Protein AF-A0A812RD42-F1 (afdb_monomer)

pLDDT: mean 74.05, std 23.39, range [23.89, 98.31]

Nearest PDB structures (foldseek):
  8pvq-assembly1_A  TM=7.754E-01  e=7.592E-07  Homo sapiens
  7zl1-assembly1_B  TM=7.538E-01  e=1.670E-06  Homo sapiens
  8b55-assembly1_A-2  TM=7.415E-01  e=2.010E-06  Homo sapiens
  1lj7-assembly2_H  TM=7.207E-01  e=1.171E-05  Homo sapiens
  4dqa-assembly1_A  TM=4.401E-01  e=1.003E-06  Bacteroides ovatus ATCC 8483

Mean predicted aligned error: 19.76 Å

Solvent-accessible surface area (backbone atoms only — not comparable to full-atom values): 71296 Å² total; per-residue (Å²): 112,74,71,60,54,51,50,53,51,52,53,50,54,52,49,56,55,54,52,60,74,79,44,91,70,76,80,72,54,59,92,68,33,33,60,72,31,61,62,77,63,67,72,68,68,34,86,54,80,42,76,34,54,43,55,42,53,44,68,37,74,44,78,57,42,69,47,55,52,33,37,24,41,40,34,41,32,41,30,58,76,55,85,88,63,52,64,35,63,34,32,26,49,83,92,44,52,44,33,20,64,88,51,47,63,21,22,53,88,37,39,59,35,70,57,98,80,28,38,38,38,40,65,27,64,86,38,89,55,33,34,43,35,35,45,47,57,33,88,55,54,34,41,36,27,38,36,23,70,34,94,53,66,43,50,30,44,34,42,31,35,32,56,43,55,74,50,53,82,59,44,60,45,76,27,28,43,75,56,59,64,66,62,29,51,50,55,44,29,55,49,13,28,40,49,32,63,78,40,73,64,37,62,68,58,45,44,51,70,52,41,48,90,40,51,41,71,41,99,85,63,51,62,17,31,37,65,50,45,39,52,58,49,46,59,70,41,86,63,43,83,76,46,94,54,49,56,44,48,42,44,38,59,46,22,71,70,44,77,40,34,35,64,68,36,48,50,56,39,49,46,36,34,63,50,47,55,41,50,51,58,28,48,53,52,46,43,71,74,47,70,41,67,68,55,43,49,61,38,49,74,34,72,66,33,42,51,50,50,29,51,75,44,45,78,48,79,82,46,25,60,57,52,44,34,75,58,67,60,52,103,60,79,65,39,73,66,57,52,48,45,64,51,41,64,58,65,68,46,58,90,66,32,23,53,70,32,62,41,65,52,61,50,52,61,46,46,33,64,30,58,38,70,36,50,42,71,31,76,47,77,37,30,57,44,60,30,27,34,23,44,40,36,40,36,41,31,36,93,43,54,58,47,68,31,30,34,31,77,87,78,72,42,45,46,32,24,77,73,90,20,79,24,22,70,90,33,40,61,52,74,56,77,84,17,42,38,38,41,69,40,99,44,99,48,54,27,39,45,38,36,47,45,51,34,82,54,53,35,38,36,32,39,32,26,72,23,92,51,67,33,63,33,47,33,40,35,35,33,57,29,25,38,77,94,52,44,62,96,63,43,43,26,45,38,81,52,59,65,67,61,30,50,56,40,46,29,56,50,9,46,49,45,58,72,74,22,98,41,68,67,55,39,52,66,70,48,50,73,85,83,71,67,60,52,85,35,46,38,63,47,54,41,50,60,45,46,60,69,42,93,62,47,71,78,55,78,49,54,60,44,53,45,44,51,67,46,24,74,88,62,80,58,35,33,38,59,72,37,48,50,52,44,46,43,46,33,57,58,37,51,36,51,49,50,22,51,51,49,36,59,73,74,32,77,88,52,89,45,74,67,52,53,54,48,25,39,51,74,42,68,55,87,76,86,85,82,53,71,68,64,48,52,52,48,49,52,42,25,76,67,64,37,32,43,89,88,68,53,52,84,39,63,60,79,65,83,66,73,83,55,61,45,77,44,80,56,69,44,89,58,58,41,82,76,44,37,28,61,79,38,38,42,48,69,40,19,16,26,41,36,35,35,38,33,36,48,85,75,62,70,82,42,65,25,39,51,34,31,36,64,58,66,97,84,55,58,43,50,40,34,31,33,49,47,46,12,49,32,39,38,48,46,93,56,80,77,47,45,58,39,90,58,62,63,62,59,78,37,82,41,46,37,36,44,31,32,34,48,92,68,22,29,39,34,37,32,47,74,86,39,81,68,38,77,37,73,80,47,73,60,43,74,53,74,88,27,38,31,26,33,44,44,62,92,86,58,96,44,68,62,66,36,36,31,51,37,37,33,27,50,38,55,73,53,71,70,54,52,48,57,49,57,63,75,43,59,73,44,62,53,85,56,52,68,48,87,57,73,61,42,79,77,47,36,29,51,83,45,33,52,40,76,45,21,17,23,40,36,31,34,38,30,33,38,88,83,40,39,53,21,21,46,34,25,30,57,64,98,80,60,96,64,78,46,51,37,34,34,30,32,52,92,29,10,46,32,36,29,53,74,82,42,81,40,62,32,81,59,60,60,64,56,82,40,79,39,36,36,34,44,29,33,33,58,91,77,26,37,40,36,37,29,50,59,35,39,83,47,34,75,40,79,44,93,67,78,70,91,67,56,62,43,84,32,39,32,26,37,29,39,38,60,102,89,43,57,37,33,62,30,34,39,32,66,36,32,31,27,54,36,39,67,26,56,65,54,43,29,45,66,40,64,69,56,69,71,87,66,74,81,74,79,66,67,68,67,62,58,62,71,69,75,74,75,84,70,65,101,76,82,74,87,58,75,73,68,65,64,73,74,72,81,84,83,90,84,89,81,90,84,82,87,83,86,89,88,83,88,85,85,86,89,86,83,90,86,85,89,86,86,86,85,87,83,88,87,89,87,86,86,89,90,87,86,84,88,87,92,82,88,84,85,86,86,87,87,86,86,88,91,80,92,83,91,84,94,85,92,80,90,85,89,76,90,85,85,90,89,85,87,86,86,86,89,85,80,91,82,82,86,88,90,85,84,89,90,86,87,86,85,88,85,86,87,84,82,86,87,90,84,84,84,83,87,84,81,86,85,88,81,87,79,90,82,89,82,83,87,85,89,85,83,85,87,86,83,86,85,90,86,89,86,91,86,92,88,88,84,89,83,85,86,89,85,83,90,83,86,90,78,89,88,82,90,88,87,90,89,87,90,82,86,80,92,84,86,87,80,88,86,89,86,81,91,82,86,136

Foldseek 3Di:
DVVVVVVVVVVVVVVVVVVPVVDPPPDAAPPLKFFPAQDADAQPFFPDKDKGKAWAAEQDKFWRAKDAFQFAKKKKKKAWPDFPFQKWKWKDFVPATCETDPDHQAHQVRQWGDDPNWTWGWPHRPDNMTMIITHGTGHHMMTIIMGGHHRGIIMMMMIMHTGHGPDNVPRRPRRIGRDDLVLLLVLLLLVLLVLCLVVVNDLVCLCCVQCVVQWDQDPVRATWHFLNRQQSSLVVQVCSVVRPDHSRSNCCNLCLNDRTRGSVSVVLSNCSNVLLVLLLLLLLVLCVVQVDLVRLVVLCVDPVSLQVSLCSRVVDDPCSVSNCCVCANGPDGNDSVNSQQSNQQQPAWPPQKFQQAQDWDAQAWYKYKGKAKAFAQDKDWHFKAFAQFAWKKKKKWKQAFKDKWKAAPVVRFTCEDCPRHVDHQVRQWDDDQNWTWGWPYRDNTMTMIIIHGGGHGMMIMMMGGNGPGIIIMIMMMTTHGGPPVRGDPTITRMDGADPLLLLVLLLVVLVQLVVVDVDLVRSLVVQADPPPSSDLWRALNSQQSSLVVRVCSPVSVDRSRSNQPNLPPSSSRTRHSVSSVCSNCLNVVVVLQVQLVVQCCVQCVPPPDPVSSVVSNVVSPDPDDDDDPVNVVVQVVCCVFFCAHVSGDHPFDALPPQPDFLFKFAAKDQAKDWGFFCVSRLQFLAKKKKKWKFAAADDDQADDWFQKWWDDPPPAFIWGFGAGSQWTWTDGGPPPPTFTAPDRDDHGAIKIWMWIAHSVQQKIWIDIDLGTRTIDHDNHGHHRGPITMMGWDDPPGPDTRRIMGTITMGSHGDDSVSSVSSVLSGFLDFDFKDAFPPDKDWGFFCVSLLVWQFKKKKKWKWAAAPPPQKAWFKFQDDPDDPDHTCWTWMHHSQWTWIAHNNDIKTFPDGDDHPDIWMWMWTAGLVQQKIFIDTLLGTRTIDHRPDNDSDTSPRTIMIGQDDDPPGGGGRTMMGGITMRSHGHTSVVSNCVSVPPPPPPPPPPPCVVVVVVPPPDDDDPPPDDDPVVVVVPDPDDDDDDDDDDDDDDDDDDDDDDDDDDDDDDDDDDDDDDDDDDDDDDDDDDDDDDDDDDDDDYDDDDDDDDDDDDDDDDDDDDDDDDDDDDDDDDDDDDDDDDDDDDDDDDDDDDDDDDDDDDDDDDDDDDDDDDDDDDDDDDDDDDDDDDDDDDDDDDDDDDDDDDDDDDDDDDDDDDDDDDDDD

Secondary structure (DSSP, 8-state):
-HHHHHHHHHHHHHHHHHHHHHS--PPPPPTTEEE-SS----SS---S-EEEEEEEPTT-EEEEEEEPTTEEEEEEEEEESSTT--EEEEEEETTEEEE-SSSSSB-SS--EEEETTEEEEE--TTSSSEEEEEEEE-SS-EEEEEEE-SSS-EEEEEEEE-SEES-HHHHTTTTEEE--HHHHHHHHHHHHHHHHHHTTT-HHHHIIIIIGGG-EE-TTS-EEEEHHHHHHHHHTSGGGGGSSS-HHHHHHHHTTT-SEEEHHHHHHHHTHHHHHHHHHHHHHHHHHHHSSHHHHHHHHTSHHHHHHHHHHHHSSHHHHHHHHHHHH-SSS---HHHHHHHHHHT-PPPTTEEE-SS----SSSEEEEEEEEE-TT-EEEEEEEPTTEES-EEEEE-SS-EEEEEEETTTTEEEE-TTTSSBBTTB-EEEETTEEEEE--S-SSEEEEEEESB--S-EEEEEEE-SSS-EEEEEEEEESEE-GGG--SS-TTEEE--HHHHHHHHHHHHHHHHHH-SSHHHHHHHHS--S----SEEEHHHHHHHHHTSTTTTTT---HHHHHHHH-SS-SSEEEHHHHHHHHTHHHHHHHHHHHHHHHHHH-SS---HHHHHHHHHHTT-------HHHHHHHHHHHHHH-B-TTS-BSSBPPP-----SEEE-S-B-S-EEEEETTTTT-SSS-EEEEEEEEE-PPPTT-EEEEEEE---TTS---EEEEETTEEEEE-SS----EEEEEEPPTTEEEEEEEEEETTTTEEEEEETTEEEEEEE--PPP--TTPEEEES--TT-S---SEEEEEEEESS---HHHHHHHHHTS-S-EE--B-SS---EEEEETTTTT-SSS-EEEEEEEEB-TT-SSEEEEEE--TT--PPPSEEEEEETTEEEEEETTEEEEEEEEPPBSSEEEEEEEEETTTTEEEEEETTEEEEEEE-S--------SPEEEES---TTSPBP-SEEEEEEEESSPBPHHHHHHHHTT----------TTHHHHTTSS----TT----HHHHHSS--------PPPP-----PPPPP-------------------------------------------------------------------------------------------------------------PPPPP--------------PPPPPP-------------------------------

Radius of gyration: 43.61 Å; Cα contacts (8 Å, |Δi|>4): 2108; chains: 1; bounding box: 105×111×129 Å

Structure (mmCIF, N/CA/C/O backbone):
data_AF-A0A812RD42-F1
#
_entry.id   AF-A0A812RD42-F1
#
loop_
_atom_site.group_PDB
_atom_site.id
_atom_site.type_symbol
_atom_site.label_atom_id
_atom_site.label_alt_id
_atom_site.label_comp_id
_atom_site.label_asym_id
_atom_site.label_entity_id
_atom_site.label_seq_id
_atom_site.pdbx_PDB_ins_code
_atom_site.Cartn_x
_atom_site.Cartn_y
_atom_site.Cartn_z
_atom_site.occupancy
_atom_site.B_iso_or_equiv
_atom_site.auth_seq_id
_atom_site.auth_comp_id
_atom_site.auth_asym_id
_atom_site.auth_atom_id
_atom_site.pdbx_PDB_model_num
ATOM 1 N N . MET A 1 1 ? -10.148 19.963 -67.597 1.00 44.22 1 MET A N 1
ATOM 2 C CA . MET A 1 1 ? -9.620 19.834 -66.218 1.00 44.22 1 MET A CA 1
ATOM 3 C C . MET A 1 1 ? -9.234 18.403 -65.844 1.00 44.22 1 MET A C 1
ATOM 5 O O . MET A 1 1 ? -8.078 18.187 -65.516 1.00 44.22 1 MET A O 1
ATOM 9 N N . MET A 1 2 ? -10.113 17.403 -65.978 1.00 32.75 2 MET A N 1
ATOM 10 C CA . MET A 1 2 ? -9.823 16.016 -65.553 1.00 32.75 2 MET A CA 1
ATOM 11 C C . MET A 1 2 ? -8.649 15.334 -66.300 1.00 32.75 2 MET A C 1
ATOM 13 O O . MET A 1 2 ? -7.880 14.592 -65.700 1.00 32.75 2 MET A O 1
ATOM 17 N N . ARG A 1 3 ? -8.423 15.654 -67.587 1.00 35.47 3 ARG A N 1
ATOM 18 C CA . ARG A 1 3 ? -7.262 15.152 -68.361 1.00 35.47 3 ARG A CA 1
ATOM 19 C C . ARG A 1 3 ? -5.919 15.791 -67.972 1.00 35.47 3 ARG A C 1
ATOM 21 O O . ARG A 1 3 ? -4.880 15.164 -68.156 1.00 35.47 3 ARG A O 1
ATOM 28 N N . SER A 1 4 ? -5.932 17.004 -67.415 1.00 40.53 4 SER A N 1
ATOM 29 C CA . SER A 1 4 ? -4.716 17.689 -66.949 1.00 40.53 4 SER A CA 1
ATOM 30 C C . SER A 1 4 ? -4.274 17.161 -65.583 1.00 40.53 4 SER A C 1
ATOM 32 O O . SER A 1 4 ? -3.085 16.954 -65.372 1.00 40.53 4 SER A O 1
ATOM 34 N N . VAL A 1 5 ? -5.227 16.830 -64.704 1.00 58.19 5 VAL A N 1
ATOM 35 C CA . VAL A 1 5 ? -4.954 16.187 -63.406 1.00 58.19 5 VAL A CA 1
ATOM 36 C C . VAL A 1 5 ? -4.388 14.775 -63.598 1.00 58.19 5 VAL A C 1
ATOM 38 O O . VAL A 1 5 ? -3.424 14.406 -62.933 1.00 58.19 5 VAL A O 1
ATOM 41 N N . LEU A 1 6 ? -4.896 14.015 -64.578 1.00 50.78 6 LEU A N 1
ATOM 42 C CA . LEU A 1 6 ? -4.395 12.666 -64.867 1.00 50.78 6 LEU A CA 1
ATOM 43 C C . LEU A 1 6 ? -2.959 12.665 -65.431 1.00 50.78 6 LEU A C 1
ATOM 45 O O . LEU A 1 6 ? -2.182 11.772 -65.110 1.00 50.78 6 LEU A O 1
ATOM 49 N N . ARG A 1 7 ? -2.572 13.677 -66.227 1.00 48.69 7 ARG A N 1
ATOM 50 C CA . ARG A 1 7 ? -1.189 13.823 -66.728 1.00 48.69 7 ARG A CA 1
ATOM 51 C C . ARG A 1 7 ? -0.204 14.209 -65.626 1.00 48.69 7 ARG A C 1
ATOM 53 O O . ARG A 1 7 ? 0.902 13.681 -65.619 1.00 48.69 7 ARG A O 1
ATOM 60 N N . VAL A 1 8 ? -0.606 15.065 -64.685 1.00 61.41 8 VAL A N 1
ATOM 61 C CA . VAL A 1 8 ? 0.233 15.422 -63.527 1.00 61.41 8 VAL A CA 1
ATOM 62 C C . VAL A 1 8 ? 0.434 14.207 -62.619 1.00 61.41 8 VAL A C 1
ATOM 64 O O . VAL A 1 8 ? 1.568 13.918 -62.247 1.00 61.41 8 VAL A O 1
ATOM 67 N N . TYR A 1 9 ? -0.619 13.422 -62.364 1.00 59.28 9 TYR A N 1
ATOM 68 C CA . TYR A 1 9 ? -0.502 12.179 -61.595 1.00 59.28 9 TYR A CA 1
ATOM 69 C C . TYR A 1 9 ? 0.369 11.128 -62.289 1.00 59.28 9 TYR A C 1
ATOM 71 O O . TYR A 1 9 ? 1.188 10.507 -61.622 1.00 59.28 9 TYR A O 1
ATOM 79 N N . LEU A 1 10 ? 0.257 10.947 -63.612 1.00 53.53 10 LEU A N 1
ATOM 80 C CA . LEU A 1 10 ? 1.060 9.957 -64.339 1.00 53.53 10 LEU A CA 1
ATOM 81 C C . LEU A 1 10 ? 2.552 10.337 -64.393 1.00 53.53 10 LEU A C 1
ATOM 83 O O . LEU A 1 10 ? 3.408 9.465 -64.270 1.00 53.53 10 LEU A O 1
ATOM 87 N N . VAL A 1 11 ? 2.867 11.631 -64.528 1.00 57.06 11 VAL A N 1
ATOM 88 C CA . VAL A 1 11 ? 4.251 12.141 -64.512 1.00 57.06 11 VAL A CA 1
ATOM 89 C C . VAL A 1 11 ? 4.853 12.062 -63.104 1.00 57.06 11 VAL A C 1
ATOM 91 O O . VAL A 1 11 ? 6.006 11.660 -62.967 1.00 57.06 11 VAL A O 1
ATOM 94 N N . LEU A 1 12 ? 4.078 12.331 -62.047 1.00 56.56 12 LEU A N 1
ATOM 95 C CA . LEU A 1 12 ? 4.505 12.087 -60.661 1.00 56.56 12 LEU A CA 1
ATOM 96 C C . LEU A 1 12 ? 4.722 10.592 -60.381 1.00 56.56 12 LEU A C 1
ATOM 98 O O . LEU A 1 12 ? 5.730 10.229 -59.780 1.00 56.56 12 LEU A O 1
ATOM 102 N N . PHE A 1 13 ? 3.843 9.709 -60.869 1.00 53.53 13 PHE A N 1
ATOM 103 C CA . PHE A 1 13 ? 3.962 8.259 -60.658 1.00 53.53 13 PHE A CA 1
ATOM 104 C C . PHE A 1 13 ? 5.146 7.633 -61.411 1.00 53.53 13 PHE A C 1
ATOM 106 O O . PHE A 1 13 ? 5.784 6.708 -60.905 1.00 53.53 13 PHE A O 1
ATOM 113 N N . LEU A 1 14 ? 5.459 8.131 -62.613 1.00 48.00 14 LEU A N 1
ATOM 114 C CA . LEU A 1 14 ? 6.608 7.671 -63.399 1.00 48.00 14 LEU A CA 1
ATOM 115 C C . LEU A 1 14 ? 7.935 8.225 -62.851 1.00 48.00 14 LEU A C 1
ATOM 117 O O . LEU A 1 14 ? 8.904 7.471 -62.775 1.00 48.00 14 LEU A O 1
ATOM 121 N N . ASN A 1 15 ? 7.963 9.466 -62.349 1.00 45.94 15 ASN A N 1
ATOM 122 C CA . ASN A 1 15 ? 9.140 10.014 -61.660 1.00 45.94 15 ASN A CA 1
ATOM 123 C C . ASN A 1 15 ? 9.391 9.350 -60.290 1.00 45.94 15 ASN A C 1
ATOM 125 O O . ASN A 1 15 ? 10.543 9.111 -59.935 1.00 45.94 15 ASN A O 1
ATOM 129 N N . LEU A 1 16 ? 8.346 8.933 -59.560 1.00 45.78 16 LEU A N 1
ATOM 130 C CA . LEU A 1 16 ? 8.475 8.151 -58.317 1.00 45.78 16 LEU A CA 1
ATOM 131 C C . LEU A 1 16 ? 9.030 6.732 -58.542 1.00 45.78 16 LEU A C 1
ATOM 133 O O . LEU A 1 16 ? 9.709 6.193 -57.667 1.00 45.78 16 LEU A O 1
ATOM 137 N N . LYS A 1 17 ? 8.792 6.119 -59.712 1.00 42.38 17 LYS A N 1
ATOM 138 C CA . LYS A 1 17 ? 9.428 4.841 -60.087 1.00 42.38 17 LYS A CA 1
ATOM 139 C C . LYS A 1 17 ? 10.880 5.015 -60.547 1.00 42.38 17 LYS A C 1
ATOM 141 O O . LYS A 1 17 ? 11.692 4.146 -60.247 1.00 42.38 17 LYS A O 1
ATOM 146 N N . GLY A 1 18 ? 11.214 6.130 -61.203 1.00 39.03 18 GLY A N 1
ATOM 147 C CA . GLY A 1 18 ? 12.593 6.479 -61.571 1.00 39.03 18 GLY A CA 1
ATOM 148 C C . GLY A 1 18 ? 13.482 6.813 -60.365 1.00 39.03 18 GLY A C 1
ATOM 149 O O . GLY A 1 18 ? 14.610 6.336 -60.287 1.00 39.03 18 GLY A O 1
ATOM 150 N N . LEU A 1 19 ? 12.954 7.532 -59.367 1.00 40.81 19 LEU A N 1
ATOM 151 C CA . LEU A 1 19 ? 13.669 7.855 -58.121 1.00 40.81 19 LEU A CA 1
ATOM 152 C C . LEU A 1 19 ? 13.890 6.633 -57.210 1.00 40.81 19 LEU A C 1
ATOM 154 O O . LEU A 1 19 ? 14.901 6.563 -56.518 1.00 40.81 19 LEU A O 1
ATOM 158 N N . ARG A 1 20 ? 13.013 5.620 -57.262 1.00 39.88 20 ARG A N 1
ATOM 159 C CA . ARG A 1 20 ? 13.228 4.333 -56.568 1.00 39.88 20 ARG A CA 1
ATOM 160 C C . ARG A 1 20 ? 14.336 3.468 -57.181 1.00 39.88 20 ARG A C 1
ATOM 162 O O . ARG A 1 20 ? 14.809 2.562 -56.507 1.00 39.88 20 ARG A O 1
ATOM 169 N N . ALA A 1 21 ? 14.738 3.718 -58.429 1.00 39.72 21 ALA A N 1
ATOM 170 C CA . ALA A 1 21 ? 15.793 2.957 -59.102 1.00 39.72 21 ALA A CA 1
ATOM 171 C C . ALA A 1 21 ? 17.198 3.570 -58.930 1.00 39.72 21 ALA A C 1
ATOM 173 O O . ALA A 1 21 ? 18.182 2.881 -59.178 1.00 39.72 21 ALA A O 1
ATOM 174 N N . ALA A 1 22 ? 17.298 4.832 -58.488 1.00 40.19 22 ALA A N 1
ATOM 175 C CA . ALA A 1 22 ? 18.571 5.542 -58.307 1.00 40.19 22 ALA A CA 1
ATOM 176 C C . ALA A 1 22 ? 18.933 5.835 -56.835 1.00 40.19 22 ALA A C 1
ATOM 178 O O . ALA A 1 22 ? 20.061 6.229 -56.555 1.00 40.19 22 ALA A O 1
ATOM 179 N N . GLY A 1 23 ? 18.017 5.610 -55.887 1.00 40.06 23 GLY A N 1
ATOM 180 C CA . GLY A 1 23 ? 18.289 5.693 -54.453 1.00 40.06 23 GLY A CA 1
ATOM 181 C C . GLY A 1 23 ? 18.002 4.360 -53.774 1.00 40.06 23 GLY A C 1
ATOM 182 O O . GLY A 1 23 ? 16.842 3.967 -53.661 1.00 40.06 23 GLY A O 1
ATOM 183 N N . LEU A 1 24 ? 19.054 3.682 -53.310 1.00 45.09 24 LEU A N 1
ATOM 184 C CA . LEU A 1 24 ? 19.003 2.558 -52.369 1.00 45.09 24 LEU A CA 1
ATOM 185 C C . LEU A 1 24 ? 18.376 3.031 -51.043 1.00 45.09 24 LEU A C 1
ATOM 187 O O . LEU A 1 24 ? 19.064 3.255 -50.050 1.00 45.09 24 LEU A O 1
ATOM 191 N N . LEU A 1 25 ? 17.059 3.239 -51.023 1.00 49.28 25 LEU A N 1
ATOM 192 C CA . LEU A 1 25 ? 16.316 3.467 -49.791 1.00 49.28 25 LEU A CA 1
ATOM 193 C C . LEU A 1 25 ? 16.415 2.182 -48.972 1.00 49.28 25 LEU A C 1
ATOM 195 O O . LEU A 1 25 ? 15.872 1.149 -49.370 1.00 49.28 25 LEU A O 1
ATOM 199 N N . ARG A 1 26 ? 17.140 2.247 -47.848 1.00 63.59 26 ARG A N 1
ATOM 200 C CA . ARG A 1 26 ? 17.205 1.161 -46.863 1.00 63.59 26 ARG A CA 1
ATOM 201 C C . ARG A 1 26 ? 15.783 0.668 -46.593 1.00 63.59 26 ARG A C 1
ATOM 203 O O . ARG A 1 26 ? 14.919 1.480 -46.260 1.00 63.59 26 ARG A O 1
ATOM 210 N N . GLN A 1 27 ? 15.529 -0.635 -46.746 1.00 70.31 27 GLN A N 1
ATOM 211 C CA . GLN A 1 27 ? 14.254 -1.195 -46.303 1.00 70.31 27 GLN A CA 1
ATOM 212 C C . GLN A 1 27 ? 14.160 -0.990 -44.784 1.00 70.31 27 GLN A C 1
ATOM 214 O O . GLN A 1 27 ? 15.035 -1.480 -44.070 1.00 70.31 27 GLN A O 1
ATOM 219 N N . PRO A 1 28 ? 13.152 -0.256 -44.277 1.00 77.94 28 PRO A N 1
ATOM 220 C CA . PRO A 1 28 ? 12.921 -0.185 -42.842 1.00 77.94 28 PRO A CA 1
ATOM 221 C C . PRO A 1 28 ? 12.594 -1.584 -42.304 1.00 77.94 28 PRO A C 1
ATOM 223 O O . PRO A 1 28 ? 12.133 -2.453 -43.054 1.00 77.94 28 PRO A O 1
ATOM 226 N N . CYS A 1 29 ? 12.810 -1.798 -41.002 1.00 82.62 29 CYS A N 1
ATOM 227 C CA . CYS A 1 29 ? 12.335 -3.013 -40.343 1.00 82.62 29 CYS A CA 1
ATOM 228 C C . CYS A 1 29 ? 10.829 -3.213 -40.620 1.00 82.62 29 CYS A C 1
ATOM 230 O O . CYS A 1 29 ? 10.097 -2.227 -40.770 1.00 82.62 29 CYS A O 1
ATOM 232 N N . PRO A 1 30 ? 10.343 -4.468 -40.702 1.00 82.00 30 PRO A N 1
ATOM 233 C CA . PRO A 1 30 ? 8.915 -4.738 -40.841 1.00 82.00 30 PRO A CA 1
ATOM 234 C C . PRO A 1 30 ? 8.097 -4.029 -39.753 1.00 82.00 30 PRO A C 1
ATOM 236 O O . PRO A 1 30 ? 8.593 -3.809 -38.648 1.00 82.00 30 PRO A O 1
ATOM 239 N N . ALA A 1 31 ? 6.834 -3.701 -40.037 1.00 76.19 31 ALA A N 1
ATOM 240 C CA . ALA A 1 31 ? 5.945 -3.105 -39.039 1.00 76.19 31 ALA A CA 1
ATOM 241 C C . ALA A 1 31 ? 5.915 -3.954 -37.750 1.00 76.19 31 ALA A C 1
ATOM 243 O O . ALA A 1 31 ? 5.819 -5.179 -37.815 1.00 76.19 31 ALA A O 1
ATOM 244 N N . GLY A 1 32 ? 6.033 -3.302 -36.588 1.00 75.88 32 GLY A N 1
ATOM 245 C CA . GLY A 1 32 ? 6.164 -3.962 -35.280 1.00 75.88 32 GLY A CA 1
ATOM 246 C C . GLY A 1 32 ? 7.599 -4.328 -34.869 1.00 75.88 32 GLY A C 1
ATOM 247 O O . GLY A 1 32 ? 7.805 -4.823 -33.762 1.00 75.88 32 GLY A O 1
ATOM 248 N N . TYR A 1 33 ? 8.595 -4.066 -35.721 1.00 86.88 33 TYR A N 1
ATOM 249 C CA . TYR A 1 33 ? 10.013 -4.265 -35.423 1.00 86.88 33 TYR A CA 1
ATOM 250 C C . TYR A 1 33 ? 10.775 -2.938 -35.455 1.00 86.88 33 TYR A C 1
ATOM 252 O O . TYR A 1 33 ? 10.485 -2.058 -36.262 1.00 86.88 33 TYR A O 1
ATOM 260 N N . VAL A 1 34 ? 11.793 -2.813 -34.606 1.00 88.56 34 VAL A N 1
ATOM 261 C CA . VAL A 1 34 ? 12.696 -1.659 -34.564 1.00 88.56 34 VAL A CA 1
ATOM 262 C C . VAL A 1 34 ? 14.125 -2.061 -34.896 1.00 88.56 34 VAL A C 1
ATOM 264 O O . VAL A 1 34 ? 14.593 -3.131 -34.504 1.00 88.56 34 VAL A O 1
ATOM 267 N N . GLN A 1 35 ? 14.837 -1.175 -35.588 1.00 88.75 35 GLN A N 1
ATOM 268 C CA . GLN A 1 35 ? 16.256 -1.338 -35.855 1.00 88.75 35 GLN A CA 1
ATOM 269 C C . GLN A 1 35 ? 17.070 -1.115 -34.568 1.00 88.75 35 GLN A C 1
ATOM 271 O O . GLN A 1 35 ? 17.175 0.010 -34.073 1.00 88.75 35 GLN A O 1
ATOM 276 N N . VAL A 1 36 ? 17.660 -2.186 -34.033 1.00 89.00 36 VAL A N 1
ATOM 277 C CA . VAL A 1 36 ? 18.473 -2.156 -32.801 1.00 89.00 36 VAL A CA 1
ATOM 278 C C . VAL A 1 36 ? 19.972 -2.005 -33.062 1.00 89.00 36 VAL A C 1
ATOM 280 O O . VAL A 1 36 ? 20.697 -1.624 -32.151 1.00 89.00 36 VAL A O 1
ATOM 283 N N . ALA A 1 37 ? 20.427 -2.240 -34.297 1.00 90.12 37 ALA A N 1
ATOM 284 C CA . ALA A 1 37 ? 21.827 -2.114 -34.710 1.00 90.12 37 ALA A CA 1
ATOM 285 C C . ALA A 1 37 ? 21.970 -1.172 -35.924 1.00 90.12 37 ALA A C 1
ATOM 287 O O . ALA A 1 37 ? 21.091 -1.160 -36.786 1.00 90.12 37 ALA A O 1
ATOM 288 N N . PRO A 1 38 ? 23.067 -0.402 -36.052 1.00 88.25 38 PRO A N 1
ATOM 289 C CA . PRO A 1 38 ? 23.260 0.562 -37.138 1.00 88.25 38 PRO A CA 1
ATOM 290 C C . PRO A 1 38 ? 23.451 -0.104 -38.512 1.00 88.25 38 PRO A C 1
ATOM 292 O O . PRO A 1 38 ? 23.139 0.504 -39.536 1.00 88.25 38 PRO A O 1
ATOM 295 N N . VAL A 1 39 ? 23.924 -1.354 -38.538 1.00 89.38 39 VAL A N 1
ATOM 296 C CA . VAL A 1 39 ? 24.153 -2.159 -39.748 1.00 89.38 39 VAL A CA 1
ATOM 297 C C . VAL A 1 39 ? 22.952 -3.073 -40.000 1.00 89.38 39 VAL A C 1
ATOM 299 O O . VAL A 1 39 ? 22.466 -3.728 -39.078 1.00 89.38 39 VAL A O 1
ATOM 302 N N . HIS A 1 40 ? 22.482 -3.130 -41.248 1.00 86.31 40 HIS A N 1
ATOM 303 C CA . HIS A 1 40 ? 21.360 -3.969 -41.671 1.00 86.31 40 HIS A CA 1
ATOM 304 C C . HIS A 1 40 ? 21.782 -4.853 -42.851 1.00 86.31 40 HIS A C 1
ATOM 306 O O . HIS A 1 40 ? 22.347 -4.360 -43.825 1.00 86.31 40 HIS A O 1
ATOM 312 N N . PHE A 1 41 ? 21.477 -6.150 -42.781 1.00 85.81 41 PHE A N 1
ATOM 313 C CA . PHE A 1 41 ? 21.810 -7.120 -43.826 1.00 85.81 41 PHE A CA 1
ATOM 314 C C . PHE A 1 41 ? 20.562 -7.439 -44.656 1.00 85.81 41 PHE A C 1
ATOM 316 O O . PHE A 1 41 ? 19.629 -8.082 -44.180 1.00 85.81 41 PHE A O 1
ATOM 323 N N . ASP A 1 42 ? 20.541 -6.978 -45.905 1.00 82.25 42 ASP A N 1
ATOM 324 C CA . ASP A 1 42 ? 19.533 -7.349 -46.898 1.00 82.25 42 ASP A CA 1
ATOM 325 C C . ASP A 1 42 ? 19.980 -8.569 -47.729 1.00 82.25 42 ASP A C 1
ATOM 327 O O . ASP A 1 42 ? 21.154 -8.776 -48.040 1.00 82.25 42 ASP A O 1
ATOM 331 N N . CYS A 1 43 ? 19.003 -9.373 -48.115 1.00 77.19 43 CYS A N 1
ATOM 332 C CA . CYS A 1 43 ? 19.120 -10.551 -48.959 1.00 77.19 43 CYS A CA 1
ATOM 333 C C . CYS A 1 43 ? 19.399 -10.246 -50.426 1.00 77.19 43 CYS A C 1
ATOM 335 O O . CYS A 1 43 ? 19.922 -11.095 -51.154 1.00 77.19 43 CYS A O 1
ATOM 337 N N . ALA A 1 44 ? 19.030 -9.051 -50.885 1.00 73.12 44 ALA A N 1
ATOM 338 C CA . ALA A 1 44 ? 19.427 -8.585 -52.200 1.00 73.12 44 ALA A CA 1
ATOM 339 C C . ALA A 1 44 ? 20.950 -8.354 -52.201 1.00 73.12 44 ALA A C 1
ATOM 341 O O . ALA A 1 44 ? 21.446 -7.537 -51.432 1.00 73.12 44 ALA A O 1
ATOM 342 N N . ARG A 1 45 ? 21.689 -9.109 -53.033 1.00 61.00 45 ARG A N 1
ATOM 343 C CA . ARG A 1 45 ? 23.165 -9.067 -53.150 1.00 61.00 45 ARG A CA 1
ATOM 344 C C . ARG A 1 45 ? 23.696 -7.625 -53.066 1.00 61.00 45 ARG A C 1
ATOM 346 O O . ARG A 1 45 ? 23.472 -6.858 -54.001 1.00 61.00 45 ARG A O 1
ATOM 353 N N . SER A 1 46 ? 24.448 -7.265 -52.023 1.00 59.94 46 SER A N 1
ATOM 354 C CA . SER A 1 46 ? 25.050 -5.928 -51.911 1.00 59.94 46 SER A CA 1
ATOM 355 C C . SER A 1 46 ? 26.527 -5.942 -52.327 1.00 59.94 46 SER A C 1
ATOM 357 O O . SER A 1 46 ? 27.436 -5.844 -51.509 1.00 59.94 46 SER A O 1
ATOM 359 N N . GLY A 1 47 ? 26.791 -6.007 -53.634 1.00 73.38 47 GLY A N 1
ATOM 360 C CA . GLY A 1 47 ? 28.118 -5.631 -54.147 1.00 73.38 47 GLY A CA 1
ATOM 361 C C . GLY A 1 47 ? 28.437 -4.139 -53.931 1.00 73.38 47 GLY A C 1
ATOM 362 O O . GLY A 1 47 ? 29.595 -3.735 -54.012 1.00 73.38 47 GLY A O 1
ATOM 363 N N . ALA A 1 48 ? 27.411 -3.324 -53.657 1.00 85.44 48 ALA A N 1
ATOM 364 C CA . ALA A 1 48 ? 27.529 -1.905 -53.354 1.00 85.44 48 ALA A CA 1
ATOM 365 C C . ALA A 1 48 ? 27.927 -1.668 -51.890 1.00 85.44 48 ALA A C 1
ATOM 367 O O . ALA A 1 48 ? 27.496 -2.393 -50.994 1.00 85.44 48 ALA A O 1
ATOM 368 N N . ALA A 1 49 ? 28.722 -0.622 -51.666 1.00 89.00 49 ALA A N 1
ATOM 369 C CA . ALA A 1 49 ? 29.000 -0.117 -50.332 1.00 89.00 49 ALA A CA 1
ATOM 370 C C . ALA A 1 49 ? 27.722 0.477 -49.719 1.00 89.00 49 ALA A C 1
ATOM 372 O O . ALA A 1 49 ? 27.012 1.251 -50.362 1.00 89.00 49 ALA A O 1
ATOM 373 N N . LEU A 1 50 ? 27.437 0.090 -48.483 1.00 90.94 50 LEU A N 1
ATOM 374 C CA . LEU A 1 50 ? 26.361 0.601 -47.653 1.00 90.94 50 LEU A CA 1
ATOM 375 C C . LEU A 1 50 ? 26.973 1.437 -46.537 1.00 90.94 50 LEU A C 1
ATOM 377 O O . LEU A 1 50 ? 28.016 1.090 -45.993 1.00 90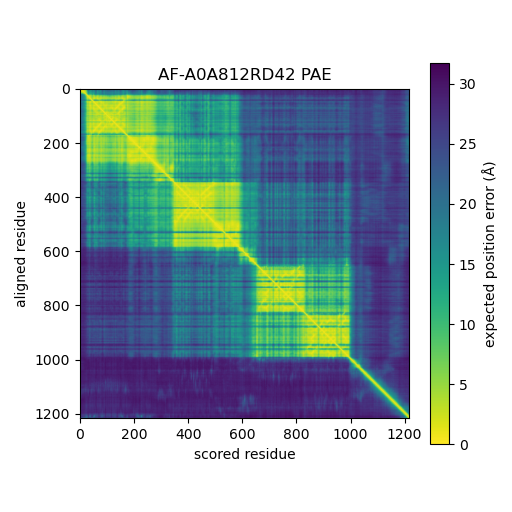.94 50 LEU A O 1
ATOM 381 N N . GLU A 1 51 ? 26.310 2.521 -46.169 1.00 92.25 51 GLU A N 1
ATOM 382 C CA . GLU A 1 51 ? 26.769 3.390 -45.086 1.00 92.25 51 GLU A CA 1
ATOM 383 C C . GLU A 1 51 ? 25.943 3.140 -43.825 1.00 92.25 51 GLU A C 1
ATOM 385 O O . GLU A 1 51 ? 24.824 2.629 -43.911 1.00 92.25 51 GLU A O 1
ATOM 390 N N . ALA A 1 52 ? 26.462 3.502 -42.657 1.00 92.12 52 ALA A N 1
ATOM 391 C CA . ALA A 1 52 ? 25.760 3.597 -41.381 1.00 92.12 52 ALA A CA 1
ATOM 392 C C . ALA A 1 52 ? 26.479 4.603 -40.467 1.00 92.12 52 ALA A C 1
ATOM 394 O O . ALA A 1 52 ? 27.654 4.893 -40.658 1.00 92.12 52 ALA A O 1
ATOM 395 N N . ARG A 1 53 ? 25.774 5.151 -39.472 1.00 93.50 53 ARG A N 1
ATOM 396 C CA . ARG A 1 53 ? 26.355 6.069 -38.478 1.00 93.50 53 ARG A CA 1
ATOM 397 C C . ARG A 1 53 ? 26.154 5.505 -37.078 1.00 93.50 53 ARG A C 1
ATOM 399 O O . ARG A 1 53 ? 25.079 4.978 -36.788 1.00 93.50 53 ARG A O 1
ATOM 406 N N . TYR A 1 54 ? 27.162 5.631 -36.224 1.00 93.12 54 TYR A N 1
ATOM 407 C CA . TYR A 1 54 ? 27.137 5.142 -34.844 1.00 93.12 54 TYR A CA 1
ATOM 408 C C . TYR A 1 54 ? 27.841 6.128 -33.914 1.00 93.12 54 TYR A C 1
ATOM 410 O O . TYR A 1 54 ? 28.939 6.567 -34.230 1.00 93.12 54 TYR A O 1
ATOM 418 N N . LEU A 1 55 ? 27.228 6.489 -32.785 1.00 93.19 55 LEU A N 1
ATOM 419 C CA . LEU A 1 55 ? 27.864 7.339 -31.777 1.00 93.19 55 LEU A CA 1
ATOM 420 C C . LEU A 1 55 ? 28.536 6.449 -30.727 1.00 93.19 55 LEU A C 1
ATOM 422 O O . LEU A 1 55 ? 27.859 5.867 -29.883 1.00 93.19 55 LEU A O 1
ATOM 426 N N . ALA A 1 56 ? 29.861 6.336 -30.776 1.00 91.31 56 ALA A N 1
ATOM 427 C CA . ALA A 1 56 ? 30.610 5.549 -29.810 1.00 91.31 56 ALA A CA 1
ATOM 428 C C . ALA A 1 56 ? 30.759 6.309 -28.477 1.00 91.31 56 ALA A C 1
ATOM 430 O O . ALA A 1 56 ? 31.321 7.411 -28.473 1.00 91.31 56 ALA A O 1
ATOM 431 N N . PRO A 1 57 ? 30.289 5.751 -27.343 1.00 88.75 57 PRO A N 1
ATOM 432 C CA . PRO A 1 57 ? 30.388 6.390 -26.030 1.00 88.75 57 PRO A CA 1
ATOM 433 C C . PRO A 1 57 ? 31.850 6.584 -25.609 1.00 88.75 57 PRO A C 1
ATOM 435 O O . PRO A 1 57 ? 32.692 5.740 -25.892 1.00 88.75 57 PRO A O 1
ATOM 438 N N . ALA A 1 58 ? 32.153 7.702 -24.948 1.00 90.06 58 ALA A N 1
ATOM 439 C CA . ALA A 1 58 ? 33.506 8.042 -24.497 1.00 90.06 58 ALA A CA 1
ATOM 440 C C . ALA A 1 58 ? 34.053 7.028 -23.483 1.00 90.06 58 ALA A C 1
ATOM 442 O O . ALA A 1 58 ? 33.337 6.637 -22.564 1.00 90.06 58 ALA A O 1
ATOM 443 N N . GLY A 1 59 ? 35.327 6.653 -23.608 1.00 89.69 59 GLY A N 1
ATOM 444 C CA . GLY A 1 59 ? 36.035 5.813 -22.635 1.00 89.69 59 GLY A CA 1
ATOM 445 C C . GLY A 1 59 ? 35.530 4.371 -22.497 1.00 89.69 59 GLY A C 1
ATOM 446 O O . GLY A 1 59 ? 36.035 3.635 -21.649 1.00 89.69 59 GLY A O 1
ATOM 447 N N . GLU A 1 60 ? 34.559 3.947 -23.305 1.00 90.56 60 GLU A N 1
ATOM 448 C CA . GLU A 1 60 ? 33.906 2.644 -23.193 1.00 90.56 60 GLU A CA 1
ATOM 449 C C . GLU A 1 60 ? 34.138 1.781 -24.444 1.00 90.56 60 GLU A C 1
ATOM 451 O O . GLU A 1 60 ? 34.358 2.268 -25.557 1.00 90.56 60 GLU A O 1
ATOM 456 N N . THR A 1 61 ? 34.094 0.458 -24.255 1.00 92.25 61 THR A N 1
ATOM 457 C CA . THR A 1 61 ? 33.972 -0.502 -25.360 1.00 92.25 61 THR A CA 1
ATOM 458 C C . THR A 1 61 ? 32.506 -0.865 -25.503 1.00 92.25 61 THR A C 1
ATOM 460 O O . THR A 1 61 ? 31.882 -1.328 -24.551 1.00 92.25 61 THR A O 1
ATOM 463 N N . SER A 1 62 ? 31.948 -0.644 -26.687 1.00 91.38 62 SER A N 1
ATOM 464 C CA . SER A 1 62 ? 30.520 -0.814 -26.947 1.00 91.38 62 SER A CA 1
ATOM 465 C C . SER A 1 62 ? 30.303 -1.730 -28.141 1.00 91.38 62 SER A C 1
ATOM 467 O O . SER A 1 62 ? 31.046 -1.674 -29.118 1.00 91.38 62 SER A O 1
ATOM 469 N N . THR A 1 63 ? 29.294 -2.598 -28.067 1.00 93.19 63 THR A N 1
ATOM 470 C CA . THR A 1 63 ? 28.919 -3.438 -29.211 1.00 93.19 63 THR A CA 1
ATOM 471 C C . THR A 1 63 ? 28.186 -2.584 -30.234 1.00 93.19 63 THR A C 1
ATOM 473 O O . THR A 1 63 ? 27.149 -2.008 -29.922 1.00 93.19 63 THR A O 1
ATOM 476 N N . VAL A 1 64 ? 28.715 -2.528 -31.453 1.00 92.12 64 VAL A N 1
ATOM 477 C CA . VAL A 1 64 ? 28.121 -1.788 -32.567 1.00 92.12 64 VAL A CA 1
ATOM 478 C C . VAL A 1 64 ? 27.080 -2.654 -33.264 1.00 92.12 64 VAL A C 1
ATOM 480 O O . VAL A 1 64 ? 25.934 -2.246 -33.406 1.00 92.12 64 VAL A O 1
ATOM 483 N N . PHE A 1 65 ? 27.455 -3.861 -33.692 1.00 93.94 65 PHE A N 1
ATOM 484 C CA . PHE A 1 65 ? 26.544 -4.817 -34.324 1.00 93.94 65 PHE A CA 1
ATOM 485 C C . PHE A 1 65 ? 27.067 -6.252 -34.195 1.00 93.94 65 PHE A C 1
ATOM 487 O O . PHE A 1 65 ? 28.236 -6.483 -33.889 1.00 93.94 65 PHE A O 1
ATOM 494 N N . VAL A 1 66 ? 26.193 -7.223 -34.454 1.00 92.12 66 VAL A N 1
ATOM 495 C CA . VAL A 1 66 ? 26.558 -8.639 -34.568 1.00 92.12 66 VAL A CA 1
ATOM 496 C C . VAL A 1 66 ? 26.381 -9.058 -36.022 1.00 92.12 66 VAL A C 1
ATOM 498 O O . VAL A 1 66 ? 25.305 -8.892 -36.597 1.00 92.12 66 VAL A O 1
ATOM 501 N N . LEU A 1 67 ? 27.444 -9.580 -36.623 1.00 92.12 67 LEU A N 1
ATOM 502 C CA . LEU A 1 67 ? 27.428 -10.166 -37.955 1.00 92.12 67 LEU A CA 1
ATOM 503 C C . LEU A 1 67 ? 26.852 -11.587 -37.851 1.00 92.12 67 LEU A C 1
ATOM 505 O O . LEU A 1 67 ? 27.445 -12.418 -37.158 1.00 92.12 67 LEU A O 1
ATOM 509 N N . PRO A 1 68 ? 25.706 -11.885 -38.486 1.00 89.69 68 PRO A N 1
ATOM 510 C CA . PRO A 1 68 ? 25.094 -13.204 -38.395 1.00 89.69 68 PRO A CA 1
ATOM 511 C C . PRO A 1 68 ? 25.931 -14.282 -39.099 1.00 89.69 68 PRO A C 1
ATOM 513 O O . PRO A 1 68 ? 26.839 -13.998 -39.883 1.00 89.69 68 PRO A O 1
ATOM 516 N N . LEU A 1 69 ? 25.592 -15.542 -38.827 1.00 90.38 69 LEU A N 1
ATOM 517 C CA . LEU A 1 69 ? 26.102 -16.691 -39.577 1.00 90.38 69 LEU A CA 1
ATOM 518 C C . LEU A 1 69 ? 25.623 -16.660 -41.040 1.00 90.38 69 LEU A C 1
ATOM 520 O O . LEU A 1 69 ? 24.530 -16.175 -41.336 1.00 90.38 69 LEU A O 1
ATOM 524 N N . GLY A 1 70 ? 26.430 -17.207 -41.946 1.00 90.25 70 GLY A N 1
ATOM 525 C CA . GLY A 1 70 ? 26.113 -17.302 -43.370 1.00 90.25 70 GLY A CA 1
ATOM 526 C C . GLY A 1 70 ? 26.370 -16.024 -44.175 1.00 90.25 70 GLY A C 1
ATOM 527 O O . GLY A 1 70 ? 25.868 -15.924 -45.293 1.00 90.25 70 GLY A O 1
ATOM 528 N N . ILE A 1 71 ? 27.113 -15.045 -43.644 1.00 91.88 71 ILE A N 1
ATOM 529 C CA . ILE A 1 71 ? 27.554 -13.872 -44.413 1.00 91.88 71 ILE A CA 1
ATOM 530 C C . ILE A 1 71 ? 28.863 -14.206 -45.124 1.00 91.88 71 ILE A C 1
ATOM 532 O O . ILE A 1 71 ? 29.834 -14.600 -44.480 1.00 91.88 71 ILE A O 1
ATOM 536 N N . THR A 1 72 ? 28.893 -14.022 -46.444 1.00 93.06 72 THR A N 1
ATOM 537 C CA . THR A 1 72 ? 30.072 -14.265 -47.283 1.00 93.06 72 THR A CA 1
ATOM 538 C C . THR A 1 72 ? 30.765 -12.957 -47.653 1.00 93.06 72 THR A C 1
ATOM 540 O O . THR A 1 72 ? 30.107 -12.017 -48.107 1.00 93.06 72 THR A O 1
ATOM 543 N N . ASP A 1 73 ? 32.091 -12.928 -47.518 1.00 94.31 73 ASP A N 1
ATOM 544 C CA . ASP A 1 73 ? 32.978 -11.834 -47.934 1.00 94.31 73 ASP A CA 1
ATOM 545 C C . ASP A 1 73 ? 32.576 -10.460 -47.364 1.00 94.31 73 ASP A C 1
ATOM 547 O O . ASP A 1 73 ? 32.278 -9.521 -48.105 1.00 94.31 73 ASP A O 1
ATOM 551 N N . PHE A 1 74 ? 32.526 -10.355 -46.033 1.00 95.12 74 PHE A N 1
ATOM 552 C CA . PHE A 1 74 ? 32.165 -9.125 -45.328 1.00 95.12 74 PHE A CA 1
ATOM 553 C C . PHE A 1 74 ? 33.350 -8.164 -45.218 1.00 95.12 74 PHE A C 1
ATOM 555 O O . PHE A 1 74 ? 34.460 -8.545 -44.857 1.00 95.12 74 PHE A O 1
ATOM 562 N N . GLU A 1 75 ? 33.106 -6.886 -45.453 1.00 96.31 75 GLU A N 1
ATOM 563 C CA . GLU A 1 75 ? 34.069 -5.816 -45.246 1.00 96.31 75 GLU A CA 1
ATOM 564 C C . GLU A 1 75 ? 33.369 -4.644 -44.571 1.00 96.31 75 GLU A C 1
ATOM 566 O O . GLU A 1 75 ? 32.279 -4.259 -44.986 1.00 96.31 75 GLU A O 1
ATOM 571 N N . VAL A 1 76 ? 34.010 -4.063 -43.561 1.00 96.06 76 VAL A N 1
ATOM 572 C CA . VAL A 1 76 ? 33.561 -2.836 -42.904 1.00 96.06 76 VAL A CA 1
ATOM 573 C C . VAL A 1 76 ? 34.746 -1.910 -42.678 1.00 96.06 76 VAL A C 1
ATOM 575 O O . VAL A 1 76 ? 35.825 -2.342 -42.274 1.00 96.06 76 VAL A O 1
ATOM 578 N N . SER A 1 77 ? 34.542 -0.629 -42.941 1.00 95.75 77 SER A N 1
ATOM 579 C CA . SER A 1 77 ? 35.448 0.441 -42.571 1.00 95.75 77 SER A CA 1
ATOM 580 C C . SER A 1 77 ? 34.781 1.415 -41.614 1.00 95.75 77 SER A C 1
ATOM 582 O O . SER A 1 77 ? 33.577 1.647 -41.694 1.00 95.75 77 SER A O 1
ATOM 584 N N . LEU A 1 78 ? 35.583 1.980 -40.725 1.00 95.19 78 LEU A N 1
ATOM 585 C CA . LEU A 1 78 ? 35.209 2.919 -39.684 1.00 95.19 78 LEU A CA 1
ATOM 586 C C . LEU A 1 78 ? 36.038 4.179 -39.854 1.00 95.19 78 LEU A C 1
ATOM 588 O O . LEU A 1 78 ? 37.265 4.123 -39.932 1.00 95.19 78 LEU A O 1
ATOM 592 N N . GLN A 1 79 ? 35.344 5.304 -39.925 1.00 95.00 79 GLN A N 1
ATOM 593 C CA . GLN A 1 79 ? 35.943 6.621 -40.032 1.00 95.00 79 GLN A CA 1
ATOM 594 C C . GLN A 1 79 ? 35.327 7.524 -38.957 1.00 95.00 79 GLN A C 1
ATOM 596 O O . GLN A 1 79 ? 34.113 7.753 -38.994 1.00 95.00 79 GLN A O 1
ATOM 601 N N . PRO A 1 80 ? 36.106 8.016 -37.979 1.00 92.44 80 PRO A N 1
ATOM 602 C CA . PRO A 1 80 ? 35.605 9.000 -37.029 1.00 92.44 80 PRO A CA 1
ATOM 603 C C . PRO A 1 80 ? 35.367 10.343 -37.733 1.00 92.44 80 PRO A C 1
ATOM 605 O O . PRO A 1 80 ? 36.123 10.731 -38.622 1.00 92.44 80 PRO A O 1
ATOM 608 N N . GLU A 1 81 ? 34.314 11.060 -37.337 1.00 91.12 81 GLU A N 1
ATOM 609 C CA . GLU A 1 81 ? 34.002 12.393 -37.875 1.00 91.12 81 GLU A CA 1
ATOM 610 C C . GLU A 1 81 ? 35.074 13.427 -37.497 1.00 91.12 81 GLU A C 1
ATOM 612 O O . GLU A 1 81 ? 35.367 14.329 -38.279 1.00 91.12 81 GLU A O 1
ATOM 617 N N . VAL A 1 82 ? 35.697 13.265 -36.325 1.00 89.88 82 VAL A N 1
ATOM 618 C CA . VAL A 1 82 ? 36.849 14.058 -35.892 1.00 89.88 82 VAL A CA 1
ATOM 619 C C . VAL A 1 82 ? 38.139 13.310 -36.259 1.00 89.88 82 VAL A C 1
ATOM 621 O O . VAL A 1 82 ? 38.409 12.239 -35.705 1.00 89.88 82 VAL A O 1
ATOM 624 N N . PRO A 1 83 ? 38.968 13.843 -37.176 1.00 89.00 83 PRO A N 1
ATOM 625 C CA . PRO A 1 83 ? 40.244 13.224 -37.515 1.00 89.00 83 PRO A CA 1
ATOM 626 C C . PRO A 1 83 ? 41.166 13.121 -36.292 1.00 89.00 83 PRO A C 1
ATOM 628 O O . PRO A 1 83 ? 41.305 14.073 -35.525 1.00 89.00 83 PRO A O 1
ATOM 631 N N . GLY A 1 84 ? 41.831 11.974 -36.130 1.00 86.44 84 GLY A N 1
ATOM 632 C CA . GLY A 1 84 ? 42.777 11.728 -35.031 1.00 86.44 84 GLY A CA 1
ATOM 633 C C . GLY A 1 84 ? 42.158 11.196 -33.733 1.00 86.44 84 GLY A C 1
ATOM 634 O O . GLY A 1 84 ? 42.888 10.989 -32.763 1.00 86.44 84 GLY A O 1
ATOM 635 N N . SER A 1 85 ? 40.846 10.952 -33.711 1.00 88.00 85 SER A N 1
ATOM 636 C CA . SER A 1 85 ? 40.168 10.266 -32.609 1.00 88.00 85 SER A CA 1
ATOM 637 C C . SER A 1 85 ? 40.692 8.851 -32.378 1.00 88.00 85 SER A C 1
ATOM 639 O O . SER A 1 85 ? 40.954 8.112 -33.326 1.00 88.00 85 SER A O 1
ATOM 641 N N . LYS A 1 86 ? 40.820 8.458 -31.107 1.00 89.69 86 LYS A N 1
ATOM 642 C CA . LYS A 1 86 ? 41.309 7.128 -30.708 1.00 89.69 86 LYS A CA 1
ATOM 643 C C . LYS A 1 86 ? 40.163 6.122 -30.692 1.00 89.69 86 LYS A C 1
ATOM 645 O O . LYS A 1 86 ? 39.662 5.780 -29.622 1.00 89.69 86 LYS A O 1
ATOM 650 N N . VAL A 1 87 ? 39.705 5.698 -31.863 1.00 90.06 87 VAL A N 1
ATOM 651 C CA . VAL A 1 87 ? 38.570 4.779 -31.986 1.00 90.06 87 VAL A CA 1
ATOM 652 C C . VAL A 1 87 ? 39.001 3.516 -32.709 1.00 90.06 87 VAL A C 1
ATOM 654 O O . VAL A 1 87 ? 39.185 3.563 -33.917 1.00 90.06 87 VAL A O 1
ATOM 657 N N . ASP A 1 88 ? 39.067 2.404 -31.975 1.00 91.31 88 ASP A N 1
ATOM 658 C CA . ASP A 1 88 ? 39.578 1.131 -32.487 1.00 91.31 88 ASP A CA 1
ATOM 659 C C . ASP A 1 88 ? 38.467 0.080 -32.652 1.00 91.31 88 ASP A C 1
ATOM 661 O O . ASP A 1 88 ? 37.591 -0.070 -31.784 1.00 91.31 88 ASP A O 1
ATOM 665 N N . TRP A 1 89 ? 38.540 -0.728 -33.714 1.00 91.44 89 TRP A N 1
ATOM 666 C CA . TRP A 1 89 ? 37.753 -1.961 -33.825 1.00 91.44 89 TRP A CA 1
ATOM 667 C C . TRP A 1 89 ? 38.206 -3.038 -32.832 1.00 91.44 89 TRP A C 1
ATOM 669 O O . TRP A 1 89 ? 39.393 -3.321 -32.667 1.00 91.44 89 TRP A O 1
ATOM 679 N N . LEU A 1 90 ? 37.231 -3.744 -32.259 1.00 92.75 90 LEU A N 1
ATOM 680 C CA . LEU A 1 90 ? 37.432 -4.988 -31.528 1.00 92.75 90 LEU A CA 1
ATOM 681 C C . LEU A 1 90 ? 36.408 -6.020 -32.009 1.00 92.75 90 LEU A C 1
ATOM 683 O O . LEU A 1 90 ? 35.208 -5.846 -31.821 1.00 92.75 90 LEU A O 1
ATOM 687 N N . VAL A 1 91 ? 36.864 -7.090 -32.663 1.00 92.88 91 VAL A N 1
ATOM 688 C CA . VAL A 1 91 ? 35.968 -8.129 -33.202 1.00 92.88 91 VAL A CA 1
ATOM 689 C C . VAL A 1 91 ? 36.157 -9.415 -32.423 1.00 92.88 91 VAL A C 1
ATOM 691 O O . VAL A 1 91 ? 37.284 -9.897 -32.305 1.00 92.88 91 VAL A O 1
ATOM 694 N N . THR A 1 92 ? 35.067 -9.990 -31.916 1.00 93.25 92 THR A N 1
ATOM 695 C CA . THR A 1 92 ? 35.098 -11.227 -31.129 1.00 93.25 92 THR A CA 1
ATOM 696 C C . THR A 1 92 ? 34.208 -12.321 -31.714 1.00 93.25 92 THR A C 1
ATOM 698 O O . THR A 1 92 ? 33.167 -12.060 -32.317 1.00 93.25 92 THR A O 1
ATOM 701 N N . LEU A 1 93 ? 34.632 -13.567 -31.513 1.00 91.62 93 LEU A N 1
ATOM 702 C CA . LEU A 1 93 ? 33.877 -14.789 -31.758 1.00 91.62 93 LEU A CA 1
ATOM 703 C C . LEU A 1 93 ? 33.710 -15.509 -30.413 1.00 91.62 93 LEU A C 1
ATOM 705 O O . LEU A 1 93 ? 34.658 -16.090 -29.879 1.00 91.62 93 LEU A O 1
ATOM 709 N N . GLY A 1 94 ? 32.522 -15.407 -29.812 1.00 89.56 94 GLY A N 1
ATOM 710 C CA . GLY A 1 94 ? 32.320 -15.798 -28.413 1.00 89.56 94 GLY A CA 1
ATOM 711 C C . GLY A 1 94 ? 33.264 -15.021 -27.485 1.00 89.56 94 GLY A C 1
ATOM 712 O O . GLY A 1 94 ? 33.273 -13.792 -27.497 1.00 89.56 94 GLY A O 1
ATOM 713 N N . ASN A 1 95 ? 34.098 -15.735 -26.726 1.00 89.62 95 ASN A N 1
ATOM 714 C CA . ASN A 1 95 ? 35.102 -15.132 -25.836 1.00 89.62 95 ASN A CA 1
ATOM 715 C C . ASN A 1 95 ? 36.465 -14.905 -26.515 1.00 89.62 95 ASN A C 1
ATOM 717 O O . ASN A 1 95 ? 37.398 -14.418 -25.878 1.00 89.62 95 ASN A O 1
ATOM 721 N N . LYS A 1 96 ? 36.617 -15.287 -27.789 1.00 94.88 96 LYS A N 1
ATOM 722 C CA . LYS A 1 96 ? 37.879 -15.181 -28.525 1.00 94.88 96 LYS A CA 1
ATOM 723 C C . LYS A 1 96 ? 37.932 -13.870 -29.297 1.00 94.88 96 LYS A C 1
ATOM 725 O O . LYS A 1 96 ? 37.062 -13.593 -30.115 1.00 94.88 96 LYS A O 1
ATOM 730 N N . GLN A 1 97 ? 38.981 -13.085 -29.086 1.00 95.94 97 GLN A N 1
ATOM 731 C CA . GLN A 1 97 ? 39.223 -11.874 -29.863 1.00 95.94 97 GLN A CA 1
ATOM 732 C C . GLN A 1 97 ? 39.884 -12.218 -31.203 1.00 95.94 97 GLN A C 1
ATOM 734 O O . GLN A 1 97 ? 40.959 -12.816 -31.248 1.00 95.94 97 GLN A O 1
ATOM 739 N N . LEU A 1 98 ? 39.231 -11.844 -32.299 1.00 94.44 98 LEU A N 1
ATOM 740 C CA . LEU A 1 98 ? 39.733 -12.020 -33.658 1.00 94.44 98 LEU A CA 1
ATOM 741 C C . LEU A 1 98 ? 40.541 -10.809 -34.117 1.00 94.44 98 LEU A C 1
ATOM 743 O O . LEU A 1 98 ? 41.623 -10.988 -34.670 1.00 94.44 98 LEU A O 1
ATOM 747 N N . VAL A 1 99 ? 40.034 -9.601 -33.856 1.00 94.31 99 VAL A N 1
ATOM 748 C CA . VAL A 1 99 ? 40.658 -8.333 -34.257 1.00 94.31 99 VAL A CA 1
ATOM 749 C C . VAL A 1 99 ? 40.759 -7.404 -33.053 1.00 94.31 99 VAL A C 1
ATOM 751 O O . VAL A 1 99 ? 39.807 -7.289 -32.277 1.00 94.31 99 VAL A O 1
ATOM 754 N N . GLY A 1 100 ? 41.890 -6.723 -32.906 1.00 91.50 100 GLY A N 1
ATOM 755 C CA . GLY A 1 100 ? 42.012 -5.546 -32.050 1.00 91.50 100 GLY A CA 1
ATOM 756 C C . GLY A 1 100 ? 43.408 -4.935 -32.061 1.00 91.50 100 GLY A C 1
ATOM 757 O O . GLY A 1 100 ? 44.328 -5.522 -32.620 1.00 91.50 100 GLY A O 1
ATOM 758 N N . PRO A 1 101 ? 43.596 -3.767 -31.428 1.00 87.81 101 PRO A N 1
ATOM 759 C CA . PRO A 1 101 ? 44.832 -2.993 -31.564 1.00 87.81 101 PRO A CA 1
ATOM 760 C C . PRO A 1 101 ? 46.053 -3.719 -30.980 1.00 87.81 101 PRO A C 1
ATOM 762 O O . PRO A 1 101 ? 47.129 -3.720 -31.573 1.00 87.81 101 PRO A O 1
ATOM 765 N N . SER A 1 102 ? 45.889 -4.385 -29.831 1.00 90.12 102 SER A N 1
ATOM 766 C CA . SER A 1 102 ? 46.996 -5.008 -29.088 1.00 90.12 102 SER A CA 1
ATOM 767 C C . SER A 1 102 ? 46.896 -6.527 -28.921 1.00 90.12 102 SER A C 1
ATOM 769 O O . SER A 1 102 ? 47.834 -7.136 -28.413 1.00 90.12 102 SER A O 1
ATOM 771 N N . ALA A 1 103 ? 45.765 -7.141 -29.272 1.00 88.38 103 ALA A N 1
ATOM 772 C CA . ALA A 1 103 ? 45.528 -8.571 -29.103 1.00 88.38 103 ALA A CA 1
ATOM 773 C C . ALA A 1 103 ? 44.511 -9.079 -30.133 1.00 88.38 103 ALA A C 1
ATOM 775 O O . ALA A 1 103 ? 43.608 -8.350 -30.538 1.00 88.38 103 ALA A O 1
ATOM 776 N N . GLY A 1 104 ? 44.645 -10.346 -30.526 1.00 91.88 104 GLY A N 1
ATOM 777 C CA . GLY A 1 104 ? 43.743 -11.006 -31.466 1.00 91.88 104 GLY A CA 1
ATOM 778 C C . GLY A 1 104 ? 44.453 -12.023 -32.355 1.00 91.88 104 GLY A C 1
ATOM 779 O O . GLY A 1 104 ? 45.661 -12.255 -32.230 1.00 91.88 104 GLY A O 1
ATOM 780 N N . VAL A 1 105 ? 43.694 -12.632 -33.266 1.00 90.75 105 VAL A N 1
ATOM 781 C CA . VAL A 1 105 ? 44.250 -13.377 -34.412 1.00 90.75 105 VAL A CA 1
ATOM 782 C C . VAL A 1 105 ? 44.963 -12.406 -35.355 1.00 90.75 105 VAL A C 1
ATOM 784 O O . VAL A 1 105 ? 46.015 -12.731 -35.903 1.00 90.75 105 VAL A O 1
ATOM 787 N N . VAL A 1 106 ? 44.401 -11.205 -35.487 1.00 91.88 106 VAL A N 1
ATOM 788 C CA . VAL A 1 106 ? 44.913 -10.085 -36.269 1.00 91.88 106 VAL A CA 1
ATOM 789 C C . VAL A 1 106 ? 44.976 -8.850 -35.366 1.00 91.88 106 VAL A C 1
ATOM 791 O O . VAL A 1 106 ? 44.034 -8.578 -34.621 1.00 91.88 106 VAL A O 1
ATOM 794 N N . ASP A 1 107 ? 46.090 -8.125 -35.412 1.00 94.12 107 ASP A N 1
ATOM 795 C CA . ASP A 1 107 ? 46.347 -6.916 -34.621 1.00 94.12 107 ASP A CA 1
ATOM 796 C C . ASP A 1 107 ? 47.197 -5.898 -35.405 1.00 94.12 107 ASP A C 1
ATOM 798 O O . ASP A 1 107 ? 47.478 -6.094 -36.592 1.00 94.12 107 ASP A O 1
ATOM 802 N N . ASP A 1 108 ? 47.611 -4.798 -34.769 1.00 91.31 108 ASP A N 1
ATOM 803 C CA . ASP A 1 108 ? 48.410 -3.752 -35.426 1.00 91.31 108 ASP A CA 1
ATOM 804 C C . ASP A 1 108 ? 49.745 -4.255 -35.994 1.00 91.31 108 ASP A C 1
ATOM 806 O O . ASP A 1 108 ? 50.255 -3.701 -36.976 1.00 91.31 108 ASP A O 1
ATOM 810 N N . GLN A 1 109 ? 50.317 -5.299 -35.387 1.00 92.62 109 GLN A N 1
ATOM 811 C CA . GLN A 1 109 ? 51.557 -5.931 -35.835 1.00 92.62 109 GLN A CA 1
ATOM 812 C C . GLN A 1 109 ? 51.275 -7.028 -36.868 1.00 92.62 109 GLN A C 1
ATOM 814 O O . GLN A 1 109 ? 52.046 -7.219 -37.810 1.00 92.62 109 GLN A O 1
ATOM 819 N N . ARG A 1 110 ? 50.157 -7.738 -36.713 1.00 92.69 110 ARG A N 1
ATOM 820 C CA . ARG A 1 110 ? 49.737 -8.881 -37.523 1.00 92.69 110 ARG A CA 1
ATOM 821 C C . ARG A 1 110 ? 48.479 -8.522 -38.297 1.00 92.69 110 ARG A C 1
ATOM 823 O O . ARG A 1 110 ? 47.391 -8.911 -37.907 1.00 92.69 110 ARG A O 1
ATOM 830 N N . ARG A 1 111 ? 48.634 -7.811 -39.418 1.00 92.50 111 ARG A N 1
ATOM 831 C CA . ARG A 1 111 ? 47.524 -7.288 -40.249 1.00 92.50 111 ARG A CA 1
ATOM 832 C C . ARG A 1 111 ? 46.722 -8.337 -41.027 1.00 92.50 111 ARG A C 1
ATOM 834 O O . ARG A 1 111 ? 45.669 -8.018 -41.571 1.00 92.50 111 ARG A O 1
ATOM 841 N N . PHE A 1 112 ? 47.195 -9.581 -41.077 1.00 94.69 112 PHE A N 1
ATOM 842 C CA . PHE A 1 112 ? 46.536 -10.686 -41.771 1.00 94.69 112 PHE A CA 1
ATOM 843 C C . PHE A 1 112 ? 46.543 -11.942 -40.903 1.00 94.69 112 PHE A C 1
ATOM 845 O O . PHE A 1 112 ? 47.545 -12.247 -40.257 1.00 94.69 112 PHE A O 1
ATOM 852 N N . GLY A 1 113 ? 45.450 -12.698 -40.942 1.00 94.88 113 GLY A N 1
ATOM 853 C CA . GLY A 1 113 ? 45.318 -13.968 -40.240 1.00 94.88 113 GLY A CA 1
ATOM 854 C C . GLY A 1 113 ? 44.167 -14.798 -40.791 1.00 94.88 113 GLY A C 1
ATOM 855 O O . GLY A 1 113 ? 43.494 -14.409 -41.744 1.00 94.88 113 GLY A O 1
ATOM 856 N N . SER A 1 114 ? 43.935 -15.963 -40.201 1.00 94.50 114 SER A N 1
ATOM 857 C CA . SER A 1 114 ? 42.787 -16.799 -40.538 1.00 94.50 114 SER A CA 1
ATOM 858 C C . SER A 1 114 ? 42.279 -17.515 -39.304 1.00 94.50 114 SER A C 1
ATOM 860 O O . SER A 1 114 ? 43.090 -17.991 -38.510 1.00 94.50 114 SER A O 1
ATOM 862 N N . ASP A 1 115 ? 40.964 -17.646 -39.184 1.00 95.25 115 ASP A N 1
ATOM 863 C CA . ASP A 1 115 ? 40.334 -18.418 -38.121 1.00 95.25 115 ASP A CA 1
ATOM 864 C C . ASP A 1 115 ? 39.121 -19.172 -38.658 1.00 95.25 115 ASP A C 1
ATOM 866 O O . ASP A 1 115 ? 38.313 -18.591 -39.372 1.00 95.25 115 ASP A O 1
ATOM 870 N N . GLU A 1 116 ? 39.021 -20.470 -38.367 1.00 91.31 116 GLU A N 1
ATOM 871 C CA . GLU A 1 116 ? 37.892 -21.326 -38.788 1.00 91.31 116 GLU A CA 1
ATOM 872 C C . GLU A 1 116 ? 37.533 -21.232 -40.291 1.00 91.31 116 GLU A C 1
ATOM 874 O O . GLU A 1 116 ? 36.374 -21.313 -40.687 1.00 91.31 116 GLU A O 1
ATOM 879 N N . GLY A 1 117 ? 38.540 -21.058 -41.156 1.00 90.12 117 GLY A N 1
ATOM 880 C CA . GLY A 1 117 ? 38.348 -20.916 -42.607 1.00 90.12 117 GLY A CA 1
ATOM 881 C C . GLY A 1 117 ? 37.983 -19.500 -43.078 1.00 90.12 117 GLY A C 1
ATOM 882 O O . GLY A 1 117 ? 37.885 -19.273 -44.283 1.00 90.12 117 GLY A O 1
ATOM 883 N N . LEU A 1 118 ? 37.848 -18.541 -42.160 1.00 95.00 118 LEU A N 1
ATOM 884 C CA . LEU A 1 118 ? 37.645 -17.123 -42.436 1.00 95.00 118 LEU A CA 1
ATOM 885 C C . LEU A 1 118 ? 39.008 -16.422 -42.538 1.00 95.00 118 LEU A C 1
ATOM 887 O O . LEU A 1 118 ? 39.769 -16.399 -41.571 1.00 95.00 118 LEU A O 1
ATOM 891 N N . GLN A 1 119 ? 39.345 -15.853 -43.695 1.00 96.94 119 GLN A N 1
ATOM 892 C CA . GLN A 1 119 ? 40.561 -15.041 -43.837 1.00 96.94 119 GLN A CA 1
ATOM 893 C C . GLN A 1 119 ? 40.279 -13.624 -43.355 1.00 96.94 119 GLN A C 1
ATOM 895 O O . GLN A 1 119 ? 39.354 -12.986 -43.848 1.00 96.94 119 GLN A O 1
ATOM 900 N N . ILE A 1 120 ? 41.088 -13.127 -42.430 1.00 97.25 120 ILE A N 1
ATOM 901 C CA . ILE A 1 120 ? 40.879 -11.858 -41.737 1.00 97.25 120 ILE A CA 1
ATOM 902 C C . ILE A 1 120 ? 41.984 -10.884 -42.152 1.00 97.25 120 ILE A C 1
ATOM 904 O O . ILE A 1 120 ? 43.168 -11.224 -42.111 1.00 97.25 120 ILE A O 1
ATOM 908 N N . ASN A 1 121 ? 41.603 -9.670 -42.538 1.00 96.12 121 ASN A N 1
ATOM 909 C CA . ASN A 1 121 ? 42.513 -8.576 -42.860 1.00 96.12 121 ASN A CA 1
ATOM 910 C C . ASN A 1 121 ? 42.113 -7.321 -42.077 1.00 96.12 121 ASN A C 1
ATOM 912 O O . ASN A 1 121 ? 40.938 -6.953 -42.060 1.00 96.12 121 ASN A O 1
ATOM 916 N N . PHE A 1 122 ? 43.090 -6.668 -41.455 1.00 96.69 122 PHE A N 1
ATOM 917 C CA . PHE A 1 122 ? 42.918 -5.453 -40.667 1.00 96.69 122 PHE A CA 1
ATOM 918 C C . PHE A 1 122 ? 43.913 -4.383 -41.121 1.00 96.69 122 PHE A C 1
ATOM 920 O O . PHE A 1 122 ? 45.116 -4.632 -41.215 1.00 96.69 122 PHE A O 1
ATOM 927 N N . SER A 1 123 ? 43.435 -3.167 -41.386 1.00 92.69 123 SER A N 1
ATOM 928 C CA . SER A 1 123 ? 44.301 -2.054 -41.805 1.00 92.69 123 SER A CA 1
ATOM 929 C C . SER A 1 123 ? 45.258 -1.564 -40.710 1.00 92.69 123 SER A C 1
ATOM 931 O O . SER A 1 123 ? 46.263 -0.930 -41.042 1.00 92.69 123 SER A O 1
ATOM 933 N N . GLY A 1 124 ? 44.960 -1.860 -39.440 1.00 89.81 124 GLY A N 1
ATOM 934 C CA . GLY A 1 124 ? 45.627 -1.309 -38.257 1.00 89.81 124 GLY A CA 1
ATOM 935 C C . GLY A 1 124 ? 44.893 -0.092 -37.685 1.00 89.81 124 GLY A C 1
ATOM 936 O O . GLY A 1 124 ? 44.238 0.634 -38.437 1.00 89.81 124 GLY A O 1
ATOM 937 N N . SER A 1 125 ? 45.061 0.135 -36.380 1.00 87.06 125 SER A N 1
ATOM 938 C CA . SER A 1 125 ? 44.406 1.191 -35.590 1.00 87.06 125 SER A CA 1
ATOM 939 C C . SER A 1 125 ? 44.807 2.618 -35.975 1.00 87.06 125 SER A C 1
ATOM 941 O O . SER A 1 125 ? 44.071 3.587 -35.857 1.00 87.06 125 SER A O 1
ATOM 943 N N . LYS A 1 126 ? 46.031 2.772 -36.487 1.00 86.75 126 LYS A N 1
ATOM 944 C CA . LYS A 1 126 ? 46.588 4.075 -36.887 1.00 86.75 126 LYS A CA 1
ATOM 945 C C . LYS A 1 126 ? 46.182 4.506 -38.297 1.00 86.75 126 LYS A C 1
ATOM 947 O O . LYS A 1 126 ? 46.729 5.481 -38.810 1.00 86.75 126 LYS A O 1
ATOM 952 N N . ALA A 1 127 ? 45.325 3.743 -38.969 1.00 83.44 127 ALA A N 1
ATOM 953 C CA . ALA A 1 127 ? 44.835 4.116 -40.287 1.00 83.44 127 ALA A CA 1
ATOM 954 C C . ALA A 1 127 ? 43.834 5.275 -40.163 1.00 83.44 127 ALA A C 1
ATOM 956 O O . ALA A 1 127 ? 43.010 5.280 -39.258 1.00 83.44 127 ALA A O 1
ATOM 957 N N . GLU A 1 128 ? 43.843 6.221 -41.111 1.00 84.12 128 GLU A N 1
ATOM 958 C CA . GLU A 1 128 ? 42.809 7.276 -41.179 1.00 84.12 128 GLU A CA 1
ATOM 959 C C . GLU A 1 128 ? 41.391 6.695 -41.310 1.00 84.12 128 GLU A C 1
ATOM 961 O O . GLU A 1 128 ? 40.400 7.322 -40.947 1.00 84.12 128 GLU A O 1
ATOM 966 N N . THR A 1 129 ? 41.293 5.486 -41.857 1.00 90.69 129 THR A N 1
ATOM 967 C CA . THR A 1 129 ? 40.068 4.699 -41.933 1.00 90.69 129 THR A CA 1
ATOM 968 C C . THR A 1 129 ? 40.405 3.271 -41.542 1.00 90.69 129 THR A C 1
ATOM 970 O O . THR A 1 129 ? 41.081 2.555 -42.289 1.00 90.69 129 THR A O 1
ATOM 973 N N . GLU A 1 130 ? 39.941 2.854 -40.368 1.00 93.12 130 GLU A N 1
ATOM 974 C CA . GLU A 1 130 ? 40.144 1.492 -39.901 1.00 93.12 130 GLU A CA 1
ATOM 975 C C . GLU A 1 130 ? 39.237 0.535 -40.656 1.00 93.12 130 GLU A C 1
ATOM 977 O O . GLU A 1 130 ? 38.019 0.692 -40.686 1.00 93.12 130 GLU A O 1
ATOM 982 N N . LYS A 1 131 ? 39.822 -0.493 -41.252 1.00 96.1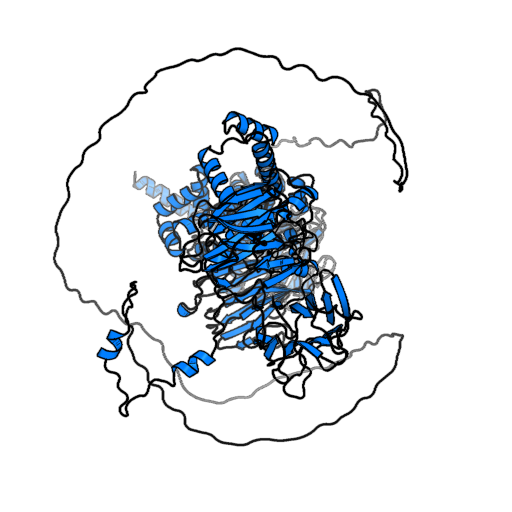2 131 LYS A N 1
ATOM 983 C CA . LYS A 1 131 ? 39.132 -1.427 -42.124 1.00 96.12 131 LYS A CA 1
ATOM 984 C C . LYS A 1 131 ? 39.375 -2.850 -41.670 1.00 96.12 131 LYS A C 1
ATOM 986 O O . LYS A 1 131 ? 40.523 -3.271 -41.540 1.00 96.12 131 LYS A O 1
ATOM 991 N N . VAL A 1 132 ? 38.287 -3.596 -41.525 1.00 96.50 132 VAL A N 1
ATOM 992 C CA . VAL A 1 132 ? 38.296 -5.035 -41.282 1.00 96.50 132 VAL A CA 1
ATOM 993 C C . VAL A 1 132 ? 37.614 -5.727 -42.457 1.00 96.50 132 VAL A C 1
ATOM 995 O O . VAL A 1 132 ? 36.502 -5.360 -42.841 1.00 96.50 132 VAL A O 1
ATOM 998 N N . SER A 1 133 ? 38.262 -6.732 -43.041 1.00 96.44 133 SER A N 1
ATOM 999 C CA . SER A 1 133 ? 37.629 -7.600 -44.032 1.00 96.44 133 SER A CA 1
ATOM 1000 C C . SER A 1 133 ? 37.810 -9.075 -43.719 1.00 96.44 133 SER A C 1
ATOM 1002 O O . SER A 1 133 ? 38.850 -9.519 -43.238 1.00 96.44 133 SER A O 1
ATOM 1004 N N . PHE A 1 134 ? 36.758 -9.824 -44.014 1.00 96.31 134 PHE A N 1
ATOM 1005 C CA . PHE A 1 134 ? 36.634 -11.255 -43.834 1.00 96.31 134 PHE A CA 1
ATOM 1006 C C . PHE A 1 134 ? 36.353 -11.867 -45.200 1.00 96.31 134 PHE A C 1
ATOM 1008 O O . PHE A 1 134 ? 35.336 -11.536 -45.801 1.00 96.31 134 PHE A O 1
ATOM 1015 N N . LYS A 1 135 ? 37.231 -12.738 -45.703 1.00 96.25 135 LYS A N 1
ATOM 1016 C CA . LYS A 1 135 ? 36.946 -13.557 -46.892 1.00 96.25 135 LYS A CA 1
ATOM 1017 C C . LYS A 1 135 ? 36.544 -14.965 -46.477 1.00 96.25 135 LYS A C 1
ATOM 1019 O O . LYS A 1 135 ? 37.201 -15.561 -45.622 1.00 96.25 135 LYS A O 1
ATOM 1024 N N . GLY A 1 136 ? 35.503 -15.495 -47.110 1.00 94.25 136 GLY A N 1
ATOM 1025 C CA . GLY A 1 136 ? 34.830 -16.734 -46.708 1.00 94.25 136 GLY A CA 1
ATOM 1026 C C . GLY A 1 136 ? 33.460 -16.479 -46.076 1.00 94.25 136 GLY A C 1
ATOM 1027 O O . GLY A 1 136 ? 32.981 -15.345 -46.054 1.00 94.25 136 GLY A O 1
ATOM 1028 N N . THR A 1 137 ? 32.819 -17.542 -45.588 1.00 93.62 137 THR A N 1
ATOM 1029 C CA . THR A 1 137 ? 31.474 -17.495 -44.990 1.00 93.62 137 THR A CA 1
ATOM 1030 C C . THR A 1 137 ? 31.559 -17.605 -43.469 1.00 93.62 137 THR A C 1
ATOM 1032 O O . THR A 1 137 ? 32.241 -18.488 -42.953 1.00 93.62 137 THR A O 1
ATOM 1035 N N . THR A 1 138 ? 30.852 -16.738 -42.740 1.00 92.69 138 THR A N 1
ATOM 1036 C CA . THR A 1 138 ? 30.789 -16.797 -41.272 1.00 92.69 138 THR A CA 1
ATOM 1037 C C . THR A 1 138 ? 30.076 -18.068 -40.799 1.00 92.69 138 THR A C 1
ATOM 1039 O O . THR A 1 138 ? 28.895 -18.273 -41.075 1.00 92.69 138 THR A O 1
ATOM 1042 N N . LEU A 1 139 ? 30.779 -18.929 -40.058 1.00 92.25 139 LEU A N 1
ATOM 1043 C CA . LEU A 1 139 ? 30.203 -20.160 -39.489 1.00 92.25 139 LEU A CA 1
ATOM 1044 C C . LEU A 1 139 ? 29.552 -19.937 -38.116 1.00 92.25 139 LEU A C 1
ATOM 1046 O O . LEU A 1 139 ? 28.734 -20.741 -37.674 1.00 92.25 139 LEU A O 1
ATOM 1050 N N . ALA A 1 140 ? 29.873 -18.818 -37.469 1.00 90.88 140 ALA A N 1
ATOM 1051 C CA . ALA A 1 140 ? 29.329 -18.404 -36.186 1.00 90.88 140 ALA A CA 1
ATOM 1052 C C . ALA A 1 140 ? 29.167 -16.870 -36.137 1.00 90.88 140 ALA A C 1
ATOM 1054 O O . ALA A 1 140 ? 29.811 -16.165 -36.920 1.00 90.88 140 ALA A O 1
ATOM 1055 N N . PRO A 1 141 ? 28.298 -16.336 -35.254 1.00 91.31 141 PRO A N 1
ATOM 1056 C CA . PRO A 1 141 ? 28.107 -14.895 -35.126 1.00 91.31 141 PRO A CA 1
ATOM 1057 C C . PRO A 1 141 ? 29.384 -14.179 -34.668 1.00 91.31 141 PRO A C 1
ATOM 1059 O O . PRO A 1 141 ? 30.005 -14.595 -33.688 1.00 91.31 141 PRO A O 1
ATOM 1062 N N . LEU A 1 142 ? 29.744 -13.082 -35.340 1.00 94.50 142 LEU A N 1
ATOM 1063 C CA . LEU A 1 142 ? 30.867 -12.223 -34.944 1.00 94.50 142 LEU A CA 1
ATOM 1064 C C . LEU A 1 142 ? 30.344 -10.940 -34.309 1.00 94.50 142 LEU A C 1
ATOM 1066 O O . LEU A 1 142 ? 29.522 -10.242 -34.902 1.00 94.50 142 LEU A O 1
ATOM 1070 N N . THR A 1 143 ? 30.837 -10.597 -33.127 1.00 95.12 143 THR A N 1
ATOM 1071 C CA . THR A 1 143 ? 30.461 -9.359 -32.441 1.00 95.12 143 THR A CA 1
ATOM 1072 C C . THR A 1 143 ? 31.461 -8.270 -32.793 1.00 95.12 143 THR A C 1
ATOM 1074 O O . THR A 1 143 ? 32.652 -8.403 -32.514 1.00 95.12 143 THR A O 1
ATOM 1077 N N . PHE A 1 144 ? 30.976 -7.184 -33.391 1.00 96.25 144 PHE A N 1
ATOM 1078 C CA . PHE A 1 144 ? 31.768 -5.997 -33.682 1.00 96.25 144 PHE A CA 1
ATOM 1079 C C . PHE A 1 144 ? 31.585 -5.000 -32.554 1.00 96.25 144 PHE A C 1
ATOM 1081 O O . PHE A 1 144 ? 30.491 -4.478 -32.336 1.00 96.25 144 PHE A O 1
ATOM 1088 N N . GLN A 1 145 ? 32.667 -4.738 -31.841 1.00 96.00 145 GLN A N 1
ATOM 1089 C CA . GLN A 1 145 ? 32.742 -3.745 -30.790 1.00 96.00 145 GLN A CA 1
ATOM 1090 C C . GLN A 1 145 ? 33.653 -2.608 -31.232 1.00 96.00 145 GLN A C 1
ATOM 1092 O O . GLN A 1 145 ? 34.575 -2.797 -32.023 1.00 96.00 145 GLN A O 1
ATOM 1097 N N . VAL A 1 146 ? 33.389 -1.422 -30.709 1.00 95.31 146 VAL A N 1
ATOM 1098 C CA . VAL A 1 146 ? 34.255 -0.265 -30.876 1.00 95.31 146 VAL A CA 1
ATOM 1099 C C . VAL A 1 146 ? 34.696 0.207 -29.508 1.00 95.31 146 VAL A C 1
ATOM 1101 O O . VAL A 1 146 ? 33.866 0.390 -28.611 1.00 95.31 146 VAL A O 1
ATOM 1104 N N . ARG A 1 147 ? 36.003 0.411 -29.371 1.00 94.69 147 ARG A N 1
ATOM 1105 C CA . ARG A 1 147 ? 36.617 1.041 -28.211 1.00 94.69 147 ARG A CA 1
ATOM 1106 C C . ARG A 1 147 ? 36.897 2.497 -28.546 1.00 94.69 147 ARG A C 1
ATOM 1108 O O . ARG A 1 147 ? 37.755 2.778 -29.372 1.00 94.69 147 ARG A O 1
ATOM 1115 N N . ASN A 1 148 ? 36.199 3.415 -27.888 1.00 94.25 148 ASN A N 1
ATOM 1116 C CA . ASN A 1 148 ? 36.492 4.840 -27.995 1.00 94.25 148 ASN A CA 1
ATOM 1117 C C . ASN A 1 148 ? 37.372 5.263 -26.809 1.00 94.25 148 ASN A C 1
ATOM 1119 O O . ASN A 1 148 ? 36.919 5.310 -25.668 1.00 94.25 148 ASN A O 1
ATOM 1123 N N . GLY A 1 149 ? 38.649 5.527 -27.074 1.00 90.81 149 GLY A N 1
ATOM 1124 C CA . GLY A 1 149 ? 39.635 5.993 -26.101 1.00 90.81 149 GLY A CA 1
ATOM 1125 C C . GLY A 1 149 ? 39.635 7.506 -25.864 1.00 90.81 149 GLY A C 1
ATOM 1126 O O . GLY A 1 149 ? 40.452 7.979 -25.070 1.00 90.81 149 GLY A O 1
ATOM 1127 N N . ASP A 1 150 ? 38.766 8.266 -26.536 1.00 91.81 150 ASP A N 1
ATOM 1128 C CA . ASP A 1 150 ? 38.636 9.707 -26.324 1.00 91.81 150 ASP A CA 1
ATOM 1129 C C . ASP A 1 150 ? 37.800 10.033 -25.073 1.00 91.81 150 ASP A C 1
ATOM 1131 O O . ASP A 1 150 ? 37.021 9.220 -24.568 1.00 91.81 150 ASP A O 1
ATOM 1135 N N . LEU A 1 151 ? 37.939 11.273 -24.587 1.00 86.12 151 LEU A N 1
ATOM 1136 C CA . LEU A 1 151 ? 37.157 11.821 -23.467 1.00 86.12 151 LEU A CA 1
ATOM 1137 C C . LEU A 1 151 ? 35.718 12.193 -23.854 1.00 86.12 151 LEU A C 1
ATOM 1139 O O . LEU A 1 151 ? 34.896 12.454 -22.976 1.00 86.12 151 LEU A O 1
ATOM 1143 N N . TYR A 1 152 ? 35.415 12.228 -25.153 1.00 86.06 152 TYR A N 1
ATOM 1144 C CA . TYR A 1 152 ? 34.121 12.640 -25.686 1.00 86.06 152 TYR A CA 1
ATOM 1145 C C . TYR A 1 152 ? 33.536 11.560 -26.607 1.00 86.06 152 TYR A C 1
ATOM 1147 O O . TYR A 1 152 ? 34.292 10.809 -27.231 1.00 86.06 152 TYR A O 1
ATOM 1155 N N . PRO A 1 153 ? 32.196 11.444 -26.690 1.00 89.50 153 PRO A N 1
ATOM 1156 C CA . PRO A 1 153 ? 31.561 10.547 -27.644 1.00 89.50 153 PRO A CA 1
ATOM 1157 C C . PRO A 1 153 ? 31.973 10.900 -29.075 1.00 89.50 153 PRO A C 1
ATOM 1159 O O . PRO A 1 153 ? 31.995 12.077 -29.428 1.00 89.50 153 PRO A O 1
ATOM 1162 N N . GLN A 1 154 ? 32.268 9.889 -29.892 1.00 92.69 154 GLN A N 1
ATOM 1163 C CA . GLN A 1 154 ? 32.699 10.077 -31.278 1.00 92.69 154 GLN A CA 1
ATOM 1164 C C . GLN A 1 154 ? 31.659 9.540 -32.243 1.00 92.69 154 GLN A C 1
ATOM 1166 O O . GLN A 1 154 ? 31.201 8.404 -32.107 1.00 92.69 154 GLN A O 1
ATOM 1171 N N . LEU A 1 155 ? 31.282 10.351 -33.229 1.00 92.81 155 LEU A N 1
ATOM 1172 C CA . LEU A 1 155 ? 30.399 9.896 -34.288 1.00 92.81 155 LEU A CA 1
ATOM 1173 C C . LEU A 1 155 ? 31.216 9.201 -35.370 1.00 92.81 155 LEU A C 1
ATOM 1175 O O . LEU A 1 155 ? 32.183 9.746 -35.895 1.00 92.81 155 LEU A O 1
ATOM 1179 N N . LEU A 1 156 ? 30.817 7.979 -35.686 1.00 93.94 156 LEU A N 1
ATOM 1180 C CA . LEU A 1 156 ? 31.529 7.096 -36.591 1.00 93.94 156 LEU A CA 1
ATOM 1181 C C . LEU A 1 156 ? 30.718 6.901 -37.856 1.00 93.94 156 LEU A C 1
ATOM 1183 O O . LEU A 1 156 ? 29.530 6.567 -37.800 1.00 93.94 156 LEU A O 1
ATOM 1187 N N . HIS A 1 157 ? 31.388 7.071 -38.986 1.00 94.81 157 HIS A N 1
ATOM 1188 C CA . HIS A 1 157 ? 30.890 6.708 -40.293 1.00 94.81 157 HIS A CA 1
ATOM 1189 C C . HIS A 1 157 ? 31.356 5.290 -40.625 1.00 94.81 157 HIS A C 1
ATOM 1191 O O . HIS A 1 157 ? 32.552 5.008 -40.712 1.00 94.81 157 HIS A O 1
ATOM 1197 N N . LEU A 1 158 ? 30.398 4.379 -40.758 1.00 95.38 158 LEU A N 1
ATOM 1198 C CA . LEU A 1 158 ? 30.630 2.980 -41.079 1.00 95.38 158 LEU A CA 1
ATOM 1199 C C . LEU A 1 158 ? 30.305 2.767 -42.551 1.00 95.38 158 LEU A C 1
ATOM 1201 O O . LEU A 1 158 ? 29.180 3.029 -42.966 1.00 95.38 158 LEU A O 1
ATOM 1205 N N . VAL A 1 159 ? 31.250 2.246 -43.326 1.00 94.56 159 VAL A N 1
ATOM 1206 C CA . VAL A 1 159 ? 31.010 1.840 -44.716 1.00 94.56 159 VAL A CA 1
ATOM 1207 C C . VAL A 1 159 ? 31.235 0.342 -44.808 1.00 94.56 159 VAL A C 1
ATOM 1209 O O . VAL A 1 159 ? 32.318 -0.136 -44.495 1.00 94.56 159 VAL A O 1
ATOM 1212 N N . TYR A 1 160 ? 30.218 -0.422 -45.189 1.00 94.69 160 TYR A N 1
ATOM 1213 C CA . TYR A 1 160 ? 30.273 -1.880 -45.202 1.00 94.69 160 TYR A CA 1
ATOM 1214 C C . TYR A 1 160 ? 29.749 -2.475 -46.505 1.00 94.69 160 TYR A C 1
ATOM 1216 O O . TYR A 1 160 ? 28.943 -1.875 -47.210 1.00 94.69 160 TYR A O 1
ATOM 1224 N N . ARG A 1 161 ? 30.214 -3.678 -46.839 1.00 94.00 161 ARG A N 1
ATOM 1225 C CA . ARG A 1 161 ? 29.751 -4.470 -47.986 1.00 94.00 161 ARG A CA 1
ATOM 1226 C C . ARG A 1 161 ? 29.873 -5.960 -47.691 1.00 94.00 161 ARG A C 1
ATOM 1228 O O . ARG A 1 161 ? 30.703 -6.367 -46.884 1.00 94.00 161 ARG A O 1
ATOM 1235 N N . TYR A 1 162 ? 29.054 -6.769 -48.351 1.00 93.25 162 TYR A N 1
ATOM 1236 C CA . TYR A 1 162 ? 29.097 -8.230 -48.267 1.00 93.25 162 TYR A CA 1
ATOM 1237 C C . TYR A 1 162 ? 28.615 -8.860 -49.571 1.00 93.25 162 TYR A C 1
ATOM 1239 O O . TYR A 1 162 ? 27.746 -8.316 -50.251 1.00 93.25 162 TYR A O 1
ATOM 1247 N N . ALA A 1 163 ? 29.151 -10.024 -49.933 1.00 90.88 163 ALA A N 1
ATOM 1248 C CA . ALA A 1 163 ? 28.809 -10.667 -51.199 1.00 90.88 163 ALA A CA 1
ATOM 1249 C C . ALA A 1 163 ? 27.420 -11.326 -51.177 1.00 90.88 163 ALA A C 1
ATOM 1251 O O . ALA A 1 163 ? 26.639 -11.179 -52.125 1.00 90.88 163 ALA A O 1
ATOM 1252 N N . LYS A 1 164 ? 27.112 -12.086 -50.119 1.00 87.88 164 LYS A N 1
ATOM 1253 C CA . LYS A 1 164 ? 25.885 -12.892 -50.021 1.00 87.88 164 LYS A CA 1
ATOM 1254 C C . LYS A 1 164 ? 25.518 -13.183 -48.565 1.00 87.88 164 LYS A C 1
ATOM 1256 O O . LYS A 1 164 ? 26.391 -13.236 -47.706 1.00 87.88 164 LYS A O 1
ATOM 1261 N N . VAL A 1 165 ? 24.225 -13.422 -48.333 1.00 88.81 165 VAL A N 1
ATOM 1262 C CA . VAL A 1 165 ? 23.684 -14.022 -47.108 1.00 88.81 165 VAL A CA 1
ATOM 1263 C C . VAL A 1 165 ? 23.070 -15.387 -47.441 1.00 88.81 165 VAL A C 1
ATOM 1265 O O . VAL A 1 165 ? 22.213 -15.469 -48.322 1.00 88.81 165 VAL A O 1
ATOM 1268 N N . GLU A 1 166 ? 23.530 -16.470 -46.813 1.00 85.50 166 GLU A N 1
ATOM 1269 C CA . GLU A 1 166 ? 23.082 -17.838 -47.130 1.00 85.50 166 GLU A CA 1
ATOM 1270 C C . GLU A 1 166 ? 21.721 -18.206 -46.517 1.00 85.50 166 GLU A C 1
ATOM 1272 O O . GLU A 1 166 ? 20.941 -18.892 -47.176 1.00 85.50 166 GLU A O 1
ATOM 1277 N N . ASP A 1 167 ? 21.392 -17.698 -45.322 1.00 79.06 167 ASP A N 1
ATOM 1278 C CA . ASP A 1 167 ? 20.088 -17.889 -44.662 1.00 79.06 167 ASP A CA 1
ATOM 1279 C C . ASP A 1 167 ? 19.348 -16.559 -44.476 1.00 79.06 167 ASP A C 1
ATOM 1281 O O . ASP A 1 167 ? 19.382 -15.885 -43.441 1.00 79.06 167 ASP A O 1
ATOM 1285 N N . CYS A 1 168 ? 18.631 -16.197 -45.530 1.00 73.06 168 CYS A N 1
ATOM 1286 C CA . CYS A 1 168 ? 17.865 -14.966 -45.620 1.00 73.06 168 CYS A CA 1
ATOM 1287 C C . CYS A 1 168 ? 16.719 -14.827 -44.615 1.00 73.06 168 CYS A C 1
ATOM 1289 O O . CYS A 1 168 ? 16.307 -13.709 -44.302 1.00 73.06 168 CYS A O 1
ATOM 1291 N N . SER A 1 169 ? 16.196 -15.946 -44.112 1.00 67.12 169 SER A N 1
ATOM 1292 C CA . SER A 1 169 ? 15.078 -15.932 -43.168 1.00 67.12 169 SER A CA 1
ATOM 1293 C C . SER A 1 169 ? 15.516 -15.464 -41.778 1.00 67.12 169 SER A C 1
ATOM 1295 O O . SER A 1 169 ? 14.784 -14.733 -41.113 1.00 67.12 169 SER A O 1
ATOM 1297 N N . ARG A 1 170 ? 16.744 -15.815 -41.373 1.00 60.69 170 ARG A N 1
ATOM 1298 C CA . ARG A 1 170 ? 17.331 -15.432 -40.082 1.00 60.69 170 ARG A CA 1
ATOM 1299 C C . ARG A 1 170 ? 18.044 -14.082 -40.128 1.00 60.69 170 ARG A C 1
ATOM 1301 O O . ARG A 1 170 ? 17.939 -13.312 -39.177 1.00 60.69 170 ARG A O 1
ATOM 1308 N N . ALA A 1 171 ? 18.716 -13.758 -41.233 1.00 57.94 171 ALA A N 1
ATOM 1309 C CA . ALA A 1 171 ? 19.509 -12.531 -41.344 1.00 57.94 171 ALA A CA 1
ATOM 1310 C C . ALA A 1 171 ? 18.683 -11.233 -41.366 1.00 57.94 171 ALA A C 1
ATOM 1312 O O . ALA A 1 171 ? 19.139 -10.207 -40.864 1.00 57.94 171 ALA A O 1
ATOM 1313 N N . LYS A 1 172 ? 17.439 -11.278 -41.871 1.00 57.09 172 LYS A N 1
ATOM 1314 C CA . LYS A 1 172 ? 16.518 -10.126 -41.833 1.00 57.09 172 LYS A CA 1
ATOM 1315 C C . LYS A 1 172 ? 16.111 -9.711 -40.413 1.00 57.09 172 LYS A C 1
ATOM 1317 O O . LYS A 1 172 ? 15.640 -8.595 -40.220 1.00 57.09 172 LYS A O 1
ATOM 1322 N N . LEU A 1 173 ? 16.275 -10.592 -39.425 1.00 59.22 173 LEU A N 1
ATOM 1323 C CA . LEU A 1 173 ? 15.815 -10.369 -38.053 1.00 59.22 173 LEU A CA 1
ATOM 1324 C C . LEU A 1 173 ? 16.942 -9.994 -37.085 1.00 59.22 173 LEU A C 1
ATOM 1326 O O . LEU A 1 173 ? 16.662 -9.477 -36.013 1.00 59.22 173 LEU A O 1
ATOM 1330 N N . THR A 1 174 ? 18.219 -10.178 -37.430 1.00 71.19 174 THR A N 1
ATOM 1331 C CA . THR A 1 174 ? 19.310 -9.905 -36.473 1.00 71.19 174 THR A CA 1
ATOM 1332 C C . THR A 1 174 ? 19.519 -8.422 -36.165 1.00 71.19 174 THR A C 1
ATOM 1334 O O . THR A 1 174 ? 20.005 -8.097 -35.086 1.00 71.19 174 THR A O 1
ATOM 1337 N N . ALA A 1 175 ? 19.119 -7.515 -37.063 1.00 80.12 175 ALA A N 1
ATOM 1338 C CA . ALA A 1 175 ? 19.153 -6.066 -36.822 1.00 80.12 175 ALA A CA 1
ATOM 1339 C C . ALA A 1 175 ? 17.795 -5.485 -36.386 1.00 80.12 175 ALA A C 1
ATOM 1341 O O . ALA A 1 175 ? 17.733 -4.317 -35.999 1.00 80.12 175 ALA A O 1
ATOM 1342 N N . CYS A 1 176 ? 16.721 -6.280 -36.444 1.00 85.56 176 CYS A N 1
ATOM 1343 C CA . CYS A 1 176 ? 15.350 -5.852 -36.191 1.00 85.56 176 CYS A CA 1
ATOM 1344 C C . CYS A 1 176 ? 14.765 -6.624 -35.003 1.00 85.56 176 CYS A C 1
ATOM 1346 O O . CYS A 1 176 ? 14.545 -7.828 -35.083 1.00 85.56 176 CYS A O 1
ATOM 1348 N N . LYS A 1 177 ? 14.452 -5.933 -33.908 1.00 85.69 177 LYS A N 1
ATOM 1349 C CA . LYS A 1 177 ? 13.827 -6.534 -32.723 1.00 85.69 177 LYS A CA 1
ATOM 1350 C C . LYS A 1 177 ? 12.334 -6.225 -32.726 1.00 85.69 177 LYS A C 1
ATOM 1352 O O . LYS A 1 177 ? 11.959 -5.067 -32.891 1.00 85.69 177 LYS A O 1
ATOM 1357 N N . GLN A 1 178 ? 11.488 -7.237 -32.538 1.00 82.88 178 GLN A N 1
ATOM 1358 C CA . GLN A 1 178 ? 10.076 -6.992 -32.249 1.00 82.88 178 GLN A CA 1
ATOM 1359 C C . GLN A 1 178 ? 9.999 -6.295 -30.896 1.00 82.88 178 GLN A C 1
ATOM 1361 O O . GLN A 1 178 ? 10.545 -6.814 -29.921 1.00 82.88 178 GLN A O 1
ATOM 1366 N N . TYR A 1 179 ? 9.361 -5.132 -30.834 1.00 80.44 179 TYR A N 1
ATOM 1367 C CA . TYR A 1 179 ? 9.282 -4.389 -29.585 1.00 80.44 179 TYR A CA 1
ATOM 1368 C C . TYR A 1 179 ? 7.870 -4.392 -29.031 1.00 80.44 179 TYR A C 1
ATOM 1370 O O . TYR A 1 179 ? 6.891 -4.199 -29.751 1.00 80.44 179 TYR A O 1
ATOM 1378 N N . ASP A 1 180 ? 7.779 -4.632 -27.728 1.00 79.12 180 ASP A N 1
ATOM 1379 C CA . ASP A 1 180 ? 6.530 -4.547 -26.989 1.00 79.12 180 ASP A CA 1
ATOM 1380 C C . ASP A 1 180 ? 6.136 -3.071 -26.873 1.00 79.12 180 ASP A C 1
ATOM 1382 O O . ASP A 1 180 ? 6.667 -2.322 -26.051 1.00 79.12 180 ASP A O 1
ATOM 1386 N N . THR A 1 181 ? 5.199 -2.644 -27.718 1.00 78.19 181 THR A N 1
ATOM 1387 C CA . THR A 1 181 ? 4.703 -1.264 -27.762 1.00 78.19 181 THR A CA 1
ATOM 1388 C C . THR A 1 181 ? 4.218 -0.768 -26.401 1.00 78.19 181 THR A C 1
ATOM 1390 O O . THR A 1 181 ? 4.383 0.411 -26.102 1.00 78.19 181 THR A O 1
ATOM 1393 N N . PHE A 1 182 ? 3.660 -1.646 -25.560 1.00 71.94 182 PHE A N 1
ATOM 1394 C CA . PHE A 1 182 ? 3.170 -1.272 -24.235 1.00 71.94 182 PHE A CA 1
ATOM 1395 C C . PHE A 1 182 ? 4.324 -1.060 -23.251 1.00 71.94 182 PHE A C 1
ATOM 1397 O O . PHE A 1 182 ? 4.355 -0.053 -22.536 1.00 71.94 182 PHE A O 1
ATOM 1404 N N . ALA A 1 183 ? 5.310 -1.963 -23.246 1.00 73.06 183 ALA A N 1
ATOM 1405 C CA . ALA A 1 183 ? 6.517 -1.789 -22.441 1.00 73.06 183 ALA A CA 1
ATOM 1406 C C . ALA A 1 183 ? 7.253 -0.491 -22.813 1.00 73.06 183 ALA A C 1
ATOM 1408 O O . ALA A 1 183 ? 7.648 0.266 -21.923 1.00 73.06 183 ALA A O 1
ATOM 1409 N N . VAL A 1 184 ? 7.377 -0.203 -24.114 1.00 84.94 184 VAL A N 1
ATOM 1410 C CA . VAL A 1 184 ? 8.018 1.019 -24.620 1.00 84.94 184 VAL A CA 1
ATOM 1411 C C . VAL A 1 184 ? 7.247 2.268 -24.232 1.00 84.94 184 VAL A C 1
ATOM 1413 O O . VAL A 1 184 ? 7.844 3.182 -23.670 1.00 84.94 184 VAL A O 1
ATOM 1416 N N . GLN A 1 185 ? 5.934 2.300 -24.465 1.00 83.56 185 GLN A N 1
ATOM 1417 C CA . GLN A 1 185 ? 5.086 3.422 -24.066 1.00 83.56 185 GLN A CA 1
ATOM 1418 C C . GLN A 1 185 ? 5.273 3.750 -22.583 1.00 83.56 185 GLN A C 1
ATOM 1420 O O . GLN A 1 185 ? 5.486 4.907 -22.232 1.00 83.56 185 GLN A O 1
ATOM 1425 N N . ARG A 1 186 ? 5.266 2.736 -21.711 1.00 74.56 186 ARG A N 1
ATOM 1426 C CA . ARG A 1 186 ? 5.484 2.920 -20.272 1.00 74.56 186 ARG A CA 1
ATOM 1427 C C . ARG A 1 186 ? 6.867 3.490 -19.960 1.00 74.56 186 ARG A C 1
ATOM 1429 O O . ARG A 1 186 ? 6.956 4.446 -19.200 1.00 74.56 186 ARG A O 1
ATOM 1436 N N . ALA A 1 187 ? 7.926 2.943 -20.555 1.00 83.56 187 ALA A N 1
ATOM 1437 C CA . ALA A 1 187 ? 9.282 3.446 -20.342 1.00 83.56 187 ALA A CA 1
ATOM 1438 C C . ALA A 1 187 ? 9.434 4.902 -20.813 1.00 83.56 187 ALA A C 1
ATOM 1440 O O . ALA A 1 187 ? 10.100 5.694 -20.153 1.00 83.56 187 ALA A O 1
ATOM 1441 N N . VAL A 1 188 ? 8.791 5.273 -21.924 1.00 90.62 188 VAL A N 1
ATOM 1442 C CA . VAL A 1 188 ? 8.787 6.653 -22.426 1.00 90.62 188 VAL A CA 1
ATOM 1443 C C . VAL A 1 188 ? 7.960 7.573 -21.518 1.00 90.62 188 VAL A C 1
ATOM 1445 O O . VAL A 1 188 ? 8.341 8.725 -21.334 1.00 90.62 188 VAL A O 1
ATOM 1448 N N . VAL A 1 189 ? 6.882 7.090 -20.893 1.00 84.12 189 VAL A N 1
ATOM 1449 C CA . VAL A 1 189 ? 6.141 7.863 -19.881 1.00 84.12 189 VAL A CA 1
ATOM 1450 C C . VAL A 1 189 ? 6.974 8.070 -18.609 1.00 84.12 189 VAL A C 1
ATOM 1452 O O . VAL A 1 189 ? 7.044 9.191 -18.111 1.00 84.12 189 VAL A O 1
ATOM 1455 N N . ASP A 1 190 ? 7.667 7.039 -18.119 1.00 80.12 190 ASP A N 1
ATOM 1456 C CA . ASP A 1 190 ? 8.586 7.162 -16.977 1.00 80.12 190 ASP A CA 1
ATOM 1457 C C . ASP A 1 190 ? 9.715 8.173 -17.290 1.00 80.12 190 ASP A C 1
ATOM 1459 O O . ASP A 1 190 ? 10.046 9.034 -16.469 1.00 80.12 190 ASP A O 1
ATOM 1463 N N . TRP A 1 191 ? 10.266 8.119 -18.510 1.00 92.75 191 TRP A N 1
ATOM 1464 C CA . TRP A 1 191 ? 11.241 9.088 -19.021 1.00 92.75 191 TRP A CA 1
ATOM 1465 C C . TRP A 1 191 ? 10.659 10.506 -19.131 1.00 92.75 191 TRP A C 1
ATOM 1467 O O . TRP A 1 191 ? 11.294 11.471 -18.714 1.00 92.75 191 TRP A O 1
ATOM 1477 N N . SER A 1 192 ? 9.432 10.652 -19.630 1.00 92.00 192 SER A N 1
ATOM 1478 C CA . SER A 1 192 ? 8.701 11.925 -19.674 1.00 92.00 192 SER A CA 1
ATOM 1479 C C . SER A 1 192 ? 8.510 12.508 -18.272 1.00 92.00 192 SER A C 1
ATOM 1481 O O . SER A 1 192 ? 8.759 13.697 -18.068 1.00 92.00 192 SER A O 1
ATOM 1483 N N . SER A 1 193 ? 8.159 11.677 -17.286 1.00 81.62 193 SER A N 1
ATOM 1484 C CA . SER A 1 193 ? 8.021 12.106 -15.892 1.00 81.62 193 SER A CA 1
ATOM 1485 C C . SER A 1 193 ? 9.327 12.649 -15.334 1.00 81.62 193 SER A C 1
ATOM 1487 O O . SER A 1 193 ? 9.349 13.747 -14.774 1.00 81.62 193 SER A O 1
ATOM 1489 N N . TRP A 1 194 ? 10.427 11.930 -15.575 1.00 90.12 194 TRP A N 1
ATOM 1490 C CA . TRP A 1 194 ? 11.770 12.377 -15.222 1.00 90.12 194 TRP A CA 1
ATOM 1491 C C . TRP A 1 194 ? 12.112 13.740 -15.826 1.00 90.12 194 TRP A C 1
ATOM 1493 O O . TRP A 1 194 ? 12.614 14.614 -15.120 1.00 90.12 194 TRP A O 1
ATOM 1503 N N . LEU A 1 195 ? 11.858 13.919 -17.127 1.00 90.94 195 LEU A N 1
ATOM 1504 C CA . LEU A 1 195 ? 12.137 15.172 -17.823 1.00 90.94 195 LEU A CA 1
ATOM 1505 C C . LEU A 1 195 ? 11.371 16.330 -17.196 1.00 90.94 195 LEU A C 1
ATOM 1507 O O . LEU A 1 195 ? 11.953 17.378 -16.918 1.00 90.94 195 LEU A O 1
ATOM 1511 N N . GLN A 1 196 ? 10.073 16.142 -16.966 1.00 89.31 196 GLN A N 1
ATOM 1512 C CA . GLN A 1 196 ? 9.242 17.173 -16.365 1.00 89.31 196 GLN A CA 1
ATOM 1513 C C . GLN A 1 196 ? 9.718 17.526 -14.955 1.00 89.31 196 GLN A C 1
ATOM 1515 O O . GLN A 1 196 ? 9.818 18.706 -14.641 1.00 89.31 196 GLN A O 1
ATOM 1520 N N . ASP A 1 197 ? 10.096 16.553 -14.129 1.00 79.81 197 ASP A N 1
ATOM 1521 C CA . ASP A 1 197 ? 10.606 16.840 -12.785 1.00 79.81 197 ASP A CA 1
ATOM 1522 C C . ASP A 1 197 ? 11.965 17.548 -12.827 1.00 79.81 197 ASP A C 1
ATOM 1524 O O . ASP A 1 197 ? 12.135 18.618 -12.234 1.00 79.81 197 ASP A O 1
ATOM 1528 N N . LYS A 1 198 ? 12.929 16.994 -13.575 1.00 88.38 198 LYS A N 1
ATOM 1529 C CA . LYS A 1 198 ? 14.294 17.533 -13.679 1.00 88.38 198 LYS A CA 1
ATOM 1530 C C . LYS A 1 198 ? 14.299 18.963 -14.212 1.00 88.38 198 LYS A C 1
ATOM 1532 O O . LYS A 1 198 ? 15.044 19.803 -13.712 1.00 88.38 198 LYS A O 1
ATOM 1537 N N . TYR A 1 199 ? 13.460 19.239 -15.206 1.00 91.00 199 TYR A N 1
ATOM 1538 C CA . TYR A 1 199 ? 13.389 20.533 -15.879 1.00 91.00 199 TYR A CA 1
ATOM 1539 C C . TYR A 1 199 ? 12.204 21.391 -15.418 1.00 91.00 199 TYR A C 1
ATOM 1541 O O . TYR A 1 199 ? 11.882 22.379 -16.076 1.00 91.00 199 TYR A O 1
ATOM 1549 N N . ARG A 1 200 ? 11.560 21.048 -14.290 1.00 88.94 200 ARG A N 1
ATOM 1550 C CA . ARG A 1 200 ? 10.419 21.778 -13.695 1.00 88.94 200 ARG A CA 1
ATOM 1551 C C . ARG A 1 200 ? 9.299 22.090 -14.701 1.00 88.94 200 ARG A C 1
ATOM 1553 O O . ARG A 1 200 ? 8.772 23.199 -14.738 1.00 88.94 200 ARG A O 1
ATOM 1560 N N . GLY A 1 201 ? 8.993 21.137 -15.575 1.00 87.38 201 GLY A N 1
ATOM 1561 C CA . GLY A 1 201 ? 7.994 21.254 -16.638 1.00 87.38 201 GLY A CA 1
ATOM 1562 C C . GLY A 1 201 ? 8.419 22.130 -17.824 1.00 87.38 201 GLY A C 1
ATOM 1563 O O . GLY A 1 201 ? 7.629 22.331 -18.742 1.00 87.38 201 GLY A O 1
ATOM 1564 N N . ASN A 1 202 ? 9.652 22.650 -17.859 1.00 93.94 202 ASN A N 1
ATOM 1565 C CA . ASN A 1 202 ? 10.119 23.519 -18.937 1.00 93.94 202 ASN A CA 1
ATOM 1566 C C . ASN A 1 202 ? 10.660 22.713 -20.129 1.00 93.94 202 ASN A C 1
ATOM 1568 O O . ASN A 1 202 ? 11.840 22.356 -20.190 1.00 93.94 202 ASN A O 1
ATOM 1572 N N . LEU A 1 203 ? 9.789 22.492 -21.116 1.00 94.81 203 LEU A N 1
ATOM 1573 C CA . LEU A 1 203 ? 10.109 21.819 -22.377 1.00 94.81 203 LEU A CA 1
ATOM 1574 C C . LEU A 1 203 ? 11.315 22.431 -23.108 1.00 94.81 203 LEU A C 1
ATOM 1576 O O . LEU A 1 203 ? 12.137 21.700 -23.656 1.00 94.81 203 LEU A O 1
ATOM 1580 N N . ASN A 1 204 ? 11.426 23.762 -23.148 1.00 95.81 204 ASN A N 1
ATOM 1581 C CA . ASN A 1 204 ? 12.481 24.434 -23.911 1.00 95.81 204 ASN A CA 1
ATOM 1582 C C . ASN A 1 204 ? 13.854 24.179 -23.296 1.00 95.81 204 ASN A C 1
ATOM 1584 O O . ASN A 1 204 ? 14.813 23.936 -24.027 1.00 95.81 204 ASN A O 1
ATOM 1588 N N . THR A 1 205 ? 13.935 24.200 -21.965 1.00 95.50 205 THR A N 1
ATOM 1589 C CA . THR A 1 205 ? 15.152 23.835 -21.236 1.00 95.50 205 THR A CA 1
ATOM 1590 C C . THR A 1 205 ? 15.487 22.363 -21.454 1.00 95.50 205 THR A C 1
ATOM 1592 O O . THR A 1 205 ? 16.617 22.063 -21.825 1.00 95.50 205 THR A O 1
ATOM 1595 N N . ALA A 1 206 ? 14.509 21.457 -21.329 1.00 94.69 206 ALA A N 1
ATOM 1596 C CA . ALA A 1 206 ? 14.718 20.024 -21.551 1.00 94.69 206 ALA A CA 1
ATOM 1597 C C . ALA A 1 206 ? 15.240 19.722 -22.969 1.00 94.69 206 ALA A C 1
ATOM 1599 O O . ALA A 1 206 ? 16.237 19.019 -23.127 1.00 94.69 206 ALA A O 1
ATOM 1600 N N . TRP A 1 207 ? 14.612 20.299 -24.001 1.00 95.88 207 TRP A N 1
ATOM 1601 C CA . TRP A 1 207 ? 15.050 20.165 -25.393 1.00 95.88 207 TRP A CA 1
ATOM 1602 C C . TRP A 1 207 ? 16.449 20.752 -25.601 1.00 95.88 207 TRP A C 1
ATOM 1604 O O . TRP A 1 207 ? 17.323 20.089 -26.153 1.00 95.88 207 TRP A O 1
ATOM 1614 N N . LYS A 1 208 ? 16.700 21.977 -25.127 1.00 93.81 208 LYS A N 1
ATOM 1615 C CA . LYS A 1 208 ? 17.998 22.642 -25.296 1.00 93.81 208 LYS A CA 1
ATOM 1616 C C . LYS A 1 208 ? 19.135 21.886 -24.605 1.00 93.81 208 LYS A C 1
ATOM 1618 O O . LYS A 1 208 ? 20.201 21.761 -25.194 1.00 93.81 208 LYS A O 1
ATOM 1623 N N . GLU A 1 209 ? 18.933 21.410 -23.381 1.00 93.06 209 GLU A N 1
ATOM 1624 C CA . GLU A 1 209 ? 19.997 20.766 -22.605 1.00 93.06 209 GLU A CA 1
ATOM 1625 C C . GLU A 1 209 ? 20.249 19.313 -23.015 1.00 93.06 209 GLU A C 1
ATOM 1627 O O . GLU A 1 209 ? 21.401 18.889 -23.029 1.00 93.06 209 GLU A O 1
ATOM 1632 N N . LEU A 1 210 ? 19.208 18.549 -23.370 1.00 92.94 210 LEU A N 1
ATOM 1633 C CA . LEU A 1 210 ? 19.369 17.139 -23.743 1.00 92.94 210 LEU A CA 1
ATOM 1634 C C . LEU A 1 210 ? 19.558 16.927 -25.238 1.00 92.94 210 LEU A C 1
ATOM 1636 O O . LEU A 1 210 ? 20.459 16.202 -25.652 1.00 92.94 210 LEU A O 1
ATOM 1640 N N . ALA A 1 211 ? 18.683 17.527 -26.045 1.00 91.69 211 ALA A N 1
ATOM 1641 C CA . ALA A 1 211 ? 18.701 17.348 -27.488 1.00 91.69 211 ALA A CA 1
ATOM 1642 C C . ALA A 1 211 ? 19.678 18.316 -28.156 1.00 91.69 211 ALA A C 1
ATOM 1644 O O . ALA A 1 211 ? 20.300 17.933 -29.136 1.00 91.69 211 ALA A O 1
ATOM 1645 N N . GLY A 1 212 ? 19.850 19.532 -27.619 1.00 91.44 212 GLY A N 1
ATOM 1646 C CA . GLY A 1 212 ? 20.670 20.603 -28.203 1.00 91.44 212 GLY A CA 1
ATOM 1647 C C . GLY A 1 212 ? 22.070 20.173 -28.653 1.00 91.44 212 GLY A C 1
ATOM 1648 O O . GLY A 1 212 ? 22.389 20.379 -29.823 1.00 91.44 212 GLY A O 1
ATOM 1649 N N . PRO A 1 213 ? 22.880 19.518 -27.798 1.00 88.56 213 PRO A N 1
ATOM 1650 C CA . PRO A 1 213 ? 24.201 19.004 -28.183 1.00 88.56 213 PRO A CA 1
ATOM 1651 C C . PRO A 1 213 ? 24.169 17.925 -29.281 1.00 88.56 213 PRO A C 1
ATOM 1653 O O . PRO A 1 213 ? 25.200 17.599 -29.861 1.00 88.56 213 PRO A O 1
ATOM 1656 N N . MET A 1 214 ? 22.995 17.349 -29.544 1.00 92.62 214 MET A N 1
ATOM 1657 C CA . MET A 1 214 ? 22.773 16.202 -30.422 1.00 92.62 214 MET A CA 1
ATOM 1658 C C . MET A 1 214 ? 22.001 16.551 -31.705 1.00 92.62 214 MET A C 1
ATOM 1660 O O . MET A 1 214 ? 21.736 15.653 -32.505 1.00 92.62 214 MET A O 1
ATOM 1664 N N . LEU A 1 215 ? 21.629 17.818 -31.913 1.00 93.00 215 LEU A N 1
ATOM 1665 C CA . LEU A 1 215 ? 20.845 18.230 -33.076 1.00 93.00 215 LEU A CA 1
ATOM 1666 C C . LEU A 1 215 ? 21.672 18.211 -34.365 1.00 93.00 215 LEU A C 1
ATOM 1668 O O . LEU A 1 215 ? 22.821 18.646 -34.397 1.00 93.00 215 LEU A O 1
ATOM 1672 N N . GLU A 1 216 ? 21.043 17.765 -35.447 1.00 92.44 216 GLU A N 1
ATOM 1673 C CA . GLU A 1 216 ? 21.534 17.885 -36.818 1.00 92.44 216 GLU A CA 1
ATOM 1674 C C . GLU A 1 216 ? 20.425 18.446 -37.709 1.00 92.44 216 GLU A C 1
ATOM 1676 O O . GLU A 1 216 ? 19.240 18.235 -37.439 1.00 92.44 216 GLU A O 1
ATOM 1681 N N . ALA A 1 217 ? 20.804 19.151 -38.776 1.00 91.50 217 ALA A N 1
ATOM 1682 C CA . ALA A 1 217 ? 19.847 19.590 -39.781 1.00 91.50 217 ALA A CA 1
ATOM 1683 C C . ALA A 1 217 ? 19.297 18.361 -40.524 1.00 91.50 217 ALA A C 1
ATOM 1685 O O . ALA A 1 217 ? 20.049 17.611 -41.149 1.00 91.50 217 ALA A O 1
ATOM 1686 N N . GLY A 1 218 ? 17.987 18.139 -40.431 1.00 86.50 218 GLY A N 1
ATOM 1687 C CA . GLY A 1 218 ? 17.291 17.122 -41.210 1.00 86.50 218 GLY A CA 1
ATOM 1688 C C . GLY A 1 218 ? 17.213 17.483 -42.701 1.00 86.50 218 GLY A C 1
ATOM 1689 O O . GLY A 1 218 ? 17.609 18.582 -43.095 1.00 86.50 218 GLY A O 1
ATOM 1690 N N . PRO A 1 219 ? 16.652 16.594 -43.545 1.00 82.38 219 PRO A N 1
ATOM 1691 C CA . PRO A 1 219 ? 16.484 16.838 -44.983 1.00 82.38 219 PRO A CA 1
ATOM 1692 C C . PRO A 1 219 ? 15.736 18.138 -45.311 1.00 82.38 219 PRO A C 1
ATOM 1694 O O . PRO A 1 219 ? 16.022 18.773 -46.321 1.00 82.38 219 PRO A O 1
ATOM 1697 N N . ASP A 1 220 ? 14.823 18.548 -44.428 1.00 86.44 220 ASP A N 1
ATOM 1698 C CA . ASP A 1 220 ? 13.998 19.751 -44.574 1.00 86.44 220 ASP A CA 1
ATOM 1699 C C . ASP A 1 220 ? 14.608 20.987 -43.877 1.00 86.44 220 ASP A C 1
ATOM 1701 O O . ASP A 1 220 ? 13.958 22.023 -43.746 1.00 86.44 220 ASP A O 1
ATOM 1705 N N . GLY A 1 221 ? 15.844 20.883 -43.373 1.00 90.00 221 GLY A N 1
ATOM 1706 C CA . GLY A 1 221 ? 16.522 21.927 -42.596 1.00 90.00 221 GLY A CA 1
ATOM 1707 C C . GLY A 1 221 ? 16.056 22.049 -41.139 1.00 90.00 221 GLY A C 1
ATOM 1708 O O . GLY A 1 221 ? 16.641 22.814 -40.373 1.00 90.00 221 GLY A O 1
ATOM 1709 N N . GLU A 1 222 ? 15.034 21.294 -40.721 1.00 92.50 222 GLU A N 1
ATOM 1710 C CA . GLU A 1 222 ? 14.604 21.240 -39.321 1.00 92.50 222 GLU A CA 1
ATOM 1711 C C . GLU A 1 222 ? 15.667 20.543 -38.459 1.00 92.50 222 GLU A C 1
ATOM 1713 O O . GLU A 1 222 ? 16.112 19.438 -38.766 1.00 92.50 222 GLU A O 1
ATOM 1718 N N . MET A 1 223 ? 16.064 21.181 -37.356 1.00 94.94 223 MET A N 1
ATOM 1719 C CA . MET A 1 223 ? 17.010 20.602 -36.405 1.00 94.94 223 MET A CA 1
ATOM 1720 C C . MET A 1 223 ? 16.350 19.468 -35.610 1.00 94.94 223 MET A C 1
ATOM 1722 O O . MET A 1 223 ? 15.387 19.695 -34.873 1.00 94.94 223 MET A O 1
ATOM 1726 N N . ALA A 1 224 ? 16.891 18.257 -35.719 1.00 95.88 224 ALA A N 1
ATOM 1727 C CA . ALA A 1 224 ? 16.346 17.055 -35.093 1.00 95.88 224 ALA A CA 1
ATOM 1728 C C . ALA A 1 224 ? 17.456 16.162 -34.517 1.00 95.88 224 ALA A C 1
ATOM 1730 O O . ALA A 1 224 ? 18.619 16.274 -34.897 1.00 95.88 224 ALA A O 1
ATOM 1731 N N . VAL A 1 225 ? 17.103 15.262 -33.596 1.00 95.62 225 VAL A N 1
ATOM 1732 C CA . VAL A 1 225 ? 18.035 14.266 -33.050 1.00 95.62 225 VAL A CA 1
ATOM 1733 C C . VAL A 1 225 ? 17.999 13.016 -33.933 1.00 95.62 225 VAL A C 1
ATOM 1735 O O . VAL A 1 225 ? 16.970 12.333 -33.969 1.00 95.62 225 VAL A O 1
ATOM 1738 N N . PRO A 1 226 ? 19.086 12.668 -34.640 1.00 94.19 226 PRO A N 1
ATOM 1739 C CA . PRO A 1 226 ? 19.131 11.441 -35.420 1.00 94.19 226 PRO A CA 1
ATOM 1740 C C . PRO A 1 226 ? 19.227 10.204 -34.526 1.00 94.19 226 PRO A C 1
ATOM 1742 O O . PRO A 1 226 ? 19.744 10.259 -33.407 1.00 94.19 226 PRO A O 1
ATOM 1745 N N . ARG A 1 227 ? 18.793 9.050 -35.051 1.00 92.00 227 ARG A N 1
ATOM 1746 C CA . ARG A 1 227 ? 18.827 7.761 -34.333 1.00 92.00 227 ARG A CA 1
ATOM 1747 C C . ARG A 1 227 ? 20.173 7.472 -33.667 1.00 92.00 227 ARG A C 1
ATOM 1749 O O . ARG A 1 227 ? 20.181 7.008 -32.530 1.00 92.00 227 ARG A O 1
ATOM 1756 N N . CYS A 1 228 ? 21.289 7.741 -34.346 1.00 90.12 228 CYS A N 1
ATOM 1757 C CA . CYS A 1 228 ? 22.635 7.472 -33.829 1.00 90.12 228 CYS A CA 1
ATOM 1758 C C . CYS A 1 228 ? 23.001 8.314 -32.598 1.00 90.12 228 CYS A C 1
ATOM 1760 O O . CYS A 1 228 ? 23.819 7.868 -31.807 1.00 90.12 228 CYS A O 1
ATOM 1762 N N . LYS A 1 229 ? 22.388 9.489 -32.406 1.00 93.19 229 LYS A N 1
ATOM 1763 C CA . LYS A 1 229 ? 22.632 10.370 -31.253 1.00 93.19 229 LYS A CA 1
ATOM 1764 C C . LYS A 1 229 ? 21.590 10.215 -30.139 1.00 93.19 229 LYS A C 1
ATOM 1766 O O . LYS A 1 229 ? 21.787 10.712 -29.033 1.00 93.19 229 LYS A O 1
ATOM 1771 N N . TRP A 1 230 ? 20.497 9.494 -30.392 1.00 94.56 230 TRP A N 1
ATOM 1772 C CA . TRP A 1 230 ? 19.428 9.297 -29.409 1.00 94.56 230 TRP A CA 1
ATOM 1773 C C . TRP A 1 230 ? 19.871 8.545 -28.154 1.00 94.56 230 TRP A C 1
ATOM 1775 O O . TRP A 1 230 ? 19.366 8.823 -27.070 1.00 94.56 230 TRP A O 1
ATOM 1785 N N . ASP A 1 231 ? 20.830 7.627 -28.273 1.00 90.50 231 ASP A N 1
ATOM 1786 C CA . ASP A 1 231 ? 21.315 6.847 -27.129 1.00 90.50 231 ASP A CA 1
ATOM 1787 C C . ASP A 1 231 ? 21.892 7.758 -26.033 1.00 90.50 231 ASP A C 1
ATOM 1789 O O . ASP A 1 231 ? 21.735 7.466 -24.850 1.00 90.50 231 ASP A O 1
ATOM 1793 N N . TYR A 1 232 ? 22.450 8.914 -26.411 1.00 90.19 232 TYR A N 1
ATOM 1794 C CA . TYR A 1 232 ? 22.880 9.955 -25.477 1.00 90.19 232 TYR A CA 1
ATOM 1795 C C . TYR A 1 232 ? 21.692 10.622 -24.766 1.00 90.19 232 TYR A C 1
ATOM 1797 O O . TYR A 1 232 ? 21.682 10.754 -23.541 1.00 90.19 232 TYR A O 1
ATOM 1805 N N . VAL A 1 233 ? 20.656 11.001 -25.525 1.00 94.44 233 VAL A N 1
ATOM 1806 C CA . VAL A 1 233 ? 19.434 11.621 -24.986 1.00 94.44 233 VAL A CA 1
ATOM 1807 C C . VAL A 1 233 ? 18.729 10.669 -24.018 1.00 94.44 233 VAL A C 1
ATOM 1809 O O . VAL A 1 233 ? 18.409 11.057 -22.894 1.00 94.44 233 VAL A O 1
ATOM 1812 N N . TRP A 1 234 ? 18.539 9.409 -24.411 1.00 95.06 234 TRP A N 1
ATOM 1813 C CA . TRP A 1 234 ? 17.928 8.377 -23.571 1.00 95.06 234 TRP A CA 1
ATOM 1814 C C . TRP A 1 234 ? 18.805 8.010 -22.368 1.00 95.06 234 TRP A C 1
ATOM 1816 O O . TRP A 1 234 ? 18.310 7.930 -21.245 1.00 95.06 234 TRP A O 1
ATOM 1826 N N . GLY A 1 235 ? 20.113 7.840 -22.575 1.00 91.31 235 GLY A N 1
ATOM 1827 C CA . GLY A 1 235 ? 21.075 7.467 -21.534 1.00 91.31 235 GLY A CA 1
ATOM 1828 C C . GLY A 1 235 ? 21.272 8.531 -20.451 1.00 91.31 235 GLY A C 1
ATOM 1829 O O . GLY A 1 235 ? 21.670 8.199 -19.336 1.00 91.31 235 GLY A O 1
ATOM 1830 N N . SER A 1 236 ? 20.933 9.793 -20.737 1.00 90.69 236 SER A N 1
ATOM 1831 C CA . SER A 1 236 ? 20.942 10.879 -19.747 1.00 90.69 236 SER A CA 1
ATOM 1832 C C . SER A 1 236 ? 19.934 10.681 -18.604 1.00 90.69 236 SER A C 1
ATOM 1834 O O . SER A 1 236 ? 20.091 11.275 -17.533 1.00 90.69 236 SER A O 1
ATOM 1836 N N . TRP A 1 237 ? 18.912 9.842 -18.815 1.00 93.50 237 TRP A N 1
ATOM 1837 C CA . TRP A 1 237 ? 17.963 9.434 -17.789 1.00 93.50 237 TRP A CA 1
ATOM 1838 C C . TRP A 1 237 ? 18.564 8.315 -16.929 1.00 93.50 237 TRP A C 1
ATOM 1840 O O . TRP A 1 237 ? 18.783 7.214 -17.444 1.00 93.50 237 TRP A O 1
ATOM 1850 N N . PRO A 1 238 ? 18.769 8.521 -15.610 1.00 85.44 238 PRO A N 1
ATOM 1851 C CA . PRO A 1 238 ? 19.373 7.503 -14.744 1.00 85.44 238 PRO A CA 1
ATOM 1852 C C . PRO A 1 238 ? 18.605 6.171 -14.713 1.00 85.44 238 PRO A C 1
ATOM 1854 O O . PRO A 1 238 ? 19.201 5.116 -14.506 1.00 85.44 238 PRO A O 1
ATOM 1857 N N . GLY A 1 239 ? 17.287 6.210 -14.943 1.00 76.06 239 GLY A N 1
ATOM 1858 C CA . GLY A 1 239 ? 16.428 5.026 -14.983 1.00 76.06 239 GLY A CA 1
ATOM 1859 C C . GLY A 1 239 ? 16.567 4.184 -16.253 1.00 76.06 239 GLY A C 1
ATOM 1860 O O . GLY A 1 239 ? 16.156 3.027 -16.238 1.00 76.06 239 GLY A O 1
ATOM 1861 N N . SER A 1 240 ? 17.181 4.708 -17.321 1.00 87.50 240 SER A N 1
ATOM 1862 C CA . SER A 1 240 ? 17.280 4.038 -18.628 1.00 87.50 240 SER A CA 1
ATOM 1863 C C . SER A 1 240 ? 17.903 2.639 -18.549 1.00 87.50 240 SER A C 1
ATOM 1865 O O . SER A 1 240 ? 17.397 1.712 -19.174 1.00 87.50 240 SER A O 1
ATOM 1867 N N . LYS A 1 241 ? 18.937 2.447 -17.714 1.00 81.00 241 LYS A N 1
ATOM 1868 C CA . LYS A 1 241 ? 19.617 1.149 -17.520 1.00 81.00 241 LYS A CA 1
ATOM 1869 C C . LYS A 1 241 ? 18.768 0.102 -16.789 1.00 81.00 241 LYS A C 1
ATOM 1871 O O . LYS A 1 241 ? 19.060 -1.084 -16.881 1.00 81.00 241 LYS A O 1
ATOM 1876 N N . ALA A 1 242 ? 17.753 0.526 -16.032 1.00 69.38 242 ALA A N 1
ATOM 1877 C CA . ALA A 1 242 ? 16.854 -0.377 -15.310 1.00 69.38 242 ALA A CA 1
ATOM 1878 C C . ALA A 1 242 ? 15.652 -0.823 -16.162 1.00 69.38 242 ALA A C 1
ATOM 1880 O O . ALA A 1 242 ? 14.954 -1.772 -15.802 1.00 69.38 242 ALA A O 1
ATOM 1881 N N . GLN A 1 243 ? 15.399 -0.152 -17.288 1.00 78.56 243 GLN A N 1
ATOM 1882 C CA . GLN A 1 243 ? 14.289 -0.489 -18.170 1.00 78.56 243 GLN A CA 1
ATOM 1883 C C . GLN A 1 243 ? 14.627 -1.718 -19.024 1.00 78.56 243 GLN A C 1
ATOM 1885 O O . GLN A 1 243 ? 15.753 -1.892 -19.475 1.00 78.56 243 GLN A O 1
ATOM 1890 N N . ALA A 1 244 ? 13.633 -2.575 -19.287 1.00 77.00 244 ALA A N 1
ATOM 1891 C CA . ALA A 1 244 ? 13.764 -3.635 -20.303 1.00 77.00 244 ALA A CA 1
ATOM 1892 C C . ALA A 1 244 ? 13.762 -3.080 -21.742 1.00 77.00 244 ALA A C 1
ATOM 1894 O O . ALA A 1 244 ? 14.078 -3.798 -22.689 1.00 77.00 244 ALA A O 1
ATOM 1895 N N . VAL A 1 245 ? 13.368 -1.814 -21.892 1.00 87.00 245 VAL A N 1
ATOM 1896 C CA . VAL A 1 245 ? 13.243 -1.105 -23.161 1.00 87.00 245 VAL A CA 1
ATOM 1897 C C . VAL A 1 245 ? 14.589 -0.504 -23.536 1.00 87.00 245 VAL A C 1
ATOM 1899 O O . VAL A 1 245 ? 15.150 0.306 -22.797 1.00 87.00 245 VAL A O 1
ATOM 1902 N N . SER A 1 246 ? 15.093 -0.883 -24.703 1.00 91.50 246 SER A N 1
ATOM 1903 C CA . SER A 1 246 ? 16.292 -0.291 -25.286 1.00 91.50 246 SER A CA 1
ATOM 1904 C C . SER A 1 246 ? 16.032 1.133 -25.783 1.00 91.50 246 SER A C 1
ATOM 1906 O O . SER A 1 246 ? 14.907 1.520 -26.108 1.00 91.50 246 SER A O 1
ATOM 1908 N N . SER A 1 247 ? 17.101 1.915 -25.910 1.00 93.38 247 SER A N 1
ATOM 1909 C CA . SER A 1 247 ? 17.046 3.254 -26.504 1.00 93.38 247 SER A CA 1
ATOM 1910 C C . SER A 1 247 ? 16.499 3.244 -27.937 1.00 93.38 247 SER A C 1
ATOM 1912 O O . SER A 1 247 ? 15.805 4.177 -28.329 1.00 93.38 247 SER A O 1
ATOM 1914 N N . ALA A 1 248 ? 16.759 2.178 -28.703 1.00 91.94 248 ALA A N 1
ATOM 1915 C CA . ALA A 1 248 ? 16.236 1.979 -30.052 1.00 91.94 248 ALA A CA 1
ATOM 1916 C C . ALA A 1 248 ? 14.706 1.934 -30.069 1.00 91.94 248 ALA A C 1
ATOM 1918 O O . ALA A 1 248 ? 14.060 2.627 -30.850 1.00 91.94 248 ALA A O 1
ATOM 1919 N N . GLU A 1 249 ? 14.143 1.123 -29.178 1.00 92.81 249 GLU A N 1
ATOM 1920 C CA . GLU A 1 249 ? 12.706 0.938 -29.019 1.00 92.81 249 GLU A CA 1
ATOM 1921 C C . GLU A 1 249 ? 12.039 2.255 -28.597 1.00 92.81 249 GLU A C 1
ATOM 1923 O O . GLU A 1 249 ? 11.065 2.681 -29.218 1.00 92.81 249 GLU A O 1
ATOM 1928 N N . ALA A 1 250 ? 12.629 2.957 -27.623 1.00 94.31 250 ALA A N 1
ATOM 1929 C CA . ALA A 1 250 ? 12.179 4.285 -27.213 1.00 94.31 250 ALA A CA 1
ATOM 1930 C C . ALA A 1 250 ? 12.256 5.316 -28.353 1.00 94.31 250 ALA A C 1
ATOM 1932 O O . ALA A 1 250 ? 11.314 6.084 -28.536 1.00 94.31 250 ALA A O 1
ATOM 1933 N N . PHE A 1 251 ? 13.331 5.314 -29.152 1.00 94.50 251 PHE A N 1
ATOM 1934 C CA . PHE A 1 251 ? 13.473 6.193 -30.316 1.00 94.50 251 PHE A CA 1
ATOM 1935 C C . PHE A 1 251 ? 12.356 5.971 -31.330 1.00 94.50 251 PHE A C 1
ATOM 1937 O O . PHE A 1 251 ? 11.729 6.930 -31.767 1.00 94.50 251 PHE A O 1
ATOM 1944 N N . ALA A 1 252 ? 12.098 4.713 -31.699 1.00 91.38 252 ALA A N 1
ATOM 1945 C CA . ALA A 1 252 ? 11.066 4.386 -32.676 1.00 91.38 252 ALA A CA 1
ATOM 1946 C C . ALA A 1 252 ? 9.677 4.822 -32.200 1.00 91.38 252 ALA A C 1
ATOM 1948 O O . ALA A 1 252 ? 8.883 5.300 -33.007 1.00 91.38 252 ALA A O 1
ATOM 1949 N N . TYR A 1 253 ? 9.404 4.709 -30.898 1.00 91.12 253 TYR A N 1
ATOM 1950 C CA . TYR A 1 253 ? 8.158 5.189 -30.311 1.00 91.12 253 TYR A CA 1
ATOM 1951 C C . TYR A 1 253 ? 8.068 6.720 -30.306 1.00 91.12 253 TYR A C 1
ATOM 1953 O O . TYR A 1 253 ? 7.098 7.271 -30.817 1.00 91.12 253 TYR A O 1
ATOM 1961 N N . VAL A 1 254 ? 9.084 7.418 -29.783 1.00 93.69 254 VAL A N 1
ATOM 1962 C CA . VAL A 1 254 ? 9.093 8.891 -29.701 1.00 93.69 254 VAL A CA 1
ATOM 1963 C C . VAL A 1 254 ? 9.076 9.524 -31.090 1.00 93.69 254 VAL A C 1
ATOM 1965 O O . VAL A 1 254 ? 8.294 10.433 -31.338 1.00 93.69 254 VAL A O 1
ATOM 1968 N N . GLY A 1 255 ? 9.896 9.023 -32.013 1.00 91.31 255 GLY A N 1
ATOM 1969 C CA . GLY A 1 255 ? 9.957 9.489 -33.397 1.00 91.31 255 GLY A CA 1
ATOM 1970 C C . GLY A 1 255 ? 8.789 9.017 -34.264 1.00 91.31 255 GLY A C 1
ATOM 1971 O O . GLY A 1 255 ? 8.749 9.358 -35.442 1.00 91.31 255 GLY A O 1
ATOM 1972 N N . ASN A 1 256 ? 7.851 8.224 -33.728 1.00 87.62 256 ASN A N 1
ATOM 1973 C CA . ASN A 1 256 ? 6.728 7.650 -34.475 1.00 87.62 256 ASN A CA 1
ATOM 1974 C C . ASN A 1 256 ? 7.183 6.937 -35.773 1.00 87.62 256 ASN A C 1
ATOM 1976 O O . ASN A 1 256 ? 6.644 7.158 -36.856 1.00 87.62 256 ASN A O 1
ATOM 1980 N N . GLY A 1 257 ? 8.252 6.140 -35.673 1.00 85.00 257 GLY A N 1
ATOM 1981 C CA . GLY A 1 257 ? 8.878 5.429 -36.794 1.00 85.00 257 GLY A CA 1
ATOM 1982 C C . GLY A 1 257 ? 9.724 6.290 -37.744 1.00 85.00 257 GLY A C 1
ATOM 1983 O O . GLY A 1 257 ? 10.337 5.743 -38.663 1.00 85.00 257 GLY A O 1
ATOM 1984 N N . ALA A 1 258 ? 9.796 7.610 -37.543 1.00 87.69 258 ALA A N 1
ATOM 1985 C CA . ALA A 1 258 ? 10.650 8.492 -38.331 1.00 87.69 258 ALA A CA 1
ATOM 1986 C C . ALA A 1 258 ? 12.147 8.247 -38.041 1.00 87.69 258 ALA A C 1
ATOM 1988 O O . ALA A 1 258 ? 12.516 7.831 -36.940 1.00 87.69 258 ALA A O 1
ATOM 1989 N N . PRO A 1 259 ? 13.049 8.536 -39.001 1.00 87.75 259 PRO A N 1
ATOM 1990 C CA . PRO A 1 259 ? 14.492 8.360 -38.816 1.00 87.75 259 PRO A CA 1
ATOM 1991 C C . PRO A 1 259 ? 15.139 9.420 -37.905 1.00 87.75 259 PRO A C 1
ATOM 1993 O O . PRO A 1 259 ? 16.337 9.330 -37.622 1.00 87.75 259 PRO A O 1
ATOM 1996 N N . LEU A 1 260 ? 14.371 10.420 -37.457 1.00 93.38 260 LEU A N 1
ATOM 1997 C CA . LEU A 1 260 ? 14.801 11.552 -36.637 1.00 93.38 260 LEU A CA 1
ATOM 1998 C C . LEU A 1 260 ? 13.725 11.853 -35.578 1.00 93.38 260 LEU A C 1
ATOM 2000 O O . LEU A 1 260 ? 12.536 11.730 -35.863 1.00 93.38 260 LEU A O 1
ATOM 2004 N N . VAL A 1 261 ? 14.132 12.310 -34.392 1.00 94.81 261 VAL A N 1
ATOM 2005 C CA . VAL A 1 261 ? 13.230 12.894 -33.385 1.00 94.81 261 VAL A CA 1
ATOM 2006 C C . VAL A 1 261 ? 13.301 14.413 -33.503 1.00 94.81 261 VAL A C 1
ATOM 2008 O O . VAL A 1 261 ? 14.302 15.031 -33.137 1.00 94.81 261 VAL A O 1
ATOM 2011 N N . THR A 1 262 ? 12.247 15.020 -34.041 1.00 95.62 262 THR A N 1
ATOM 2012 C CA . THR A 1 262 ? 12.098 16.478 -34.136 1.00 95.62 262 THR A CA 1
ATOM 2013 C C . THR A 1 262 ? 11.671 17.074 -32.799 1.00 95.62 262 THR A C 1
ATOM 2015 O O . THR A 1 262 ? 11.182 16.361 -31.913 1.00 95.62 262 THR A O 1
ATOM 2018 N N . ARG A 1 263 ? 11.768 18.403 -32.664 1.00 95.31 263 ARG A N 1
ATOM 2019 C CA . ARG A 1 263 ? 11.279 19.108 -31.469 1.00 95.31 263 ARG A CA 1
ATOM 2020 C C . ARG A 1 263 ? 9.803 18.819 -31.203 1.00 95.31 263 ARG A C 1
ATOM 2022 O O . ARG A 1 263 ? 9.432 18.640 -30.050 1.00 95.31 263 ARG A O 1
ATOM 2029 N N . ALA A 1 264 ? 8.983 18.741 -32.252 1.00 93.69 264 ALA A N 1
ATOM 2030 C CA . ALA A 1 264 ? 7.557 18.450 -32.127 1.00 93.69 264 ALA A CA 1
ATOM 2031 C C . ALA A 1 264 ? 7.301 17.037 -31.572 1.00 93.69 264 ALA A C 1
ATOM 2033 O O . ALA A 1 264 ? 6.514 16.874 -30.643 1.00 93.69 264 ALA A O 1
ATOM 2034 N N . THR A 1 265 ? 8.001 16.020 -32.087 1.00 94.38 265 THR A N 1
ATOM 2035 C CA . THR A 1 265 ? 7.875 14.641 -31.573 1.00 94.38 265 THR A CA 1
ATOM 2036 C C . THR A 1 265 ? 8.430 14.488 -30.153 1.00 94.38 265 THR A C 1
ATOM 2038 O O . THR A 1 265 ? 7.849 13.787 -29.325 1.00 94.38 265 THR A O 1
ATOM 2041 N N . PHE A 1 266 ? 9.504 15.212 -29.820 1.00 95.38 266 PHE A N 1
ATOM 2042 C CA . PHE A 1 266 ? 10.024 15.276 -28.456 1.00 95.38 266 PHE A CA 1
ATOM 2043 C C . PHE A 1 266 ? 9.052 15.972 -27.508 1.00 95.38 266 PHE A C 1
ATOM 2045 O O . PHE A 1 266 ? 8.883 15.518 -26.385 1.00 95.38 266 PHE A O 1
ATOM 2052 N N . GLU A 1 267 ? 8.403 17.056 -27.934 1.00 95.00 267 GLU A N 1
ATOM 2053 C CA . GLU A 1 267 ? 7.371 17.739 -27.154 1.00 95.00 267 GLU A CA 1
ATOM 2054 C C . GLU A 1 267 ? 6.175 16.829 -26.873 1.00 95.00 267 GLU A C 1
ATOM 2056 O O . GLU A 1 267 ? 5.695 16.781 -25.739 1.00 95.00 267 GLU A O 1
ATOM 2061 N N . GLU A 1 268 ? 5.719 16.080 -27.877 1.00 90.56 268 GLU A N 1
ATOM 2062 C CA . GLU A 1 268 ? 4.658 15.090 -27.705 1.00 90.56 268 GLU A CA 1
ATOM 2063 C C . GLU A 1 268 ? 5.058 14.044 -26.658 1.00 90.56 268 GLU A C 1
ATOM 2065 O O . GLU A 1 268 ? 4.296 13.804 -25.722 1.00 90.56 268 GLU A O 1
ATOM 2070 N N . ALA A 1 269 ? 6.284 13.515 -26.738 1.00 92.25 269 ALA A N 1
ATOM 2071 C CA . ALA A 1 269 ? 6.808 12.591 -25.740 1.00 92.25 269 ALA A CA 1
ATOM 2072 C C . ALA A 1 269 ? 6.983 13.234 -24.354 1.00 92.25 269 ALA A C 1
ATOM 2074 O O . ALA A 1 269 ? 6.619 12.636 -23.347 1.00 92.25 269 ALA A O 1
ATOM 2075 N N . PHE A 1 270 ? 7.481 14.471 -24.283 1.00 92.81 270 PHE A N 1
ATOM 2076 C CA . PHE A 1 270 ? 7.667 15.222 -23.042 1.00 92.81 270 PHE A CA 1
ATOM 2077 C C . PHE A 1 270 ? 6.346 15.400 -22.300 1.00 92.81 270 PHE A C 1
ATOM 2079 O O . PHE A 1 270 ? 6.341 15.322 -21.077 1.00 92.81 270 PHE A O 1
ATOM 2086 N N . ARG A 1 271 ? 5.229 15.583 -23.013 1.00 89.56 271 ARG A N 1
ATOM 2087 C CA . ARG A 1 271 ? 3.886 15.745 -22.434 1.00 89.56 271 ARG A CA 1
ATOM 2088 C C . ARG A 1 271 ? 3.196 14.427 -22.065 1.00 89.56 271 ARG A C 1
ATOM 2090 O O . ARG A 1 271 ? 2.112 14.472 -21.489 1.00 89.56 271 ARG A O 1
ATOM 2097 N N . LEU A 1 272 ? 3.785 13.261 -22.348 1.00 83.81 272 LEU A N 1
ATOM 2098 C CA . LEU A 1 272 ? 3.131 11.966 -22.114 1.00 83.81 272 LEU A CA 1
ATOM 2099 C C . LEU A 1 272 ? 2.742 11.719 -20.655 1.00 83.81 272 LEU A C 1
ATOM 2101 O O . LEU A 1 272 ? 1.723 11.072 -20.426 1.00 83.81 272 LEU A O 1
ATOM 2105 N N . ARG A 1 273 ? 3.479 12.258 -19.677 1.00 82.00 273 ARG A N 1
ATOM 2106 C CA . ARG A 1 273 ? 3.051 12.233 -18.270 1.00 82.00 273 ARG A CA 1
ATOM 2107 C C . ARG A 1 273 ? 1.717 12.938 -18.055 1.00 82.00 273 ARG A C 1
ATOM 2109 O O . ARG A 1 273 ? 0.821 12.339 -17.479 1.00 82.00 273 ARG A O 1
ATOM 2116 N N . GLU A 1 274 ? 1.555 14.164 -18.560 1.00 80.56 274 GLU A N 1
ATOM 2117 C CA . GLU A 1 274 ? 0.291 14.904 -18.413 1.00 80.56 274 GLU A CA 1
ATOM 2118 C C . GLU A 1 274 ? -0.870 14.110 -19.011 1.00 80.56 274 GLU A C 1
ATOM 2120 O O . GLU A 1 274 ? -1.972 14.090 -18.469 1.00 80.56 274 GLU A O 1
ATOM 2125 N N . VAL A 1 275 ? -0.608 13.430 -20.128 1.00 72.19 275 VAL A N 1
ATOM 2126 C CA . VAL A 1 275 ? -1.600 12.598 -20.797 1.00 72.19 275 VAL A CA 1
ATOM 2127 C C . VAL A 1 275 ? -1.882 11.309 -20.022 1.00 72.19 275 VAL A C 1
ATOM 2129 O O . VAL A 1 275 ? -3.038 10.897 -19.962 1.00 72.19 275 VAL A O 1
ATOM 2132 N N . GLN A 1 276 ? -0.882 10.682 -19.394 1.00 72.38 276 GLN A N 1
ATOM 2133 C CA . GLN A 1 276 ? -1.098 9.521 -18.528 1.00 72.38 276 GLN A CA 1
ATOM 2134 C C . GLN A 1 276 ? -1.883 9.904 -17.271 1.00 72.38 276 GLN A C 1
ATOM 2136 O O . GLN A 1 276 ? -2.845 9.215 -16.944 1.00 72.38 276 GLN A O 1
ATOM 2141 N N . ASP A 1 277 ? -1.525 11.000 -16.604 1.00 69.50 277 ASP A N 1
ATOM 2142 C CA . ASP A 1 277 ? -2.231 11.508 -15.423 1.00 69.50 277 ASP A CA 1
ATOM 2143 C C . ASP A 1 277 ? -3.691 11.824 -15.778 1.00 69.50 277 ASP A C 1
ATOM 2145 O O . ASP A 1 277 ? -4.632 11.413 -15.089 1.00 69.50 277 ASP A O 1
ATOM 2149 N N . LEU A 1 278 ? -3.898 12.454 -16.939 1.00 70.12 278 LEU A N 1
ATOM 2150 C CA . LEU A 1 278 ? -5.224 12.691 -17.490 1.00 70.12 278 LEU A CA 1
ATOM 2151 C C . LEU A 1 278 ? -5.960 11.379 -17.780 1.00 70.12 278 LEU A C 1
ATOM 2153 O O . LEU A 1 278 ? -7.115 11.247 -17.390 1.00 70.12 278 LEU A O 1
ATOM 2157 N N . ALA A 1 279 ? -5.312 10.396 -18.411 1.00 67.81 279 ALA A N 1
ATOM 2158 C CA . ALA A 1 279 ? -5.895 9.090 -18.710 1.00 67.81 279 ALA A CA 1
ATOM 2159 C C . ALA A 1 279 ? -6.256 8.306 -17.436 1.00 67.81 279 ALA A C 1
ATOM 2161 O O . ALA A 1 279 ? -7.299 7.651 -17.405 1.00 67.81 279 ALA A O 1
ATOM 2162 N N . ARG A 1 280 ? -5.459 8.408 -16.364 1.00 67.62 280 ARG A N 1
ATOM 2163 C CA . ARG A 1 280 ? -5.771 7.803 -15.060 1.00 67.62 280 ARG A CA 1
ATOM 2164 C C . ARG A 1 280 ? -6.993 8.454 -14.431 1.00 67.62 280 ARG A C 1
ATOM 2166 O O . ARG A 1 280 ? -7.977 7.753 -14.195 1.00 67.62 280 ARG A O 1
ATOM 2173 N N . SER A 1 281 ? -6.983 9.779 -14.266 1.00 68.12 281 SER A N 1
ATOM 2174 C CA . SER A 1 281 ? -8.129 10.544 -13.746 1.00 68.12 281 SER A CA 1
ATOM 2175 C C . SER A 1 281 ? -9.406 10.260 -14.550 1.00 68.12 281 SER A C 1
ATOM 2177 O O . SER A 1 281 ? -10.497 10.042 -14.017 1.00 68.12 281 SER A O 1
ATOM 2179 N N . CYS A 1 282 ? -9.244 10.164 -15.864 1.00 71.44 282 CYS A N 1
ATOM 2180 C CA . CYS A 1 282 ? -10.291 9.842 -16.809 1.00 71.44 282 CYS A CA 1
ATOM 2181 C C . CYS A 1 282 ? -10.837 8.418 -16.656 1.00 71.44 282 CYS A C 1
ATOM 2183 O O . CYS A 1 282 ? -12.051 8.225 -16.650 1.00 71.44 282 CYS A O 1
ATOM 2185 N N . SER A 1 283 ? -9.972 7.418 -16.474 1.00 69.50 283 SER A N 1
ATOM 2186 C CA . SER A 1 283 ? -10.390 6.028 -16.268 1.00 69.50 283 SER A CA 1
ATOM 2187 C C . SER A 1 283 ? -11.244 5.860 -15.003 1.00 69.50 283 SER A C 1
ATOM 2189 O O . SER A 1 283 ? -12.165 5.043 -14.977 1.00 69.50 283 SER A O 1
ATOM 2191 N N . ILE A 1 284 ? -10.991 6.672 -13.971 1.00 68.12 284 ILE A N 1
ATOM 2192 C CA . ILE A 1 284 ? -11.765 6.686 -12.727 1.00 68.12 284 ILE A CA 1
ATOM 2193 C C . ILE A 1 284 ? -13.162 7.252 -12.987 1.00 68.12 284 ILE A C 1
ATOM 2195 O O . ILE A 1 284 ? -14.156 6.622 -12.618 1.00 68.12 284 ILE A O 1
ATOM 2199 N N . LYS A 1 285 ? -13.263 8.385 -13.693 1.00 74.25 285 LYS A N 1
ATOM 2200 C CA . LYS A 1 285 ? -14.559 8.951 -14.107 1.00 74.25 285 LYS A CA 1
ATOM 2201 C C . LYS A 1 285 ? -15.326 8.001 -15.020 1.00 74.25 285 LYS A C 1
ATOM 2203 O O . LYS A 1 285 ? -16.513 7.778 -14.823 1.00 74.25 285 LYS A O 1
ATOM 2208 N N . LEU A 1 286 ? -14.644 7.377 -15.973 1.00 71.44 286 LEU A N 1
ATOM 2209 C CA . LEU A 1 286 ? -15.232 6.378 -16.852 1.00 71.44 286 LEU A CA 1
ATOM 2210 C C . LEU A 1 286 ? -15.817 5.191 -16.078 1.00 71.44 286 LEU A C 1
ATOM 2212 O O . LEU A 1 286 ? -16.925 4.745 -16.375 1.00 71.44 286 LEU A O 1
ATOM 2216 N N . LYS A 1 287 ? -15.097 4.685 -15.073 1.00 73.12 287 LYS A N 1
ATOM 2217 C CA . LYS A 1 287 ? -15.600 3.626 -14.188 1.00 73.12 287 LYS A CA 1
ATOM 2218 C C . LYS A 1 287 ? -16.859 4.052 -13.454 1.00 73.12 287 LYS A C 1
ATOM 2220 O O . LYS A 1 287 ? -17.794 3.262 -13.371 1.00 73.12 287 LYS A O 1
ATOM 2225 N N . GLN A 1 288 ? -16.899 5.291 -12.967 1.00 71.81 288 GLN A N 1
ATOM 2226 C CA . GLN A 1 288 ? -18.084 5.850 -12.316 1.00 71.81 288 GLN A CA 1
ATOM 2227 C C . GLN A 1 288 ? -19.265 5.968 -13.291 1.00 71.81 288 GLN A C 1
ATOM 2229 O O . GLN A 1 288 ? -20.382 5.608 -12.930 1.00 71.81 288 GLN A O 1
ATOM 2234 N N . THR A 1 289 ? -19.020 6.417 -14.524 1.00 76.19 289 THR A N 1
ATOM 2235 C CA . THR A 1 289 ? -20.064 6.644 -15.534 1.00 76.19 289 THR A CA 1
ATOM 2236 C C . THR A 1 289 ? -20.622 5.341 -16.111 1.00 76.19 289 THR A C 1
ATOM 2238 O O . THR A 1 289 ? -21.835 5.173 -16.211 1.00 76.19 289 THR A O 1
ATOM 2241 N N . PHE A 1 290 ? -19.758 4.407 -16.513 1.00 77.38 290 PHE A N 1
ATOM 2242 C CA . PHE A 1 290 ? -20.159 3.241 -17.311 1.00 77.38 290 PHE A CA 1
ATOM 2243 C C . PHE A 1 290 ? -20.235 1.939 -16.506 1.00 77.38 290 PHE A C 1
ATOM 2245 O O . PHE A 1 290 ? -20.844 0.967 -16.964 1.00 77.38 290 PHE A O 1
ATOM 2252 N N . GLY A 1 291 ? -19.622 1.894 -15.319 1.00 72.00 291 GLY A N 1
ATOM 2253 C CA . GLY A 1 291 ? -19.578 0.735 -14.424 1.00 72.00 291 GLY A CA 1
ATOM 2254 C C . GLY A 1 291 ? -18.688 -0.416 -14.909 1.00 72.00 291 GLY A C 1
ATOM 2255 O O . GLY A 1 291 ? -17.982 -1.021 -14.105 1.00 72.00 291 GLY A O 1
ATOM 2256 N N . THR A 1 292 ? -18.679 -0.721 -16.212 1.00 73.81 292 THR A N 1
ATOM 2257 C CA . THR A 1 292 ? -17.883 -1.810 -16.800 1.00 73.81 292 THR A CA 1
ATOM 2258 C C . THR A 1 292 ? -17.025 -1.349 -17.975 1.00 73.81 292 THR A C 1
ATOM 2260 O O . THR A 1 292 ? -17.411 -0.461 -18.737 1.00 73.81 292 THR A O 1
ATOM 2263 N N . ALA A 1 293 ? -15.879 -2.016 -18.151 1.00 73.44 293 ALA A N 1
ATOM 2264 C CA . ALA A 1 293 ? -14.982 -1.784 -19.278 1.00 73.44 293 ALA A CA 1
ATOM 2265 C C . ALA A 1 293 ? -15.682 -2.047 -20.619 1.00 73.44 293 ALA A C 1
ATOM 2267 O O . ALA A 1 293 ? -15.492 -1.288 -21.555 1.00 73.44 293 ALA A O 1
ATOM 2268 N N . GLU A 1 294 ? -16.537 -3.073 -20.710 1.00 80.38 294 GLU A N 1
ATOM 2269 C CA . GLU A 1 294 ? -17.286 -3.394 -21.934 1.00 80.38 294 GLU A CA 1
ATOM 2270 C C . GLU A 1 294 ? -18.165 -2.230 -22.389 1.00 80.38 294 GLU A C 1
ATOM 2272 O O . GLU A 1 294 ? -18.150 -1.871 -23.561 1.00 80.38 294 GLU A O 1
ATOM 2277 N N . ARG A 1 295 ? -18.928 -1.634 -21.463 1.00 80.75 295 ARG A N 1
ATOM 2278 C CA . ARG A 1 295 ? -19.838 -0.529 -21.786 1.00 80.75 295 ARG A CA 1
ATOM 2279 C C . ARG A 1 295 ? -19.068 0.729 -22.149 1.00 80.75 295 ARG A C 1
ATOM 2281 O O . ARG A 1 295 ? -19.425 1.391 -23.114 1.00 80.75 295 ARG A O 1
ATOM 2288 N N . ALA A 1 296 ? -18.007 1.031 -21.401 1.00 82.81 296 ALA A N 1
ATOM 2289 C CA . ALA A 1 296 ? -17.144 2.162 -21.710 1.00 82.81 296 ALA A CA 1
ATOM 2290 C C . ALA A 1 296 ? -16.464 1.991 -23.076 1.00 82.81 296 ALA A C 1
ATOM 2292 O O . ALA A 1 296 ? -16.429 2.930 -23.861 1.00 82.81 296 ALA A O 1
ATOM 2293 N N . TRP A 1 297 ? -15.981 0.785 -23.386 1.00 86.44 297 TRP A N 1
ATOM 2294 C CA . TRP A 1 297 ? -15.356 0.480 -24.667 1.00 86.44 297 TRP A CA 1
ATOM 2295 C C . TRP A 1 297 ? -16.345 0.566 -25.831 1.00 86.44 297 TRP A C 1
ATOM 2297 O O . TRP A 1 297 ? -16.049 1.207 -26.834 1.00 86.44 297 TRP A O 1
ATOM 2307 N N . GLN A 1 298 ? -17.539 -0.014 -25.685 1.00 86.69 298 GLN A N 1
ATOM 2308 C CA . GLN A 1 298 ? -18.604 0.100 -26.684 1.00 86.69 298 GLN A CA 1
ATOM 2309 C C . GLN A 1 298 ? -18.979 1.562 -26.955 1.00 86.69 298 GLN A C 1
ATOM 2311 O O . GLN A 1 298 ? -19.176 1.927 -28.112 1.00 86.69 298 GLN A O 1
ATOM 2316 N N . ASP A 1 299 ? -19.034 2.409 -25.921 1.00 84.81 299 ASP A N 1
ATOM 2317 C CA . ASP A 1 299 ? -19.288 3.840 -26.104 1.00 84.81 299 ASP A CA 1
ATOM 2318 C C . ASP A 1 299 ? -18.132 4.521 -26.851 1.00 84.81 299 ASP A C 1
ATOM 2320 O O . ASP A 1 299 ? -18.358 5.220 -27.841 1.00 84.81 299 ASP A O 1
ATOM 2324 N N . LEU A 1 300 ? -16.890 4.237 -26.442 1.00 84.12 300 LEU A N 1
ATOM 2325 C CA . LEU A 1 300 ? -15.650 4.754 -27.036 1.00 84.12 300 LEU A CA 1
ATOM 2326 C C . LEU A 1 300 ? -15.434 4.365 -28.504 1.00 84.12 300 LEU A C 1
ATOM 2328 O O . LEU A 1 300 ? -14.682 5.040 -29.209 1.00 84.12 300 LEU A O 1
ATOM 2332 N N . GLN A 1 301 ? -16.087 3.308 -28.989 1.00 85.12 301 GLN A N 1
ATOM 2333 C CA . GLN A 1 301 ? -16.060 2.964 -30.412 1.00 85.12 301 GLN A CA 1
ATOM 2334 C C . GLN A 1 301 ? -16.860 3.947 -31.278 1.00 85.12 301 GLN A C 1
ATOM 2336 O O . GLN A 1 301 ? -16.634 4.025 -32.485 1.00 85.12 301 GLN A O 1
ATOM 2341 N N . SER A 1 302 ? -17.773 4.724 -30.689 1.00 86.62 302 SER A N 1
ATOM 2342 C CA . SER A 1 302 ? -18.525 5.757 -31.403 1.00 86.62 302 SER A CA 1
ATOM 2343 C C . SER A 1 302 ? -17.824 7.116 -31.335 1.00 86.62 302 SER A C 1
ATOM 2345 O O . SER A 1 302 ? -17.259 7.486 -30.309 1.00 86.62 302 SER A O 1
ATOM 2347 N N . GLN A 1 303 ? -17.918 7.911 -32.406 1.00 79.50 303 GLN A N 1
ATOM 2348 C CA . GLN A 1 303 ? -17.381 9.279 -32.440 1.00 79.50 303 GLN A CA 1
ATOM 2349 C C . GLN A 1 303 ? -17.935 10.135 -31.286 1.00 79.50 303 GLN A C 1
ATOM 2351 O O . GLN A 1 303 ? -17.182 10.827 -30.610 1.00 79.50 303 GLN A O 1
ATOM 2356 N N . SER A 1 304 ? -19.238 10.025 -31.009 1.00 84.00 304 SER A N 1
ATOM 2357 C CA . SER A 1 304 ? -19.892 10.743 -29.912 1.00 84.00 304 SER A CA 1
ATOM 2358 C C . SER A 1 304 ? -19.437 10.274 -28.529 1.00 84.00 304 SER A C 1
ATOM 2360 O O . SER A 1 304 ? -19.330 11.095 -27.620 1.00 84.00 304 SER A O 1
ATOM 2362 N N . GLY A 1 305 ? -19.140 8.986 -28.350 1.00 82.94 305 GLY A N 1
ATOM 2363 C CA . GLY A 1 305 ? -18.551 8.474 -27.114 1.00 82.94 305 GLY A CA 1
ATOM 2364 C C . GLY A 1 305 ? -17.097 8.905 -26.927 1.00 82.94 305 GLY A C 1
ATOM 2365 O O . GLY A 1 305 ? -16.726 9.260 -25.812 1.00 82.94 305 GLY A O 1
ATOM 2366 N N . GLN A 1 306 ? -16.299 8.990 -28.001 1.00 83.38 306 GLN A N 1
ATOM 2367 C CA . GLN A 1 306 ? -14.955 9.592 -27.951 1.00 83.38 306 GLN A CA 1
ATOM 2368 C C . GLN A 1 306 ? -15.012 11.062 -27.530 1.00 83.38 306 GLN A C 1
ATOM 2370 O O . GLN A 1 306 ? -14.214 11.492 -26.698 1.00 83.38 306 GLN A O 1
ATOM 2375 N N . ASP A 1 307 ? -15.968 11.820 -28.071 1.00 78.12 307 ASP A N 1
ATOM 2376 C CA . ASP A 1 307 ? -16.134 13.240 -27.761 1.00 78.12 307 ASP A CA 1
ATOM 2377 C C . ASP A 1 307 ? -16.613 13.441 -26.310 1.00 78.12 307 ASP A C 1
ATOM 2379 O O . ASP A 1 307 ? -16.011 14.224 -25.575 1.00 78.12 307 ASP A O 1
ATOM 2383 N N . ARG A 1 308 ? -17.602 12.659 -25.841 1.00 81.75 308 ARG A N 1
ATOM 2384 C CA . ARG A 1 308 ? -18.034 12.655 -24.427 1.00 81.75 308 ARG A CA 1
ATOM 2385 C C . ARG A 1 308 ? -16.913 12.263 -23.476 1.00 81.75 308 ARG A C 1
ATOM 2387 O O . ARG A 1 308 ? -16.754 12.878 -22.425 1.00 81.75 308 ARG A O 1
ATOM 2394 N N . PHE A 1 309 ? -16.158 11.226 -23.823 1.00 76.25 309 PHE A N 1
ATOM 2395 C CA . PHE A 1 309 ? -15.015 10.781 -23.041 1.00 76.25 309 PHE A CA 1
ATOM 2396 C C . PHE A 1 309 ? -13.983 11.901 -22.929 1.00 76.25 309 PHE A C 1
ATOM 2398 O O . PHE A 1 309 ? -13.559 12.251 -21.830 1.00 76.25 309 PHE A O 1
ATOM 2405 N N . ALA A 1 310 ? -13.625 12.527 -24.048 1.00 73.81 310 ALA A N 1
ATOM 2406 C CA . ALA A 1 310 ? -12.660 13.608 -24.034 1.00 73.81 310 ALA A CA 1
ATOM 2407 C C . ALA A 1 310 ? -13.174 14.823 -23.244 1.00 73.81 310 ALA A C 1
ATOM 2409 O O . ALA A 1 310 ? -12.401 15.425 -22.507 1.00 73.81 310 ALA A O 1
ATOM 2410 N N . GLU A 1 311 ? -14.465 15.146 -23.320 1.00 76.56 311 GLU A N 1
ATOM 2411 C CA . GLU A 1 311 ? -15.091 16.226 -22.550 1.00 76.56 311 GLU A CA 1
ATOM 2412 C C . GLU A 1 311 ? -15.089 15.947 -21.036 1.00 76.56 311 GLU A C 1
ATOM 2414 O O . GLU A 1 311 ? -14.642 16.786 -20.248 1.00 76.56 311 GLU A O 1
ATOM 2419 N N . GLN A 1 312 ? -15.487 14.737 -20.618 1.00 75.19 312 GLN A N 1
ATOM 2420 C CA . GLN A 1 312 ? -15.465 14.315 -19.209 1.00 75.19 312 GLN A CA 1
ATOM 2421 C C . GLN A 1 312 ? -14.050 14.309 -18.620 1.00 75.19 312 GLN A C 1
ATOM 2423 O O . GLN A 1 312 ? -13.859 14.545 -17.418 1.00 75.19 312 GLN A O 1
ATOM 2428 N N . CYS A 1 313 ? -13.052 14.046 -19.458 1.00 71.81 313 CYS A N 1
ATOM 2429 C CA . CYS A 1 313 ? -11.678 13.875 -19.024 1.00 71.81 313 CYS A CA 1
ATOM 2430 C C . CYS A 1 313 ? -10.873 15.172 -19.069 1.00 71.81 313 CYS A C 1
ATOM 2432 O O . CYS A 1 313 ? -10.198 15.488 -18.095 1.00 71.81 313 CYS A O 1
ATOM 2434 N N . ALA A 1 314 ? -10.995 15.966 -20.131 1.00 68.00 314 ALA A N 1
ATOM 2435 C CA . ALA A 1 314 ? -10.185 17.159 -20.350 1.00 68.00 314 ALA A CA 1
ATOM 2436 C C . ALA A 1 314 ? -10.683 18.415 -19.615 1.00 68.00 314 ALA A C 1
ATOM 2438 O O . ALA A 1 314 ? -9.903 19.355 -19.452 1.00 68.00 314 ALA A O 1
ATOM 2439 N N . GLY A 1 315 ? -11.962 18.480 -19.213 1.00 63.25 315 GLY A N 1
ATOM 2440 C CA . GLY A 1 315 ? -12.564 19.629 -18.510 1.00 63.25 315 GLY A CA 1
ATOM 2441 C C . GLY A 1 315 ? -12.577 20.962 -19.289 1.00 63.25 315 GLY A C 1
ATOM 2442 O O . GLY A 1 315 ? -13.200 21.918 -18.842 1.00 63.25 315 GLY A O 1
ATOM 2443 N N . SER A 1 316 ? -11.903 21.037 -20.445 1.00 58.09 316 SER A N 1
ATOM 2444 C CA . SER A 1 316 ? -11.839 22.166 -21.383 1.00 58.09 316 SER A CA 1
ATOM 2445 C C . SER A 1 316 ? -11.373 21.694 -22.778 1.00 58.09 316 SER A C 1
ATOM 2447 O O . SER A 1 316 ? -10.657 20.698 -22.910 1.00 58.09 316 SER A O 1
ATOM 2449 N N . SER A 1 317 ? -11.765 22.412 -23.836 1.00 58.00 317 SER A N 1
ATOM 2450 C CA . SER A 1 317 ? -11.655 21.990 -25.247 1.00 58.00 317 SER A CA 1
ATOM 2451 C C . SER A 1 317 ? -10.228 21.830 -25.797 1.00 58.00 317 SER A C 1
ATOM 2453 O O . SER A 1 317 ? -10.022 21.074 -26.745 1.00 58.00 317 SER A O 1
ATOM 2455 N N . GLY A 1 318 ? -9.221 22.476 -25.197 1.00 61.53 318 GLY A N 1
ATOM 2456 C CA . GLY A 1 318 ? -7.839 22.454 -25.701 1.00 61.53 318 GLY A CA 1
ATOM 2457 C C . GLY A 1 318 ? -7.110 21.113 -25.534 1.00 61.53 318 GLY A C 1
ATOM 2458 O O . GLY A 1 318 ? -6.259 20.766 -26.351 1.00 61.53 318 GLY A O 1
ATOM 2459 N N . ARG A 1 319 ? -7.457 20.325 -24.507 1.00 66.44 319 ARG A N 1
ATOM 2460 C CA . ARG A 1 319 ? -6.811 19.028 -24.205 1.00 66.44 319 ARG A CA 1
ATOM 2461 C C . ARG A 1 319 ? -7.528 17.826 -24.830 1.00 66.44 319 ARG A C 1
ATOM 2463 O O . ARG A 1 319 ? -6.958 16.736 -24.887 1.00 66.44 319 ARG A O 1
ATOM 2470 N N . ILE A 1 320 ? -8.738 18.030 -25.357 1.00 64.88 320 ILE A N 1
ATOM 2471 C CA . ILE A 1 320 ? -9.567 16.995 -25.994 1.00 64.88 320 ILE A CA 1
ATOM 2472 C C . ILE A 1 320 ? -8.838 16.351 -27.174 1.00 64.88 320 ILE A C 1
ATOM 2474 O O . ILE A 1 320 ? -8.724 15.131 -27.231 1.00 64.88 320 ILE A O 1
ATOM 2478 N N . MET A 1 321 ? -8.269 17.157 -28.074 1.00 66.56 321 MET A N 1
ATOM 2479 C CA . MET A 1 321 ? -7.594 16.646 -29.274 1.00 66.56 321 MET A CA 1
ATOM 2480 C C . MET A 1 321 ? -6.295 15.899 -28.954 1.00 66.56 321 MET A C 1
ATOM 2482 O O . MET A 1 321 ? -6.004 14.901 -29.604 1.00 66.56 321 MET A O 1
ATOM 2486 N N . GLN A 1 322 ? -5.536 16.327 -27.939 1.00 66.94 322 GLN A N 1
ATOM 2487 C CA . GLN A 1 322 ? -4.316 15.630 -27.503 1.00 66.94 322 GLN A CA 1
ATOM 2488 C C . GLN A 1 322 ? -4.642 14.292 -26.835 1.00 66.94 322 GLN A C 1
ATOM 2490 O O . GLN A 1 322 ? -4.038 13.277 -27.167 1.00 66.94 322 GLN A O 1
ATOM 2495 N N . THR A 1 323 ? -5.656 14.272 -25.969 1.00 66.12 323 THR A N 1
ATOM 2496 C CA . THR A 1 323 ? -6.157 13.043 -25.332 1.00 66.12 323 THR A CA 1
ATOM 2497 C C . THR A 1 323 ? -6.697 12.078 -26.380 1.00 66.12 323 THR A C 1
ATOM 2499 O O . THR A 1 323 ? -6.381 10.893 -26.364 1.00 66.12 323 THR A O 1
ATOM 2502 N N . ARG A 1 324 ? -7.458 12.599 -27.349 1.00 69.19 324 ARG A N 1
ATOM 2503 C CA . ARG A 1 324 ? -7.990 11.823 -28.464 1.00 69.19 324 ARG A CA 1
ATOM 2504 C C . ARG A 1 324 ? -6.877 11.280 -29.356 1.00 69.19 324 ARG A C 1
ATOM 2506 O O . ARG A 1 324 ? -6.940 10.125 -29.743 1.00 69.19 324 ARG A O 1
ATOM 2513 N N . LYS A 1 325 ? -5.850 12.073 -29.668 1.00 70.81 325 LYS A N 1
ATOM 2514 C CA . LYS A 1 325 ? -4.705 11.619 -30.469 1.00 70.81 325 LYS A CA 1
ATOM 2515 C C . LYS A 1 325 ? -3.898 10.545 -29.736 1.00 70.81 325 LYS A C 1
ATOM 2517 O O . LYS A 1 325 ? -3.545 9.544 -30.344 1.00 70.81 325 LYS A O 1
ATOM 2522 N N . PHE A 1 326 ? -3.667 10.715 -28.437 1.00 69.06 326 PHE A N 1
ATOM 2523 C CA . PHE A 1 326 ? -2.972 9.723 -27.620 1.00 69.06 326 PHE A CA 1
ATOM 2524 C C . PHE A 1 326 ? -3.742 8.405 -27.514 1.00 69.06 326 PHE A C 1
ATOM 2526 O O . PHE A 1 326 ? -3.150 7.337 -27.627 1.00 69.06 326 PHE A O 1
ATOM 2533 N N . LEU A 1 327 ? -5.059 8.476 -27.314 1.00 66.25 327 LEU A N 1
ATOM 2534 C CA . LEU A 1 327 ? -5.888 7.286 -27.139 1.00 66.25 327 LEU A CA 1
ATOM 2535 C C . LEU A 1 327 ? -6.382 6.679 -28.447 1.00 66.25 327 LEU A C 1
ATOM 2537 O O . LEU A 1 327 ? -6.767 5.526 -28.435 1.00 66.25 327 LEU A O 1
ATOM 2541 N N . PHE A 1 328 ? -6.434 7.423 -29.551 1.00 68.00 328 PHE A N 1
ATOM 2542 C CA . PHE A 1 328 ? -7.103 6.968 -30.779 1.00 68.00 328 PHE A CA 1
ATOM 2543 C C . PHE A 1 328 ? -6.387 7.371 -32.081 1.00 68.00 328 PHE A C 1
ATOM 2545 O O . PHE A 1 328 ? -6.883 7.046 -33.153 1.00 68.00 328 PHE A O 1
ATOM 2552 N N . GLY A 1 329 ? -5.273 8.112 -32.034 1.00 54.31 329 GLY A N 1
ATOM 2553 C CA . GLY A 1 329 ? -4.699 8.801 -33.204 1.00 54.31 329 GLY A CA 1
ATOM 2554 C C . GLY A 1 329 ? -3.266 8.429 -33.600 1.00 54.31 329 GLY A C 1
ATOM 2555 O O . GLY A 1 329 ? -2.678 9.147 -34.409 1.00 54.31 329 GLY A O 1
ATOM 2556 N N . GLY A 1 330 ? -2.688 7.356 -33.056 1.00 55.97 330 GLY A N 1
ATOM 2557 C CA . GLY A 1 330 ? -1.374 6.834 -33.460 1.00 55.97 330 GLY A CA 1
ATOM 2558 C C . GLY A 1 330 ? -1.477 5.651 -34.428 1.00 55.97 330 GLY A C 1
ATOM 2559 O O . GLY A 1 330 ? -2.506 4.992 -34.496 1.00 55.97 330 GLY A O 1
ATOM 2560 N N . GLN A 1 331 ? -0.395 5.338 -35.153 1.00 43.12 331 GLN A N 1
ATOM 2561 C CA . GLN A 1 331 ? -0.317 4.248 -36.147 1.00 43.12 331 GLN A CA 1
ATOM 2562 C C . GLN A 1 331 ? -0.360 2.817 -35.550 1.00 43.12 331 GLN A C 1
ATOM 2564 O O . GLN A 1 331 ? -0.005 1.848 -36.218 1.00 43.12 331 GLN A O 1
ATOM 2569 N N . GLY A 1 332 ? -0.811 2.682 -34.304 1.00 52.78 332 GLY A N 1
ATOM 2570 C CA . GLY A 1 332 ? -1.207 1.430 -33.675 1.00 52.78 332 GLY A CA 1
ATOM 2571 C C . GLY A 1 332 ? -2.560 1.658 -33.018 1.00 52.78 332 GLY A C 1
ATOM 2572 O O . GLY A 1 332 ? -2.661 2.473 -32.103 1.00 52.78 332 GLY A O 1
ATOM 2573 N N . ASP A 1 333 ? -3.594 0.988 -33.522 1.00 58.66 333 ASP A N 1
ATOM 2574 C CA . ASP A 1 333 ? -4.948 1.080 -32.985 1.00 58.66 333 ASP A CA 1
ATOM 2575 C C . ASP A 1 333 ? -4.914 0.793 -31.483 1.00 58.66 333 ASP A C 1
ATOM 2577 O O . ASP A 1 333 ? -4.491 -0.287 -31.063 1.00 58.66 333 ASP A O 1
ATOM 2581 N N . PHE A 1 334 ? -5.350 1.756 -30.669 1.00 65.06 334 PHE A N 1
ATOM 2582 C CA . PHE A 1 334 ? -5.608 1.509 -29.259 1.00 65.06 334 PHE A CA 1
ATOM 2583 C C . PHE A 1 334 ? -6.668 0.418 -29.181 1.00 65.06 334 PHE A C 1
ATOM 2585 O O . PHE A 1 334 ? -7.833 0.622 -29.510 1.00 65.06 334 PHE A O 1
ATOM 2592 N N . SER A 1 335 ? -6.223 -0.787 -28.863 1.00 74.31 335 SER A N 1
ATOM 2593 C CA . SER A 1 335 ? -7.045 -1.985 -28.904 1.00 74.31 335 SER A CA 1
ATOM 2594 C C . SER A 1 335 ? -7.910 -2.091 -27.654 1.00 74.31 335 SER A C 1
ATOM 2596 O O . SER A 1 335 ? -7.580 -1.558 -26.592 1.00 74.31 335 SER A O 1
ATOM 2598 N N . GLU A 1 336 ? -8.985 -2.875 -27.738 1.00 77.38 336 GLU A N 1
ATOM 2599 C CA . GLU A 1 336 ? -9.796 -3.216 -26.565 1.00 77.38 336 GLU A CA 1
ATOM 2600 C C . GLU A 1 336 ? -8.939 -3.802 -25.433 1.00 77.38 336 GLU A C 1
ATOM 2602 O O . GLU A 1 336 ? -9.169 -3.517 -24.260 1.00 77.38 336 GLU A O 1
ATOM 2607 N N . ALA A 1 337 ? -7.916 -4.589 -25.781 1.00 63.38 337 ALA A N 1
ATOM 2608 C CA . ALA A 1 337 ? -6.979 -5.155 -24.821 1.00 63.38 337 ALA A CA 1
ATOM 2609 C C . ALA A 1 337 ? -6.178 -4.063 -24.091 1.00 63.38 337 ALA A C 1
ATOM 2611 O O . ALA A 1 337 ? -6.077 -4.108 -22.867 1.00 63.38 337 ALA A O 1
ATOM 2612 N N . GLN A 1 338 ? -5.671 -3.051 -24.804 1.00 65.69 338 GLN A N 1
ATOM 2613 C CA . GLN A 1 338 ? -4.960 -1.912 -24.201 1.00 65.69 338 GLN A CA 1
ATOM 2614 C C . GLN A 1 338 ? -5.881 -1.043 -23.338 1.00 65.69 338 GLN A C 1
ATOM 2616 O O . GLN A 1 338 ? -5.493 -0.641 -22.239 1.00 65.69 338 GLN A O 1
ATOM 2621 N N . PHE A 1 339 ? -7.121 -0.814 -23.776 1.00 74.94 339 PHE A N 1
ATOM 2622 C CA . PHE A 1 339 ? -8.120 -0.132 -22.958 1.00 74.94 339 PHE A CA 1
ATOM 2623 C C . PHE A 1 339 ? -8.425 -0.902 -21.673 1.00 74.94 339 PHE A C 1
ATOM 2625 O O . PHE A 1 339 ? -8.415 -0.325 -20.587 1.00 74.94 339 PHE A O 1
ATOM 2632 N N . ARG A 1 340 ? -8.649 -2.217 -21.772 1.00 67.75 340 ARG A N 1
ATOM 2633 C CA . ARG A 1 340 ? -8.896 -3.087 -20.615 1.00 67.75 340 ARG A CA 1
ATOM 2634 C C . ARG A 1 340 ? -7.694 -3.165 -19.684 1.00 67.75 340 ARG A C 1
ATOM 2636 O O . ARG A 1 340 ? -7.894 -3.230 -18.478 1.00 67.75 340 ARG A O 1
ATOM 2643 N N . LEU A 1 341 ? -6.471 -3.120 -20.208 1.00 61.28 341 LEU A N 1
ATOM 2644 C CA . LEU A 1 341 ? -5.248 -3.048 -19.408 1.00 61.28 341 LEU A CA 1
ATOM 2645 C C . LEU A 1 341 ? -5.209 -1.772 -18.562 1.00 61.28 341 LEU A C 1
ATOM 2647 O O . LEU A 1 341 ? -5.069 -1.863 -17.345 1.00 61.28 341 LEU A O 1
ATOM 2651 N N . LEU A 1 342 ? -5.428 -0.605 -19.175 1.00 66.62 342 LEU A N 1
ATOM 2652 C CA . LEU A 1 342 ? -5.502 0.675 -18.457 1.00 66.62 342 LEU A CA 1
ATOM 2653 C C . LEU A 1 342 ? -6.693 0.730 -17.490 1.00 66.62 342 LEU A C 1
ATOM 2655 O O . LEU A 1 342 ? -6.586 1.252 -16.381 1.00 66.62 342 LEU A O 1
ATOM 2659 N N . TRP A 1 343 ? -7.826 0.144 -17.880 1.00 70.19 343 TRP A N 1
ATOM 2660 C CA . TRP A 1 343 ? -8.990 0.007 -17.013 1.00 70.19 343 TRP A CA 1
ATOM 2661 C C . TRP A 1 343 ? -8.683 -0.871 -15.795 1.00 70.19 343 TRP A C 1
ATOM 2663 O O . TRP A 1 343 ? -9.083 -0.539 -14.683 1.00 70.19 343 TRP A O 1
ATOM 2673 N N . ASN A 1 344 ? -7.964 -1.977 -15.968 1.00 62.50 344 ASN A N 1
ATOM 2674 C CA . ASN A 1 344 ? -7.707 -2.944 -14.904 1.00 62.50 344 ASN A CA 1
ATOM 2675 C C . ASN A 1 344 ? -6.524 -2.565 -14.003 1.00 62.50 344 ASN A C 1
ATOM 2677 O O . ASN A 1 344 ? -6.592 -2.868 -12.813 1.00 62.50 344 ASN A O 1
ATOM 2681 N N . GLU A 1 345 ? -5.505 -1.849 -14.505 1.00 63.19 345 GLU A N 1
ATOM 2682 C CA . GLU A 1 345 ? -4.383 -1.337 -13.687 1.00 63.19 345 GLU A CA 1
ATOM 2683 C C . GLU A 1 345 ? -4.870 -0.470 -12.513 1.00 63.19 345 GLU A C 1
ATOM 2685 O O . GLU A 1 345 ? -4.217 -0.400 -11.474 1.00 63.19 345 GLU A O 1
ATOM 2690 N N . LEU A 1 346 ? -6.052 0.131 -12.655 1.00 60.81 346 LEU A N 1
ATOM 2691 C CA . LEU A 1 346 ? -6.668 0.995 -11.657 1.00 60.81 346 LEU A CA 1
ATOM 2692 C C . LEU A 1 346 ? -7.912 0.392 -11.013 1.00 60.81 346 LEU A C 1
ATOM 2694 O O . LEU A 1 346 ? -8.721 1.172 -10.527 1.00 60.81 346 LEU A O 1
ATOM 2698 N N . SER A 1 347 ? -8.197 -0.915 -11.114 1.00 64.31 347 SER A N 1
ATOM 2699 C CA . SER A 1 347 ? -9.429 -1.479 -10.525 1.00 64.31 347 SER A CA 1
ATOM 2700 C C . SER A 1 347 ? -9.451 -1.192 -9.022 1.00 64.31 347 SER A C 1
ATOM 2702 O O . SER A 1 347 ? -8.760 -1.877 -8.267 1.00 64.31 347 SER A O 1
ATOM 2704 N N . PRO A 1 348 ? -10.192 -0.161 -8.572 1.00 76.25 348 PRO A N 1
ATOM 2705 C CA . PRO A 1 348 ? -10.179 0.201 -7.179 1.00 76.25 348 PRO A CA 1
ATOM 2706 C C . PRO A 1 348 ? -11.041 -0.820 -6.449 1.00 76.25 348 PRO A C 1
ATOM 2708 O O . PRO A 1 348 ? -11.949 -1.431 -7.024 1.00 76.25 348 PRO A O 1
ATOM 2711 N N . CYS A 1 349 ? -10.782 -0.991 -5.162 1.00 89.19 349 CYS A N 1
ATOM 2712 C CA . CYS A 1 349 ? -11.715 -1.736 -4.341 1.00 89.19 349 CYS A CA 1
ATOM 2713 C C . CYS A 1 349 ? -13.109 -1.085 -4.398 1.00 89.19 349 CYS A C 1
ATOM 2715 O O . CYS A 1 349 ? -13.209 0.140 -4.570 1.00 89.19 349 CYS A O 1
ATOM 2717 N N . PRO A 1 350 ? -14.190 -1.881 -4.284 1.00 89.62 350 PRO A N 1
ATOM 2718 C CA . PRO A 1 350 ? -15.547 -1.353 -4.219 1.00 89.62 350 PRO A CA 1
ATOM 2719 C C . PRO A 1 350 ? -15.688 -0.260 -3.152 1.00 89.62 350 PRO A C 1
ATOM 2721 O O . PRO A 1 350 ? -14.873 -0.148 -2.236 1.00 89.62 350 PRO A O 1
ATOM 2724 N N . ALA A 1 351 ? -16.751 0.543 -3.227 1.00 85.19 351 ALA A N 1
ATOM 2725 C CA . ALA A 1 351 ? -17.030 1.526 -2.182 1.00 85.19 351 ALA A CA 1
ATOM 2726 C C . ALA A 1 351 ? -17.030 0.867 -0.785 1.00 85.19 351 ALA A C 1
ATOM 2728 O O . ALA A 1 351 ? -17.452 -0.283 -0.631 1.00 85.19 351 ALA A O 1
ATOM 2729 N N . LYS A 1 352 ? -16.553 1.603 0.228 1.00 89.50 352 LYS A N 1
ATOM 2730 C CA . LYS A 1 352 ? -16.348 1.113 1.606 1.00 89.50 352 LYS A CA 1
ATOM 2731 C C . LYS A 1 352 ? -15.314 -0.014 1.741 1.00 89.50 352 LYS A C 1
ATOM 2733 O O . LYS A 1 352 ? -15.309 -0.708 2.751 1.00 89.50 352 LYS A O 1
ATOM 2738 N N . HIS A 1 353 ? -14.457 -0.206 0.740 1.00 94.56 353 HIS A N 1
ATOM 2739 C CA . HIS A 1 353 ? -13.338 -1.136 0.800 1.00 94.56 353 HIS A CA 1
ATOM 2740 C C . HIS A 1 353 ? -12.047 -0.449 0.356 1.00 94.56 353 HIS A C 1
ATOM 2742 O O . HIS A 1 353 ? -12.062 0.422 -0.515 1.00 94.56 353 HIS A O 1
ATOM 2748 N N . TYR A 1 354 ? -10.927 -0.888 0.920 1.00 94.62 354 TYR A N 1
ATOM 2749 C CA . TYR A 1 354 ? -9.587 -0.452 0.548 1.00 94.62 354 TYR A CA 1
ATOM 2750 C C . TYR A 1 354 ? -8.758 -1.619 0.009 1.00 94.62 354 TYR A C 1
ATOM 2752 O O . TYR A 1 354 ? -9.056 -2.791 0.256 1.00 94.62 354 TYR A O 1
ATOM 2760 N N . ARG A 1 355 ? -7.699 -1.291 -0.736 1.00 93.62 355 ARG A N 1
ATOM 2761 C CA . ARG A 1 355 ? -6.743 -2.262 -1.282 1.00 93.62 355 ARG A CA 1
ATOM 2762 C C . ARG A 1 355 ? -5.831 -2.763 -0.168 1.00 93.62 355 ARG A C 1
ATOM 2764 O O . ARG A 1 355 ? -4.923 -2.055 0.239 1.00 93.62 355 ARG A O 1
ATOM 2771 N N . LYS A 1 356 ? -6.054 -3.985 0.308 1.00 95.06 356 LYS A N 1
ATOM 2772 C CA . LYS A 1 356 ? -5.253 -4.645 1.350 1.00 95.06 356 LYS A CA 1
ATOM 2773 C C . LYS A 1 356 ? -3.949 -5.228 0.803 1.00 95.06 356 LYS A C 1
ATOM 2775 O O . LYS A 1 356 ? -2.941 -5.217 1.510 1.00 95.06 356 LYS A O 1
ATOM 2780 N N . THR A 1 357 ? -3.953 -5.738 -0.430 1.00 94.06 357 THR A N 1
ATOM 2781 C CA . THR A 1 357 ? -2.786 -6.407 -1.029 1.00 94.06 357 THR A CA 1
ATOM 2782 C C . THR A 1 357 ? -2.312 -5.744 -2.326 1.00 94.06 357 THR A C 1
ATOM 2784 O O . THR A 1 357 ? -3.102 -5.111 -3.034 1.00 94.06 357 THR A O 1
ATOM 2787 N N . PRO A 1 358 ? -1.018 -5.890 -2.672 1.00 91.44 358 PRO A N 1
ATOM 2788 C CA . PRO A 1 358 ? -0.479 -5.413 -3.939 1.00 91.44 358 PRO A CA 1
ATOM 2789 C C . PRO A 1 358 ? -1.199 -5.964 -5.173 1.00 91.44 358 PRO A C 1
ATOM 2791 O O . PRO A 1 358 ? -1.433 -5.198 -6.095 1.00 91.44 358 PRO A O 1
ATOM 2794 N N . LEU A 1 359 ? -1.600 -7.235 -5.233 1.00 92.06 359 LEU A N 1
ATOM 2795 C CA . LEU A 1 359 ? -2.381 -7.740 -6.376 1.00 92.06 359 LEU A CA 1
ATOM 2796 C C . LEU A 1 359 ? -3.875 -7.799 -6.040 1.00 92.06 359 LEU A C 1
ATOM 2798 O O . LEU A 1 359 ? -4.242 -8.122 -4.910 1.00 92.06 359 LEU A O 1
ATOM 2802 N N . LEU A 1 360 ? -4.713 -7.477 -7.028 1.00 92.38 360 LEU A N 1
ATOM 2803 C CA . LEU A 1 360 ? -6.172 -7.565 -6.968 1.00 92.38 360 LEU A CA 1
ATOM 2804 C C . LEU A 1 360 ? -6.651 -8.491 -8.084 1.00 92.38 360 LEU A C 1
ATOM 2806 O O . LEU A 1 360 ? -6.252 -8.313 -9.236 1.00 92.38 360 LEU A O 1
ATOM 2810 N N . PHE A 1 361 ? -7.530 -9.434 -7.756 1.00 93.12 361 PHE A N 1
ATOM 2811 C CA . PHE A 1 361 ? -8.113 -10.354 -8.732 1.00 93.12 361 PHE A CA 1
ATOM 2812 C C . PHE A 1 361 ? -9.577 -9.993 -8.983 1.00 93.12 361 PHE A C 1
ATOM 2814 O O . PHE A 1 361 ? -10.371 -9.878 -8.055 1.00 93.12 361 PHE A O 1
ATOM 2821 N N . SER A 1 362 ? -9.952 -9.798 -10.243 1.00 91.25 362 SER A N 1
ATOM 2822 C CA . SER A 1 362 ? -11.347 -9.579 -10.638 1.00 91.25 362 SER A CA 1
ATOM 2823 C C . SER A 1 362 ? -11.886 -10.822 -11.341 1.00 91.25 362 SER A C 1
ATOM 2825 O O . SER A 1 362 ? -11.124 -11.634 -11.859 1.00 91.25 362 SER A O 1
ATOM 2827 N N . CYS A 1 363 ? -13.207 -10.992 -11.379 1.00 91.38 363 CYS A N 1
ATOM 2828 C CA . CYS A 1 363 ? -13.791 -12.212 -11.943 1.00 91.38 363 CYS A CA 1
ATOM 2829 C C . CYS A 1 363 ? -13.684 -12.319 -13.468 1.00 91.38 363 CYS A C 1
ATOM 2831 O O . CYS A 1 363 ? -13.829 -13.398 -14.037 1.00 91.38 363 CYS A O 1
ATOM 2833 N N . LYS A 1 364 ? -13.411 -11.198 -14.134 1.00 88.25 364 LYS A N 1
ATOM 2834 C CA . LYS A 1 364 ? -13.203 -11.121 -15.581 1.00 88.25 364 LYS A CA 1
ATOM 2835 C C . LYS A 1 364 ? -11.736 -11.383 -15.931 1.00 88.25 364 LYS A C 1
ATOM 2837 O O . LYS A 1 364 ? -10.893 -11.257 -15.044 1.00 88.25 364 LYS A O 1
ATOM 2842 N N . PRO A 1 365 ? -11.423 -11.679 -17.208 1.00 83.94 365 PRO A N 1
ATOM 2843 C CA . PRO A 1 365 ? -10.048 -11.663 -17.682 1.00 83.94 365 PRO A CA 1
ATOM 2844 C C . PRO A 1 365 ? -9.361 -10.370 -17.282 1.00 83.94 365 PRO A C 1
ATOM 2846 O O . PRO A 1 365 ? -9.905 -9.271 -17.458 1.00 83.94 365 PRO A O 1
ATOM 2849 N N . GLY A 1 366 ? -8.171 -10.507 -16.724 1.00 81.75 366 GLY A N 1
ATOM 2850 C CA . GLY A 1 366 ? -7.480 -9.379 -16.152 1.00 81.75 366 GLY A CA 1
ATOM 2851 C C . GLY A 1 366 ? -5.994 -9.614 -16.047 1.00 81.75 366 GLY A C 1
ATOM 2852 O O . GLY A 1 366 ? -5.475 -10.720 -16.165 1.00 81.75 366 GLY A O 1
ATOM 2853 N N . SER A 1 367 ? -5.306 -8.512 -15.832 1.00 82.31 367 SER A N 1
ATOM 2854 C CA . SER A 1 367 ? -3.905 -8.501 -15.479 1.00 82.31 367 SER A CA 1
ATOM 2855 C C . SER A 1 367 ? -3.679 -7.344 -14.531 1.00 82.31 367 SER A C 1
ATOM 2857 O O . SER A 1 367 ? -4.292 -6.285 -14.678 1.00 82.31 367 SER A O 1
ATOM 2859 N N . GLY A 1 368 ? -2.807 -7.556 -13.560 1.00 81.88 368 GLY A N 1
ATOM 2860 C CA . GLY A 1 368 ? -2.435 -6.559 -12.573 1.00 81.88 368 GLY A CA 1
ATOM 2861 C C . GLY A 1 368 ? -0.929 -6.403 -12.537 1.00 81.88 368 GLY A C 1
ATOM 2862 O O . GLY A 1 368 ? -0.193 -7.366 -12.748 1.00 81.88 368 GLY A O 1
ATOM 2863 N N . ARG A 1 369 ? -0.463 -5.198 -12.226 1.00 81.56 369 ARG A N 1
ATOM 2864 C CA . ARG A 1 369 ? 0.934 -4.960 -11.885 1.00 81.56 369 ARG A CA 1
ATOM 2865 C C . ARG A 1 369 ? 0.998 -4.241 -10.550 1.00 81.56 369 ARG A C 1
ATOM 2867 O O . ARG A 1 369 ? 0.177 -3.374 -10.255 1.00 81.56 369 ARG A O 1
ATOM 2874 N N . ALA A 1 370 ? 1.970 -4.612 -9.742 1.00 86.31 370 ALA A N 1
ATOM 2875 C CA . ALA A 1 370 ? 2.262 -3.967 -8.485 1.00 86.31 370 ALA A CA 1
ATOM 2876 C C . ALA A 1 370 ? 3.768 -3.818 -8.348 1.00 86.31 370 ALA A C 1
ATOM 2878 O O . ALA A 1 370 ? 4.527 -4.670 -8.792 1.00 86.31 370 ALA A O 1
ATOM 2879 N N . ARG A 1 371 ? 4.194 -2.730 -7.722 1.00 87.31 371 ARG A N 1
ATOM 2880 C CA . ARG A 1 371 ? 5.534 -2.649 -7.155 1.00 87.31 371 ARG A CA 1
ATOM 2881 C C . ARG A 1 371 ? 5.425 -2.883 -5.664 1.00 87.31 371 ARG A C 1
ATOM 2883 O O . ARG A 1 371 ? 4.374 -2.620 -5.087 1.00 87.31 371 ARG A O 1
ATOM 2890 N N . LEU A 1 372 ? 6.479 -3.387 -5.051 1.00 90.31 372 LEU A N 1
ATOM 2891 C CA . LEU A 1 372 ? 6.602 -3.431 -3.604 1.00 90.31 372 LEU A CA 1
ATOM 2892 C C . LEU A 1 372 ? 8.058 -3.320 -3.191 1.00 90.31 372 LEU A C 1
ATOM 2894 O O . LEU A 1 372 ? 8.943 -3.845 -3.862 1.00 90.31 372 LEU A O 1
ATOM 2898 N N . MET A 1 373 ? 8.291 -2.626 -2.084 1.00 88.88 373 MET A N 1
ATOM 2899 C CA . MET A 1 373 ? 9.582 -2.628 -1.421 1.00 88.88 373 MET A CA 1
ATOM 2900 C C . MET A 1 373 ? 9.605 -3.781 -0.421 1.00 88.88 373 MET A C 1
ATOM 2902 O O . MET A 1 373 ? 8.785 -3.823 0.499 1.00 88.88 373 MET A O 1
ATOM 2906 N N . VAL A 1 374 ? 10.543 -4.706 -0.593 1.00 91.19 374 VAL A N 1
ATOM 2907 C CA . VAL A 1 374 ? 10.737 -5.845 0.307 1.00 91.19 374 VAL A CA 1
ATOM 2908 C C . VAL A 1 374 ? 12.087 -5.696 0.978 1.00 91.19 374 VAL A C 1
ATOM 2910 O O . VAL A 1 374 ? 13.123 -5.643 0.314 1.00 91.19 374 VAL A O 1
ATOM 2913 N N . SER A 1 375 ? 12.091 -5.601 2.305 1.00 91.69 375 SER A N 1
ATOM 2914 C CA . SER A 1 375 ? 13.333 -5.509 3.070 1.00 91.69 375 SER A CA 1
ATOM 2915 C C . SER A 1 375 ? 14.213 -6.745 2.856 1.00 91.69 375 SER A C 1
ATOM 2917 O O . SER A 1 375 ? 13.722 -7.836 2.581 1.00 91.69 375 SER A O 1
ATOM 2919 N N . SER A 1 376 ? 15.524 -6.564 3.009 1.00 92.00 376 SER A N 1
ATOM 2920 C CA . SER A 1 376 ? 16.513 -7.649 2.979 1.00 92.00 376 SER A CA 1
ATOM 2921 C C . SER A 1 376 ? 16.103 -8.811 3.885 1.00 92.00 376 SER A C 1
ATOM 2923 O O . SER A 1 376 ? 15.720 -8.587 5.037 1.00 92.00 376 SER A O 1
ATOM 2925 N N . ARG A 1 377 ? 16.196 -10.045 3.376 1.00 90.88 377 ARG A N 1
ATOM 2926 C CA . ARG A 1 377 ? 15.880 -11.290 4.103 1.00 90.88 377 ARG A CA 1
ATOM 2927 C C . ARG A 1 377 ? 14.461 -11.343 4.675 1.00 90.88 377 ARG A C 1
ATOM 2929 O O . ARG A 1 377 ? 14.235 -11.986 5.702 1.00 90.88 377 ARG A O 1
ATOM 2936 N N . ARG A 1 378 ? 13.504 -10.660 4.044 1.00 95.00 378 ARG A N 1
ATOM 2937 C CA . ARG A 1 378 ? 12.092 -10.691 4.441 1.00 95.00 378 ARG A CA 1
ATOM 2938 C C . ARG A 1 378 ? 11.219 -11.287 3.350 1.00 95.00 378 ARG A C 1
ATOM 2940 O O . ARG A 1 378 ? 11.447 -11.077 2.160 1.00 95.00 378 ARG A O 1
ATOM 2947 N N . THR A 1 379 ? 10.190 -11.988 3.813 1.00 94.19 379 THR A N 1
ATOM 2948 C CA . THR A 1 379 ? 9.072 -12.462 3.008 1.00 94.19 379 THR A CA 1
ATOM 2949 C C . THR A 1 379 ? 7.915 -11.485 3.147 1.00 94.19 379 THR A C 1
ATOM 2951 O O . THR A 1 379 ? 7.585 -11.068 4.256 1.00 94.19 379 THR A O 1
ATOM 2954 N N . GLU A 1 380 ? 7.294 -11.130 2.030 1.00 95.00 380 GLU A N 1
ATOM 2955 C CA . GLU A 1 380 ? 6.108 -10.284 1.986 1.00 95.00 380 GLU A CA 1
ATOM 2956 C C . GLU A 1 380 ? 5.006 -10.981 1.190 1.00 95.00 380 GLU A C 1
ATOM 2958 O O . GLU A 1 380 ? 5.230 -11.534 0.110 1.00 95.00 380 GLU A O 1
ATOM 2963 N N . LYS A 1 381 ? 3.785 -10.932 1.718 1.00 95.44 381 LYS A N 1
ATOM 2964 C CA . LYS A 1 381 ? 2.608 -11.486 1.052 1.00 95.44 381 LYS A CA 1
ATOM 2965 C C . LYS A 1 381 ? 2.171 -10.577 -0.098 1.00 95.44 381 LYS A C 1
ATOM 2967 O O . LYS A 1 381 ? 1.907 -9.392 0.107 1.00 95.44 381 LYS A O 1
ATOM 2972 N N . LEU A 1 382 ? 2.030 -11.143 -1.297 1.00 94.81 382 LEU A N 1
ATOM 2973 C CA . LEU A 1 382 ? 1.622 -10.417 -2.503 1.00 94.81 382 LEU A CA 1
ATOM 2974 C C . LEU A 1 382 ? 0.105 -10.369 -2.682 1.00 94.81 382 LEU A C 1
ATOM 2976 O O . LEU A 1 382 ? -0.428 -9.309 -3.014 1.00 94.81 382 LEU A O 1
ATOM 2980 N N . ALA A 1 383 ? -0.582 -11.499 -2.488 1.00 96.00 383 ALA A N 1
ATOM 2981 C CA . ALA A 1 383 ? -2.040 -11.594 -2.522 1.00 96.00 383 ALA A CA 1
ATOM 2982 C C . ALA A 1 383 ? -2.558 -12.968 -2.073 1.00 96.00 383 ALA A C 1
ATOM 2984 O O . ALA A 1 383 ? -1.823 -13.953 -2.022 1.00 96.00 383 ALA A O 1
ATOM 2985 N N . ASP A 1 384 ? -3.861 -13.005 -1.798 1.00 96.00 384 ASP A N 1
ATOM 2986 C CA . ASP A 1 384 ? -4.659 -14.227 -1.744 1.00 96.00 384 ASP A CA 1
ATOM 2987 C C . ASP A 1 384 ? -5.201 -14.522 -3.149 1.00 96.00 384 ASP A C 1
ATOM 2989 O O . ASP A 1 384 ? -5.932 -13.711 -3.722 1.00 96.00 384 ASP A O 1
ATOM 2993 N N . ILE A 1 385 ? -4.828 -15.668 -3.715 1.00 97.25 385 ILE A N 1
ATOM 2994 C CA . ILE A 1 385 ? -5.346 -16.164 -4.989 1.00 97.25 385 ILE A CA 1
ATOM 2995 C C . ILE A 1 385 ? -6.658 -16.905 -4.696 1.00 97.25 385 ILE A C 1
ATOM 2997 O O . ILE A 1 385 ? -6.641 -17.873 -3.932 1.00 97.25 385 ILE A O 1
ATOM 3001 N N . PRO A 1 386 ? -7.798 -16.485 -5.267 1.00 97.12 386 PRO A N 1
ATOM 3002 C CA . PRO A 1 386 ? -9.078 -17.143 -5.024 1.00 97.12 386 PRO A CA 1
ATOM 3003 C C . PRO A 1 386 ? -9.154 -18.521 -5.689 1.00 97.12 386 PRO A C 1
ATOM 3005 O O . PRO A 1 386 ? -8.527 -18.762 -6.724 1.00 97.12 386 PRO A O 1
ATOM 3008 N N . ALA A 1 387 ? -10.005 -19.392 -5.141 1.00 97.19 387 ALA A N 1
ATOM 3009 C CA . ALA A 1 387 ? -10.494 -20.552 -5.879 1.00 97.19 387 ALA A CA 1
ATOM 3010 C C . ALA A 1 387 ? -11.208 -20.099 -7.170 1.00 97.19 387 ALA A C 1
ATOM 3012 O O . ALA A 1 387 ? -11.740 -18.990 -7.256 1.00 97.19 387 ALA A O 1
ATOM 3013 N N . GLY A 1 388 ? -11.175 -20.944 -8.191 1.00 97.12 388 GLY A N 1
ATOM 3014 C CA . GLY A 1 388 ? -11.870 -20.756 -9.461 1.00 97.12 388 GLY A CA 1
ATOM 3015 C C . GLY A 1 388 ? -11.074 -19.959 -10.480 1.00 97.12 388 GLY A C 1
ATOM 3016 O O . GLY A 1 388 ? -11.545 -19.784 -11.604 1.00 97.12 388 GLY A O 1
ATOM 3017 N N . ILE A 1 389 ? -9.884 -19.462 -10.122 1.00 97.06 389 ILE A N 1
ATOM 3018 C CA . ILE A 1 389 ? -9.034 -18.731 -11.060 1.00 97.06 389 ILE A CA 1
ATOM 3019 C C . ILE A 1 389 ? -8.548 -19.658 -12.180 1.00 97.06 389 ILE A C 1
ATOM 3021 O O . ILE A 1 389 ? -8.142 -20.799 -11.941 1.00 97.06 389 ILE A O 1
ATOM 3025 N N . VAL A 1 390 ? -8.605 -19.159 -13.414 1.00 97.38 390 VAL A N 1
ATOM 3026 C CA . VAL A 1 390 ? -8.263 -19.898 -14.631 1.00 97.38 390 VAL A CA 1
ATOM 3027 C C . VAL A 1 390 ? -7.018 -19.296 -15.270 1.00 97.38 390 VAL A C 1
ATOM 3029 O O . VAL A 1 390 ? -6.977 -18.090 -15.526 1.00 97.38 390 VAL A O 1
ATOM 3032 N N . ASN A 1 391 ? -6.034 -20.148 -15.567 1.00 95.94 391 ASN A N 1
ATOM 3033 C CA . ASN A 1 391 ? -4.829 -19.806 -16.332 1.00 95.94 391 ASN A CA 1
ATOM 3034 C C . ASN A 1 391 ? -4.060 -18.590 -15.774 1.00 95.94 391 ASN A C 1
ATOM 3036 O O . ASN A 1 391 ? -3.896 -17.571 -16.445 1.00 95.94 391 ASN A O 1
ATOM 3040 N N . LEU A 1 392 ? -3.619 -18.684 -14.516 1.00 97.31 392 LEU A N 1
ATOM 3041 C CA . LEU A 1 392 ? -2.907 -17.617 -13.811 1.00 97.31 392 LEU A CA 1
ATOM 3042 C C . LEU A 1 392 ? -1.406 -17.624 -14.137 1.00 97.31 392 LEU A C 1
ATOM 3044 O O . LEU A 1 392 ? -0.737 -18.637 -13.976 1.00 97.31 392 LEU A O 1
ATOM 3048 N N . ARG A 1 393 ? -0.844 -16.468 -14.485 1.00 97.12 393 ARG A N 1
ATOM 3049 C CA . ARG A 1 393 ? 0.604 -16.216 -14.532 1.00 97.12 393 ARG A CA 1
ATOM 3050 C C . ARG A 1 393 ? 0.943 -15.100 -13.556 1.00 97.12 393 ARG A C 1
ATOM 3052 O O . ARG A 1 393 ? 0.286 -14.064 -13.581 1.00 97.12 393 ARG A O 1
ATOM 3059 N N . ILE A 1 394 ? 1.972 -15.285 -12.737 1.00 96.94 394 ILE A N 1
ATOM 3060 C CA . ILE A 1 394 ? 2.564 -14.258 -11.874 1.00 96.94 394 ILE A CA 1
ATOM 3061 C C . ILE A 1 394 ? 4.056 -14.211 -12.177 1.00 96.94 394 ILE A C 1
ATOM 3063 O O . ILE A 1 394 ? 4.698 -15.255 -12.230 1.00 96.94 394 ILE A O 1
ATOM 3067 N N . ALA A 1 395 ? 4.603 -13.019 -12.380 1.00 95.31 395 ALA A N 1
ATOM 3068 C CA . ALA A 1 395 ? 6.031 -12.819 -12.563 1.00 95.31 395 ALA A CA 1
ATOM 3069 C C . ALA A 1 395 ? 6.542 -11.699 -11.659 1.00 95.31 395 ALA A C 1
ATOM 3071 O O . ALA A 1 395 ? 5.872 -10.676 -11.532 1.00 95.31 395 ALA A O 1
ATOM 3072 N N . ALA A 1 396 ? 7.708 -11.880 -11.052 1.00 95.31 396 ALA A N 1
ATOM 3073 C CA . ALA A 1 396 ? 8.368 -10.898 -10.204 1.00 95.31 396 ALA A CA 1
ATOM 3074 C C . ALA A 1 396 ? 9.754 -10.585 -10.755 1.00 95.31 396 ALA A C 1
ATOM 3076 O O . ALA A 1 396 ? 10.507 -11.485 -11.113 1.00 95.31 396 ALA A O 1
ATOM 3077 N N . ARG A 1 397 ? 10.089 -9.298 -10.808 1.00 93.06 397 ARG A N 1
ATOM 3078 C CA . ARG A 1 397 ? 11.361 -8.799 -11.324 1.00 93.06 397 ARG A CA 1
ATOM 3079 C C . ARG A 1 397 ? 12.005 -7.872 -10.303 1.00 93.06 397 ARG A C 1
ATOM 3081 O O . ARG A 1 397 ? 11.352 -6.935 -9.843 1.00 93.06 397 ARG A O 1
ATOM 3088 N N . ALA A 1 398 ? 13.277 -8.079 -9.984 1.00 92.00 398 ALA A N 1
ATOM 3089 C CA . ALA A 1 398 ? 14.046 -7.182 -9.123 1.00 92.00 398 ALA A CA 1
ATOM 3090 C C . ALA A 1 398 ? 15.524 -7.147 -9.536 1.00 92.00 398 ALA A C 1
ATOM 3092 O O . ALA A 1 398 ? 15.965 -7.921 -10.380 1.00 92.00 398 ALA A O 1
ATOM 3093 N N . LYS A 1 399 ? 16.282 -6.198 -8.969 1.00 89.25 399 LYS A N 1
ATOM 3094 C CA . LYS A 1 399 ? 17.753 -6.161 -9.092 1.00 89.25 399 LYS A CA 1
ATOM 3095 C C . LYS A 1 399 ? 18.452 -7.111 -8.122 1.00 89.25 399 LYS A C 1
ATOM 3097 O O . LYS A 1 399 ? 19.597 -7.476 -8.351 1.00 89.25 399 LYS A O 1
ATOM 3102 N N . GLU A 1 400 ? 17.783 -7.404 -7.016 1.00 92.50 400 GLU A N 1
ATOM 3103 C CA . GLU A 1 400 ? 18.247 -8.330 -5.993 1.00 92.50 400 GLU A CA 1
ATOM 3104 C C . GLU A 1 400 ? 17.648 -9.716 -6.251 1.00 92.50 400 GLU A C 1
ATOM 3106 O O . GLU A 1 400 ? 16.652 -9.839 -6.964 1.00 92.50 400 GLU A O 1
ATOM 3111 N N . ASP A 1 401 ? 18.241 -10.724 -5.620 1.00 93.44 401 ASP A N 1
ATOM 3112 C CA . ASP A 1 401 ? 17.759 -12.105 -5.580 1.00 93.44 401 ASP A CA 1
ATOM 3113 C C . ASP A 1 401 ? 16.387 -12.168 -4.878 1.00 93.44 401 ASP A C 1
ATOM 3115 O O . ASP A 1 401 ? 16.279 -11.912 -3.669 1.00 93.44 401 ASP A O 1
ATOM 3119 N N . VAL A 1 402 ? 15.326 -12.413 -5.654 1.00 94.19 402 VAL A N 1
ATOM 3120 C CA . VAL A 1 402 ? 13.939 -12.454 -5.179 1.00 94.19 402 VAL A CA 1
ATOM 3121 C C . VAL A 1 402 ? 13.256 -13.736 -5.628 1.00 94.19 402 VAL A C 1
ATOM 3123 O O . VAL A 1 402 ? 13.170 -14.007 -6.819 1.00 94.19 402 VAL A O 1
ATOM 3126 N N . ASP A 1 403 ? 12.671 -14.447 -4.667 1.00 95.38 403 ASP A N 1
ATOM 3127 C CA . ASP A 1 403 ? 11.977 -15.707 -4.916 1.00 95.38 403 ASP A CA 1
ATOM 3128 C C . ASP A 1 403 ? 10.461 -15.535 -4.784 1.00 95.38 403 ASP A C 1
ATOM 3130 O O . ASP A 1 403 ? 9.961 -15.099 -3.741 1.00 95.38 403 ASP A O 1
ATOM 3134 N N . LEU A 1 404 ? 9.705 -15.948 -5.797 1.00 96.88 404 LEU A N 1
ATOM 3135 C CA . LEU A 1 404 ? 8.267 -16.159 -5.727 1.00 96.88 404 LEU A CA 1
ATOM 3136 C C . LEU A 1 404 ? 7.955 -17.480 -5.025 1.00 96.88 404 LEU A C 1
ATOM 3138 O O . LEU A 1 404 ? 8.455 -18.552 -5.370 1.00 96.88 404 LEU A O 1
ATOM 3142 N N . MET A 1 405 ? 7.041 -17.415 -4.063 1.00 97.94 405 MET A N 1
ATOM 3143 C CA . MET A 1 405 ? 6.587 -18.573 -3.305 1.00 97.94 405 MET A CA 1
ATOM 3144 C C . MET A 1 405 ? 5.070 -18.709 -3.376 1.00 97.94 405 MET A C 1
ATOM 3146 O O . MET A 1 405 ? 4.334 -17.724 -3.468 1.00 97.94 405 MET A O 1
ATOM 3150 N N . LEU A 1 406 ? 4.600 -19.953 -3.324 1.00 98.19 406 LEU A N 1
ATOM 3151 C CA . LEU A 1 406 ? 3.186 -20.299 -3.394 1.00 98.19 406 LEU A CA 1
ATOM 3152 C C . LEU A 1 406 ? 2.842 -21.304 -2.297 1.00 98.19 406 LEU A C 1
ATOM 3154 O O . LEU A 1 406 ? 3.396 -22.407 -2.263 1.00 98.19 406 LEU A O 1
ATOM 3158 N N . PHE A 1 407 ? 1.912 -20.928 -1.426 1.00 98.12 407 PHE A N 1
ATOM 3159 C CA . PHE A 1 407 ? 1.486 -21.704 -0.266 1.00 98.12 407 PHE A CA 1
ATOM 3160 C C . PHE A 1 407 ? 0.003 -22.065 -0.361 1.00 98.12 407 PHE A C 1
ATOM 3162 O O . PHE A 1 407 ? -0.825 -21.225 -0.714 1.00 98.12 407 PHE A O 1
ATOM 3169 N N . ASP A 1 408 ? -0.335 -23.308 -0.025 1.00 98.12 408 ASP A N 1
ATOM 3170 C CA . ASP A 1 408 ? -1.718 -23.741 0.161 1.00 98.12 408 ASP A CA 1
ATOM 3171 C C . ASP A 1 408 ? -2.066 -23.722 1.658 1.00 98.12 408 ASP A C 1
ATOM 3173 O O . ASP A 1 408 ? -1.587 -24.585 2.404 1.00 98.12 408 ASP A O 1
ATOM 3177 N N . PRO A 1 409 ? -2.909 -22.779 2.117 1.00 93.62 409 PRO A N 1
ATOM 3178 C CA . PRO A 1 409 ? -3.303 -22.701 3.517 1.00 93.62 409 PRO A CA 1
ATOM 3179 C C . PRO A 1 409 ? -4.275 -23.809 3.945 1.00 93.62 409 PRO A C 1
ATOM 3181 O O . PRO A 1 409 ? -4.396 -24.069 5.139 1.00 93.62 409 PRO A O 1
ATOM 3184 N N . VAL A 1 410 ? -4.964 -24.478 3.019 1.00 92.81 410 VAL A N 1
ATOM 3185 C CA . VAL A 1 410 ? -5.879 -25.589 3.329 1.00 92.81 410 VAL A CA 1
ATOM 3186 C C . VAL A 1 410 ? -5.085 -26.870 3.555 1.00 92.81 410 VAL A C 1
ATOM 3188 O O . VAL A 1 410 ? -5.302 -27.575 4.536 1.00 92.81 410 VAL A O 1
ATOM 3191 N N . ALA A 1 411 ? -4.132 -27.157 2.668 1.00 95.56 411 ALA A N 1
ATOM 3192 C CA . ALA A 1 411 ? -3.267 -28.331 2.778 1.00 95.56 411 ALA A CA 1
ATOM 3193 C C . ALA A 1 411 ? -2.039 -28.112 3.682 1.00 95.56 411 ALA A C 1
ATOM 3195 O O . ALA A 1 411 ? -1.297 -29.061 3.929 1.00 95.56 411 ALA A O 1
ATOM 3196 N N . GLN A 1 412 ? -1.812 -26.877 4.150 1.00 95.50 412 GLN A N 1
ATOM 3197 C CA . GLN A 1 412 ? -0.645 -26.472 4.944 1.00 95.50 412 GLN A CA 1
ATOM 3198 C C . GLN A 1 412 ? 0.679 -26.893 4.285 1.00 95.50 412 GLN A C 1
ATOM 3200 O O . GLN A 1 412 ? 1.581 -27.435 4.925 1.00 95.50 412 GLN A O 1
ATOM 3205 N N . THR A 1 413 ? 0.794 -26.669 2.972 1.00 97.25 413 THR A N 1
ATOM 3206 C CA . THR A 1 413 ? 1.943 -27.127 2.182 1.00 97.25 413 THR A CA 1
ATOM 3207 C C . THR A 1 413 ? 2.465 -26.060 1.228 1.00 97.25 413 THR A C 1
ATOM 3209 O O . THR A 1 413 ? 1.708 -25.277 0.651 1.00 97.25 413 THR A O 1
ATOM 3212 N N . TRP A 1 414 ? 3.787 -26.032 1.048 1.00 98.00 414 TRP A N 1
ATOM 3213 C CA . TRP A 1 414 ? 4.445 -25.171 0.069 1.00 98.00 414 TRP A CA 1
ATOM 3214 C C . TRP A 1 414 ? 4.395 -25.830 -1.307 1.00 98.00 414 TRP A C 1
ATOM 3216 O O . TRP A 1 414 ? 5.040 -26.851 -1.550 1.00 98.00 414 TRP A O 1
ATOM 3226 N N . ILE A 1 415 ? 3.650 -25.225 -2.228 1.00 98.19 415 ILE A N 1
ATOM 3227 C CA . ILE A 1 415 ? 3.568 -25.693 -3.610 1.00 98.19 415 ILE A CA 1
ATOM 3228 C C . ILE A 1 415 ? 4.820 -25.263 -4.366 1.00 98.19 415 ILE A C 1
ATOM 3230 O O . ILE A 1 415 ? 5.485 -26.105 -4.955 1.00 98.19 415 ILE A O 1
ATOM 3234 N N . VAL A 1 416 ? 5.153 -23.971 -4.329 1.00 97.88 416 VAL A N 1
ATOM 3235 C CA . VAL A 1 416 ? 6.367 -23.415 -4.940 1.00 97.88 416 VAL A CA 1
ATOM 3236 C C . VAL A 1 416 ? 7.197 -22.789 -3.834 1.00 97.88 416 VAL A C 1
ATOM 3238 O O . VAL A 1 416 ? 6.724 -21.890 -3.139 1.00 97.88 416 VAL A O 1
ATOM 3241 N N . ARG A 1 417 ? 8.418 -23.286 -3.644 1.00 96.62 417 ARG A N 1
ATOM 3242 C CA . ARG A 1 417 ? 9.409 -22.697 -2.738 1.00 96.62 417 ARG A CA 1
ATOM 3243 C C . ARG A 1 417 ? 10.795 -23.185 -3.129 1.00 96.62 417 ARG A C 1
ATOM 3245 O O . ARG A 1 417 ? 10.962 -24.376 -3.394 1.00 96.62 417 ARG A O 1
ATOM 3252 N N . TRP A 1 418 ? 11.793 -22.301 -3.092 1.00 91.75 418 TRP A N 1
ATOM 3253 C CA . TRP A 1 418 ? 13.179 -22.627 -3.451 1.00 91.75 418 TRP A CA 1
ATOM 3254 C C . TRP A 1 418 ? 13.693 -23.930 -2.823 1.00 91.75 418 TRP A C 1
ATOM 3256 O O . TRP A 1 418 ? 14.280 -24.774 -3.506 1.00 91.75 418 TRP A O 1
ATOM 3266 N N . GLN A 1 419 ? 13.405 -24.127 -1.531 1.00 92.56 419 GLN A N 1
ATOM 3267 C CA . GLN A 1 419 ? 13.654 -25.368 -0.799 1.00 92.56 419 GLN A CA 1
ATOM 3268 C C . GLN A 1 419 ? 12.380 -25.864 -0.112 1.00 92.56 419 GLN A C 1
ATOM 3270 O O . GLN A 1 419 ? 11.640 -25.088 0.488 1.00 92.56 419 GLN A O 1
ATOM 3275 N N . GLY A 1 420 ? 12.144 -27.176 -0.182 1.00 92.25 420 GLY A N 1
ATOM 3276 C CA . GLY A 1 420 ? 11.033 -27.841 0.505 1.00 92.25 420 GLY A CA 1
ATOM 3277 C C . GLY A 1 420 ? 9.661 -27.705 -0.163 1.00 92.25 420 GLY A C 1
ATOM 3278 O O . GLY A 1 420 ? 8.713 -28.313 0.321 1.00 92.25 420 GLY A O 1
ATOM 3279 N N . GLY A 1 421 ? 9.543 -26.955 -1.265 1.00 97.12 421 GLY A N 1
ATOM 3280 C CA . GLY A 1 421 ? 8.318 -26.905 -2.065 1.00 97.12 421 GLY A CA 1
ATOM 3281 C C . GLY A 1 421 ? 8.131 -28.152 -2.934 1.00 97.12 421 GLY A C 1
ATOM 3282 O O . GLY A 1 421 ? 9.114 -28.784 -3.343 1.00 97.12 421 GLY A O 1
ATOM 3283 N N . LEU A 1 422 ? 6.874 -28.488 -3.253 1.00 97.44 422 LEU A N 1
ATOM 3284 C CA . LEU A 1 422 ? 6.540 -29.533 -4.236 1.00 97.44 422 LEU A CA 1
ATOM 3285 C C . LEU A 1 422 ? 7.209 -29.261 -5.588 1.00 97.44 422 LEU A C 1
ATOM 3287 O O . LEU A 1 422 ? 7.712 -30.184 -6.236 1.00 97.44 422 LEU A O 1
ATOM 3291 N N . LEU A 1 423 ? 7.215 -27.987 -5.975 1.00 97.38 423 LEU A N 1
ATOM 3292 C CA . LEU A 1 423 ? 8.047 -27.397 -7.004 1.00 97.38 423 LEU A CA 1
ATOM 3293 C C . LEU A 1 423 ? 9.139 -26.559 -6.346 1.00 97.38 423 LEU A C 1
ATOM 3295 O O . LEU A 1 423 ? 8.898 -25.795 -5.410 1.00 97.38 423 LEU A O 1
ATOM 3299 N N . ASN A 1 424 ? 10.354 -26.734 -6.841 1.00 96.06 424 ASN A N 1
ATOM 3300 C CA . ASN A 1 424 ? 11.569 -26.143 -6.301 1.00 96.06 424 ASN A CA 1
ATOM 3301 C C . ASN A 1 424 ? 12.639 -26.080 -7.399 1.00 96.06 424 ASN A C 1
ATOM 3303 O O . ASN A 1 424 ? 12.386 -26.435 -8.553 1.00 96.06 424 ASN A O 1
ATOM 3307 N N . LYS A 1 425 ? 13.865 -25.686 -7.045 1.00 94.00 425 LYS A N 1
ATOM 3308 C CA . LYS A 1 425 ? 14.974 -25.549 -8.003 1.00 94.00 425 LYS A CA 1
ATOM 3309 C C . LYS A 1 425 ? 15.264 -26.801 -8.845 1.00 94.00 425 LYS A C 1
ATOM 3311 O O . LYS A 1 425 ? 15.671 -26.674 -9.998 1.00 94.00 425 LYS A O 1
ATOM 3316 N N . ASN A 1 426 ? 15.025 -27.990 -8.282 1.00 95.19 426 ASN A N 1
ATOM 3317 C CA . ASN A 1 426 ? 15.272 -29.285 -8.923 1.00 95.19 426 ASN A CA 1
ATOM 3318 C C . ASN A 1 426 ? 14.033 -29.830 -9.651 1.00 95.19 426 ASN A C 1
ATOM 3320 O O . ASN A 1 426 ? 14.154 -30.709 -10.500 1.00 95.19 426 ASN A O 1
ATOM 3324 N N . LYS A 1 427 ? 12.838 -29.338 -9.310 1.00 96.94 427 LYS A N 1
ATOM 3325 C CA . LYS A 1 427 ? 11.566 -29.766 -9.893 1.00 96.94 427 LYS A CA 1
ATOM 3326 C C . LYS A 1 427 ? 10.733 -28.540 -10.243 1.00 96.94 427 LYS A C 1
ATOM 3328 O O . LYS A 1 427 ? 9.960 -28.046 -9.430 1.00 96.94 427 LYS A O 1
ATOM 3333 N N . ARG A 1 428 ? 10.916 -28.051 -11.468 1.00 96.12 428 ARG A N 1
ATOM 3334 C CA . ARG A 1 428 ? 10.328 -26.794 -11.959 1.00 96.12 428 ARG A CA 1
ATOM 3335 C C . ARG A 1 428 ? 8.904 -26.932 -12.497 1.00 96.12 428 ARG A C 1
ATOM 3337 O O . ARG A 1 428 ? 8.231 -25.930 -12.688 1.00 96.12 428 ARG A O 1
ATOM 3344 N N . THR A 1 429 ? 8.423 -28.148 -12.739 1.00 97.75 429 THR A N 1
ATOM 3345 C CA . THR A 1 429 ? 7.071 -28.398 -13.257 1.00 97.75 429 THR A CA 1
ATOM 3346 C C . THR A 1 429 ? 6.387 -29.537 -12.508 1.00 97.75 429 THR A C 1
ATOM 3348 O O . THR A 1 429 ? 7.036 -30.442 -11.972 1.00 97.75 429 THR A O 1
ATOM 3351 N N . GLY A 1 430 ? 5.058 -29.496 -12.451 1.00 97.69 430 GLY A N 1
ATOM 3352 C CA . GLY A 1 430 ? 4.252 -30.551 -11.844 1.00 97.69 430 GLY A CA 1
ATOM 3353 C C . GLY A 1 430 ? 2.766 -30.225 -11.845 1.00 97.69 430 GLY A C 1
ATOM 3354 O O . GLY A 1 430 ? 2.343 -29.201 -12.369 1.00 97.69 430 GLY A O 1
ATOM 3355 N N . THR A 1 431 ? 1.968 -31.109 -11.260 1.00 97.81 431 THR A N 1
ATOM 3356 C CA . THR A 1 431 ? 0.521 -30.927 -11.119 1.00 97.81 431 THR A CA 1
ATOM 3357 C C . THR A 1 431 ? 0.153 -30.802 -9.651 1.00 97.81 431 THR A C 1
ATOM 3359 O O . THR A 1 431 ? 0.607 -31.607 -8.836 1.00 97.81 431 THR A O 1
ATOM 3362 N N . TYR A 1 432 ? -0.695 -29.836 -9.319 1.00 97.94 432 TYR A N 1
ATOM 3363 C CA . TYR A 1 432 ? -1.231 -29.649 -7.976 1.00 97.94 432 TYR A CA 1
ATOM 3364 C C . TYR A 1 432 ? -2.709 -29.292 -8.068 1.00 97.94 432 TYR A C 1
ATOM 3366 O O . TYR A 1 432 ? -3.069 -28.406 -8.837 1.00 97.94 432 TYR A O 1
ATOM 3374 N N . ALA A 1 433 ? -3.555 -30.000 -7.316 1.00 95.38 433 ALA A N 1
ATOM 3375 C CA . ALA A 1 433 ? -5.001 -29.768 -7.289 1.00 95.38 433 ALA A CA 1
ATOM 3376 C C . ALA A 1 433 ? -5.644 -29.652 -8.695 1.00 95.38 433 ALA A C 1
ATOM 3378 O O . ALA A 1 433 ? -6.434 -28.757 -8.971 1.00 95.38 433 ALA A O 1
ATOM 3379 N N . GLY A 1 434 ? -5.245 -30.533 -9.623 1.00 93.81 434 GLY A N 1
ATOM 3380 C CA . GLY A 1 434 ? -5.759 -30.554 -11.002 1.00 93.81 434 GLY A CA 1
ATOM 3381 C C . GLY A 1 434 ? -5.197 -29.476 -11.942 1.00 93.81 434 GLY A C 1
ATOM 3382 O O . GLY A 1 434 ? -5.506 -29.492 -13.131 1.00 93.81 434 GLY A O 1
ATOM 3383 N N . VAL A 1 435 ? -4.339 -28.580 -11.452 1.00 97.88 435 VAL A N 1
ATOM 3384 C CA . VAL A 1 435 ? -3.699 -27.514 -12.236 1.00 97.88 435 VAL A CA 1
ATOM 3385 C C . VAL A 1 435 ? -2.267 -27.911 -12.583 1.00 97.88 435 VAL A C 1
ATOM 3387 O O . VAL A 1 435 ? -1.535 -28.442 -11.746 1.00 97.88 435 VAL A O 1
ATOM 3390 N N . THR A 1 436 ? -1.845 -27.655 -13.822 1.00 98.31 436 THR A N 1
ATOM 3391 C CA . THR A 1 436 ? -0.443 -27.816 -14.232 1.00 98.31 436 THR A CA 1
ATOM 3392 C C . THR A 1 436 ? 0.323 -26.549 -13.890 1.00 98.31 436 THR A C 1
ATOM 3394 O O . THR A 1 436 ? -0.045 -25.466 -14.329 1.00 98.31 436 THR A O 1
ATOM 3397 N N . LEU A 1 437 ? 1.391 -26.683 -13.119 1.00 98.25 437 LEU A N 1
ATOM 3398 C CA . LEU A 1 437 ? 2.209 -25.584 -12.634 1.00 98.25 437 LEU A CA 1
ATOM 3399 C C . LEU A 1 437 ? 3.602 -25.647 -13.259 1.00 98.25 437 LEU A C 1
ATOM 3401 O O . LEU A 1 437 ? 4.209 -26.720 -13.344 1.00 98.25 437 LEU A O 1
ATOM 3405 N N . SER A 1 438 ? 4.129 -24.487 -13.636 1.00 97.31 438 SER A N 1
ATOM 3406 C CA . SER A 1 438 ? 5.535 -24.300 -13.984 1.00 97.31 438 SER A CA 1
ATOM 3407 C C . SER A 1 438 ? 6.120 -23.102 -13.249 1.00 97.31 438 SER A C 1
ATOM 3409 O O . SER A 1 438 ? 5.512 -22.037 -13.192 1.00 97.31 438 SER A O 1
ATOM 3411 N N . PHE A 1 439 ? 7.316 -23.295 -12.712 1.00 96.19 439 PHE A N 1
ATOM 3412 C CA . PHE A 1 439 ? 8.112 -22.317 -11.992 1.00 96.19 439 PHE A CA 1
ATOM 3413 C C . PHE A 1 439 ? 9.432 -22.112 -12.742 1.00 96.19 439 PHE A C 1
ATOM 3415 O O . PHE A 1 439 ? 10.095 -23.090 -13.093 1.00 96.19 439 PHE A O 1
ATOM 3422 N N . SER A 1 440 ? 9.824 -20.866 -13.005 1.00 93.31 440 SER A N 1
ATOM 3423 C CA . SER A 1 440 ? 11.067 -20.561 -13.731 1.00 93.31 440 SER A CA 1
ATOM 3424 C C . SER A 1 440 ? 12.319 -21.070 -13.015 1.00 93.31 440 SER A C 1
ATOM 3426 O O . SER A 1 440 ? 13.282 -21.436 -13.692 1.00 93.31 440 SER A O 1
ATOM 3428 N N . GLY A 1 441 ? 12.293 -21.154 -11.679 1.00 88.50 441 GLY A N 1
ATOM 3429 C CA . GLY A 1 441 ? 13.493 -21.259 -10.848 1.00 88.50 441 GLY A CA 1
ATOM 3430 C C . GLY A 1 441 ? 14.162 -19.898 -10.639 1.00 88.50 441 GLY A C 1
ATOM 3431 O O . GLY A 1 441 ? 13.722 -18.919 -11.240 1.00 88.50 441 GLY A O 1
ATOM 3432 N N . ASP A 1 442 ? 15.252 -19.921 -9.870 1.00 81.94 442 ASP A N 1
ATOM 3433 C CA . ASP A 1 442 ? 16.203 -18.820 -9.656 1.00 81.94 442 ASP A CA 1
ATOM 3434 C C . ASP A 1 442 ? 16.855 -18.464 -10.993 1.00 81.94 442 ASP A C 1
ATOM 3436 O O . ASP A 1 442 ? 17.758 -19.147 -11.493 1.00 81.94 442 ASP A O 1
ATOM 3440 N N . ALA A 1 443 ? 16.248 -17.492 -11.658 1.00 70.69 443 ALA A N 1
ATOM 3441 C CA . ALA A 1 443 ? 16.736 -16.885 -12.876 1.00 70.69 443 ALA A CA 1
ATOM 3442 C C . ALA A 1 443 ? 17.099 -15.440 -12.536 1.00 70.69 443 ALA A C 1
ATOM 3444 O O . ALA A 1 443 ? 16.268 -14.723 -11.987 1.00 70.69 443 ALA A O 1
ATOM 3445 N N . ASP A 1 444 ? 18.304 -15.012 -12.926 1.00 65.75 444 ASP A N 1
ATOM 3446 C CA . ASP A 1 444 ? 19.011 -13.812 -12.434 1.00 65.75 444 ASP A CA 1
ATOM 3447 C C . ASP A 1 444 ? 18.286 -12.448 -12.578 1.00 65.75 444 ASP A C 1
ATOM 3449 O O . ASP A 1 444 ? 18.867 -11.408 -12.268 1.00 65.75 444 ASP A O 1
ATOM 3453 N N . ALA A 1 445 ? 17.048 -12.386 -13.080 1.00 78.50 445 ALA A N 1
ATOM 3454 C CA . ALA A 1 445 ? 16.316 -11.125 -13.201 1.00 78.50 445 ALA A CA 1
ATOM 3455 C C . ALA A 1 445 ? 14.787 -11.224 -13.073 1.00 78.50 445 ALA A C 1
ATOM 3457 O O . ALA A 1 445 ? 14.172 -10.240 -12.662 1.00 78.50 445 ALA A O 1
ATOM 3458 N N . GLU A 1 446 ? 14.154 -12.335 -13.464 1.00 91.75 446 GLU A N 1
ATOM 3459 C CA . GLU A 1 446 ? 12.692 -12.489 -13.454 1.00 91.75 446 GLU A CA 1
ATOM 3460 C C . GLU A 1 446 ? 12.301 -13.911 -13.051 1.00 91.75 446 GLU A C 1
ATOM 3462 O O . GLU A 1 446 ? 12.633 -14.876 -13.742 1.00 91.75 446 GLU A O 1
ATOM 3467 N N . GLU A 1 447 ? 11.527 -14.023 -11.977 1.00 94.50 447 GLU A N 1
ATOM 3468 C CA . GLU A 1 447 ? 10.890 -15.270 -11.583 1.00 94.50 447 GLU A CA 1
ATOM 3469 C C . GLU A 1 447 ? 9.442 -15.330 -12.054 1.00 94.50 447 GLU A C 1
ATOM 3471 O O . GLU A 1 447 ? 8.715 -14.339 -11.993 1.00 94.50 447 GLU A O 1
ATOM 3476 N N . VAL A 1 448 ? 8.997 -16.504 -12.502 1.00 96.00 448 VAL A N 1
ATOM 3477 C CA . VAL A 1 448 ? 7.661 -16.714 -13.067 1.00 96.00 448 VAL A CA 1
ATOM 3478 C C . VAL A 1 448 ? 7.024 -17.970 -12.484 1.00 96.00 448 VAL A C 1
ATOM 3480 O O . VAL A 1 448 ? 7.603 -19.054 -12.539 1.00 96.00 448 VAL A O 1
ATOM 3483 N N . ILE A 1 449 ? 5.791 -17.833 -11.997 1.00 97.69 449 ILE A N 1
ATOM 3484 C CA . ILE A 1 449 ? 4.870 -18.930 -11.694 1.00 97.69 449 ILE A CA 1
ATOM 3485 C C . ILE A 1 449 ? 3.739 -18.886 -12.722 1.00 97.69 449 ILE A C 1
ATOM 3487 O O . ILE A 1 449 ? 3.000 -17.906 -12.809 1.00 97.69 449 ILE A O 1
ATOM 3491 N N . GLU A 1 450 ? 3.580 -19.956 -13.492 1.00 97.81 450 GLU A N 1
ATOM 3492 C CA . GLU A 1 450 ? 2.483 -20.128 -14.444 1.00 97.81 450 GLU A CA 1
ATOM 3493 C C . GLU A 1 450 ? 1.643 -21.342 -14.043 1.00 97.81 450 GLU A C 1
ATOM 3495 O O . GLU A 1 450 ? 2.162 -22.423 -13.766 1.00 97.81 450 GLU A O 1
ATOM 3500 N N . MET A 1 451 ? 0.331 -21.146 -13.995 1.00 98.25 451 MET A N 1
ATOM 3501 C CA . MET A 1 451 ? -0.674 -22.134 -13.644 1.00 98.25 451 MET A CA 1
ATOM 3502 C C . MET A 1 451 ? -1.608 -22.308 -14.837 1.00 98.25 451 MET A C 1
ATOM 3504 O O . MET A 1 451 ? -2.217 -21.342 -15.286 1.00 98.25 451 MET A O 1
ATOM 3508 N N . ARG A 1 452 ? -1.745 -23.532 -15.344 1.00 98.00 452 ARG A N 1
ATOM 3509 C CA . ARG A 1 452 ? -2.635 -23.889 -16.455 1.00 98.00 452 ARG A CA 1
ATOM 3510 C C . ARG A 1 452 ? -3.728 -24.825 -15.968 1.00 98.00 452 ARG A C 1
ATOM 3512 O O . ARG A 1 452 ? -3.437 -25.919 -15.483 1.00 98.00 452 ARG A O 1
ATOM 3519 N N . GLY A 1 453 ? -4.976 -24.398 -16.114 1.00 97.31 453 GLY A N 1
ATOM 3520 C CA . GLY A 1 453 ? -6.151 -25.069 -15.559 1.00 97.31 453 GLY A CA 1
ATOM 3521 C C . GLY A 1 453 ? -6.988 -24.144 -14.677 1.00 97.31 453 GLY A C 1
ATOM 3522 O O . GLY A 1 453 ? -6.769 -22.934 -14.650 1.00 97.31 453 GLY A O 1
ATOM 3523 N N . THR A 1 454 ? -7.964 -24.729 -13.980 1.00 97.81 454 THR A N 1
ATOM 3524 C CA . THR A 1 454 ? -8.796 -24.034 -12.985 1.00 97.81 454 THR A CA 1
ATOM 3525 C C . THR A 1 454 ? -8.379 -24.485 -11.596 1.00 97.81 454 THR A C 1
ATOM 3527 O O . THR A 1 454 ? -8.390 -25.681 -11.314 1.00 97.81 454 THR A O 1
ATOM 3530 N N . LEU A 1 455 ? -8.019 -23.536 -10.745 1.00 97.31 455 LEU A N 1
ATOM 3531 C CA . LEU A 1 455 ? -7.679 -23.796 -9.354 1.00 97.31 455 LEU A CA 1
ATOM 3532 C C . LEU A 1 455 ? -8.952 -24.068 -8.535 1.00 97.31 455 LEU A C 1
ATOM 3534 O O . LEU A 1 455 ? -9.877 -23.272 -8.590 1.00 97.31 455 LEU A O 1
ATOM 3538 N N . ASP A 1 456 ? -9.022 -25.154 -7.767 1.00 96.75 456 ASP A N 1
ATOM 3539 C CA . ASP A 1 456 ? -10.229 -25.545 -7.009 1.00 96.75 456 ASP A CA 1
ATOM 3540 C C . ASP A 1 456 ? -10.269 -25.013 -5.559 1.00 96.75 456 ASP A C 1
ATOM 3542 O O . ASP A 1 456 ? -11.253 -25.212 -4.847 1.00 96.75 456 ASP A O 1
ATOM 3546 N N . ARG A 1 457 ? -9.201 -24.345 -5.106 1.00 96.81 457 ARG A N 1
ATOM 3547 C CA . ARG A 1 457 ? -8.993 -23.909 -3.714 1.00 96.81 457 ARG A CA 1
ATOM 3548 C C . ARG A 1 457 ? -8.164 -22.623 -3.637 1.00 96.81 457 ARG A C 1
ATOM 3550 O O . ARG A 1 457 ? -7.391 -22.356 -4.551 1.00 96.81 457 ARG A O 1
ATOM 3557 N N . PRO A 1 458 ? -8.280 -21.814 -2.574 1.00 97.50 458 PRO A N 1
ATOM 3558 C CA . PRO A 1 458 ? -7.493 -20.592 -2.457 1.00 97.50 458 PRO A CA 1
ATOM 3559 C C . PRO A 1 458 ? -6.014 -20.888 -2.179 1.00 97.50 458 PRO A C 1
ATOM 3561 O O . PRO A 1 458 ? -5.694 -21.831 -1.459 1.00 97.50 458 PRO A O 1
ATOM 3564 N N . LEU A 1 459 ? -5.121 -20.044 -2.696 1.00 98.12 459 LEU A N 1
ATOM 3565 C CA . LEU A 1 459 ? -3.676 -20.095 -2.447 1.00 98.12 459 LEU A CA 1
ATOM 3566 C C . LEU A 1 459 ? -3.160 -18.738 -1.962 1.00 98.12 459 LEU A C 1
ATOM 3568 O O . LEU A 1 459 ? -3.804 -17.709 -2.153 1.00 98.12 459 LEU A O 1
ATOM 3572 N N . ILE A 1 460 ? -1.970 -18.720 -1.372 1.00 98.00 460 ILE A N 1
ATOM 3573 C CA . ILE A 1 460 ? -1.263 -17.499 -0.983 1.00 98.00 460 ILE A CA 1
ATOM 3574 C C . ILE A 1 460 ? -0.006 -17.383 -1.836 1.00 98.00 460 ILE A C 1
ATOM 3576 O O . ILE A 1 460 ? 0.795 -18.316 -1.890 1.00 98.00 460 ILE A O 1
ATOM 3580 N N . VAL A 1 461 ? 0.165 -16.235 -2.491 1.00 97.88 461 VAL A N 1
ATOM 3581 C CA . VAL A 1 461 ? 1.408 -15.896 -3.186 1.00 97.88 461 VAL A CA 1
ATOM 3582 C C . VAL A 1 461 ? 2.217 -14.918 -2.346 1.00 97.88 461 VAL A C 1
ATOM 3584 O O . VAL A 1 461 ? 1.704 -13.902 -1.865 1.00 97.88 461 VAL A O 1
ATOM 3587 N N . GLU A 1 462 ? 3.494 -15.229 -2.182 1.00 97.75 462 GLU A N 1
ATOM 3588 C CA . GLU A 1 462 ? 4.459 -14.440 -1.426 1.00 97.75 462 GLU A CA 1
ATOM 3589 C C . GLU A 1 462 ? 5.707 -14.202 -2.269 1.00 97.75 462 GLU A C 1
ATOM 3591 O O . GLU A 1 462 ? 5.956 -14.896 -3.255 1.00 97.75 462 GLU A O 1
ATOM 3596 N N . VAL A 1 463 ? 6.495 -13.212 -1.873 1.00 96.69 463 VAL A N 1
ATOM 3597 C CA . VAL A 1 463 ? 7.823 -12.980 -2.429 1.00 96.69 463 VAL A CA 1
ATOM 3598 C C . VAL A 1 463 ? 8.826 -12.841 -1.298 1.00 96.69 463 VAL A C 1
ATOM 3600 O O . VAL A 1 463 ? 8.552 -12.170 -0.301 1.00 96.69 463 VAL A O 1
ATOM 3603 N N . ASN A 1 464 ? 9.982 -13.479 -1.431 1.00 95.88 464 ASN A N 1
ATOM 3604 C CA . ASN A 1 464 ? 11.066 -13.374 -0.471 1.00 95.88 464 ASN A CA 1
ATOM 3605 C C . ASN A 1 464 ? 12.273 -12.688 -1.098 1.00 95.88 464 ASN A C 1
ATOM 3607 O O . ASN A 1 464 ? 12.754 -13.120 -2.136 1.00 95.88 464 ASN A O 1
ATOM 3611 N N . ASN A 1 465 ? 12.787 -11.650 -0.447 1.00 95.00 465 ASN A N 1
ATOM 3612 C CA . ASN A 1 465 ? 14.026 -11.001 -0.861 1.00 95.00 465 ASN A CA 1
ATOM 3613 C C . ASN A 1 465 ? 15.221 -11.683 -0.179 1.00 95.00 465 ASN A C 1
ATOM 3615 O O . ASN A 1 465 ? 15.446 -11.509 1.022 1.00 95.00 465 ASN A O 1
ATOM 3619 N N . PHE A 1 466 ? 15.991 -12.459 -0.938 1.00 92.81 466 PHE A N 1
ATOM 3620 C CA . PHE A 1 466 ? 17.240 -13.082 -0.497 1.00 92.81 466 PHE A CA 1
ATOM 3621 C C . PHE A 1 466 ? 18.462 -12.164 -0.664 1.00 92.81 466 PHE A C 1
ATOM 3623 O O . PHE A 1 466 ? 19.537 -12.474 -0.137 1.00 92.81 466 PHE A O 1
ATOM 3630 N N . GLY A 1 467 ? 18.296 -11.005 -1.301 1.00 91.00 467 GLY A N 1
ATOM 3631 C CA . GLY A 1 467 ? 19.283 -9.933 -1.348 1.00 91.00 467 GLY A CA 1
ATOM 3632 C C . GLY A 1 467 ? 19.730 -9.453 0.036 1.00 91.00 467 GLY A C 1
ATOM 3633 O O . GLY A 1 467 ? 19.087 -9.682 1.065 1.00 91.00 467 GLY A O 1
ATOM 3634 N N . LYS A 1 468 ? 20.890 -8.785 0.075 1.00 92.44 468 LYS A N 1
ATOM 3635 C CA . LYS A 1 468 ? 21.441 -8.190 1.313 1.00 92.44 468 LYS A CA 1
ATOM 3636 C C . LYS A 1 468 ? 20.825 -6.828 1.629 1.00 92.44 468 LYS A C 1
ATOM 3638 O O . LYS A 1 468 ? 20.931 -6.364 2.764 1.00 92.44 468 LYS A O 1
ATOM 3643 N N . THR A 1 469 ? 20.176 -6.212 0.656 1.00 90.31 469 THR A N 1
ATOM 3644 C CA . THR A 1 469 ? 19.576 -4.876 0.698 1.00 90.31 469 THR A CA 1
ATOM 3645 C C . THR A 1 469 ? 18.070 -4.978 0.461 1.00 90.31 469 THR A C 1
ATOM 3647 O O . THR A 1 469 ? 17.551 -6.029 0.086 1.00 90.31 469 THR A O 1
ATOM 3650 N N . ALA A 1 470 ? 17.332 -3.903 0.738 1.00 88.12 470 ALA A N 1
ATOM 3651 C CA . ALA A 1 470 ? 15.931 -3.838 0.339 1.00 88.12 470 ALA A CA 1
ATOM 3652 C C . ALA A 1 470 ? 15.822 -3.824 -1.195 1.00 88.12 470 ALA A C 1
ATOM 3654 O O . ALA A 1 470 ? 16.609 -3.158 -1.866 1.00 88.12 470 ALA A O 1
ATOM 3655 N N . ALA A 1 471 ? 14.833 -4.534 -1.727 1.00 90.00 471 ALA A N 1
ATOM 3656 C CA . ALA A 1 471 ? 14.597 -4.662 -3.155 1.00 90.00 471 ALA A CA 1
ATOM 3657 C C . ALA A 1 471 ? 13.250 -4.043 -3.521 1.00 90.00 471 ALA A C 1
ATOM 3659 O O . ALA A 1 471 ? 12.231 -4.328 -2.890 1.00 90.00 471 ALA A O 1
ATOM 3660 N N . THR A 1 472 ? 13.232 -3.226 -4.574 1.00 88.00 472 THR A N 1
ATOM 3661 C CA . THR A 1 472 ? 11.987 -2.879 -5.261 1.00 88.00 472 THR A CA 1
ATOM 3662 C C . THR A 1 472 ? 11.671 -3.985 -6.255 1.00 88.00 472 THR A C 1
ATOM 3664 O O . THR A 1 472 ? 12.448 -4.230 -7.178 1.00 88.00 472 THR A O 1
ATOM 3667 N N . ILE A 1 473 ? 10.538 -4.646 -6.051 1.00 91.69 473 ILE A N 1
ATOM 3668 C CA . ILE A 1 473 ? 10.089 -5.780 -6.849 1.00 91.69 473 ILE A CA 1
ATOM 3669 C C . ILE A 1 473 ? 8.935 -5.322 -7.734 1.00 91.69 473 ILE A C 1
ATOM 3671 O O . ILE A 1 473 ? 7.918 -4.845 -7.233 1.00 91.69 473 ILE A O 1
ATOM 3675 N N . ASP A 1 474 ? 9.088 -5.470 -9.046 1.00 89.62 474 ASP A N 1
ATOM 3676 C CA . ASP A 1 474 ? 8.030 -5.315 -10.039 1.00 89.62 474 ASP A CA 1
ATOM 3677 C C . ASP A 1 474 ? 7.305 -6.656 -10.206 1.00 89.62 474 ASP A C 1
ATOM 3679 O O . ASP A 1 474 ? 7.832 -7.582 -10.818 1.00 89.62 474 ASP A O 1
ATOM 3683 N N . VAL A 1 475 ? 6.082 -6.761 -9.695 1.00 93.06 475 VAL A N 1
ATOM 3684 C CA . VAL A 1 475 ? 5.234 -7.947 -9.833 1.00 93.06 475 VAL A CA 1
ATOM 3685 C C . VAL A 1 475 ? 4.181 -7.702 -10.901 1.00 93.06 475 VAL A C 1
ATOM 3687 O O . VAL A 1 475 ? 3.434 -6.729 -10.838 1.00 93.06 475 VAL A O 1
ATOM 3690 N N . SER A 1 476 ? 4.086 -8.596 -11.874 1.00 90.81 476 SER A N 1
ATOM 3691 C CA . SER A 1 476 ? 3.014 -8.643 -12.864 1.00 90.81 476 SER A CA 1
ATOM 3692 C C . SER A 1 476 ? 2.199 -9.919 -12.697 1.00 90.81 476 SER A C 1
ATOM 3694 O O . SER A 1 476 ? 2.701 -10.944 -12.247 1.00 90.81 476 SER A O 1
ATOM 3696 N N . SER A 1 477 ? 0.920 -9.854 -13.037 1.00 94.06 477 SER A N 1
ATOM 3697 C CA . SER A 1 477 ? -0.009 -10.974 -12.972 1.00 94.06 477 SER A CA 1
ATOM 3698 C C . SER A 1 477 ? -0.983 -10.908 -14.139 1.00 94.06 477 SER A C 1
ATOM 3700 O O . SER A 1 477 ? -1.338 -9.815 -14.574 1.00 94.06 477 SER A O 1
ATOM 3702 N N . SER A 1 478 ? -1.428 -12.053 -14.641 1.00 90.31 478 SER A N 1
ATOM 3703 C CA . SER A 1 478 ? -2.475 -12.163 -15.659 1.00 90.31 478 SER A CA 1
ATOM 3704 C C . SER A 1 478 ? -3.282 -13.436 -15.452 1.00 90.31 478 SER A C 1
ATOM 3706 O O . SER A 1 478 ? -2.706 -14.465 -15.112 1.00 90.31 478 SER A O 1
ATOM 3708 N N . TRP A 1 479 ? -4.591 -13.380 -15.671 1.00 95.06 479 TRP A N 1
ATOM 3709 C CA . TRP A 1 479 ? -5.500 -14.519 -15.555 1.00 95.06 479 TRP A CA 1
ATOM 3710 C C . TRP A 1 479 ? -6.627 -14.417 -16.586 1.00 95.06 479 TRP A C 1
ATOM 3712 O O . TRP A 1 479 ? -6.985 -13.329 -17.044 1.00 95.06 479 TRP A O 1
ATOM 3722 N N . GLU A 1 480 ? -7.209 -15.558 -16.945 1.00 90.31 480 GLU A N 1
ATOM 3723 C CA . GLU A 1 480 ? -8.271 -15.615 -17.950 1.00 90.31 480 GLU A CA 1
ATOM 3724 C C . GLU A 1 480 ? -9.644 -15.284 -17.364 1.00 90.31 480 GLU A C 1
ATOM 3726 O O . GLU A 1 480 ? -10.424 -14.592 -18.002 1.00 90.31 480 GLU A O 1
ATOM 3731 N N . ARG A 1 481 ? -9.969 -15.777 -16.168 1.00 93.12 481 ARG A N 1
ATOM 3732 C CA . ARG A 1 481 ? -11.217 -15.478 -15.438 1.00 93.12 481 ARG A CA 1
ATOM 3733 C C . ARG A 1 481 ? -11.181 -16.098 -14.045 1.00 93.12 481 ARG A C 1
ATOM 3735 O O . ARG A 1 481 ? -10.303 -16.908 -13.759 1.00 93.12 481 ARG A O 1
ATOM 3742 N N . ILE A 1 482 ? -12.163 -15.758 -13.217 1.00 96.31 482 ILE A N 1
ATOM 3743 C CA . ILE A 1 482 ? -12.563 -16.564 -12.056 1.00 96.31 482 ILE A CA 1
ATOM 3744 C C . ILE A 1 482 ? -13.905 -17.206 -12.417 1.00 96.31 482 ILE A C 1
ATOM 3746 O O . ILE A 1 482 ? -14.755 -16.538 -13.011 1.00 96.31 482 ILE A O 1
ATOM 3750 N N . GLN A 1 483 ? -14.089 -18.494 -12.123 1.00 96.94 483 GLN A N 1
ATOM 3751 C CA . GLN A 1 483 ? -15.374 -19.167 -12.330 1.00 96.94 483 GLN A CA 1
ATOM 3752 C C . GLN A 1 483 ? -16.513 -18.389 -11.655 1.00 96.94 483 GLN A C 1
ATOM 3754 O O . GLN A 1 483 ? -16.355 -17.855 -10.560 1.00 96.94 483 GLN A O 1
ATOM 3759 N N . GLU A 1 484 ? -17.646 -18.266 -12.346 1.00 94.88 484 GLU A N 1
ATOM 3760 C CA . GLU A 1 484 ? -18.722 -17.344 -11.966 1.00 94.88 484 GLU A CA 1
ATOM 3761 C C . GLU A 1 484 ? -19.376 -17.719 -10.629 1.00 94.88 484 GLU A C 1
ATOM 3763 O O . GLU A 1 484 ? -19.699 -16.841 -9.835 1.00 94.88 484 GLU A O 1
ATOM 3768 N N . ASP A 1 485 ? -19.482 -19.014 -10.338 1.00 95.62 485 ASP A N 1
ATOM 3769 C CA . ASP A 1 485 ? -19.962 -19.567 -9.069 1.00 95.62 485 ASP A CA 1
ATOM 3770 C C . ASP A 1 485 ? -18.962 -19.409 -7.911 1.00 95.62 485 ASP A C 1
ATOM 3772 O O . ASP A 1 485 ? -19.350 -19.496 -6.747 1.00 95.62 485 ASP A O 1
ATOM 3776 N N . GLN A 1 486 ? -17.691 -19.127 -8.216 1.00 95.69 486 GLN A N 1
ATOM 3777 C CA . GLN A 1 486 ? -16.621 -18.887 -7.239 1.00 95.69 486 GLN A CA 1
ATOM 3778 C C . GLN A 1 486 ? -16.157 -17.423 -7.207 1.00 95.69 486 GLN A C 1
ATOM 3780 O O . GLN A 1 486 ? -15.225 -17.075 -6.482 1.00 95.69 486 GLN A O 1
ATOM 3785 N N . CYS A 1 487 ? -16.808 -16.547 -7.974 1.00 94.69 487 CYS A N 1
ATOM 3786 C CA . CYS A 1 487 ? -16.515 -15.123 -8.037 1.00 94.69 487 CYS A CA 1
ATOM 3787 C C . CYS A 1 487 ? -16.951 -14.429 -6.734 1.00 94.69 487 CYS A C 1
ATOM 3789 O O . CYS A 1 487 ? -18.153 -14.305 -6.474 1.00 94.69 487 CYS A O 1
ATOM 3791 N N . PRO A 1 488 ? -16.018 -13.937 -5.898 1.00 92.81 488 PRO A N 1
ATOM 3792 C CA . PRO A 1 488 ? -16.394 -13.245 -4.676 1.00 92.81 488 PRO A CA 1
ATOM 3793 C C . PRO A 1 488 ? -16.976 -11.863 -4.999 1.00 92.81 488 PRO A C 1
ATOM 3795 O O . PRO A 1 488 ? -16.525 -11.163 -5.907 1.00 92.81 488 PRO A O 1
ATOM 3798 N N . THR A 1 489 ? -17.961 -11.435 -4.208 1.00 91.12 489 THR A N 1
ATOM 3799 C CA . THR A 1 489 ? -18.594 -10.109 -4.346 1.00 91.12 489 THR A CA 1
ATOM 3800 C C . THR A 1 489 ? -17.621 -8.960 -4.087 1.00 91.12 489 THR A C 1
ATOM 3802 O O . THR A 1 489 ? -17.772 -7.873 -4.644 1.00 91.12 489 THR A O 1
ATOM 3805 N N . VAL A 1 490 ? -16.610 -9.205 -3.253 1.00 92.94 490 VAL A N 1
ATOM 3806 C CA . VAL A 1 490 ? -15.493 -8.300 -2.993 1.00 92.94 490 VAL A CA 1
ATOM 3807 C C . VAL A 1 490 ? -14.245 -8.911 -3.634 1.00 92.94 490 VAL A C 1
ATOM 3809 O O . VAL A 1 490 ? -13.887 -10.033 -3.271 1.00 92.94 490 VAL A O 1
ATOM 3812 N N . PRO A 1 491 ? -13.574 -8.206 -4.565 1.00 93.69 491 PRO A N 1
ATOM 3813 C CA . PRO A 1 491 ? -12.348 -8.695 -5.186 1.00 93.69 491 PRO A CA 1
ATOM 3814 C C . PRO A 1 491 ? -11.317 -9.142 -4.136 1.00 93.69 491 PRO A C 1
ATOM 3816 O O . PRO A 1 491 ? -11.074 -8.397 -3.178 1.00 93.69 491 PRO A O 1
ATOM 3819 N N . PRO A 1 492 ? -10.683 -10.320 -4.285 1.00 93.19 492 PRO A N 1
ATOM 3820 C CA . PRO A 1 492 ? -9.600 -10.737 -3.410 1.00 93.19 492 PRO A CA 1
ATOM 3821 C C . PRO A 1 492 ? -8.489 -9.695 -3.417 1.00 93.19 492 PRO A C 1
ATOM 3823 O O . PRO A 1 492 ? -8.110 -9.170 -4.467 1.00 93.19 492 PRO A O 1
ATOM 3826 N N . GLY A 1 493 ? -8.010 -9.382 -2.217 1.00 92.69 493 GLY A N 1
ATOM 3827 C CA . GLY A 1 493 ? -7.078 -8.289 -1.981 1.00 92.69 493 GLY A CA 1
ATOM 3828 C C . GLY A 1 493 ? -7.724 -6.963 -1.582 1.00 92.69 493 GLY A C 1
ATOM 3829 O O . GLY A 1 493 ? -7.006 -6.020 -1.253 1.00 92.69 493 GLY A O 1
ATOM 3830 N N . CYS A 1 494 ? -9.055 -6.888 -1.525 1.00 95.50 494 CYS A N 1
ATOM 3831 C CA . CYS A 1 494 ? -9.783 -5.796 -0.884 1.00 95.50 494 CYS A CA 1
ATOM 3832 C C . CYS A 1 494 ? -10.209 -6.162 0.547 1.00 95.50 494 CYS A C 1
ATOM 3834 O O . CYS A 1 494 ? -10.489 -7.320 0.850 1.00 95.50 494 CYS A O 1
ATOM 3836 N N . ALA A 1 495 ? -10.283 -5.168 1.430 1.00 95.38 495 ALA A N 1
ATOM 3837 C CA . ALA A 1 495 ? -10.807 -5.309 2.789 1.00 95.38 495 ALA A CA 1
ATOM 3838 C C . ALA A 1 495 ? -11.779 -4.173 3.116 1.00 95.38 495 ALA A C 1
ATOM 3840 O O . ALA A 1 495 ? -11.717 -3.117 2.492 1.00 95.38 495 ALA A O 1
ATOM 3841 N N . ALA A 1 496 ? -12.692 -4.400 4.063 1.00 95.00 496 ALA A N 1
ATOM 3842 C CA . ALA A 1 496 ? -13.633 -3.376 4.509 1.00 95.00 496 ALA A CA 1
ATOM 3843 C C . ALA A 1 496 ? -12.881 -2.175 5.101 1.00 95.00 496 ALA A C 1
ATOM 3845 O O . ALA A 1 496 ? -11.932 -2.360 5.857 1.00 95.00 496 ALA A O 1
ATOM 3846 N N . PHE A 1 497 ? -13.301 -0.967 4.733 1.00 94.50 497 PHE A N 1
ATOM 3847 C CA . PHE A 1 497 ? -12.707 0.294 5.165 1.00 94.50 497 PHE A CA 1
ATOM 3848 C C . PHE A 1 497 ? -13.446 0.848 6.385 1.00 94.50 497 PHE A C 1
ATOM 3850 O O . PHE A 1 497 ? -14.621 1.211 6.281 1.00 94.50 497 PHE A O 1
ATOM 3857 N N . ASP A 1 498 ? -12.750 0.942 7.517 1.00 92.12 498 ASP A N 1
ATOM 3858 C CA . ASP A 1 498 ? -13.181 1.684 8.697 1.00 92.12 498 ASP A CA 1
ATOM 3859 C C . ASP A 1 498 ? -12.621 3.106 8.632 1.00 92.12 498 ASP A C 1
ATOM 3861 O O . ASP A 1 498 ? -11.515 3.431 9.083 1.00 92.12 498 ASP A O 1
ATOM 3865 N N . GLU A 1 499 ? -13.429 3.988 8.056 1.00 89.38 499 GLU A N 1
ATOM 3866 C CA . GLU A 1 499 ? -13.086 5.393 7.905 1.00 89.38 499 GLU A CA 1
ATOM 3867 C C . GLU A 1 499 ? -12.835 6.087 9.252 1.00 89.38 499 GLU A C 1
ATOM 3869 O O . GLU A 1 499 ? -11.962 6.951 9.344 1.00 89.38 499 GLU A O 1
ATOM 3874 N N . HIS A 1 500 ? -13.572 5.726 10.306 1.00 85.69 500 HIS A N 1
ATOM 3875 C CA . HIS A 1 500 ? -13.479 6.411 11.592 1.00 85.69 500 HIS A CA 1
ATOM 3876 C C . HIS A 1 500 ? -12.149 6.101 12.278 1.00 85.69 500 HIS A C 1
ATOM 3878 O O . HIS A 1 500 ? -11.391 7.025 12.592 1.00 85.69 500 HIS A O 1
ATOM 3884 N N . ARG A 1 501 ? -11.820 4.814 12.438 1.00 88.56 501 ARG A N 1
ATOM 3885 C CA . ARG A 1 501 ? -10.542 4.384 13.024 1.00 88.56 501 ARG A CA 1
ATOM 3886 C C . ARG A 1 501 ? -9.356 4.910 12.217 1.00 88.56 501 ARG A C 1
ATOM 3888 O O . ARG A 1 501 ? -8.386 5.416 12.787 1.00 88.56 501 ARG A O 1
ATOM 3895 N N . THR A 1 502 ? -9.464 4.878 10.889 1.00 92.75 502 THR A N 1
ATOM 3896 C CA . THR A 1 502 ? -8.420 5.392 9.993 1.00 92.75 502 THR A CA 1
ATOM 3897 C C . THR A 1 502 ? -8.217 6.893 10.153 1.00 92.75 502 THR A C 1
ATOM 3899 O O . THR A 1 502 ? -7.075 7.343 10.239 1.00 92.75 502 THR A O 1
ATOM 3902 N N . ARG A 1 503 ? -9.294 7.684 10.277 1.00 89.12 503 ARG A N 1
ATOM 3903 C CA . ARG A 1 503 ? -9.200 9.128 10.549 1.00 89.12 503 ARG A CA 1
ATOM 3904 C C . ARG A 1 503 ? -8.508 9.417 11.878 1.00 89.12 503 ARG A C 1
ATOM 3906 O O . ARG A 1 503 ? -7.706 10.342 11.938 1.00 89.12 503 ARG A O 1
ATOM 3913 N N . VAL A 1 504 ? -8.761 8.630 12.923 1.00 85.81 504 VAL A N 1
ATOM 3914 C CA . VAL A 1 504 ? -8.069 8.784 14.215 1.00 85.81 504 VAL A CA 1
ATOM 3915 C C . VAL A 1 504 ? -6.564 8.527 14.073 1.00 85.81 504 VAL A C 1
ATOM 3917 O O . VAL A 1 504 ? -5.759 9.324 14.557 1.00 85.81 504 VAL A O 1
ATOM 3920 N N . ALA A 1 505 ? -6.157 7.461 13.376 1.00 89.75 505 ALA A N 1
ATOM 3921 C CA . ALA A 1 505 ? -4.738 7.191 13.123 1.00 89.75 505 ALA A CA 1
ATOM 3922 C C . ALA A 1 505 ? -4.086 8.290 12.267 1.00 89.75 505 ALA A C 1
ATOM 3924 O O . ALA A 1 505 ? -3.007 8.775 12.597 1.00 89.75 505 ALA A O 1
ATOM 3925 N N . ALA A 1 506 ? -4.780 8.740 11.223 1.00 92.38 506 ALA A N 1
ATOM 3926 C CA . ALA A 1 506 ? -4.377 9.838 10.355 1.00 92.38 506 ALA A CA 1
ATOM 3927 C C . ALA A 1 506 ? -4.152 11.159 11.117 1.00 92.38 506 ALA A C 1
ATOM 3929 O O . ALA A 1 506 ? -3.197 11.874 10.825 1.00 92.38 506 ALA A O 1
ATOM 3930 N N . LYS A 1 507 ? -4.964 11.471 12.136 1.00 89.06 507 LYS A N 1
ATOM 3931 C CA . LYS A 1 507 ? -4.747 12.643 13.007 1.00 89.06 507 LYS A CA 1
ATOM 3932 C C . LYS A 1 507 ? -3.475 12.523 13.832 1.00 89.06 507 LYS A C 1
ATOM 3934 O O . LYS A 1 507 ? -2.703 13.471 13.908 1.00 89.06 507 LYS A O 1
ATOM 3939 N N . LYS A 1 508 ? -3.233 11.357 14.435 1.00 91.31 508 LYS A N 1
ATOM 3940 C CA . LYS A 1 508 ? -2.004 11.124 15.208 1.00 91.31 508 LYS A CA 1
ATOM 3941 C C . LYS A 1 508 ? -0.765 11.191 14.308 1.00 91.31 508 LYS A C 1
ATOM 3943 O O . LYS A 1 508 ? 0.246 11.761 14.708 1.00 91.31 508 LYS A O 1
ATOM 3948 N N . PHE A 1 509 ? -0.873 10.665 13.089 1.00 94.38 509 PHE A N 1
ATOM 3949 C CA . PHE A 1 509 ? 0.153 10.790 12.059 1.00 94.38 509 PHE A CA 1
ATOM 3950 C C . PHE A 1 509 ? 0.394 12.259 11.675 1.00 94.38 509 PHE A C 1
ATOM 3952 O O . PHE A 1 509 ? 1.531 12.715 11.690 1.00 94.38 509 PHE A O 1
ATOM 3959 N N . SER A 1 510 ? -0.670 13.028 11.428 1.00 94.38 510 SER A N 1
ATOM 3960 C CA . SER A 1 510 ? -0.619 14.474 11.165 1.00 94.38 510 SER A CA 1
ATOM 3961 C C . SER A 1 510 ? 0.053 15.262 12.291 1.00 94.38 510 SER A C 1
ATOM 3963 O O . SER A 1 510 ? 0.931 16.079 12.026 1.00 94.38 510 SER A O 1
ATOM 3965 N N . ALA A 1 511 ? -0.309 14.990 13.546 1.00 92.38 511 ALA A N 1
ATOM 3966 C CA . ALA A 1 511 ? 0.296 15.638 14.706 1.00 92.38 511 ALA A CA 1
ATOM 3967 C C . ALA A 1 511 ? 1.803 15.349 14.794 1.00 92.38 511 ALA A C 1
ATOM 3969 O O . ALA A 1 511 ? 2.590 16.258 15.041 1.00 92.38 511 ALA A O 1
ATOM 3970 N N . TRP A 1 512 ? 2.211 14.103 14.526 1.00 94.88 512 TRP A N 1
ATOM 3971 C CA . TRP A 1 512 ? 3.624 13.734 14.454 1.00 94.88 512 TRP A CA 1
ATOM 3972 C C . TRP A 1 512 ? 4.358 14.429 13.301 1.00 94.88 512 TRP A C 1
ATOM 3974 O O . TRP A 1 512 ? 5.483 14.893 13.491 1.00 94.88 512 TRP A O 1
ATOM 3984 N N . LEU A 1 513 ? 3.740 14.530 12.120 1.00 95.44 513 LEU A N 1
ATOM 3985 C CA . LEU A 1 513 ? 4.318 15.258 10.991 1.00 95.44 513 LEU A CA 1
ATOM 3986 C C . LEU A 1 513 ? 4.588 16.717 11.371 1.00 95.44 513 LEU A C 1
ATOM 3988 O O . LEU A 1 513 ? 5.710 17.187 11.206 1.00 95.44 513 LEU A O 1
ATOM 3992 N N . ALA A 1 514 ? 3.586 17.394 11.934 1.00 93.88 514 ALA A N 1
ATOM 3993 C CA . ALA A 1 514 ? 3.685 18.791 12.342 1.00 93.88 514 ALA A CA 1
ATOM 3994 C C . ALA A 1 514 ? 4.679 19.021 13.495 1.00 93.88 514 ALA A C 1
ATOM 3996 O O . ALA A 1 514 ? 5.271 20.091 13.583 1.00 93.88 514 ALA A O 1
ATOM 3997 N N . SER A 1 515 ? 4.886 18.036 14.379 1.00 94.38 515 SER A N 1
ATOM 3998 C CA . SER A 1 515 ? 5.882 18.144 15.455 1.00 94.38 515 SER A CA 1
ATOM 3999 C C . SER A 1 515 ? 7.308 17.838 14.995 1.00 94.38 515 SER A C 1
ATOM 4001 O O . SER A 1 515 ? 8.264 18.317 15.597 1.00 94.38 515 SER A O 1
ATOM 4003 N N . THR A 1 516 ? 7.462 16.985 13.981 1.00 96.56 516 THR A N 1
ATOM 4004 C CA . THR A 1 516 ? 8.772 16.502 13.508 1.00 96.56 516 THR A CA 1
ATOM 4005 C C . THR A 1 516 ? 9.356 17.418 12.441 1.00 96.56 516 THR A C 1
ATOM 4007 O O . THR A 1 516 ? 10.569 17.615 12.382 1.00 96.56 516 THR A O 1
ATOM 4010 N N . TYR A 1 517 ? 8.495 17.983 11.599 1.00 96.25 517 TYR A N 1
ATOM 4011 C CA . TYR A 1 517 ? 8.883 18.811 10.472 1.00 96.25 517 TYR A CA 1
ATOM 4012 C C . TYR A 1 517 ? 8.316 20.213 10.636 1.00 96.25 517 TYR A C 1
ATOM 4014 O O . TYR A 1 517 ? 7.126 20.396 10.867 1.00 96.25 517 TYR A O 1
ATOM 4022 N N . GLU A 1 518 ? 9.181 21.209 10.462 1.00 94.56 518 GLU A N 1
ATOM 4023 C CA . GLU A 1 518 ? 8.816 22.622 10.596 1.00 94.56 518 GLU A CA 1
ATOM 4024 C C . GLU A 1 518 ? 7.760 23.059 9.570 1.00 94.56 518 GLU A C 1
ATOM 4026 O O . GLU A 1 518 ? 6.899 23.880 9.874 1.00 94.56 518 GLU A O 1
ATOM 4031 N N . THR A 1 519 ? 7.819 22.509 8.353 1.00 94.06 519 THR A N 1
ATOM 4032 C CA . THR A 1 519 ? 6.871 22.817 7.278 1.00 94.06 519 THR A CA 1
ATOM 4033 C C . THR A 1 519 ? 6.424 21.555 6.553 1.00 94.06 519 THR A C 1
ATOM 4035 O O . THR A 1 519 ? 7.114 20.531 6.556 1.00 94.06 519 THR A O 1
ATOM 4038 N N . GLU A 1 520 ? 5.277 21.650 5.885 1.00 94.12 520 GLU A N 1
ATOM 4039 C CA . GLU A 1 520 ? 4.749 20.603 5.013 1.00 94.12 520 GLU A CA 1
ATOM 4040 C C . GLU A 1 520 ? 5.736 20.249 3.895 1.00 94.12 520 GLU A C 1
ATOM 4042 O O . GLU A 1 520 ? 5.960 19.072 3.630 1.00 94.12 520 GLU A O 1
ATOM 4047 N N . GLU A 1 521 ? 6.365 21.245 3.265 1.00 91.12 521 GLU A N 1
ATOM 4048 C CA . GLU A 1 521 ? 7.333 21.020 2.190 1.00 91.12 521 GLU A CA 1
ATOM 4049 C C . GLU A 1 521 ? 8.546 20.232 2.698 1.00 91.12 521 GLU A C 1
ATOM 4051 O O . GLU A 1 521 ? 8.972 19.282 2.044 1.00 91.12 521 GLU A O 1
ATOM 4056 N N . LYS A 1 522 ? 9.052 20.549 3.900 1.00 94.69 522 LYS A N 1
ATOM 4057 C CA . LYS A 1 522 ? 10.144 19.790 4.531 1.00 94.69 522 LYS A CA 1
ATOM 4058 C C . LYS A 1 522 ? 9.716 18.369 4.895 1.00 94.69 522 LYS A C 1
ATOM 4060 O O . LYS A 1 522 ? 10.511 17.445 4.734 1.00 94.69 522 LYS A O 1
ATOM 4065 N N . ALA A 1 523 ? 8.481 18.179 5.361 1.00 94.75 523 ALA A N 1
ATOM 4066 C CA . ALA A 1 523 ? 7.931 16.851 5.630 1.00 94.75 523 ALA A CA 1
ATOM 4067 C C . ALA A 1 523 ? 7.824 16.021 4.348 1.00 94.75 523 ALA A C 1
ATOM 4069 O O . ALA A 1 523 ? 8.278 14.880 4.304 1.00 94.75 523 ALA A O 1
ATOM 4070 N N . TRP A 1 524 ? 7.273 16.615 3.291 1.00 93.00 524 TRP A N 1
ATOM 4071 C CA . TRP A 1 524 ? 7.131 15.986 1.987 1.00 93.00 524 TRP A CA 1
ATOM 4072 C C . TRP A 1 524 ? 8.488 15.604 1.392 1.00 93.00 524 TRP A C 1
ATOM 4074 O O . TRP A 1 524 ? 8.679 14.468 0.962 1.00 93.00 524 TRP A O 1
ATOM 4084 N N . GLU A 1 525 ? 9.455 16.522 1.404 1.00 89.56 525 GLU A N 1
ATOM 4085 C CA . GLU A 1 525 ? 10.802 16.275 0.890 1.00 89.56 525 GLU A CA 1
ATOM 4086 C C . GLU A 1 525 ? 11.582 15.256 1.723 1.00 89.56 525 GLU A C 1
ATOM 4088 O O . GLU A 1 525 ? 12.319 14.456 1.147 1.00 89.56 525 GLU A O 1
ATOM 4093 N N . GLY A 1 526 ? 11.411 15.269 3.049 1.00 89.94 526 GLY A N 1
ATOM 4094 C CA . GLY A 1 526 ? 12.113 14.380 3.972 1.00 89.94 526 GLY A CA 1
ATOM 4095 C C . GLY A 1 526 ? 11.554 12.957 4.033 1.00 89.94 526 GLY A C 1
ATOM 4096 O O . GLY A 1 526 ? 12.306 12.033 4.333 1.00 89.94 526 GLY A O 1
ATOM 4097 N N . LEU A 1 527 ? 10.259 12.770 3.760 1.00 89.69 527 LEU A N 1
ATOM 4098 C CA . LEU A 1 527 ? 9.593 11.466 3.855 1.00 89.69 527 LEU A CA 1
ATOM 4099 C C . LEU A 1 527 ? 9.357 10.776 2.520 1.00 89.69 527 LEU A C 1
ATOM 4101 O O . LEU A 1 527 ? 9.201 9.551 2.495 1.00 89.69 527 LEU A O 1
ATOM 4105 N N . ARG A 1 528 ? 9.297 11.520 1.411 1.00 86.81 528 ARG A N 1
ATOM 4106 C CA . ARG A 1 528 ? 9.163 10.877 0.105 1.00 86.81 528 ARG A CA 1
ATOM 4107 C C . ARG A 1 528 ? 10.392 9.989 -0.151 1.00 86.81 528 ARG A C 1
ATOM 4109 O O . ARG A 1 528 ? 11.519 10.414 0.117 1.00 86.81 528 ARG A O 1
ATOM 4116 N N . PRO A 1 529 ? 10.212 8.768 -0.676 1.00 79.00 529 PRO A N 1
ATOM 4117 C CA . PRO A 1 529 ? 11.325 7.874 -0.948 1.00 79.00 529 PRO A CA 1
ATOM 4118 C C . PRO A 1 529 ? 12.362 8.540 -1.851 1.00 79.00 529 PRO A C 1
ATOM 4120 O O . PRO A 1 529 ? 12.046 9.058 -2.921 1.00 79.00 529 PRO A O 1
ATOM 4123 N N . SER A 1 530 ? 13.631 8.467 -1.457 1.00 68.19 530 SER A N 1
ATOM 4124 C CA . SER A 1 530 ? 14.753 8.944 -2.275 1.00 68.19 530 SER A CA 1
ATOM 4125 C C . SER A 1 530 ? 15.031 8.036 -3.482 1.00 68.19 530 SER A C 1
ATOM 4127 O O . SER A 1 530 ? 15.904 8.342 -4.290 1.00 68.19 530 SER A O 1
ATOM 4129 N N . SER A 1 531 ? 14.321 6.906 -3.602 1.00 53.56 531 SER A N 1
ATOM 4130 C CA . SER A 1 531 ? 14.602 5.755 -4.477 1.00 53.56 531 SER A CA 1
ATOM 4131 C C . SER A 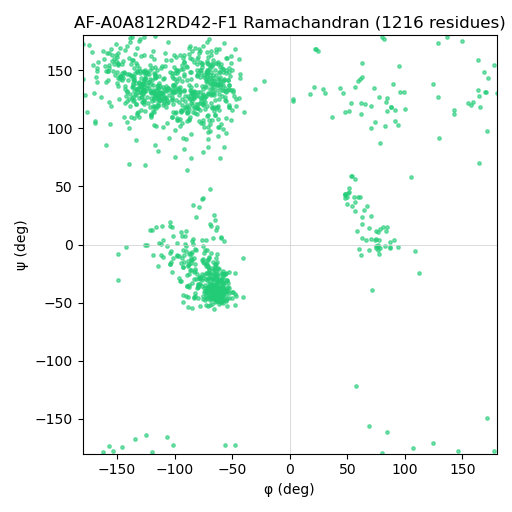1 531 ? 14.442 6.013 -5.984 1.00 53.56 531 SER A C 1
ATOM 4133 O O . SER A 1 531 ? 14.428 5.074 -6.777 1.00 53.56 531 SER A O 1
ATOM 4135 N N . GLY A 1 532 ? 14.383 7.271 -6.422 1.00 50.16 532 GLY A N 1
ATOM 4136 C CA . GLY A 1 532 ? 14.373 7.623 -7.841 1.00 50.16 532 GLY A CA 1
ATOM 4137 C C . GLY A 1 532 ? 13.044 7.354 -8.550 1.00 50.16 532 GLY A C 1
ATOM 4138 O O . GLY A 1 532 ? 12.999 7.442 -9.777 1.00 50.16 532 GLY A O 1
ATOM 4139 N N . SER A 1 533 ? 11.960 7.065 -7.813 1.00 46.16 533 SER A N 1
ATOM 4140 C CA . SER A 1 533 ? 10.605 7.167 -8.362 1.00 46.16 533 SER A CA 1
ATOM 4141 C C . SER A 1 533 ? 10.299 8.647 -8.576 1.00 46.16 533 SER A C 1
ATOM 4143 O O . SER A 1 533 ? 9.971 9.380 -7.649 1.00 46.16 533 SER A O 1
ATOM 4145 N N . LEU A 1 534 ? 10.476 9.094 -9.816 1.00 45.06 534 LEU A N 1
ATOM 4146 C CA . LEU A 1 534 ? 10.282 10.468 -10.295 1.00 45.06 534 LEU A CA 1
ATOM 4147 C C . LEU A 1 534 ? 8.798 10.802 -10.467 1.00 45.06 534 LEU A C 1
ATOM 4149 O O . LEU A 1 534 ? 8.381 11.381 -11.466 1.00 45.06 534 LEU A O 1
ATOM 4153 N N . SER A 1 535 ? 7.972 10.327 -9.544 1.00 54.06 535 SER A N 1
ATOM 4154 C CA . SER A 1 535 ? 6.604 10.781 -9.407 1.00 54.06 535 SER A CA 1
ATOM 4155 C C . SER A 1 535 ? 6.600 11.844 -8.318 1.00 54.06 535 SER A C 1
ATOM 4157 O O . SER A 1 535 ? 7.041 11.602 -7.196 1.00 54.06 535 SER A O 1
ATOM 4159 N N . ALA A 1 536 ? 6.023 13.012 -8.604 1.00 70.06 536 ALA A N 1
ATOM 4160 C CA . ALA A 1 536 ? 5.698 14.021 -7.588 1.00 70.06 536 ALA A CA 1
ATOM 4161 C C . ALA A 1 536 ? 4.635 13.541 -6.569 1.00 70.06 536 ALA A C 1
ATOM 4163 O O . ALA A 1 536 ? 4.081 14.351 -5.832 1.00 70.06 536 ALA A O 1
ATOM 4164 N N . ALA A 1 537 ? 4.337 12.241 -6.548 1.00 83.12 537 ALA A N 1
ATOM 4165 C CA . ALA A 1 537 ? 3.378 11.557 -5.704 1.00 83.12 537 ALA A CA 1
ATOM 4166 C C . ALA A 1 537 ? 4.027 10.279 -5.141 1.00 83.12 537 ALA A C 1
ATOM 4168 O O . ALA A 1 537 ? 4.857 9.659 -5.809 1.00 83.12 537 ALA A O 1
ATOM 4169 N N . VAL A 1 538 ? 3.650 9.882 -3.927 1.00 88.94 538 VAL A N 1
ATOM 4170 C CA . VAL A 1 538 ? 4.112 8.661 -3.254 1.00 88.94 538 VAL A CA 1
ATOM 4171 C C . VAL A 1 538 ? 3.190 7.512 -3.666 1.00 88.94 538 VAL A C 1
ATOM 4173 O O . VAL A 1 538 ? 2.034 7.493 -3.244 1.00 88.94 538 VAL A O 1
ATOM 4176 N N . PRO A 1 539 ? 3.637 6.555 -4.495 1.00 87.19 539 PRO A N 1
ATOM 4177 C CA . PRO A 1 539 ? 2.779 5.460 -4.928 1.00 87.19 539 PRO A CA 1
ATOM 4178 C C . PRO A 1 539 ? 2.415 4.537 -3.756 1.00 87.19 539 PRO A C 1
ATOM 4180 O O . PRO A 1 539 ? 3.150 4.447 -2.773 1.00 87.19 539 PRO A O 1
ATOM 4183 N N . PHE A 1 540 ? 1.317 3.783 -3.895 1.00 89.31 540 PHE A N 1
ATOM 4184 C CA . PHE A 1 540 ? 0.809 2.837 -2.884 1.00 89.31 540 PHE A CA 1
ATOM 4185 C C . PHE A 1 540 ? 1.903 2.027 -2.175 1.00 89.31 540 PHE A C 1
ATOM 4187 O O . PHE A 1 540 ? 1.913 1.900 -0.958 1.00 89.31 540 PHE A O 1
ATOM 4194 N N . HIS A 1 541 ? 2.859 1.497 -2.931 1.00 85.69 541 HIS A N 1
ATOM 4195 C CA . HIS A 1 541 ? 3.898 0.619 -2.405 1.00 85.69 541 HIS A CA 1
ATOM 4196 C C . HIS A 1 541 ? 4.994 1.311 -1.598 1.00 85.69 541 HIS A C 1
ATOM 4198 O O . HIS A 1 541 ? 5.600 0.689 -0.727 1.00 85.69 541 HIS A O 1
ATOM 4204 N N . ASP A 1 542 ? 5.226 2.587 -1.878 1.00 89.06 542 ASP A N 1
ATOM 4205 C CA . ASP A 1 542 ? 6.203 3.409 -1.180 1.00 89.06 542 ASP A CA 1
ATOM 4206 C C . ASP A 1 542 ? 5.612 4.032 0.089 1.00 89.06 542 ASP A C 1
ATOM 4208 O O . ASP A 1 542 ? 6.339 4.335 1.038 1.00 89.06 542 ASP A O 1
ATOM 4212 N N . TRP A 1 543 ? 4.280 4.151 0.155 1.00 93.12 543 TRP A N 1
ATOM 4213 C CA . TRP A 1 543 ? 3.584 4.656 1.336 1.00 93.12 543 TRP A CA 1
ATOM 4214 C C . TRP A 1 543 ? 3.878 3.844 2.595 1.00 93.12 543 TRP A C 1
ATOM 4216 O O . TRP A 1 543 ? 3.942 4.415 3.678 1.00 93.12 543 TRP A O 1
ATOM 4226 N N . LYS A 1 544 ? 4.114 2.529 2.475 1.00 92.00 544 LYS A N 1
ATOM 4227 C CA . LYS A 1 544 ? 4.506 1.682 3.612 1.00 92.00 544 LYS A CA 1
ATOM 4228 C C . LYS A 1 544 ? 5.738 2.242 4.328 1.00 92.00 544 LYS A C 1
ATOM 4230 O O . LYS A 1 544 ? 5.718 2.344 5.549 1.00 92.00 544 LYS A O 1
ATOM 4235 N N . GLY A 1 545 ? 6.772 2.642 3.583 1.00 89.31 545 GLY A N 1
ATOM 4236 C CA . GLY A 1 545 ? 7.998 3.204 4.157 1.00 89.31 545 GLY A CA 1
ATOM 4237 C C . GLY A 1 545 ? 7.756 4.549 4.842 1.00 89.31 545 GLY A C 1
ATOM 4238 O O . GLY A 1 545 ? 8.207 4.757 5.966 1.00 89.31 545 GLY A O 1
ATOM 4239 N N . LEU A 1 546 ? 6.972 5.425 4.206 1.00 92.88 546 LEU A N 1
ATOM 4240 C CA . LEU A 1 546 ? 6.579 6.719 4.771 1.00 92.88 546 LEU A CA 1
ATOM 4241 C C . LEU A 1 546 ? 5.750 6.554 6.053 1.00 92.88 546 LEU A C 1
ATOM 4243 O O . LEU A 1 546 ? 6.012 7.218 7.053 1.00 92.88 546 LEU A O 1
ATOM 4247 N N . TRP A 1 547 ? 4.778 5.640 6.052 1.00 94.38 547 TRP A N 1
ATOM 4248 C CA . TRP A 1 547 ? 3.950 5.339 7.218 1.00 94.38 547 TRP A CA 1
ATOM 4249 C C . TRP A 1 547 ? 4.775 4.736 8.357 1.00 94.38 547 TRP A C 1
ATOM 4251 O O . TRP A 1 547 ? 4.580 5.097 9.510 1.00 94.38 547 TRP A O 1
ATOM 4261 N N . GLN A 1 548 ? 5.731 3.857 8.049 1.00 93.06 548 GLN A N 1
ATOM 4262 C CA . GLN A 1 548 ? 6.614 3.239 9.043 1.00 93.06 548 GLN A CA 1
ATOM 4263 C C . GLN A 1 548 ? 7.623 4.215 9.663 1.00 93.06 548 GLN A C 1
ATOM 4265 O O . GLN A 1 548 ? 8.100 3.956 10.767 1.00 93.06 548 GLN A O 1
ATOM 4270 N N . ALA A 1 549 ? 7.922 5.341 9.003 1.00 93.00 549 ALA A N 1
ATOM 4271 C CA . ALA A 1 549 ? 8.755 6.397 9.578 1.00 93.00 549 ALA A CA 1
ATOM 4272 C C . ALA A 1 549 ? 8.107 7.054 10.810 1.00 93.00 549 ALA A C 1
ATOM 4274 O O . ALA A 1 549 ? 8.814 7.598 11.657 1.00 93.00 549 ALA A O 1
ATOM 4275 N N . TRP A 1 550 ? 6.778 6.970 10.945 1.00 94.81 550 TRP A N 1
ATOM 4276 C CA . TRP A 1 550 ? 6.066 7.402 12.142 1.00 94.81 550 TRP A CA 1
ATOM 4277 C C . TRP A 1 550 ? 6.285 6.396 13.286 1.00 94.81 550 TRP A C 1
ATOM 4279 O O . TRP A 1 550 ? 5.818 5.259 13.186 1.00 94.81 550 TRP A O 1
ATOM 4289 N N . PRO A 1 551 ? 6.921 6.774 14.415 1.00 93.25 551 PRO A N 1
ATOM 4290 C CA . PRO A 1 551 ? 7.269 5.823 15.481 1.00 93.25 551 PRO A CA 1
ATOM 4291 C C . PRO A 1 551 ? 6.073 5.071 16.082 1.00 93.25 551 PRO A C 1
ATOM 4293 O O . PRO A 1 551 ? 6.226 3.965 16.593 1.00 93.25 551 PRO A O 1
ATOM 4296 N N . SER A 1 552 ? 4.873 5.649 15.987 1.00 89.12 552 SER A N 1
ATOM 4297 C CA . SER A 1 552 ? 3.638 5.107 16.564 1.00 89.12 552 SER A CA 1
ATOM 4298 C C . SER A 1 552 ? 2.705 4.456 15.536 1.00 89.12 552 SER A C 1
ATOM 4300 O O . SER A 1 552 ? 1.534 4.229 15.842 1.00 89.12 552 SER A O 1
ATOM 4302 N N . HIS A 1 553 ? 3.190 4.136 14.332 1.00 87.00 553 HIS A N 1
ATOM 4303 C CA . HIS A 1 553 ? 2.371 3.632 13.222 1.00 87.00 553 HIS A CA 1
ATOM 4304 C C . HIS A 1 553 ? 1.576 2.347 13.514 1.00 87.00 553 HIS A C 1
ATOM 4306 O O . HIS A 1 553 ? 0.556 2.109 12.871 1.00 87.00 553 HIS A O 1
ATOM 4312 N N . GLY A 1 554 ? 1.996 1.538 14.494 1.00 79.81 554 GLY A N 1
ATOM 4313 C CA . GLY A 1 554 ? 1.266 0.348 14.953 1.00 79.81 554 GLY A CA 1
ATOM 4314 C C . GLY A 1 554 ? 0.235 0.605 16.063 1.00 79.81 554 GLY A C 1
ATOM 4315 O O . GLY A 1 554 ? -0.676 -0.196 16.246 1.00 79.81 554 GLY A O 1
ATOM 4316 N N . LEU A 1 555 ? 0.316 1.735 16.779 1.00 73.88 555 LEU A N 1
ATOM 4317 C CA . LEU A 1 555 ? -0.512 2.009 17.968 1.00 73.88 555 LEU A CA 1
ATOM 4318 C C . LEU A 1 555 ? -1.983 2.301 17.651 1.00 73.88 555 LEU A C 1
ATOM 4320 O O . LEU A 1 555 ? -2.813 2.357 18.555 1.00 73.88 555 LEU A O 1
ATOM 4324 N N . GLY A 1 556 ? -2.308 2.547 16.382 1.00 67.31 556 GLY A N 1
ATOM 4325 C CA . GLY A 1 556 ? -3.678 2.793 15.935 1.00 67.31 556 GLY A CA 1
ATOM 4326 C C . GLY A 1 556 ? -4.429 1.544 15.477 1.00 67.31 556 GLY A C 1
ATOM 4327 O O . GLY A 1 556 ? -5.609 1.663 15.168 1.00 67.31 556 GLY A O 1
ATOM 4328 N N . GLY A 1 557 ? -3.763 0.388 15.346 1.00 82.88 557 GLY A N 1
ATOM 4329 C CA . GLY A 1 557 ? -4.351 -0.814 14.733 1.00 82.88 557 GLY A CA 1
ATOM 4330 C C . GLY A 1 557 ? -4.743 -0.651 13.254 1.00 82.88 557 GLY A C 1
ATOM 4331 O O . GLY A 1 557 ? -5.332 -1.555 12.668 1.00 82.88 557 GLY A O 1
ATOM 4332 N N . VAL A 1 558 ? -4.427 0.494 12.640 1.00 90.75 558 VAL A N 1
ATOM 4333 C CA . VAL A 1 558 ? -4.740 0.811 11.244 1.00 90.75 558 VAL A CA 1
ATOM 4334 C C . VAL A 1 558 ? -3.565 0.372 10.372 1.00 90.75 558 VAL A C 1
ATOM 4336 O O . VAL A 1 558 ? -2.462 0.903 10.534 1.00 90.75 558 VAL A O 1
ATOM 4339 N N . PRO A 1 559 ? -3.762 -0.570 9.437 1.00 93.69 559 PRO A N 1
ATOM 4340 C CA . PRO A 1 559 ? -2.726 -0.923 8.485 1.00 93.69 559 PRO A CA 1
ATOM 4341 C C . PRO A 1 559 ? -2.461 0.255 7.539 1.00 93.69 559 PRO A C 1
ATOM 4343 O O . PRO A 1 559 ? -3.371 0.996 7.163 1.00 93.69 559 PRO A O 1
ATOM 4346 N N . TRP A 1 560 ? -1.208 0.419 7.113 1.00 94.94 560 TRP A N 1
ATOM 4347 C CA . TRP A 1 560 ? -0.787 1.538 6.260 1.00 94.94 560 TRP A CA 1
ATOM 4348 C C . TRP A 1 560 ? -1.602 1.641 4.962 1.00 94.94 560 TRP A C 1
ATOM 4350 O O . TRP A 1 560 ? -1.801 2.739 4.455 1.00 94.94 560 TRP A O 1
ATOM 4360 N N . GLN A 1 561 ? -2.094 0.515 4.437 1.00 95.69 561 GLN A N 1
ATOM 4361 C CA . GLN A 1 561 ? -2.938 0.451 3.242 1.00 95.69 561 GLN A CA 1
ATOM 4362 C C . GLN A 1 561 ? -4.276 1.170 3.426 1.00 95.69 561 GLN A C 1
ATOM 4364 O O . GLN A 1 561 ? -4.800 1.787 2.501 1.00 95.69 561 GLN A O 1
ATOM 4369 N N . GLU A 1 562 ? -4.844 1.054 4.622 1.00 96.12 562 GLU A N 1
ATOM 4370 C CA . GLU A 1 562 ? -6.113 1.677 4.965 1.00 96.12 562 GLU A CA 1
ATOM 4371 C C . GLU A 1 562 ? -5.924 3.189 5.128 1.00 96.12 562 GLU A C 1
ATOM 4373 O O . GLU A 1 562 ? -6.697 3.978 4.586 1.00 96.12 562 GLU A O 1
ATOM 4378 N N . ALA A 1 563 ? -4.822 3.598 5.767 1.00 95.75 563 ALA A N 1
ATOM 4379 C CA . ALA A 1 563 ? -4.408 4.997 5.826 1.00 95.75 563 ALA A CA 1
ATOM 4380 C C . ALA A 1 563 ? -4.141 5.581 4.432 1.00 95.75 563 ALA A C 1
ATOM 4382 O O . ALA A 1 563 ? -4.613 6.674 4.133 1.00 95.75 563 ALA A O 1
ATOM 4383 N N . PHE A 1 564 ? -3.456 4.839 3.557 1.00 95.69 564 PHE A N 1
ATOM 4384 C CA . PHE A 1 564 ? -3.242 5.240 2.169 1.00 95.69 564 PHE A CA 1
ATOM 4385 C C . PHE A 1 564 ? -4.570 5.517 1.466 1.00 95.69 564 PHE A C 1
ATOM 4387 O O . PHE A 1 564 ? -4.725 6.568 0.864 1.00 95.69 564 PHE A O 1
ATOM 4394 N N . HIS A 1 565 ? -5.552 4.622 1.600 1.00 94.81 565 HIS A N 1
ATOM 4395 C CA . HIS A 1 565 ? -6.876 4.795 0.998 1.00 94.81 565 HIS A CA 1
ATOM 4396 C C . HIS A 1 565 ? -7.616 6.051 1.476 1.00 94.81 565 HIS A C 1
ATOM 4398 O O . HIS A 1 565 ? -8.395 6.626 0.720 1.00 94.81 565 HIS A O 1
ATOM 4404 N N . LEU A 1 566 ? -7.405 6.472 2.727 1.00 94.50 566 LEU A N 1
ATOM 4405 C CA . LEU A 1 566 ? -7.970 7.721 3.236 1.00 94.50 566 LEU A CA 1
ATOM 4406 C C . LEU A 1 566 ? -7.284 8.953 2.621 1.00 94.50 566 LEU A C 1
ATOM 4408 O O . LEU A 1 566 ? -7.945 9.973 2.416 1.00 94.50 566 LEU A O 1
ATOM 4412 N N . VAL A 1 567 ? -5.971 8.875 2.386 1.00 94.88 567 VAL A N 1
ATOM 4413 C CA . VAL A 1 567 ? -5.158 9.999 1.899 1.00 94.88 567 VAL A CA 1
ATOM 4414 C C . VAL A 1 567 ? -5.254 10.153 0.375 1.00 94.88 567 VAL A C 1
ATOM 4416 O O . VAL A 1 567 ? -5.450 11.277 -0.083 1.00 94.88 567 VAL A O 1
ATOM 4419 N N . ASP A 1 568 ? -5.177 9.050 -0.375 1.00 93.50 568 ASP A N 1
ATOM 4420 C CA . ASP A 1 568 ? -5.396 8.956 -1.829 1.00 93.50 568 ASP A CA 1
ATOM 4421 C C . ASP A 1 568 ? -6.894 9.145 -2.135 1.00 93.50 568 ASP A C 1
ATOM 4423 O O . ASP A 1 568 ? -7.697 8.205 -2.200 1.00 93.50 568 ASP A O 1
ATOM 4427 N N . ARG A 1 569 ? -7.304 10.411 -2.221 1.00 86.69 569 ARG A N 1
ATOM 4428 C CA . ARG A 1 569 ? -8.707 10.821 -2.302 1.00 86.69 569 ARG A CA 1
ATOM 4429 C C . ARG A 1 569 ? -9.237 10.661 -3.715 1.00 86.69 569 ARG A C 1
ATOM 4431 O O . ARG A 1 569 ? -10.436 10.400 -3.875 1.00 86.69 569 ARG A O 1
ATOM 4438 N N . ASP A 1 570 ? -8.394 10.881 -4.718 1.00 79.88 570 ASP A N 1
ATOM 4439 C CA . ASP A 1 570 ? -8.786 10.698 -6.111 1.00 79.88 570 ASP A CA 1
ATOM 4440 C C . ASP A 1 570 ? -8.691 9.237 -6.579 1.00 79.88 570 ASP A C 1
ATOM 4442 O O . ASP A 1 570 ? -9.362 8.894 -7.555 1.00 79.88 570 ASP A O 1
ATOM 4446 N N . LYS A 1 571 ? -8.054 8.361 -5.785 1.00 83.44 571 LYS A N 1
ATOM 4447 C CA . LYS A 1 571 ? -7.934 6.907 -5.976 1.00 8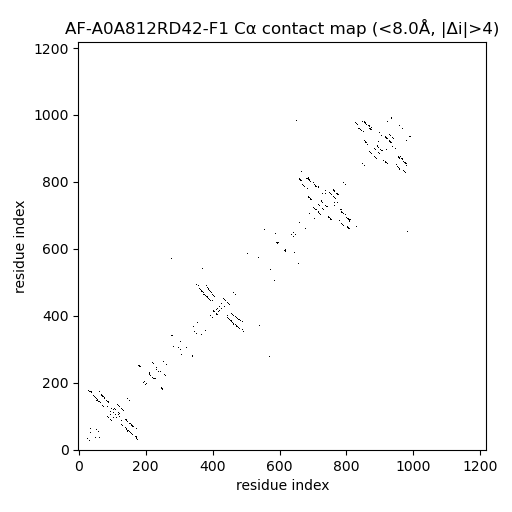3.44 571 LYS A CA 1
ATOM 4448 C C . LYS A 1 571 ? -7.085 6.549 -7.189 1.00 83.44 571 LYS A C 1
ATOM 4450 O O . LYS A 1 571 ? -7.369 5.549 -7.863 1.00 83.44 571 LYS A O 1
ATOM 4455 N N . ASP A 1 572 ? -6.076 7.360 -7.485 1.00 74.88 572 ASP A N 1
ATOM 4456 C CA . ASP A 1 572 ? -5.160 7.137 -8.600 1.00 74.88 572 ASP A CA 1
ATOM 4457 C C . ASP A 1 572 ? -4.034 6.132 -8.275 1.00 74.88 572 ASP A C 1
ATOM 4459 O O . ASP A 1 572 ? -3.285 5.716 -9.169 1.00 74.88 572 ASP A O 1
ATOM 4463 N N . GLY A 1 573 ? -3.965 5.663 -7.021 1.00 83.88 573 GLY A N 1
ATOM 4464 C CA . GLY A 1 573 ? -2.962 4.712 -6.553 1.00 83.88 573 GLY A CA 1
ATOM 4465 C C . GLY A 1 573 ? -1.640 5.364 -6.144 1.00 83.88 573 GLY A C 1
ATOM 4466 O O . GLY A 1 573 ? -0.659 4.641 -5.909 1.00 83.88 573 GLY A O 1
ATOM 4467 N N . ALA A 1 574 ? -1.604 6.690 -6.016 1.00 87.06 574 ALA A N 1
ATOM 4468 C CA . ALA A 1 574 ? -0.527 7.467 -5.428 1.00 87.06 574 ALA A CA 1
ATOM 4469 C C . ALA A 1 574 ? -1.076 8.577 -4.510 1.00 87.06 574 ALA A C 1
ATOM 4471 O O . ALA A 1 574 ? -2.221 8.979 -4.589 1.00 87.06 574 ALA A O 1
ATOM 4472 N N . VAL A 1 575 ? -0.247 9.060 -3.589 1.00 90.56 575 VAL A N 1
ATOM 4473 C CA . VAL A 1 575 ? -0.550 10.233 -2.762 1.00 90.56 575 VAL A CA 1
ATOM 4474 C C . VAL A 1 575 ? 0.225 11.404 -3.327 1.00 90.56 575 VAL A C 1
ATOM 4476 O O . VAL A 1 575 ? 1.450 11.439 -3.232 1.00 90.56 575 VAL A O 1
ATOM 4479 N N . SER A 1 576 ? -0.470 12.359 -3.927 1.00 87.12 576 SER A N 1
ATOM 4480 C CA . SER A 1 576 ? 0.117 13.611 -4.411 1.00 87.12 576 SER A CA 1
ATOM 4481 C C . SER A 1 576 ? 0.590 14.516 -3.263 1.00 87.12 576 SER A C 1
ATOM 4483 O O . SER A 1 576 ? 0.152 14.379 -2.119 1.00 87.12 576 SER A O 1
ATOM 4485 N N . SER A 1 577 ? 1.435 15.511 -3.558 1.00 88.31 577 SER A N 1
ATOM 4486 C CA . SER A 1 577 ? 1.801 16.530 -2.559 1.00 88.31 577 SER A CA 1
ATOM 4487 C C . SER A 1 577 ? 0.578 17.283 -2.016 1.00 88.31 577 SER A C 1
ATOM 4489 O O . SER A 1 577 ? 0.534 17.621 -0.839 1.00 88.31 577 SER A O 1
ATOM 4491 N N . LEU A 1 578 ? -0.463 17.489 -2.833 1.00 84.12 578 LEU A N 1
ATOM 4492 C CA . LEU A 1 578 ? -1.705 18.143 -2.410 1.00 84.12 578 LEU A CA 1
ATOM 4493 C C . LEU A 1 578 ? -2.535 17.277 -1.450 1.00 84.12 578 LEU A C 1
ATOM 4495 O O . LEU A 1 578 ? -3.193 17.792 -0.545 1.00 84.12 578 LEU A O 1
ATOM 4499 N N . GLU A 1 579 ? -2.548 15.964 -1.646 1.00 92.75 579 GLU A N 1
ATOM 4500 C CA . GLU A 1 579 ? -3.184 15.036 -0.709 1.00 92.75 579 GLU A CA 1
ATOM 4501 C C . GLU A 1 579 ? -2.374 14.917 0.575 1.00 92.75 579 GLU A C 1
ATOM 4503 O O . GLU A 1 579 ? -2.949 14.964 1.666 1.00 92.75 579 GLU A O 1
ATOM 4508 N N . PHE A 1 580 ? -1.045 14.894 0.453 1.00 94.56 580 PHE A N 1
ATOM 4509 C CA . PHE A 1 580 ? -0.137 14.954 1.588 1.00 94.56 580 PHE A CA 1
ATOM 4510 C C . PHE A 1 580 ? -0.332 16.231 2.426 1.00 94.56 580 PHE A C 1
ATOM 4512 O O . PHE A 1 580 ? -0.449 16.152 3.647 1.00 94.56 580 PHE A O 1
ATOM 4519 N N . ARG A 1 581 ? -0.490 17.401 1.792 1.00 91.50 581 ARG A N 1
ATOM 4520 C CA . ARG A 1 581 ? -0.845 18.673 2.455 1.00 91.50 581 ARG A CA 1
ATOM 4521 C C . ARG A 1 581 ? -2.060 18.534 3.362 1.00 91.50 581 ARG A C 1
ATOM 4523 O O . ARG A 1 581 ? -2.085 19.017 4.493 1.00 91.50 581 ARG A O 1
ATOM 4530 N N . ARG A 1 582 ? -3.108 17.879 2.858 1.00 88.56 582 ARG A N 1
ATOM 4531 C CA . ARG A 1 582 ? -4.372 17.726 3.590 1.00 88.56 582 ARG A CA 1
ATOM 4532 C C . ARG A 1 582 ? -4.199 16.860 4.825 1.00 88.56 582 ARG A C 1
ATOM 4534 O O . ARG A 1 582 ? -4.760 17.196 5.863 1.00 88.56 582 ARG A O 1
ATOM 4541 N N . ILE A 1 583 ? -3.438 15.770 4.718 1.00 94.06 583 ILE A N 1
ATOM 4542 C CA . ILE A 1 583 ? -3.140 14.935 5.881 1.00 94.06 583 ILE A CA 1
ATOM 4543 C C . ILE A 1 583 ? -2.189 15.649 6.846 1.00 94.06 583 ILE A C 1
ATOM 4545 O O . ILE A 1 583 ? -2.416 15.568 8.044 1.00 94.06 583 ILE A O 1
ATOM 4549 N N . PHE A 1 584 ? -1.211 16.428 6.369 1.00 93.88 584 PHE A N 1
ATOM 4550 C CA . PHE A 1 584 ? -0.321 17.225 7.223 1.00 93.88 584 PHE A CA 1
ATOM 4551 C C . PHE A 1 584 ? -1.107 18.192 8.124 1.00 93.88 584 PHE A C 1
ATOM 4553 O O . PHE A 1 584 ? -0.838 18.271 9.319 1.00 93.88 584 PHE A O 1
ATOM 4560 N N . HIS A 1 585 ? -2.144 18.844 7.591 1.00 89.56 585 HIS A N 1
ATOM 4561 C CA . HIS A 1 585 ? -2.990 19.792 8.331 1.00 89.56 585 HIS A CA 1
ATOM 4562 C C . HIS A 1 585 ? -4.229 19.181 9.006 1.00 89.56 585 HIS A C 1
ATOM 4564 O O . HIS A 1 585 ? -5.077 19.914 9.530 1.00 89.56 585 HIS A O 1
ATOM 4570 N N . LEU A 1 586 ? -4.382 17.855 9.004 1.00 87.31 586 LEU A N 1
ATOM 4571 C CA . LEU A 1 586 ? -5.574 17.217 9.563 1.00 87.31 586 LEU A CA 1
ATOM 4572 C C . LEU A 1 586 ? -5.709 17.469 11.076 1.00 87.31 586 LEU A C 1
ATOM 4574 O O . LEU A 1 586 ? -6.812 17.728 11.547 1.00 87.31 586 LEU A O 1
ATOM 4578 N N . GLY A 1 587 ? -4.600 17.438 11.821 1.00 78.00 587 GLY A N 1
ATOM 4579 C CA . GLY A 1 587 ? -4.574 17.715 13.259 1.00 78.00 587 GLY A CA 1
ATOM 4580 C C . GLY A 1 587 ? -4.768 19.197 13.587 1.00 78.00 587 GLY A C 1
ATOM 4581 O O . GLY A 1 587 ? -5.572 19.539 14.448 1.00 78.00 587 GLY A O 1
ATOM 4582 N N . THR A 1 588 ? -4.102 20.098 12.858 1.00 75.06 588 THR A N 1
ATOM 4583 C CA . THR A 1 588 ? -4.176 21.544 13.133 1.00 75.06 588 THR A CA 1
ATOM 4584 C C . THR A 1 588 ? -5.541 22.139 12.806 1.00 75.06 588 THR A C 1
ATOM 4586 O O . THR A 1 588 ? -6.041 22.968 13.559 1.00 75.06 588 THR A O 1
ATOM 4589 N N . SER A 1 589 ? -6.175 21.706 11.712 1.00 67.44 589 SER A N 1
ATOM 4590 C CA . SER A 1 589 ? -7.509 22.187 11.325 1.00 67.44 589 SER A CA 1
ATOM 4591 C C . SER A 1 589 ? -8.586 21.830 12.351 1.00 67.44 589 SER A C 1
ATOM 4593 O O . SER A 1 589 ? -9.512 22.608 12.564 1.00 67.44 589 SER A O 1
ATOM 4595 N N . GLN A 1 590 ? -8.456 20.692 13.029 1.00 63.22 590 GLN A N 1
ATOM 4596 C CA . GLN A 1 590 ? -9.395 20.283 14.070 1.00 63.22 590 GLN A CA 1
ATOM 4597 C C . GLN A 1 590 ? -9.130 20.948 15.405 1.00 63.22 590 GLN A C 1
ATOM 4599 O O . GLN A 1 590 ? -10.093 21.320 16.060 1.00 63.22 590 GLN A O 1
ATOM 4604 N N . GLU A 1 591 ? -7.870 21.160 15.784 1.00 61.62 591 GLU A N 1
ATOM 4605 C CA . GLU A 1 591 ? -7.546 21.953 16.972 1.00 61.62 591 GLU A CA 1
ATOM 4606 C C . GLU A 1 591 ? -8.082 23.386 16.820 1.00 61.62 591 GLU A C 1
ATOM 4608 O O . GLU A 1 591 ? -8.662 23.935 17.750 1.00 61.62 591 GLU A O 1
ATOM 4613 N N . LEU A 1 592 ? -7.989 23.955 15.610 1.00 61.00 592 LEU A N 1
ATOM 4614 C CA . LEU A 1 592 ? -8.564 25.260 15.278 1.00 61.00 592 LEU A CA 1
ATOM 4615 C C . LEU A 1 592 ? -10.086 25.274 15.475 1.00 61.00 592 LEU A C 1
ATOM 4617 O O . LEU A 1 592 ? -10.634 26.159 16.127 1.00 61.00 592 LEU A O 1
ATOM 4621 N N . VAL A 1 593 ? -10.772 24.258 14.945 1.00 61.03 593 VAL A N 1
ATOM 4622 C CA . VAL A 1 593 ? -12.223 24.110 15.085 1.00 61.03 593 VAL A CA 1
ATOM 4623 C C . VAL A 1 593 ? -12.607 23.847 16.547 1.00 61.03 593 VAL A C 1
ATOM 4625 O O . VAL A 1 593 ? -13.556 24.441 17.040 1.00 61.03 593 VAL A O 1
ATOM 4628 N N . ARG A 1 594 ? -11.855 23.020 17.275 1.00 61.66 594 ARG A N 1
ATOM 4629 C CA . ARG A 1 594 ? -12.063 22.703 18.694 1.00 61.66 594 ARG A CA 1
ATOM 4630 C C . ARG A 1 594 ? -11.893 23.932 19.584 1.00 61.66 594 ARG A C 1
ATOM 4632 O O . ARG A 1 594 ? -12.744 24.174 20.432 1.00 61.66 594 ARG A O 1
ATOM 4639 N N . ASN A 1 595 ? -10.849 24.726 19.367 1.00 61.22 595 ASN A N 1
ATOM 4640 C CA . ASN A 1 595 ? -10.627 25.977 20.093 1.00 61.22 595 ASN A CA 1
ATOM 4641 C C . ASN A 1 595 ? -11.735 26.985 19.788 1.00 61.22 595 ASN A C 1
ATOM 4643 O O . ASN A 1 595 ? -12.274 27.591 20.709 1.00 61.22 595 ASN A O 1
ATOM 4647 N N . MET A 1 596 ? -12.166 27.061 18.524 1.00 65.06 596 MET A N 1
ATOM 4648 C CA . MET A 1 596 ? -13.342 27.839 18.146 1.00 65.06 596 MET A CA 1
ATOM 4649 C C . MET A 1 596 ? -14.591 27.379 18.909 1.00 65.06 596 MET A C 1
ATOM 4651 O O . MET A 1 596 ? -15.348 28.232 19.349 1.00 65.06 596 MET A O 1
ATOM 4655 N N . PHE A 1 597 ? -14.790 26.066 19.104 1.00 61.59 597 PHE A N 1
ATOM 4656 C CA . PHE A 1 597 ? -15.904 25.484 19.871 1.00 61.59 597 PHE A CA 1
ATOM 4657 C C . PHE A 1 597 ? -15.856 25.761 21.376 1.00 61.59 597 PHE A C 1
ATOM 4659 O O . PHE A 1 597 ? -16.903 25.961 21.994 1.00 61.59 597 PHE A O 1
ATOM 4666 N N . LEU A 1 598 ? -14.668 25.758 21.974 1.00 58.72 598 LEU A N 1
ATOM 4667 C CA . LEU A 1 598 ? -14.496 26.044 23.397 1.00 58.72 598 LEU A CA 1
ATOM 4668 C C . LEU A 1 598 ? -14.727 27.529 23.686 1.00 58.72 598 LEU A C 1
ATOM 4670 O O . LEU A 1 598 ? -15.520 27.855 24.566 1.00 58.72 598 LEU A O 1
ATOM 4674 N N . GLU A 1 599 ? -14.143 28.422 22.882 1.00 63.69 599 GLU A N 1
ATOM 4675 C CA . GLU A 1 599 ? -14.390 29.865 23.003 1.00 63.69 599 GLU A CA 1
ATOM 4676 C C . GLU A 1 599 ? -15.863 30.205 22.769 1.00 63.69 599 GLU A C 1
ATOM 4678 O O . GLU A 1 599 ? -16.455 31.009 23.491 1.00 63.69 599 GLU A O 1
ATOM 4683 N N . ALA A 1 600 ? -16.465 29.534 21.790 1.00 58.09 600 ALA A N 1
ATOM 4684 C CA . ALA A 1 600 ? -17.879 29.571 21.479 1.00 58.09 600 ALA A CA 1
ATOM 4685 C C . ALA A 1 600 ? -18.780 29.222 22.677 1.00 58.09 600 ALA A C 1
ATOM 4687 O O . ALA A 1 600 ? -19.705 29.967 23.007 1.00 58.09 600 ALA A O 1
ATOM 4688 N N . ALA A 1 601 ? -18.526 28.081 23.318 1.00 57.38 601 ALA A N 1
ATOM 4689 C CA . ALA A 1 601 ? -19.308 27.612 24.456 1.00 57.38 601 ALA A CA 1
ATOM 4690 C C . ALA A 1 601 ? -19.145 28.521 25.685 1.00 57.38 601 ALA A C 1
ATOM 4692 O O . ALA A 1 601 ? -20.107 28.743 26.419 1.00 57.38 601 ALA A O 1
ATOM 4693 N N . GLU A 1 602 ? -17.949 29.074 25.884 1.00 61.31 602 GLU A N 1
ATOM 4694 C CA . GLU A 1 602 ? -17.633 29.944 27.016 1.00 61.31 602 GLU A CA 1
ATOM 4695 C C . GLU A 1 602 ? -18.243 31.349 26.866 1.00 61.31 602 GLU A C 1
ATOM 4697 O O . GLU A 1 602 ? -18.752 31.907 27.838 1.00 61.31 602 GLU A O 1
ATOM 4702 N N . HIS A 1 603 ? -18.272 31.903 25.648 1.00 58.59 603 HIS A N 1
ATOM 4703 C CA . HIS A 1 603 ? -18.660 33.301 25.415 1.00 58.59 603 HIS A CA 1
ATOM 4704 C C . HIS A 1 603 ? -20.071 33.494 24.842 1.00 58.59 603 HIS A C 1
ATOM 4706 O O . HIS A 1 603 ? -20.594 34.606 24.916 1.00 58.59 603 HIS A O 1
ATOM 4712 N N . CYS A 1 604 ? -20.704 32.452 24.289 1.00 58.44 604 CYS A N 1
ATOM 4713 C CA . CYS A 1 604 ? -22.000 32.568 23.602 1.00 58.44 604 CYS A CA 1
ATOM 4714 C C . CYS A 1 604 ? -23.145 31.786 24.280 1.00 58.44 604 CYS A C 1
ATOM 4716 O O . CYS A 1 604 ? -24.193 31.584 23.667 1.00 58.44 604 CYS A O 1
ATOM 4718 N N . SER A 1 605 ? -22.984 31.353 25.539 1.00 52.47 605 SER A N 1
ATOM 4719 C CA . SER A 1 605 ? -23.957 30.492 26.243 1.00 52.47 605 SER A CA 1
ATOM 4720 C C . SER A 1 605 ? -25.335 31.127 26.498 1.00 52.47 605 SER A C 1
ATOM 4722 O O . SER A 1 605 ? -26.295 30.396 26.742 1.00 52.47 605 SER A O 1
ATOM 4724 N N . SER A 1 606 ? -25.465 32.456 26.402 1.00 50.41 606 SER A N 1
ATOM 4725 C CA . SER A 1 606 ? -26.737 33.166 26.615 1.00 50.41 606 SER A CA 1
ATOM 4726 C C . SER A 1 606 ? -27.304 33.870 25.380 1.00 50.41 606 SER A C 1
ATOM 4728 O O . SER A 1 606 ? -28.495 34.159 25.367 1.00 50.41 606 SER A O 1
ATOM 4730 N N . ASP A 1 607 ? -26.493 34.130 24.349 1.00 54.38 607 ASP A N 1
ATOM 4731 C CA . ASP A 1 607 ? -26.913 34.845 23.138 1.00 54.38 607 ASP A CA 1
ATOM 4732 C C . ASP A 1 607 ? -26.289 34.199 21.895 1.00 54.38 607 ASP A C 1
ATOM 4734 O O . ASP A 1 607 ? -25.133 34.438 21.540 1.00 54.38 607 ASP A O 1
ATOM 4738 N N . ALA A 1 608 ? -27.079 33.386 21.193 1.00 55.22 608 ALA A N 1
ATOM 4739 C CA . ALA A 1 608 ? -26.694 32.734 19.941 1.00 55.22 608 ALA A CA 1
ATOM 4740 C C . ALA A 1 608 ? -26.697 33.713 18.744 1.00 55.22 608 ALA A C 1
ATOM 4742 O O . ALA A 1 608 ? -27.160 33.375 17.654 1.00 55.22 608 ALA A O 1
ATOM 4743 N N . SER A 1 609 ? -26.227 34.949 18.932 1.00 67.56 609 SER A N 1
ATOM 4744 C CA . SER A 1 609 ? -26.201 35.950 17.867 1.00 67.56 609 SER A CA 1
ATOM 4745 C C . SER A 1 609 ? -25.086 35.646 16.859 1.00 67.56 609 SER A C 1
ATOM 4747 O O . SER A 1 609 ? -23.993 35.200 17.213 1.00 67.56 609 SER A O 1
ATOM 4749 N N . ALA A 1 610 ? -25.341 35.921 15.576 1.00 60.94 610 ALA A N 1
ATOM 4750 C CA . ALA A 1 610 ? -24.358 35.753 14.499 1.00 60.94 610 ALA A CA 1
ATOM 4751 C C . ALA A 1 610 ? -23.044 36.526 14.752 1.00 60.94 610 ALA A C 1
ATOM 4753 O O . ALA A 1 610 ? -21.985 36.154 14.244 1.00 60.94 610 ALA A O 1
ATOM 4754 N N . GLU A 1 611 ? -23.108 37.585 15.561 1.00 68.00 611 GLU A N 1
ATOM 4755 C CA . GLU A 1 611 ? -21.977 38.429 15.937 1.00 68.00 611 GLU A CA 1
ATOM 4756 C C . GLU A 1 611 ? -21.041 37.751 16.950 1.00 68.00 611 GLU A C 1
ATOM 4758 O O . GLU A 1 611 ? -19.822 37.817 16.783 1.00 68.00 611 GLU A O 1
ATOM 4763 N N . CYS A 1 612 ? -21.588 37.039 17.947 1.00 68.88 612 CYS A N 1
ATOM 4764 C CA . CYS A 1 612 ? -20.792 36.270 18.913 1.00 68.88 612 CYS A CA 1
ATOM 4765 C C . CYS A 1 612 ? -19.966 35.191 18.198 1.00 68.88 612 CYS A C 1
ATOM 4767 O O . CYS A 1 612 ? -18.760 35.051 18.416 1.00 68.88 612 CYS A O 1
ATOM 4769 N N . TRP A 1 613 ? -20.591 34.514 17.232 1.00 63.12 613 TRP A N 1
ATOM 4770 C CA . TRP A 1 613 ? -19.960 33.447 16.459 1.00 63.12 613 TRP A CA 1
ATOM 4771 C C . TRP A 1 613 ? -18.902 33.939 15.471 1.00 63.12 613 TRP A C 1
ATOM 4773 O O . TRP A 1 613 ? -17.853 33.310 15.334 1.00 63.12 613 TRP A O 1
ATOM 4783 N N . GLN A 1 614 ? -19.109 35.095 14.831 1.00 64.31 614 GLN A N 1
ATOM 4784 C CA . GLN A 1 614 ? -18.047 35.723 14.038 1.00 64.31 614 GLN A CA 1
ATOM 4785 C C . GLN A 1 614 ? -16.835 36.102 14.892 1.00 64.31 614 GLN A C 1
ATOM 4787 O O . GLN A 1 614 ? -15.711 36.096 14.391 1.00 64.31 614 GLN A O 1
ATOM 4792 N N . LYS A 1 615 ? -17.050 36.445 16.164 1.00 68.44 615 LYS A N 1
ATOM 4793 C CA . LYS A 1 615 ? -15.979 36.795 17.097 1.00 68.44 615 LYS A CA 1
ATOM 4794 C C . LYS A 1 615 ? -15.160 35.566 17.496 1.00 68.44 615 LYS A C 1
ATOM 4796 O O . LYS A 1 615 ? -13.940 35.627 17.388 1.00 68.44 615 LYS A O 1
ATOM 4801 N N . ALA A 1 616 ? -15.818 34.454 17.833 1.00 61.06 616 ALA A N 1
ATOM 4802 C CA . ALA A 1 616 ? -15.162 33.175 18.131 1.00 61.06 616 ALA A CA 1
ATOM 4803 C C . ALA A 1 616 ? -14.369 32.628 16.924 1.00 61.06 616 ALA A C 1
ATOM 4805 O O . ALA A 1 616 ? -13.231 32.196 17.063 1.00 61.06 616 ALA A O 1
ATOM 4806 N N . ALA A 1 617 ? -14.912 32.728 15.704 1.00 58.75 617 ALA A N 1
ATOM 4807 C CA . ALA A 1 617 ? -14.203 32.304 14.490 1.00 58.75 617 ALA A CA 1
ATOM 4808 C C . ALA A 1 617 ? -12.935 33.136 14.204 1.00 58.75 617 ALA A C 1
ATOM 4810 O O . ALA A 1 617 ? -11.917 32.595 13.765 1.00 58.75 617 ALA A O 1
ATOM 4811 N N . ARG A 1 618 ? -12.980 34.451 14.471 1.00 66.12 618 ARG A N 1
ATOM 4812 C CA . ARG A 1 618 ? -11.814 35.342 14.334 1.00 66.12 618 ARG A CA 1
ATOM 4813 C C . ARG A 1 618 ? -10.774 35.101 15.426 1.00 66.12 618 ARG A C 1
ATOM 4815 O O . ARG A 1 618 ? -9.586 35.126 15.121 1.00 66.12 618 ARG A O 1
ATOM 4822 N N . ALA A 1 619 ? -11.208 34.882 16.666 1.00 57.00 619 ALA A N 1
ATOM 4823 C CA . ALA A 1 619 ? -10.327 34.607 17.800 1.00 57.00 619 ALA A CA 1
ATOM 4824 C C . ALA A 1 619 ? -9.602 33.257 17.649 1.00 57.00 619 ALA A C 1
ATOM 4826 O O . ALA A 1 619 ? -8.394 33.186 17.867 1.00 57.00 619 ALA A O 1
ATOM 4827 N N . ALA A 1 620 ? -10.270 32.252 17.077 1.00 51.97 620 ALA A N 1
ATOM 4828 C CA . ALA A 1 620 ? -9.655 30.989 16.677 1.00 51.97 620 ALA A CA 1
ATOM 4829 C C . ALA A 1 620 ? -8.750 31.074 15.423 1.00 51.97 620 ALA A C 1
ATOM 4831 O O . ALA A 1 620 ? -8.250 30.052 14.964 1.00 51.97 620 ALA A O 1
ATOM 4832 N N . GLY A 1 621 ? -8.525 32.260 14.840 1.00 51.75 621 GLY A N 1
ATOM 4833 C CA . GLY A 1 621 ? -7.573 32.463 13.737 1.00 51.75 621 GLY A CA 1
ATOM 4834 C C . GLY A 1 621 ? -8.058 32.040 12.341 1.00 51.75 621 GLY A C 1
ATOM 4835 O O . GLY A 1 621 ? -7.251 31.952 11.414 1.00 51.75 621 GLY A O 1
ATOM 4836 N N . GLY A 1 622 ? -9.356 31.783 12.150 1.00 51.00 622 GLY A N 1
ATOM 4837 C CA . GLY A 1 622 ? -9.916 31.378 10.858 1.00 51.00 622 GLY A CA 1
ATOM 4838 C C . GLY A 1 622 ? -10.232 32.562 9.935 1.00 51.00 622 GLY A C 1
ATOM 4839 O O . GLY A 1 622 ? -11.156 33.325 10.198 1.00 51.00 622 GLY A O 1
ATOM 4840 N N . GLN A 1 623 ? -9.524 32.683 8.806 1.00 45.44 623 GLN A N 1
ATOM 4841 C CA . GLN A 1 623 ? -9.873 33.603 7.705 1.00 45.44 623 GLN A CA 1
ATOM 4842 C C . GLN A 1 623 ? -10.721 32.955 6.586 1.00 45.44 623 GLN A C 1
ATOM 4844 O O . GLN A 1 623 ? -10.884 33.552 5.525 1.00 45.44 623 GLN A O 1
ATOM 4849 N N . GLN A 1 624 ? -11.263 31.742 6.767 1.00 46.00 624 GLN A N 1
ATOM 4850 C CA . GLN A 1 624 ? -11.988 31.059 5.685 1.00 46.00 624 GLN A CA 1
ATOM 4851 C C . GLN A 1 624 ? -13.477 31.426 5.596 1.00 46.00 624 GLN A C 1
ATOM 4853 O O . GLN A 1 624 ? -14.218 31.387 6.577 1.00 46.00 624 GLN A O 1
ATOM 4858 N N . GLU A 1 625 ? -13.914 31.725 4.372 1.00 47.59 625 GLU A N 1
ATOM 4859 C CA . GLU A 1 625 ? -15.309 31.919 3.982 1.00 47.59 625 GLU A CA 1
ATOM 4860 C C . GLU A 1 625 ? -16.089 30.582 3.988 1.00 47.59 625 GLU A C 1
ATOM 4862 O O . GLU A 1 625 ? -15.686 29.620 3.338 1.00 47.59 625 GLU A O 1
ATOM 4867 N N . GLY A 1 626 ? -17.259 30.543 4.645 1.00 53.12 626 GLY A N 1
ATOM 4868 C CA . GLY A 1 626 ? -18.404 29.769 4.134 1.00 53.12 626 GLY A CA 1
ATOM 4869 C C . GLY A 1 626 ? -18.803 28.436 4.792 1.00 53.12 626 GLY A C 1
ATOM 4870 O O . GLY A 1 626 ? -18.969 27.450 4.079 1.00 53.12 626 GLY A O 1
ATOM 4871 N N . ILE A 1 627 ? -19.118 28.397 6.094 1.00 50.47 627 ILE A N 1
ATOM 4872 C CA . ILE A 1 627 ? -20.082 27.400 6.617 1.00 50.47 627 ILE A CA 1
ATOM 4873 C C . ILE A 1 627 ? -21.396 28.123 6.923 1.00 50.47 627 ILE A C 1
ATOM 4875 O O . ILE A 1 627 ? -21.421 29.089 7.684 1.00 50.47 627 ILE A O 1
ATOM 4879 N N . SER A 1 628 ? -22.494 27.680 6.306 1.00 61.16 628 SER A N 1
ATOM 4880 C CA . SER A 1 628 ? -23.815 28.285 6.521 1.00 61.16 628 SER A CA 1
ATOM 4881 C C . SER A 1 628 ? -24.373 27.964 7.914 1.00 61.16 628 SER A C 1
ATOM 4883 O O . SER A 1 628 ? -24.124 26.886 8.454 1.00 61.16 628 SER A O 1
ATOM 4885 N N . GLN A 1 629 ? -25.193 28.862 8.473 1.00 53.88 629 GLN A N 1
ATOM 4886 C CA . GLN A 1 629 ? -25.850 28.681 9.779 1.00 53.88 629 GLN A CA 1
ATOM 4887 C C . GLN A 1 629 ? -26.555 27.317 9.903 1.00 53.88 629 GLN A C 1
ATOM 4889 O O . GLN A 1 629 ? -26.423 26.638 10.914 1.00 53.88 629 GLN A O 1
ATOM 4894 N N . ARG A 1 630 ? -27.237 26.863 8.844 1.00 57.12 630 ARG A N 1
ATOM 4895 C CA . ARG A 1 630 ? -27.968 25.585 8.834 1.00 57.12 630 ARG A CA 1
ATOM 4896 C C . ARG A 1 630 ? -27.049 24.358 8.862 1.00 57.12 630 ARG A C 1
ATOM 4898 O O . ARG A 1 630 ? -27.365 23.371 9.522 1.00 57.12 630 ARG A O 1
ATOM 4905 N N . GLN A 1 631 ? -25.918 24.409 8.152 1.00 56.94 631 GLN A N 1
ATOM 4906 C CA . GLN A 1 631 ? -24.895 23.357 8.231 1.00 56.94 631 GLN A CA 1
ATOM 4907 C C . GLN A 1 631 ? -24.291 23.296 9.636 1.00 56.94 631 GLN A C 1
ATOM 4909 O O . GLN A 1 631 ? -24.014 22.204 10.126 1.00 56.94 631 GLN A O 1
ATOM 4914 N N . TRP A 1 632 ? -24.155 24.449 10.297 1.00 59.50 632 TRP A N 1
ATOM 4915 C CA . TRP A 1 632 ? -23.703 24.539 11.682 1.00 59.50 632 TRP A CA 1
ATOM 4916 C C . TRP A 1 632 ? -24.719 24.002 12.696 1.00 59.50 632 TRP A C 1
ATOM 4918 O O . TRP A 1 632 ? -24.340 23.222 13.564 1.00 59.50 632 TRP A O 1
ATOM 4928 N N . GLU A 1 633 ? -26.004 24.338 12.566 1.00 53.75 633 GLU A N 1
ATOM 4929 C CA . GLU A 1 633 ? -27.078 23.820 13.431 1.00 53.75 633 GLU A CA 1
ATOM 4930 C C . GLU A 1 633 ? -27.178 22.286 13.367 1.00 53.75 633 GLU A C 1
ATOM 4932 O O . GLU A 1 633 ? -27.303 21.626 14.400 1.00 53.75 633 GLU A O 1
ATOM 4937 N N . GLN A 1 634 ? -27.037 21.698 12.172 1.00 57.56 634 GLN A N 1
ATOM 4938 C CA . GLN A 1 634 ? -26.948 20.241 12.011 1.00 57.56 634 GLN A CA 1
ATOM 4939 C C . GLN A 1 634 ? -25.705 19.653 12.681 1.00 57.56 634 GLN A C 1
ATOM 4941 O O . GLN A 1 634 ? -25.774 18.582 13.281 1.00 57.56 634 GLN A O 1
ATOM 4946 N N . LEU A 1 635 ? -24.572 20.347 12.601 1.00 52.84 635 LEU A N 1
ATOM 4947 C CA . LEU A 1 635 ? -23.334 19.934 13.253 1.00 52.84 635 LEU A CA 1
ATOM 4948 C C . LEU A 1 635 ? -23.456 19.956 14.782 1.00 52.84 635 LEU A C 1
ATOM 4950 O O . LEU A 1 635 ? -22.997 19.024 15.438 1.00 52.84 635 LEU A O 1
ATOM 4954 N N . MET A 1 636 ? -24.155 20.949 15.335 1.00 53.97 636 MET A N 1
ATOM 4955 C CA . MET A 1 636 ? -24.434 21.063 16.769 1.00 53.97 636 MET A CA 1
ATOM 4956 C C . MET A 1 636 ? -25.437 20.033 17.274 1.00 53.97 636 MET A C 1
ATOM 4958 O O . MET A 1 636 ? -25.223 19.447 18.333 1.00 53.97 636 MET A O 1
ATOM 4962 N N . GLN A 1 637 ? -26.500 19.754 16.516 1.00 56.09 637 GLN A N 1
ATOM 4963 C CA . GLN A 1 637 ? -27.402 18.648 16.844 1.00 56.09 637 GLN A CA 1
ATOM 4964 C C . GLN A 1 637 ? -26.671 17.305 16.803 1.00 56.09 637 GLN A C 1
ATOM 4966 O O . GLN A 1 637 ? -26.852 16.489 17.704 1.00 56.09 637 GLN A O 1
ATOM 4971 N N . ASN A 1 638 ? -25.799 17.087 15.814 1.00 55.44 638 ASN A N 1
ATOM 4972 C CA . ASN A 1 638 ? -24.979 15.879 15.749 1.00 55.44 638 ASN A CA 1
ATOM 4973 C C . ASN A 1 638 ? -23.996 15.795 16.924 1.00 55.44 638 ASN A C 1
ATOM 4975 O O . ASN A 1 638 ? -23.851 14.722 17.500 1.00 55.44 638 ASN A O 1
ATOM 4979 N N . TYR A 1 639 ? -23.382 16.902 17.344 1.00 55.06 639 TYR A N 1
ATOM 4980 C CA . TYR A 1 639 ? -22.527 16.919 18.532 1.00 55.06 639 TYR A CA 1
ATOM 4981 C C . TYR A 1 639 ? -23.314 16.617 19.814 1.00 55.06 639 TYR A C 1
ATOM 4983 O O . TYR A 1 639 ? -22.930 15.732 20.572 1.00 55.06 639 TYR A O 1
ATOM 4991 N N . ALA A 1 640 ? -24.453 17.277 20.031 1.00 51.62 640 ALA A N 1
ATOM 4992 C CA . ALA A 1 640 ? -25.278 17.076 21.223 1.00 51.62 640 ALA A CA 1
ATOM 4993 C C . ALA A 1 640 ? -25.868 15.655 21.311 1.00 51.62 640 ALA A C 1
ATOM 4995 O O . ALA A 1 640 ? -25.988 15.102 22.403 1.00 51.62 640 ALA A O 1
ATOM 4996 N N . LEU A 1 641 ? -26.223 15.051 20.172 1.00 52.50 641 LEU A N 1
ATOM 4997 C CA . LEU A 1 641 ? -26.839 13.720 20.120 1.00 52.50 641 LEU A CA 1
ATOM 4998 C C . LEU A 1 641 ? -25.819 12.580 20.032 1.00 52.50 641 LEU A C 1
ATOM 5000 O O . LEU A 1 641 ? -26.053 11.510 20.588 1.00 52.50 641 LEU A O 1
ATOM 5004 N N . GLN A 1 642 ? -24.708 12.780 19.322 1.00 55.28 642 GLN A N 1
ATOM 5005 C CA . GLN A 1 642 ? -23.737 11.723 19.011 1.00 55.28 642 GLN A CA 1
ATOM 5006 C C . GLN A 1 642 ? -22.411 11.891 19.760 1.00 55.28 642 GLN A C 1
ATOM 5008 O O . GLN A 1 642 ? -21.584 10.983 19.740 1.00 55.28 642 GLN A O 1
ATOM 5013 N N . GLY A 1 643 ? -22.189 13.036 20.410 1.00 51.31 643 GLY A N 1
ATOM 5014 C CA . GLY A 1 643 ? -20.924 13.376 21.055 1.00 51.31 643 GLY A CA 1
ATOM 5015 C C . GLY A 1 643 ? -19.780 13.630 20.071 1.00 51.31 643 GLY A C 1
ATOM 5016 O O . GLY A 1 643 ? -18.636 13.620 20.505 1.00 51.31 643 GLY A O 1
ATOM 5017 N N . VAL A 1 644 ? -20.057 13.814 18.770 1.00 46.66 644 VAL A N 1
ATOM 5018 C CA . VAL A 1 644 ? -19.059 13.900 17.684 1.00 46.66 644 VAL A CA 1
ATOM 5019 C C . VAL A 1 644 ? -18.817 15.358 17.276 1.00 46.66 644 VAL A C 1
ATOM 5021 O O . VAL A 1 644 ? -19.711 16.008 16.739 1.00 46.66 644 VAL A O 1
ATOM 5024 N N . LEU A 1 645 ? -17.610 15.874 17.508 1.00 48.62 645 LEU A N 1
ATOM 5025 C CA . LEU A 1 645 ? -17.141 17.172 17.019 1.00 48.62 645 LEU A CA 1
ATOM 5026 C C . LEU A 1 645 ? -16.985 17.157 15.482 1.00 48.62 645 LEU A C 1
ATOM 5028 O O . LEU A 1 645 ? -16.697 16.108 14.892 1.00 48.62 645 LEU A O 1
ATOM 5032 N N . PRO A 1 646 ? -17.097 18.313 14.803 1.00 44.19 646 PRO A N 1
ATOM 5033 C CA . PRO A 1 646 ? -16.678 18.461 13.407 1.00 44.19 646 PRO A CA 1
ATOM 5034 C C . PRO A 1 646 ? -15.239 17.983 13.220 1.00 44.19 646 PRO A C 1
ATOM 5036 O O . PRO A 1 646 ? -14.310 18.510 13.821 1.00 44.19 646 PRO A O 1
ATOM 5039 N N . GLY A 1 647 ? -15.067 16.958 12.383 1.00 42.72 647 GLY A N 1
ATOM 5040 C CA . GLY A 1 647 ? -13.796 16.248 12.242 1.00 42.72 647 GLY A CA 1
ATOM 5041 C C . GLY A 1 647 ? -13.781 14.833 12.831 1.00 42.72 647 GLY A C 1
ATOM 5042 O O . GLY A 1 647 ? -12.816 14.092 12.626 1.00 42.72 647 GLY A O 1
ATOM 5043 N N . GLY A 1 648 ? -14.855 14.421 13.504 1.00 47.34 648 GLY A N 1
ATOM 5044 C CA . GLY A 1 648 ? -15.060 13.051 13.970 1.00 47.34 648 GLY A CA 1
ATOM 5045 C C . GLY A 1 648 ? -14.529 12.753 15.373 1.00 47.34 648 GLY A C 1
ATOM 5046 O O . GLY A 1 648 ? -14.593 11.596 15.775 1.00 47.34 648 GLY A O 1
ATOM 5047 N N . ASP A 1 649 ? -13.998 13.741 16.103 1.00 40.78 649 ASP A N 1
ATOM 5048 C CA . ASP A 1 649 ? -13.545 13.537 17.487 1.00 40.78 649 ASP A CA 1
ATOM 5049 C C . ASP A 1 649 ? -14.733 13.409 18.425 1.00 40.78 649 ASP A C 1
ATOM 5051 O O . ASP A 1 649 ? -15.617 14.258 18.427 1.00 40.78 649 ASP A O 1
ATOM 5055 N N . GLN A 1 650 ? -14.771 12.343 19.215 1.00 53.78 650 GLN A N 1
ATOM 5056 C CA . GLN A 1 650 ? -15.849 12.122 20.169 1.00 53.78 650 GLN A CA 1
ATOM 5057 C C . GLN A 1 650 ? -15.438 12.639 21.552 1.00 53.78 650 GLN A C 1
ATOM 5059 O O . GLN A 1 650 ? -14.349 12.333 22.024 1.00 53.78 650 GLN A O 1
ATOM 5064 N N . ALA A 1 651 ? -16.298 13.431 22.202 1.00 48.62 651 ALA A N 1
ATOM 5065 C CA . ALA A 1 651 ? -16.061 13.948 23.559 1.00 48.62 651 ALA A CA 1
ATOM 5066 C C . ALA A 1 651 ? -16.142 12.854 24.644 1.00 48.62 651 ALA A C 1
ATOM 5068 O O . ALA A 1 651 ? -15.766 13.076 25.790 1.00 48.62 651 ALA A O 1
ATOM 5069 N N . CYS A 1 652 ? -16.638 11.674 24.282 1.00 56.91 652 CYS A N 1
ATOM 5070 C CA . CYS A 1 652 ? -16.687 10.482 25.112 1.00 56.91 652 CYS A CA 1
ATOM 5071 C C . CYS A 1 652 ? -15.881 9.368 24.430 1.00 56.91 652 CYS A C 1
ATOM 5073 O O . CYS A 1 652 ? -15.754 9.333 23.203 1.00 56.91 652 CYS A O 1
ATOM 5075 N N . GLN A 1 653 ? -15.329 8.451 25.219 1.00 53.84 653 GLN A N 1
ATOM 5076 C CA . GLN A 1 653 ? -14.597 7.312 24.685 1.00 53.84 653 GLN A CA 1
ATOM 5077 C C . GLN A 1 653 ? -15.611 6.302 24.133 1.00 53.84 653 GLN A C 1
ATOM 5079 O O . GLN A 1 653 ? -16.326 5.645 24.889 1.00 53.84 653 GLN A O 1
ATOM 5084 N N . ARG A 1 654 ? -15.712 6.184 22.801 1.00 58.69 654 ARG A N 1
ATOM 5085 C CA . ARG A 1 654 ? -16.416 5.047 22.191 1.00 58.69 654 ARG A CA 1
ATOM 5086 C C . ARG A 1 654 ? -15.786 3.770 22.734 1.00 58.69 654 ARG A C 1
ATOM 5088 O O . ARG A 1 654 ? -14.583 3.783 23.016 1.00 58.69 654 ARG A O 1
ATOM 5095 N N . TRP A 1 655 ? -16.551 2.680 22.845 1.00 57.97 655 TRP A N 1
ATOM 5096 C CA . TRP A 1 655 ? -15.911 1.374 22.985 1.00 57.97 655 TRP A CA 1
ATOM 5097 C C . TRP A 1 655 ? -14.883 1.314 21.868 1.00 57.97 655 TRP A C 1
ATOM 5099 O O . TRP A 1 655 ? -15.243 1.456 20.694 1.00 57.97 655 TRP A O 1
ATOM 5109 N N . GLN A 1 656 ? -13.598 1.238 22.227 1.00 53.50 656 GLN A N 1
ATOM 5110 C CA . GLN A 1 656 ? -12.615 0.987 21.194 1.00 53.50 656 GLN A CA 1
ATOM 5111 C C . GLN A 1 656 ? -13.076 -0.317 20.555 1.00 53.50 656 GLN A C 1
ATOM 5113 O O . GLN A 1 656 ? -13.594 -1.194 21.258 1.00 53.50 656 GLN A O 1
ATOM 5118 N N . GLU A 1 657 ? -12.956 -0.443 19.233 1.00 50.28 657 GLU A N 1
ATOM 5119 C CA . GLU A 1 657 ? -12.954 -1.779 18.656 1.00 50.28 657 GLU A CA 1
ATOM 5120 C C . GLU A 1 657 ? -11.831 -2.509 19.384 1.00 50.28 657 GLU A C 1
ATOM 5122 O O . GLU A 1 657 ? -10.651 -2.298 19.099 1.00 50.28 657 GLU A O 1
ATOM 5127 N N . MET A 1 658 ? -12.193 -3.249 20.437 1.00 53.06 658 MET A N 1
ATOM 5128 C CA . MET A 1 658 ? -11.239 -4.029 21.194 1.00 53.06 658 MET A CA 1
ATOM 5129 C C . MET A 1 658 ? -10.532 -4.872 20.151 1.00 53.06 658 MET A C 1
ATOM 5131 O O . MET A 1 658 ? -11.185 -5.365 19.220 1.00 53.06 658 MET A O 1
ATOM 5135 N N . ARG A 1 659 ? -9.206 -4.986 20.279 1.00 58.97 659 ARG A N 1
ATOM 5136 C CA . ARG A 1 659 ? -8.410 -5.817 19.377 1.00 58.97 659 ARG A CA 1
ATOM 5137 C C . ARG A 1 659 ? -9.129 -7.140 19.135 1.00 58.97 659 ARG A C 1
ATOM 5139 O O . ARG A 1 659 ? -9.827 -7.623 20.027 1.00 58.97 659 ARG A O 1
ATOM 5146 N N . ALA A 1 660 ? -8.989 -7.693 17.934 1.00 50.03 660 ALA A N 1
ATOM 5147 C CA . ALA A 1 660 ? -9.691 -8.913 17.563 1.00 50.03 660 ALA A CA 1
ATOM 5148 C C . ALA A 1 660 ? -9.469 -9.993 18.637 1.00 50.03 660 ALA A C 1
ATOM 5150 O O . ALA A 1 660 ? -8.372 -10.524 18.789 1.00 50.03 660 ALA A O 1
ATOM 5151 N N . TYR A 1 661 ? -10.514 -10.263 19.412 1.00 73.06 661 TYR A N 1
ATOM 5152 C CA . TYR A 1 661 ? -10.546 -11.310 20.417 1.00 73.06 661 TYR A CA 1
ATOM 5153 C C . TYR A 1 661 ? -11.261 -12.510 19.817 1.00 73.06 661 TYR A C 1
ATOM 5155 O O . TYR A 1 661 ? -12.182 -12.364 19.008 1.00 73.06 661 TYR A O 1
ATOM 5163 N N . THR A 1 662 ? -10.852 -13.702 20.223 1.00 70.31 662 THR A N 1
ATOM 5164 C CA . THR A 1 662 ? -11.465 -14.937 19.738 1.00 70.31 662 THR A CA 1
ATOM 5165 C C . THR A 1 662 ? -12.676 -15.331 20.577 1.00 70.31 662 THR A C 1
ATOM 5167 O O . THR A 1 662 ? -13.585 -15.985 20.077 1.00 70.31 662 THR A O 1
ATOM 5170 N N . PHE A 1 663 ? -12.721 -14.894 21.841 1.00 83.94 663 PHE A N 1
ATOM 5171 C CA . PHE A 1 663 ? -13.829 -15.156 22.758 1.00 83.94 663 PHE A CA 1
ATOM 5172 C C . PHE A 1 663 ? -14.053 -13.996 23.737 1.00 83.94 663 PHE A C 1
ATOM 5174 O O . PHE A 1 663 ? -13.091 -13.374 24.198 1.00 83.94 663 PHE A O 1
ATOM 5181 N N . ARG A 1 664 ? -15.323 -13.738 24.084 1.00 82.88 664 ARG A N 1
ATOM 5182 C CA . ARG A 1 664 ? -15.736 -12.765 25.104 1.00 82.88 664 ARG A CA 1
ATOM 5183 C C . ARG A 1 664 ? -16.945 -13.257 25.894 1.00 82.88 664 ARG A C 1
ATOM 5185 O O . ARG A 1 664 ? -17.960 -13.604 25.303 1.00 82.88 664 ARG A O 1
ATOM 5192 N N . HIS A 1 665 ? -16.889 -13.142 27.220 1.00 80.00 665 HIS A N 1
ATOM 5193 C CA . HIS A 1 665 ? -18.049 -13.328 28.096 1.00 80.00 665 HIS A CA 1
ATOM 5194 C C . HIS A 1 665 ? -18.176 -12.169 29.094 1.00 80.00 665 HIS A C 1
ATOM 5196 O O . HIS A 1 665 ? -17.223 -11.851 29.801 1.00 80.00 665 HIS A O 1
ATOM 5202 N N . ARG A 1 666 ? -19.349 -11.519 29.138 1.00 65.25 666 ARG A N 1
ATOM 5203 C CA . ARG A 1 666 ? -19.631 -10.342 29.992 1.00 65.25 666 ARG A CA 1
ATOM 5204 C C . ARG A 1 666 ? -20.426 -10.668 31.267 1.00 65.25 666 ARG A C 1
ATOM 5206 O O . ARG A 1 666 ? -20.576 -9.791 32.109 1.00 65.25 666 ARG A O 1
ATOM 5213 N N . GLY A 1 667 ? -20.977 -11.877 31.374 1.00 68.81 667 GLY A N 1
ATOM 5214 C CA . GLY A 1 667 ? -21.774 -12.304 32.521 1.00 68.81 667 GLY A CA 1
ATOM 5215 C C . GLY A 1 667 ? -20.922 -12.831 33.671 1.00 68.81 667 GLY A C 1
ATOM 5216 O O . GLY A 1 667 ? -19.732 -13.110 33.517 1.00 68.81 667 GLY A O 1
ATOM 5217 N N . GLN A 1 668 ? -21.558 -12.973 34.832 1.00 73.44 668 GLN A N 1
ATOM 5218 C CA . GLN A 1 668 ? -21.005 -13.765 35.920 1.00 73.44 668 GLN A CA 1
ATOM 5219 C C . GLN A 1 668 ? -21.131 -15.250 35.555 1.00 73.44 668 GLN A C 1
ATOM 5221 O O . GLN A 1 668 ? -22.218 -15.712 35.211 1.00 73.44 668 GLN A O 1
ATOM 5226 N N . LEU A 1 669 ? -20.025 -15.985 35.635 1.00 74.62 669 LEU A N 1
ATOM 5227 C CA . LEU A 1 669 ? -20.001 -17.437 35.497 1.00 74.62 669 LEU A CA 1
ATOM 5228 C C . LEU A 1 669 ? -19.962 -18.077 36.879 1.00 74.62 669 LEU A C 1
ATOM 5230 O O . LEU A 1 669 ? -18.975 -17.930 37.604 1.00 74.62 669 LEU A O 1
ATOM 5234 N N . ASP A 1 670 ? -21.035 -18.788 37.214 1.00 68.50 670 ASP A N 1
ATOM 5235 C CA . ASP A 1 670 ? -21.149 -19.546 38.464 1.00 68.50 670 ASP A CA 1
ATOM 5236 C C . ASP A 1 670 ? -20.707 -21.017 38.301 1.00 68.50 670 ASP A C 1
ATOM 5238 O O . ASP A 1 670 ? -20.330 -21.664 39.281 1.00 68.50 670 ASP A O 1
ATOM 5242 N N . ASP A 1 671 ? -20.680 -21.523 37.061 1.00 75.75 671 ASP A N 1
ATOM 5243 C CA . ASP A 1 671 ? -20.295 -22.892 36.699 1.00 75.75 671 ASP A CA 1
ATOM 5244 C C . ASP A 1 671 ? -19.298 -22.928 35.524 1.00 75.75 671 ASP A C 1
ATOM 5246 O O . ASP A 1 671 ? -19.041 -21.927 34.848 1.00 75.75 671 ASP A O 1
ATOM 5250 N N . GLN A 1 672 ? -18.719 -24.110 35.279 1.00 80.62 672 GLN A N 1
ATOM 5251 C CA . GLN A 1 672 ? -17.812 -24.341 34.158 1.00 80.62 672 GLN A CA 1
ATOM 5252 C C . GLN A 1 672 ? -18.494 -24.046 32.820 1.00 80.62 672 GLN A C 1
ATOM 5254 O O . GLN A 1 672 ? -19.523 -24.634 32.503 1.00 80.62 672 GLN A O 1
ATOM 5259 N N . SER A 1 673 ? -17.863 -23.213 31.998 1.00 84.94 673 SER A N 1
ATOM 5260 C CA . SER A 1 673 ? -18.303 -22.944 30.627 1.00 84.94 673 SER A CA 1
ATOM 5261 C C . SER A 1 673 ? -17.211 -23.319 29.638 1.00 84.94 673 SER A C 1
ATOM 5263 O O . SER A 1 673 ? -16.067 -22.880 29.771 1.00 84.94 673 SER A O 1
ATOM 5265 N N . ALA A 1 674 ? -17.547 -24.151 28.651 1.00 87.31 674 ALA A N 1
ATOM 5266 C CA . ALA A 1 674 ? -16.655 -24.433 27.533 1.00 87.31 674 ALA A CA 1
ATOM 5267 C C . ALA A 1 674 ? -16.532 -23.179 26.656 1.00 87.31 674 ALA A C 1
ATOM 5269 O O . ALA A 1 674 ? -17.537 -22.568 26.301 1.00 87.31 674 ALA A O 1
ATOM 5270 N N . LEU A 1 675 ? -15.300 -22.782 26.336 1.00 87.75 675 LEU A N 1
ATOM 5271 C CA . LEU A 1 675 ? -15.015 -21.618 25.494 1.00 87.75 675 LEU A CA 1
ATOM 5272 C C . LEU A 1 675 ? -14.785 -22.017 24.029 1.00 87.75 675 LEU A C 1
ATOM 5274 O O . LEU A 1 675 ? -15.035 -21.220 23.130 1.00 87.75 675 LEU A O 1
ATOM 5278 N N . GLY A 1 676 ? -14.286 -23.236 23.800 1.00 86.94 676 GLY A N 1
ATOM 5279 C CA . GLY A 1 676 ? -13.953 -23.785 22.485 1.00 86.94 676 GLY A CA 1
ATOM 5280 C C . GLY A 1 676 ? -12.611 -24.519 22.479 1.00 86.94 676 GLY A C 1
ATOM 5281 O O . GLY A 1 676 ? -11.907 -24.573 23.489 1.00 86.94 676 GLY A O 1
ATOM 5282 N N . SER A 1 677 ? -12.233 -25.077 21.327 1.00 88.81 677 SER A N 1
ATOM 5283 C CA . SER A 1 677 ? -10.914 -25.706 21.150 1.00 88.81 677 SER A CA 1
ATOM 5284 C C . SER A 1 677 ? -9.788 -24.668 21.191 1.00 88.81 677 SER A C 1
ATOM 5286 O O . SER A 1 677 ? -9.968 -23.529 20.746 1.00 88.81 677 SER A O 1
ATOM 5288 N N . ALA A 1 678 ? -8.612 -25.057 21.678 1.00 86.81 678 ALA A N 1
ATOM 5289 C CA . ALA A 1 678 ? -7.440 -24.188 21.720 1.00 86.81 678 ALA A CA 1
ATOM 5290 C C . ALA A 1 678 ? -7.079 -23.607 20.335 1.00 86.81 678 ALA A C 1
ATOM 5292 O O . ALA A 1 678 ? -6.715 -22.434 20.228 1.00 86.81 678 ALA A O 1
ATOM 5293 N N . GLU A 1 679 ? -7.231 -24.386 19.262 1.00 83.31 679 GLU A N 1
ATOM 5294 C CA . GLU A 1 679 ? -7.001 -23.943 17.883 1.00 83.31 679 GLU A CA 1
ATOM 5295 C C . GLU A 1 679 ? -8.026 -22.908 17.444 1.00 83.31 679 GLU A C 1
ATOM 5297 O O . GLU A 1 679 ? -7.653 -21.868 16.904 1.00 83.31 679 GLU A O 1
ATOM 5302 N N . SER A 1 680 ? -9.312 -23.160 17.716 1.00 77.75 680 SER A N 1
ATOM 5303 C CA . SER A 1 680 ? -10.372 -22.203 17.388 1.00 77.75 680 SER A CA 1
ATOM 5304 C C . SER A 1 680 ? -10.223 -20.886 18.140 1.00 77.75 680 SER A C 1
ATOM 5306 O O . SER A 1 680 ? -10.670 -19.862 17.639 1.00 77.75 680 SER A O 1
ATOM 5308 N N . LEU A 1 681 ? -9.573 -20.911 19.308 1.00 85.06 681 LEU A N 1
ATOM 5309 C CA . LEU A 1 681 ? -9.261 -19.732 20.112 1.00 85.06 681 LEU A CA 1
ATOM 5310 C C . LEU A 1 681 ? -7.949 -19.046 19.697 1.00 85.06 681 LEU A C 1
ATOM 5312 O O . LEU A 1 681 ? -7.672 -17.943 20.167 1.00 85.06 681 LEU A O 1
ATOM 5316 N N . GLY A 1 682 ? -7.167 -19.662 18.803 1.00 84.75 682 GLY A N 1
ATOM 5317 C CA . GLY A 1 682 ? -5.908 -19.124 18.287 1.00 84.75 682 GLY A CA 1
ATOM 5318 C C . GLY A 1 682 ? -4.770 -19.096 19.308 1.00 84.75 682 GLY A C 1
ATOM 5319 O O . GLY A 1 682 ? -3.859 -18.291 19.168 1.00 84.75 682 GLY A O 1
ATOM 5320 N N . ILE A 1 683 ? -4.813 -19.949 20.337 1.00 92.31 683 ILE A N 1
ATOM 5321 C CA . ILE A 1 683 ? -3.809 -19.958 21.417 1.00 92.31 683 ILE A CA 1
ATOM 5322 C C . ILE A 1 683 ? -2.719 -21.028 21.235 1.00 92.31 683 ILE A C 1
ATOM 5324 O O . ILE A 1 683 ? -1.847 -21.181 22.085 1.00 92.31 683 ILE A O 1
ATOM 5328 N N . VAL A 1 684 ? -2.768 -21.799 20.144 1.00 87.31 684 VAL A N 1
ATOM 5329 C CA . VAL A 1 684 ? -1.837 -22.906 19.877 1.00 87.31 684 VAL A CA 1
ATOM 5330 C C . VAL A 1 684 ? -0.638 -22.424 19.064 1.00 87.31 684 VAL A C 1
ATOM 5332 O O . VAL A 1 684 ? -0.807 -21.766 18.042 1.00 87.31 684 VAL A O 1
ATOM 5335 N N . MET A 1 685 ? 0.576 -22.787 19.496 1.00 82.31 685 MET A N 1
ATOM 5336 C CA . MET A 1 685 ? 1.872 -22.484 18.857 1.00 82.31 685 MET A CA 1
ATOM 5337 C C . MET A 1 685 ? 2.224 -20.992 18.688 1.00 82.31 685 MET A C 1
ATOM 5339 O O . MET A 1 685 ? 3.330 -20.688 18.246 1.00 82.31 685 MET A O 1
ATOM 5343 N N . GLY A 1 686 ? 1.326 -20.073 19.043 1.00 85.44 686 GLY A N 1
ATOM 5344 C CA . GLY A 1 686 ? 1.513 -18.627 18.958 1.00 85.44 686 GLY A CA 1
ATOM 5345 C C . GLY A 1 686 ? 1.464 -17.933 20.317 1.00 85.44 686 GLY A C 1
ATOM 5346 O O . GLY A 1 686 ? 1.279 -18.563 21.359 1.00 85.44 686 GLY A O 1
ATOM 5347 N N . SER A 1 687 ? 1.648 -16.615 20.292 1.00 94.12 687 SER A N 1
ATOM 5348 C CA . SER A 1 687 ? 1.435 -15.753 21.454 1.00 94.12 687 SER A CA 1
ATOM 5349 C C . SER A 1 687 ? -0.061 -15.626 21.750 1.00 94.12 687 SER A C 1
ATOM 5351 O O . SER A 1 687 ? -0.866 -15.616 20.823 1.00 94.12 687 SER A O 1
ATOM 5353 N N . PHE A 1 688 ? -0.449 -15.492 23.015 1.00 96.19 688 PHE A N 1
ATOM 5354 C CA . PHE A 1 688 ? -1.847 -15.284 23.395 1.00 96.19 688 PHE A CA 1
ATOM 5355 C C . PHE A 1 688 ? -1.988 -14.554 24.731 1.00 96.19 688 PHE A C 1
ATOM 5357 O O . PHE A 1 688 ? -1.055 -14.508 25.531 1.00 96.19 688 PHE A O 1
ATOM 5364 N N . THR A 1 689 ? -3.179 -14.011 24.990 1.00 96.81 689 THR A N 1
ATOM 5365 C CA . THR A 1 689 ? -3.514 -13.367 26.265 1.00 96.81 689 THR A CA 1
ATOM 5366 C C . THR A 1 689 ? -4.886 -13.812 26.760 1.00 96.81 689 THR A C 1
ATOM 5368 O O . THR A 1 689 ? -5.863 -13.783 26.013 1.00 96.81 689 THR A O 1
ATOM 5371 N N . LEU A 1 690 ? -4.965 -14.199 28.032 1.00 96.31 690 LEU A N 1
ATOM 5372 C CA . LEU A 1 690 ? -6.201 -14.535 28.741 1.00 96.31 690 LEU A CA 1
ATOM 5373 C C . LEU A 1 690 ? -6.481 -13.446 29.776 1.00 96.31 690 LEU A C 1
ATOM 5375 O O . LEU A 1 690 ? -5.607 -13.167 30.593 1.00 96.31 690 LEU A O 1
ATOM 5379 N N . LEU A 1 691 ? -7.669 -12.840 29.766 1.00 95.44 691 LEU A N 1
ATOM 5380 C CA . LEU A 1 691 ? -8.058 -11.825 30.753 1.00 95.44 691 LEU A CA 1
ATOM 5381 C C . LEU A 1 691 ? -9.311 -12.266 31.493 1.00 95.44 691 LEU A C 1
ATOM 5383 O O . LEU A 1 691 ? -10.230 -12.823 30.892 1.00 95.44 691 LEU A O 1
ATOM 5387 N N . ALA A 1 692 ? -9.358 -11.970 32.787 1.00 94.25 692 ALA A N 1
ATOM 5388 C CA . ALA A 1 692 ? -10.534 -12.174 33.615 1.00 94.25 692 ALA A CA 1
ATOM 5389 C C . ALA A 1 692 ? -10.609 -11.131 34.733 1.00 94.25 692 ALA A C 1
ATOM 5391 O O . ALA A 1 692 ? -9.586 -10.619 35.191 1.00 94.25 692 ALA A O 1
ATOM 5392 N N . ARG A 1 693 ? -11.821 -10.881 35.239 1.00 89.69 693 ARG A N 1
ATOM 5393 C CA . ARG A 1 693 ? -12.005 -10.390 36.608 1.00 89.69 693 ARG A CA 1
ATOM 5394 C C . ARG A 1 693 ? -12.370 -11.557 37.514 1.00 89.69 693 ARG A C 1
ATOM 5396 O O . ARG A 1 693 ? -13.348 -12.262 37.257 1.00 89.69 693 ARG A O 1
ATOM 5403 N N . ILE A 1 694 ? -11.590 -11.755 38.571 1.00 91.25 694 ILE A N 1
ATOM 5404 C CA . ILE A 1 694 ? -11.785 -12.844 39.534 1.00 91.25 694 ILE A CA 1
ATOM 5405 C C . ILE A 1 694 ? -12.154 -12.280 40.906 1.00 91.25 694 ILE A C 1
ATOM 5407 O O . ILE A 1 694 ? -11.557 -11.301 41.351 1.00 91.25 694 ILE A O 1
ATOM 5411 N N . TRP A 1 695 ? -13.126 -12.896 41.583 1.00 87.38 695 TRP A N 1
ATOM 5412 C CA . TRP A 1 695 ? -13.368 -12.660 43.007 1.00 87.38 695 TRP A CA 1
ATOM 5413 C C . TRP A 1 695 ? -12.641 -13.724 43.818 1.00 87.38 695 TRP A C 1
ATOM 5415 O O . TRP A 1 695 ? -13.038 -14.896 43.860 1.00 87.38 695 TRP A O 1
ATOM 5425 N N . ALA A 1 696 ? -11.575 -13.292 44.474 1.00 79.81 696 ALA A N 1
ATOM 5426 C CA . ALA A 1 696 ? -10.800 -14.090 45.401 1.00 79.81 696 ALA A CA 1
ATOM 5427 C C . ALA A 1 696 ? -11.636 -14.366 46.663 1.00 79.81 696 ALA A C 1
ATOM 5429 O O . ALA A 1 696 ? -11.828 -13.474 47.473 1.00 79.81 696 ALA A O 1
ATOM 5430 N N . GLY A 1 697 ? -12.191 -15.568 46.846 1.00 79.31 697 GLY A N 1
ATOM 5431 C CA . GLY A 1 697 ? -12.869 -15.916 48.107 1.00 79.31 697 GLY A CA 1
ATOM 5432 C C . GLY A 1 697 ? -11.882 -16.117 49.266 1.00 79.31 697 GLY A C 1
ATOM 5433 O O . GLY A 1 697 ? -10.672 -16.137 49.060 1.00 79.31 697 GLY A O 1
ATOM 5434 N N . ALA A 1 698 ? -12.380 -16.330 50.488 1.00 77.81 698 ALA A N 1
ATOM 5435 C CA . ALA A 1 698 ? -11.541 -16.805 51.592 1.00 77.81 698 ALA A CA 1
ATOM 5436 C C . ALA A 1 698 ? -10.822 -18.117 51.203 1.00 77.81 698 ALA A C 1
ATOM 5438 O O . ALA A 1 698 ? -11.465 -19.092 50.811 1.00 77.81 698 ALA A O 1
ATOM 5439 N N . PHE A 1 699 ? -9.488 -18.126 51.281 1.00 73.69 699 PHE A N 1
ATOM 5440 C CA . PHE A 1 699 ? -8.652 -19.225 50.789 1.00 73.69 699 PHE A CA 1
ATOM 5441 C C . PHE A 1 699 ? -8.286 -20.226 51.885 1.00 73.69 699 PHE A C 1
ATOM 5443 O O . PHE A 1 699 ? -7.729 -19.842 52.913 1.00 73.69 699 PHE A O 1
ATOM 5450 N N . GLU A 1 700 ? -8.453 -21.522 51.612 1.00 76.56 700 GLU A N 1
ATO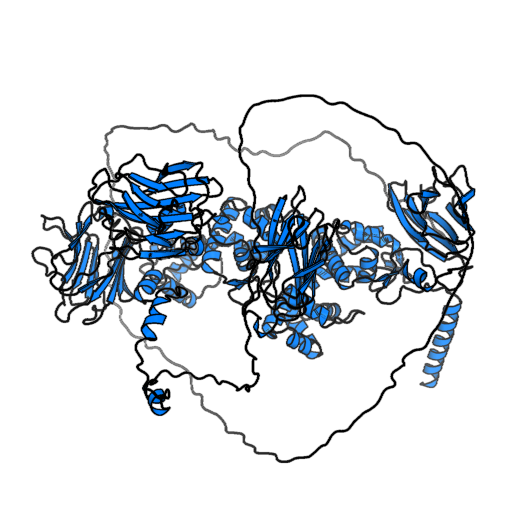M 5451 C CA . GLU A 1 700 ? -7.615 -22.550 52.239 1.00 76.56 700 GLU A CA 1
ATOM 5452 C C . GLU A 1 700 ? -6.301 -22.658 51.453 1.00 76.56 700 GLU A C 1
ATOM 5454 O O . GLU A 1 700 ? -6.288 -22.728 50.222 1.00 76.56 700 GLU A O 1
ATOM 5459 N N . SER A 1 701 ? -5.170 -22.652 52.159 1.00 72.56 701 SER A N 1
ATOM 5460 C CA . SER A 1 701 ? -3.821 -22.495 51.592 1.00 72.56 701 SER A CA 1
ATOM 5461 C C . SER A 1 701 ? -3.363 -23.603 50.630 1.00 72.56 701 SER A C 1
ATOM 5463 O O . SER A 1 701 ? -2.314 -23.450 50.006 1.00 72.56 701 SER A O 1
ATOM 5465 N N . SER A 1 702 ? -4.115 -24.696 50.485 1.00 75.88 702 SER A N 1
ATOM 5466 C CA . SER A 1 702 ? -3.773 -25.855 49.648 1.00 75.88 702 SER A CA 1
ATOM 5467 C C . SER A 1 702 ? -4.547 -25.941 48.327 1.00 75.88 702 SER A C 1
ATOM 5469 O O . SER A 1 702 ? -4.238 -26.801 47.501 1.00 75.88 702 SER A O 1
ATOM 5471 N N . LEU A 1 703 ? -5.545 -25.083 48.102 1.00 81.75 703 LEU A N 1
ATOM 5472 C CA . LEU A 1 703 ? -6.476 -25.244 46.985 1.00 81.75 703 LEU A CA 1
ATOM 5473 C C . LEU A 1 703 ? -5.970 -24.609 45.678 1.00 81.75 703 LEU A C 1
ATOM 5475 O O . LEU A 1 703 ? -5.246 -23.608 45.676 1.00 81.75 703 LEU A O 1
ATOM 5479 N N . THR A 1 704 ? -6.365 -25.219 44.556 1.00 85.56 704 THR A N 1
ATOM 5480 C CA . THR A 1 704 ? -6.073 -24.758 43.191 1.00 85.56 704 THR A CA 1
ATOM 5481 C C . THR A 1 704 ? -7.389 -24.400 42.512 1.00 85.56 704 THR A C 1
ATOM 5483 O O . THR A 1 704 ? -8.229 -25.270 42.332 1.00 85.56 704 THR A O 1
ATOM 5486 N N . GLN A 1 705 ? -7.567 -23.136 42.136 1.00 87.81 705 GLN A N 1
ATOM 5487 C CA . GLN A 1 705 ? -8.807 -22.608 41.570 1.00 87.81 705 GLN A CA 1
ATOM 5488 C C . GLN A 1 705 ? -8.523 -22.055 40.169 1.00 87.81 705 GLN A C 1
ATOM 5490 O O . GLN A 1 705 ? -7.809 -21.064 40.022 1.00 87.81 705 GLN A O 1
ATOM 5495 N N . ALA A 1 706 ? -9.039 -22.699 39.123 1.00 87.62 706 ALA A N 1
ATOM 5496 C CA . ALA A 1 706 ? -8.786 -22.287 37.741 1.00 87.62 706 ALA A CA 1
ATOM 5497 C C . ALA A 1 706 ? -9.763 -21.190 37.290 1.00 87.62 706 ALA A C 1
ATOM 5499 O O . ALA A 1 706 ? -10.975 -21.360 37.416 1.00 87.62 706 ALA A O 1
ATOM 5500 N N . ALA A 1 707 ? -9.243 -20.106 36.708 1.00 86.62 707 ALA A N 1
ATOM 5501 C CA . ALA A 1 707 ? -10.041 -19.168 35.917 1.00 86.62 707 ALA A CA 1
ATOM 5502 C C . ALA A 1 707 ? -10.189 -19.689 34.483 1.00 86.62 707 ALA A C 1
ATOM 5504 O O . ALA A 1 707 ? -11.301 -19.754 33.969 1.00 86.62 707 ALA A O 1
ATOM 5505 N N . PHE A 1 708 ? -9.078 -20.143 33.894 1.00 88.69 708 PHE A N 1
ATOM 5506 C CA . PHE A 1 708 ? -9.026 -20.856 32.623 1.00 88.69 708 PHE A CA 1
ATOM 5507 C C . PHE A 1 708 ? -8.289 -22.174 32.792 1.00 88.69 708 PHE A C 1
ATOM 5509 O O . PHE A 1 708 ? -7.279 -22.265 33.498 1.00 88.69 708 PHE A O 1
ATOM 5516 N N . ARG A 1 709 ? -8.759 -23.196 32.088 1.00 91.12 709 ARG A N 1
ATOM 5517 C CA . ARG A 1 709 ? -8.037 -24.457 31.965 1.00 91.12 709 ARG A CA 1
ATOM 5518 C C . ARG A 1 709 ? -8.418 -25.195 30.698 1.00 91.12 709 ARG A C 1
ATOM 5520 O O . ARG A 1 709 ? -9.438 -24.898 30.091 1.00 91.12 709 ARG A O 1
ATOM 5527 N N . THR A 1 710 ? -7.661 -26.223 30.360 1.00 88.19 710 THR A N 1
ATOM 5528 C CA . THR A 1 710 ? -8.078 -27.191 29.337 1.00 88.19 710 THR A CA 1
ATOM 5529 C C . THR A 1 710 ? -8.673 -28.453 29.949 1.00 88.19 710 THR A C 1
ATOM 5531 O O . THR A 1 710 ? -8.330 -28.836 31.069 1.00 88.19 710 THR A O 1
ATOM 5534 N N . SER A 1 711 ? -9.598 -29.097 29.236 1.00 77.25 711 SER A N 1
ATOM 5535 C CA . SER A 1 711 ? -10.100 -30.427 29.577 1.00 77.25 711 SER A CA 1
ATOM 5536 C C . SER A 1 711 ? -9.001 -31.452 29.295 1.00 77.25 711 SER A C 1
ATOM 5538 O O . SER A 1 711 ? -8.787 -31.861 28.154 1.00 77.25 711 SER A O 1
ATOM 5540 N N . VAL A 1 712 ? -8.256 -31.836 30.321 1.00 61.88 712 VAL A N 1
ATOM 5541 C CA . VAL A 1 712 ? -7.177 -32.810 30.169 1.00 61.88 712 VAL A CA 1
ATOM 5542 C C . VAL A 1 712 ? -7.765 -34.226 30.130 1.00 61.88 712 VAL A C 1
ATOM 5544 O O . VAL A 1 712 ? -8.406 -34.656 31.088 1.00 61.88 712 VAL A O 1
ATOM 5547 N N . GLY A 1 713 ? -7.524 -34.963 29.040 1.00 57.78 713 GLY A N 1
ATOM 5548 C CA . GLY A 1 713 ? -7.454 -36.427 29.091 1.00 57.78 713 GLY A CA 1
ATOM 5549 C C . GLY A 1 713 ? -6.167 -36.809 29.826 1.00 57.78 713 GLY A C 1
ATOM 5550 O O . GLY A 1 713 ? -5.127 -36.239 29.518 1.00 57.78 713 GLY A O 1
ATOM 5551 N N . SER A 1 714 ? -6.264 -37.702 30.813 1.00 50.09 714 SER A N 1
ATOM 5552 C CA . SER A 1 714 ? -5.446 -37.838 32.041 1.00 50.09 714 SER A CA 1
ATOM 5553 C C . SER A 1 714 ? -3.916 -37.647 32.020 1.00 50.09 714 SER A C 1
ATOM 5555 O O . SER A 1 714 ? -3.351 -37.520 33.103 1.00 50.09 714 SER A O 1
ATOM 5557 N N . ASP A 1 715 ? -3.236 -37.582 30.874 1.00 57.94 715 ASP A N 1
ATOM 5558 C CA . ASP A 1 715 ? -1.776 -37.745 30.804 1.00 57.94 715 ASP A CA 1
ATOM 5559 C C . ASP A 1 715 ? -1.026 -36.593 30.103 1.00 57.94 715 ASP A C 1
ATOM 5561 O O . ASP A 1 715 ? 0.200 -36.643 30.013 1.00 57.94 715 ASP A O 1
ATOM 5565 N N . GLN A 1 716 ? -1.710 -35.547 29.611 1.00 61.91 716 GLN A N 1
ATOM 5566 C CA . GLN A 1 716 ? -1.039 -34.385 29.004 1.00 61.91 716 GLN A CA 1
ATOM 5567 C C . GLN A 1 716 ? -1.209 -33.096 29.816 1.00 61.91 716 GLN A C 1
ATOM 5569 O O . GLN A 1 716 ? -2.319 -32.753 30.214 1.00 61.91 716 GLN A O 1
ATOM 5574 N N . PRO A 1 717 ? -0.137 -32.324 30.035 1.00 67.94 717 PRO A N 1
ATOM 5575 C CA . PRO A 1 717 ? -0.214 -31.077 30.779 1.00 67.94 717 PRO A CA 1
ATOM 5576 C C . PRO A 1 717 ? -0.966 -30.008 29.985 1.00 67.94 717 PRO A C 1
ATOM 5578 O O . PRO A 1 717 ? -0.479 -29.447 28.999 1.00 67.94 717 PRO A O 1
ATOM 5581 N N . GLY A 1 718 ? -2.184 -29.739 30.436 1.00 87.44 718 GLY A N 1
ATOM 5582 C CA . GLY A 1 718 ? -3.048 -28.715 29.878 1.00 87.44 718 GLY A CA 1
ATOM 5583 C C . GLY A 1 718 ? -2.654 -27.289 30.270 1.00 87.44 718 GLY A C 1
ATOM 5584 O O . GLY A 1 718 ? -1.831 -27.052 31.152 1.00 87.44 718 GLY A O 1
ATOM 5585 N N . LEU A 1 719 ? -3.303 -26.324 29.622 1.00 92.94 719 LEU A N 1
ATOM 5586 C CA . LEU A 1 719 ? -3.378 -24.934 30.066 1.00 92.94 719 LEU A CA 1
ATOM 5587 C C . LEU A 1 719 ? -3.994 -24.832 31.466 1.00 92.94 719 LEU A C 1
ATOM 5589 O O . LEU A 1 719 ? -5.060 -25.402 31.706 1.00 92.94 719 LEU A O 1
ATOM 5593 N N . PHE A 1 720 ? -3.362 -24.049 32.339 1.00 93.38 720 PHE A N 1
ATOM 5594 C CA . PHE A 1 720 ? -3.890 -23.596 33.622 1.00 93.38 720 PHE A CA 1
ATOM 5595 C C . PHE A 1 720 ? -3.576 -22.110 33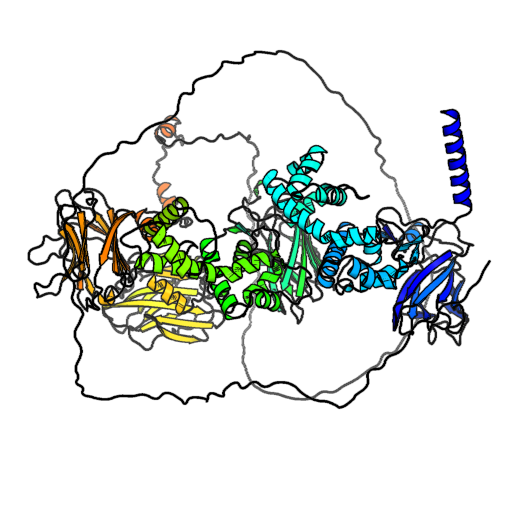.817 1.00 93.38 720 PHE A C 1
ATOM 5597 O O . PHE A 1 720 ? -2.419 -21.696 33.741 1.00 93.38 720 PHE A O 1
ATOM 5604 N N . ALA A 1 721 ? -4.603 -21.320 34.113 1.00 94.69 721 ALA A N 1
ATOM 5605 C CA . ALA A 1 721 ? -4.475 -19.932 34.528 1.00 94.69 721 ALA A CA 1
ATOM 5606 C C . ALA A 1 721 ? -5.471 -19.664 35.664 1.00 94.69 721 ALA A C 1
ATOM 5608 O O . ALA A 1 721 ? -6.678 -19.860 35.499 1.00 94.69 721 ALA A O 1
ATOM 5609 N N . GLY A 1 722 ? -4.988 -19.287 36.845 1.00 94.06 722 GLY A N 1
ATOM 5610 C CA . GLY A 1 722 ? -5.841 -19.162 38.026 1.00 94.06 722 GLY A CA 1
ATOM 5611 C C . GLY A 1 722 ? -5.067 -18.924 39.315 1.00 94.06 722 GLY A C 1
ATOM 5612 O O . GLY A 1 722 ? -4.003 -18.310 39.305 1.00 94.06 722 GLY A O 1
ATOM 5613 N N . LEU A 1 723 ? -5.611 -19.408 40.430 1.00 92.50 723 LEU A N 1
ATOM 5614 C CA . LEU A 1 723 ? -5.024 -19.316 41.762 1.00 92.50 723 LEU A CA 1
ATOM 5615 C C . LEU A 1 723 ? -4.496 -20.677 42.220 1.00 92.50 723 LEU A C 1
ATOM 5617 O O . LEU A 1 723 ? -5.201 -21.679 42.149 1.00 92.50 723 LEU A O 1
ATOM 5621 N N . GLN A 1 724 ? -3.276 -20.715 42.746 1.00 90.94 724 GLN A N 1
ATOM 5622 C CA . GLN A 1 724 ? -2.668 -21.909 43.327 1.00 90.94 724 GLN A CA 1
ATOM 5623 C C . GLN A 1 724 ? -2.046 -21.557 44.683 1.00 90.94 724 GLN A C 1
ATOM 5625 O O . GLN A 1 724 ? -1.082 -20.796 44.755 1.00 90.94 724 GLN A O 1
ATOM 5630 N N . GLY A 1 725 ? -2.624 -22.065 45.777 1.00 89.88 725 GLY A N 1
ATOM 5631 C CA . GLY A 1 725 ? -2.200 -21.697 47.137 1.00 89.88 725 GLY A CA 1
ATOM 5632 C C . GLY A 1 725 ? -2.427 -20.214 47.476 1.00 89.88 725 GLY A C 1
ATOM 5633 O O . GLY A 1 725 ? -1.665 -19.619 48.242 1.00 89.88 725 GLY A O 1
ATOM 5634 N N . GLY A 1 726 ? -3.449 -19.604 46.864 1.00 91.19 726 GLY A N 1
ATOM 5635 C CA . GLY A 1 726 ? -3.769 -18.177 46.988 1.00 91.19 726 GLY A CA 1
ATOM 5636 C C . GLY A 1 726 ? -2.870 -17.241 46.169 1.00 91.19 726 GLY A C 1
ATOM 5637 O O . GLY A 1 726 ? -3.011 -16.031 46.280 1.00 91.19 726 GLY A O 1
ATOM 5638 N N . GLN A 1 727 ? -1.945 -17.764 45.363 1.00 94.69 727 GLN A N 1
ATOM 5639 C CA . GLN A 1 727 ? -1.091 -16.980 44.462 1.00 94.69 727 GLN A CA 1
ATOM 5640 C C . GLN A 1 727 ? -1.587 -17.114 43.021 1.00 94.69 727 GLN A C 1
ATOM 5642 O O . GLN A 1 727 ? -2.090 -18.174 42.651 1.00 94.69 727 GLN A O 1
ATOM 5647 N N . LEU A 1 728 ? -1.422 -16.079 42.195 1.00 95.38 728 LEU A N 1
ATOM 5648 C CA . LEU A 1 728 ? -1.721 -16.180 40.766 1.00 95.38 728 LEU A CA 1
ATOM 5649 C C . LEU A 1 728 ? -0.695 -17.088 40.095 1.00 95.38 728 LEU A C 1
ATOM 5651 O O . LEU A 1 728 ? 0.507 -16.956 40.328 1.00 95.38 728 LEU A O 1
ATOM 5655 N N . ALA A 1 729 ? -1.174 -18.005 39.265 1.00 95.19 729 ALA A N 1
ATOM 5656 C CA . ALA A 1 729 ? -0.357 -18.983 38.571 1.00 95.19 729 ALA A CA 1
ATOM 5657 C C . ALA A 1 729 ? -0.780 -19.121 37.104 1.00 95.19 729 ALA A C 1
ATOM 5659 O O . ALA A 1 729 ? -1.965 -19.029 36.774 1.00 95.19 729 ALA A O 1
ATOM 5660 N N . PHE A 1 730 ? 0.211 -19.359 36.247 1.00 95.62 730 PHE A N 1
ATOM 5661 C CA . PHE A 1 730 ? 0.073 -19.579 34.814 1.00 95.62 730 PHE A CA 1
ATOM 5662 C C . PHE A 1 730 ? 1.016 -20.690 34.368 1.00 95.62 730 PHE A C 1
ATOM 5664 O O . PHE A 1 730 ? 2.214 -20.636 34.642 1.00 95.62 730 PHE A O 1
ATOM 5671 N N . SER A 1 731 ? 0.485 -21.721 33.720 1.00 92.75 731 SER A N 1
ATOM 5672 C CA . SER A 1 731 ? 1.294 -22.855 33.281 1.00 92.75 731 SER A CA 1
ATOM 5673 C C . SER A 1 731 ? 0.655 -23.616 32.132 1.00 92.75 731 SER A C 1
ATOM 5675 O O . SER A 1 731 ? -0.569 -23.687 32.023 1.00 92.75 731 SER A O 1
ATOM 5677 N N . PHE A 1 732 ? 1.494 -24.247 31.319 1.00 91.12 732 PHE A N 1
ATOM 5678 C CA . PHE A 1 732 ? 1.121 -25.266 30.344 1.00 91.12 732 PHE A CA 1
ATOM 5679 C C . PHE A 1 732 ? 2.362 -26.071 29.935 1.00 91.12 732 PHE A C 1
ATOM 5681 O O . PHE A 1 732 ? 3.483 -25.583 30.077 1.00 91.12 732 PHE A O 1
ATOM 5688 N N . GLY A 1 733 ? 2.168 -27.281 29.399 1.00 82.88 733 GLY A N 1
ATOM 5689 C CA . GLY A 1 733 ? 3.272 -28.151 28.972 1.00 82.88 733 GLY A CA 1
ATOM 5690 C C . GLY A 1 733 ? 3.931 -28.950 30.109 1.00 82.88 733 GLY A C 1
ATOM 5691 O O . GLY A 1 733 ? 3.575 -28.820 31.277 1.00 82.88 733 GLY A O 1
ATOM 5692 N N . ASP A 1 734 ? 4.897 -29.808 29.760 1.00 70.12 734 ASP A N 1
ATOM 5693 C CA . ASP A 1 734 ? 5.513 -30.804 30.669 1.00 70.12 734 ASP A CA 1
ATOM 5694 C C . ASP A 1 734 ? 6.288 -30.185 31.843 1.00 70.12 734 ASP A C 1
ATOM 5696 O O . ASP A 1 734 ? 6.657 -30.869 32.801 1.00 70.12 734 ASP A O 1
ATOM 5700 N N . GLN A 1 735 ? 6.524 -28.876 31.794 1.00 61.31 735 GLN A N 1
ATOM 5701 C CA . GLN A 1 735 ? 7.184 -28.135 32.854 1.00 61.31 735 GLN A CA 1
ATOM 5702 C C . GLN A 1 735 ? 6.153 -27.619 33.859 1.00 61.31 735 GLN A C 1
ATOM 5704 O O . GLN A 1 735 ? 5.638 -26.511 33.761 1.00 61.31 735 GLN A O 1
ATOM 5709 N N . MET A 1 736 ? 5.889 -28.429 34.885 1.00 53.34 736 MET A N 1
ATOM 5710 C CA . MET A 1 736 ? 5.042 -28.058 36.028 1.00 53.34 736 MET A CA 1
ATOM 5711 C C . MET A 1 736 ? 5.616 -26.944 36.928 1.00 53.34 736 MET A C 1
ATOM 5713 O O . MET A 1 736 ? 5.021 -26.639 37.964 1.00 53.34 736 MET A O 1
ATOM 5717 N N . SER A 1 737 ? 6.740 -26.302 36.588 1.00 67.19 737 SER A N 1
ATOM 5718 C CA . SER A 1 737 ? 7.141 -25.066 37.269 1.00 67.19 737 SER A CA 1
ATOM 5719 C C . SER A 1 737 ? 6.261 -23.920 36.774 1.00 67.19 737 SER A C 1
ATOM 5721 O O . SER A 1 737 ? 6.653 -23.156 35.896 1.00 67.19 737 SER A O 1
ATOM 5723 N N . ALA A 1 738 ? 5.044 -23.844 37.313 1.00 77.00 738 ALA A N 1
ATOM 5724 C CA . ALA A 1 738 ? 4.100 -22.788 36.993 1.00 77.00 738 ALA A CA 1
ATOM 5725 C C . ALA A 1 738 ? 4.739 -21.416 37.215 1.00 77.00 738 ALA A C 1
ATOM 5727 O O . ALA A 1 738 ? 5.324 -21.169 38.276 1.00 77.00 738 ALA A O 1
ATOM 5728 N N . CYS A 1 739 ? 4.589 -20.515 36.243 1.00 94.56 739 CYS A N 1
ATOM 5729 C CA . CYS A 1 739 ? 4.870 -19.113 36.480 1.00 94.56 739 CYS A CA 1
ATOM 5730 C C . CYS A 1 739 ? 3.913 -18.648 37.573 1.00 94.56 739 CYS A C 1
ATOM 5732 O O . CYS A 1 739 ? 2.698 -18.730 37.404 1.00 94.56 739 CYS A O 1
ATOM 5734 N N . ARG A 1 740 ? 4.440 -18.262 38.736 1.00 95.75 740 ARG A N 1
ATOM 5735 C CA . ARG A 1 740 ? 3.631 -17.974 39.923 1.00 95.75 740 ARG A CA 1
ATOM 5736 C C . ARG A 1 740 ? 4.069 -16.674 40.578 1.00 95.75 740 ARG A C 1
ATOM 5738 O O . ARG A 1 740 ? 5.265 -16.403 40.695 1.00 95.75 740 ARG A O 1
ATOM 5745 N N . THR A 1 741 ? 3.099 -15.883 41.024 1.00 95.62 741 THR A N 1
ATOM 5746 C CA . THR A 1 741 ? 3.354 -14.670 41.801 1.00 95.62 741 THR A CA 1
ATOM 5747 C C . THR A 1 741 ? 3.816 -15.012 43.213 1.00 95.62 741 THR A C 1
ATOM 5749 O O . THR A 1 741 ? 3.397 -16.002 43.809 1.00 95.62 741 THR A O 1
ATOM 5752 N N . GLU A 1 742 ? 4.652 -14.156 43.792 1.00 94.12 742 GLU A N 1
ATOM 5753 C CA . GLU A 1 742 ? 5.045 -14.270 45.204 1.00 94.12 742 GLU A CA 1
ATOM 5754 C C . GLU A 1 742 ? 3.922 -13.778 46.129 1.00 94.12 742 GLU A C 1
ATOM 5756 O O . GLU A 1 742 ? 3.719 -14.304 47.226 1.00 94.12 742 GLU A O 1
ATOM 5761 N N . TYR A 1 743 ? 3.134 -12.819 45.642 1.00 90.06 743 TYR A N 1
ATOM 5762 C CA . TYR A 1 743 ? 2.028 -12.206 46.358 1.00 90.06 743 TYR A CA 1
ATOM 5763 C C . TYR A 1 743 ? 0.806 -13.129 46.435 1.00 90.06 743 TYR A C 1
ATOM 5765 O O . TYR A 1 743 ? 0.351 -13.659 45.415 1.00 90.06 743 TYR A O 1
ATOM 5773 N N . LYS A 1 744 ? 0.271 -13.296 47.653 1.00 91.75 744 LYS A N 1
ATOM 5774 C CA . LYS A 1 744 ? -1.040 -13.911 47.879 1.00 91.75 744 LYS A CA 1
ATOM 5775 C C . LYS A 1 744 ? -2.118 -12.875 47.632 1.00 91.75 744 LYS A C 1
ATOM 5777 O O . LYS A 1 744 ? -2.067 -11.792 48.209 1.00 91.75 744 LYS A O 1
ATOM 5782 N N . VAL A 1 745 ? -3.094 -13.227 46.811 1.00 90.31 745 VAL A N 1
ATOM 5783 C CA . VAL A 1 745 ? -4.175 -12.309 46.488 1.00 90.31 745 VAL A CA 1
ATOM 5784 C C . VAL A 1 745 ? -5.052 -12.046 47.724 1.00 90.31 745 VAL A C 1
ATOM 5786 O O . VAL A 1 745 ? -5.270 -12.970 48.517 1.00 90.31 745 VAL A O 1
ATOM 5789 N N . PRO A 1 746 ? -5.543 -10.811 47.939 1.00 85.38 746 PRO A N 1
ATOM 5790 C CA . PRO A 1 746 ? -6.393 -10.500 49.080 1.00 85.38 746 PRO A CA 1
ATOM 5791 C C . PRO A 1 746 ? -7.712 -11.264 48.966 1.00 85.38 746 PRO A C 1
ATOM 5793 O O . PRO A 1 746 ? -8.269 -11.375 47.878 1.00 85.38 746 PRO A O 1
ATOM 5796 N N . ALA A 1 747 ? -8.207 -11.793 50.083 1.00 84.88 747 ALA A N 1
ATOM 5797 C CA . ALA A 1 747 ? -9.536 -12.389 50.117 1.00 84.88 747 ALA A CA 1
ATOM 5798 C C . ALA A 1 747 ? -10.619 -11.301 50.036 1.00 84.88 747 ALA A C 1
ATOM 5800 O O . ALA A 1 747 ? -10.432 -10.181 50.509 1.00 84.88 747 ALA A O 1
ATOM 5801 N N . ASP A 1 748 ? -11.754 -11.678 49.462 1.00 81.88 748 ASP A N 1
ATOM 5802 C CA . ASP A 1 748 ? -12.964 -10.886 49.276 1.00 81.88 748 ASP A CA 1
ATOM 5803 C C . ASP A 1 748 ? -12.747 -9.569 48.517 1.00 81.88 748 ASP A C 1
ATOM 5805 O O . ASP A 1 748 ? -13.323 -8.530 48.843 1.00 81.88 748 ASP A O 1
ATOM 5809 N N . THR A 1 749 ? -11.922 -9.627 47.468 1.00 82.31 749 THR A N 1
ATOM 5810 C CA . THR A 1 749 ? -11.703 -8.518 46.535 1.00 82.31 749 THR A CA 1
ATOM 5811 C C . THR A 1 749 ? -11.834 -8.965 45.078 1.00 82.31 749 THR A C 1
ATOM 5813 O O . THR A 1 749 ? -11.524 -10.105 44.713 1.00 82.31 749 THR A O 1
ATOM 5816 N N . TRP A 1 750 ? -12.310 -8.046 44.232 1.00 85.44 750 TRP A N 1
ATOM 5817 C CA . TRP A 1 750 ? -12.214 -8.184 42.780 1.00 85.44 750 TRP A CA 1
ATOM 5818 C C . TRP A 1 750 ? -10.789 -7.880 42.328 1.00 85.44 750 TRP A C 1
ATOM 5820 O O . TRP A 1 750 ? -10.190 -6.898 42.767 1.00 85.44 750 TRP A O 1
ATOM 5830 N N . LEU A 1 751 ? -10.278 -8.709 41.423 1.00 90.19 751 LEU A N 1
ATOM 5831 C CA . LEU A 1 751 ? -8.963 -8.551 40.816 1.00 90.19 751 LEU A CA 1
ATOM 5832 C C . LEU A 1 751 ? -9.101 -8.592 39.301 1.00 90.19 751 LEU A C 1
ATOM 5834 O O . LEU A 1 751 ? -9.750 -9.486 38.759 1.00 90.19 751 LEU A O 1
ATOM 5838 N N . GLU A 1 752 ? -8.462 -7.647 38.631 1.00 92.75 752 GLU A N 1
ATOM 5839 C CA . GLU A 1 752 ? -8.253 -7.644 37.189 1.00 92.75 752 GLU A CA 1
ATOM 5840 C C . GLU A 1 752 ? -6.972 -8.400 36.897 1.00 92.75 752 GLU A C 1
ATOM 5842 O O . GLU A 1 752 ? -5.906 -7.986 37.343 1.00 92.75 752 GLU A O 1
ATOM 5847 N N . VAL A 1 753 ? -7.063 -9.517 36.185 1.00 95.56 753 VAL A N 1
ATOM 5848 C CA . VAL A 1 753 ? -5.915 -10.394 35.953 1.00 95.56 753 VAL A CA 1
ATOM 5849 C C . VAL A 1 753 ? -5.751 -10.704 34.479 1.00 95.56 753 VAL A C 1
ATOM 5851 O O . VAL A 1 753 ? -6.725 -10.995 33.781 1.00 95.56 753 VAL A O 1
ATOM 5854 N N . ALA A 1 754 ? -4.504 -10.656 34.012 1.00 96.62 754 ALA A N 1
ATOM 5855 C CA . ALA A 1 754 ? -4.139 -11.108 32.679 1.00 96.62 754 ALA A CA 1
ATOM 5856 C C . ALA A 1 754 ? -2.982 -12.106 32.736 1.00 96.62 754 ALA A C 1
ATOM 5858 O O . ALA A 1 754 ? -2.015 -11.929 33.479 1.00 96.62 754 ALA A O 1
ATOM 5859 N N . TRP A 1 755 ? -3.088 -13.146 31.917 1.00 97.25 755 TRP A N 1
ATOM 5860 C CA . TRP A 1 755 ? -2.062 -14.156 31.706 1.00 97.25 755 TRP A CA 1
ATOM 5861 C C . TRP A 1 755 ? -1.629 -14.101 30.250 1.00 97.25 755 TRP A C 1
ATOM 5863 O O . TRP A 1 755 ? -2.432 -14.351 29.350 1.00 97.25 755 TRP A O 1
ATOM 5873 N N . ILE A 1 756 ? -0.378 -13.721 30.022 1.00 97.44 756 ILE A N 1
ATOM 5874 C CA . ILE A 1 756 ? 0.146 -13.396 28.697 1.00 97.44 756 ILE A CA 1
ATOM 5875 C C . ILE A 1 756 ? 1.237 -14.403 28.365 1.00 97.44 756 ILE A C 1
ATOM 5877 O O . ILE A 1 756 ? 2.163 -14.581 29.153 1.00 97.44 756 ILE A O 1
ATOM 5881 N N . TYR A 1 757 ? 1.157 -15.038 27.204 1.00 96.75 757 TYR A N 1
ATOM 5882 C CA . TYR A 1 757 ? 2.257 -15.812 26.649 1.00 96.75 757 TYR A CA 1
ATOM 5883 C C . TYR A 1 757 ? 2.770 -15.155 25.375 1.00 96.75 757 TYR A C 1
ATOM 5885 O O . TYR A 1 757 ? 2.005 -14.937 24.436 1.00 96.75 757 TYR A O 1
ATOM 5893 N N . ASP A 1 758 ? 4.065 -14.861 25.333 1.00 95.94 758 ASP A N 1
ATOM 5894 C CA . ASP A 1 758 ? 4.752 -14.382 24.144 1.00 95.94 758 ASP A CA 1
ATOM 5895 C C . ASP A 1 758 ? 5.631 -15.491 23.559 1.00 95.94 758 ASP A C 1
ATOM 5897 O O . ASP A 1 758 ? 6.712 -15.787 24.068 1.00 95.94 758 ASP A O 1
ATOM 5901 N N . ALA A 1 759 ? 5.169 -16.092 22.462 1.00 90.38 759 ALA A N 1
ATOM 5902 C CA . ALA A 1 759 ? 5.875 -17.161 21.769 1.00 90.38 759 ALA A CA 1
ATOM 5903 C C . ALA A 1 759 ? 7.200 -16.700 21.146 1.00 90.38 759 ALA A C 1
ATOM 5905 O O . ALA A 1 759 ? 8.098 -17.519 20.982 1.00 90.38 759 ALA A O 1
ATOM 5906 N N . SER A 1 760 ? 7.350 -15.410 20.817 1.00 87.94 760 SER A N 1
ATOM 5907 C CA . SER A 1 760 ? 8.603 -14.897 20.240 1.00 87.94 760 SER A CA 1
ATOM 5908 C C . SER A 1 760 ? 9.724 -14.852 21.277 1.00 87.94 760 SER A C 1
ATOM 5910 O O . SER A 1 760 ? 10.891 -15.018 20.929 1.00 87.94 760 SER A O 1
ATOM 5912 N N . ASN A 1 761 ? 9.355 -14.637 22.542 1.00 92.75 761 ASN A N 1
ATOM 5913 C CA . ASN A 1 761 ? 10.272 -14.517 23.673 1.00 92.75 761 ASN A CA 1
ATOM 5914 C C . ASN A 1 761 ? 10.261 -15.753 24.593 1.00 92.75 761 ASN A C 1
ATOM 5916 O O . ASN A 1 761 ? 10.996 -15.782 25.578 1.00 92.75 761 ASN A O 1
ATOM 5920 N N . GLU A 1 762 ? 9.433 -16.760 24.287 1.00 94.06 762 GLU A N 1
ATOM 5921 C CA . GLU A 1 762 ? 9.171 -17.930 25.141 1.00 94.06 762 GLU A CA 1
ATOM 5922 C C . GLU A 1 762 ? 8.876 -17.531 26.601 1.00 94.06 762 GLU A C 1
ATOM 5924 O O . GLU A 1 762 ? 9.381 -18.125 27.559 1.00 94.06 762 GLU A O 1
ATOM 5929 N N . GLU A 1 763 ? 8.068 -16.480 26.768 1.00 95.19 763 GLU A N 1
ATOM 5930 C CA . GLU A 1 763 ? 7.859 -15.796 28.043 1.00 95.19 763 GLU A CA 1
ATOM 5931 C C . GLU A 1 763 ? 6.389 -15.830 28.476 1.00 95.19 763 GLU A C 1
ATOM 5933 O O . GLU A 1 763 ? 5.481 -15.498 27.715 1.00 95.19 763 GLU A O 1
ATOM 5938 N N . GLN A 1 764 ? 6.153 -16.204 29.732 1.00 96.06 764 GLN A N 1
ATOM 5939 C CA . GLN A 1 764 ? 4.872 -16.103 30.425 1.00 96.06 764 GLN A CA 1
ATOM 5940 C C . GLN A 1 764 ? 4.880 -14.888 31.353 1.00 96.06 764 GLN A C 1
ATOM 5942 O O . GLN A 1 764 ? 5.797 -14.738 32.157 1.00 96.06 764 GLN A O 1
ATOM 5947 N N . ARG A 1 765 ? 3.839 -14.056 31.306 1.00 96.88 765 ARG A N 1
ATOM 5948 C CA . ARG A 1 765 ? 3.664 -12.899 32.190 1.00 96.88 765 ARG A CA 1
ATOM 5949 C C . ARG A 1 765 ? 2.319 -12.953 32.904 1.00 96.88 765 ARG A C 1
ATOM 5951 O O . ARG A 1 765 ? 1.315 -13.384 32.335 1.00 96.88 765 ARG A O 1
ATOM 5958 N N . ILE A 1 766 ? 2.309 -12.517 34.159 1.00 97.38 766 ILE A N 1
ATOM 5959 C CA . ILE A 1 766 ? 1.117 -12.384 34.997 1.00 97.38 766 ILE A CA 1
ATOM 5960 C C . ILE A 1 766 ? 0.966 -10.922 35.361 1.00 97.38 766 ILE A C 1
ATOM 5962 O O . ILE A 1 766 ? 1.880 -10.316 35.917 1.00 97.38 766 ILE A O 1
ATOM 5966 N N . TRP A 1 767 ? -0.210 -10.384 35.092 1.00 96.19 767 TRP A N 1
ATOM 5967 C CA . TRP A 1 767 ? -0.570 -9.005 35.364 1.00 96.19 767 TRP A CA 1
ATOM 5968 C C . TRP A 1 767 ? -1.760 -8.960 36.321 1.00 96.19 767 TRP A C 1
ATOM 5970 O O . TRP A 1 767 ? -2.661 -9.795 36.217 1.00 96.19 767 TRP A O 1
ATOM 5980 N N . MET A 1 768 ? -1.761 -8.005 37.250 1.00 94.75 768 MET A N 1
ATOM 5981 C CA . MET A 1 768 ? -2.817 -7.806 38.240 1.00 94.75 768 MET A CA 1
ATOM 5982 C C . MET A 1 768 ? -3.068 -6.309 38.477 1.00 94.75 768 MET A C 1
ATOM 5984 O O . MET A 1 768 ? -2.138 -5.578 38.802 1.00 94.75 768 MET A O 1
ATOM 5988 N N . ASN A 1 769 ? -4.325 -5.865 38.380 1.00 90.81 769 ASN A N 1
ATOM 5989 C CA . ASN A 1 769 ? -4.796 -4.523 38.770 1.00 90.81 769 ASN A CA 1
ATOM 5990 C C . ASN A 1 769 ? -3.958 -3.336 38.254 1.00 90.81 769 ASN A C 1
ATOM 5992 O O . ASN A 1 769 ? -3.733 -2.374 38.983 1.00 90.81 769 ASN A O 1
ATOM 5996 N N . GLY A 1 770 ? -3.482 -3.376 37.016 1.00 85.31 770 GLY A N 1
ATOM 5997 C CA . GLY A 1 770 ? -2.670 -2.294 36.444 1.00 85.31 770 GLY A CA 1
ATOM 5998 C C . GLY A 1 770 ? -1.221 -2.692 36.195 1.00 85.31 770 GLY A C 1
ATOM 5999 O O . GLY A 1 770 ? -0.573 -2.126 35.312 1.00 85.31 770 GLY A O 1
ATOM 6000 N N . GLU A 1 771 ? -0.720 -3.687 36.925 1.00 91.94 771 GLU A N 1
ATOM 6001 C CA . GLU A 1 771 ? 0.715 -3.905 37.089 1.00 91.94 771 GLU A CA 1
ATOM 6002 C C . GLU A 1 771 ? 1.151 -5.322 36.705 1.00 91.94 771 GLU A C 1
ATOM 6004 O O . GLU A 1 771 ? 0.458 -6.311 36.948 1.00 91.94 771 GLU A O 1
ATOM 6009 N N . GLU A 1 772 ? 2.332 -5.434 36.093 1.00 95.06 772 GLU A N 1
ATOM 6010 C CA . GLU A 1 772 ? 2.960 -6.729 35.840 1.00 95.06 772 GLU A CA 1
ATOM 6011 C C . GLU A 1 772 ? 3.549 -7.274 37.146 1.00 95.06 772 GLU A C 1
ATOM 6013 O O . GLU A 1 772 ? 4.419 -6.662 37.759 1.00 95.06 772 GLU A O 1
ATOM 6018 N N . MET A 1 773 ? 3.072 -8.442 37.570 1.00 96.06 773 MET A N 1
ATOM 6019 C CA . MET A 1 773 ? 3.443 -9.060 38.843 1.00 96.06 773 MET A CA 1
ATOM 6020 C C . MET A 1 773 ? 4.582 -10.066 38.703 1.00 96.06 773 MET A C 1
ATOM 6022 O O . MET A 1 773 ? 5.331 -10.295 39.655 1.00 96.06 773 MET A O 1
ATOM 6026 N N . LYS A 1 774 ? 4.671 -10.747 37.554 1.00 96.50 774 LYS A N 1
ATOM 6027 C CA . LYS A 1 774 ? 5.682 -11.780 37.308 1.00 96.50 774 LYS A CA 1
ATOM 6028 C C . LYS A 1 774 ? 5.904 -11.993 35.815 1.00 96.50 774 LYS A C 1
ATOM 6030 O O . LYS A 1 774 ? 4.931 -12.071 35.073 1.00 96.50 774 LYS A O 1
ATOM 6035 N N . ALA A 1 775 ? 7.160 -12.210 35.436 1.00 96.12 775 ALA A N 1
ATOM 6036 C CA . ALA A 1 775 ? 7.571 -12.743 34.143 1.00 96.12 775 ALA A CA 1
ATOM 6037 C C . ALA A 1 775 ? 8.419 -14.010 34.348 1.00 96.12 775 ALA A C 1
ATOM 6039 O O . ALA A 1 775 ? 9.226 -14.083 35.282 1.00 96.12 775 ALA A O 1
ATOM 6040 N N . CYS A 1 776 ? 8.217 -15.016 33.504 1.00 95.50 776 CYS A N 1
ATOM 6041 C CA . CYS A 1 776 ? 8.916 -16.295 33.535 1.00 95.50 776 CYS A CA 1
ATOM 6042 C C . CYS A 1 776 ? 9.314 -16.687 32.110 1.00 95.50 776 CYS A C 1
ATOM 6044 O O . CYS A 1 776 ? 8.452 -16.795 31.242 1.00 95.50 776 CYS A O 1
ATOM 6046 N N . THR A 1 777 ? 10.601 -16.919 31.869 1.00 93.88 777 THR A N 1
ATOM 6047 C CA . THR A 1 777 ? 11.146 -17.261 30.546 1.00 93.88 777 THR A CA 1
ATOM 6048 C C . THR A 1 777 ? 11.407 -18.761 30.399 1.00 93.88 777 THR A C 1
ATOM 6050 O O . THR A 1 777 ? 11.485 -19.492 31.389 1.00 93.88 777 THR A O 1
ATOM 6053 N N . GLY A 1 778 ? 11.556 -19.225 29.155 1.00 88.38 778 GLY A N 1
ATOM 6054 C CA . GLY A 1 778 ? 11.847 -20.626 28.827 1.00 88.38 778 GLY A CA 1
ATOM 6055 C C . GLY A 1 778 ? 10.608 -21.523 28.762 1.00 88.38 778 GLY A C 1
ATOM 6056 O O . GLY A 1 778 ? 10.730 -22.748 28.782 1.00 88.38 778 GLY A O 1
ATOM 6057 N N . ALA A 1 779 ? 9.414 -20.930 28.688 1.00 88.75 779 ALA A N 1
ATOM 6058 C CA . ALA A 1 779 ? 8.177 -21.668 28.498 1.00 88.75 779 ALA A CA 1
ATOM 6059 C C . ALA A 1 779 ? 8.008 -22.014 27.011 1.00 88.75 779 ALA A C 1
ATOM 6061 O O . ALA A 1 779 ? 7.781 -21.135 26.177 1.00 88.75 779 ALA A O 1
ATOM 6062 N N . ALA A 1 780 ? 8.096 -23.304 26.679 1.00 88.12 780 ALA A N 1
ATOM 6063 C CA . ALA A 1 780 ? 7.866 -23.785 25.318 1.00 88.12 780 ALA A CA 1
ATOM 6064 C C . ALA A 1 780 ? 6.434 -23.458 24.844 1.00 88.12 780 ALA A C 1
ATOM 6066 O O . ALA A 1 780 ? 5.523 -23.493 25.671 1.00 88.12 780 ALA A O 1
ATOM 6067 N N . PRO A 1 781 ? 6.199 -23.218 23.538 1.00 88.88 781 PRO A N 1
ATOM 6068 C CA . PRO A 1 781 ? 4.877 -22.858 23.023 1.00 88.88 781 PRO A CA 1
ATOM 6069 C C . PRO A 1 781 ? 3.774 -23.837 23.404 1.00 88.88 781 PRO A C 1
ATOM 6071 O O . PRO A 1 781 ? 3.977 -25.054 23.394 1.00 88.88 781 PRO A O 1
ATOM 6074 N N . PHE A 1 782 ? 2.583 -23.309 23.698 1.00 89.94 782 PHE A N 1
ATOM 6075 C CA . PHE A 1 782 ? 1.427 -24.132 24.037 1.00 89.94 782 PHE A CA 1
ATOM 6076 C C . PHE A 1 782 ? 1.017 -25.009 22.844 1.00 89.94 782 PHE A C 1
ATOM 6078 O O . PHE A 1 782 ? 0.641 -24.504 21.787 1.00 89.94 782 PHE A O 1
ATOM 6085 N N . ARG A 1 783 ? 1.090 -26.336 23.010 1.00 85.75 783 ARG A N 1
ATOM 6086 C CA . ARG A 1 783 ? 0.813 -27.333 21.955 1.00 85.75 783 ARG A CA 1
ATOM 6087 C C . ARG A 1 783 ? -0.538 -28.030 22.106 1.00 85.75 783 ARG A C 1
ATOM 6089 O O . ARG A 1 783 ? -0.679 -29.132 21.588 1.00 85.75 783 ARG A O 1
ATOM 6096 N N . GLY A 1 784 ? -1.484 -27.466 22.858 1.00 80.81 784 GLY A N 1
ATOM 6097 C CA . GLY A 1 784 ? -2.737 -28.129 23.250 1.00 80.81 784 GLY A CA 1
ATOM 6098 C C . GLY A 1 784 ? -3.738 -28.373 22.116 1.00 80.81 784 GLY A C 1
ATOM 6099 O O . GLY A 1 784 ? -4.913 -28.061 22.274 1.00 80.81 784 GLY A O 1
ATOM 6100 N N . PHE A 1 785 ? -3.288 -28.919 20.986 1.00 75.75 785 PHE A N 1
ATOM 6101 C CA . PHE A 1 785 ? -4.128 -29.301 19.864 1.00 75.75 785 PHE A CA 1
ATOM 6102 C C . PHE A 1 785 ? -5.223 -30.279 20.321 1.00 75.75 785 PHE A C 1
ATOM 6104 O O . PHE A 1 785 ? -4.951 -31.239 21.045 1.00 75.75 785 PHE A O 1
ATOM 6111 N N . GLY A 1 786 ? -6.465 -30.020 19.920 1.00 80.62 786 GLY A N 1
ATOM 6112 C CA . GLY A 1 786 ? -7.654 -30.796 20.253 1.00 80.62 786 GLY A CA 1
ATOM 6113 C C . GLY A 1 786 ? -8.166 -30.596 21.680 1.00 80.62 786 GLY A C 1
ATOM 6114 O O . GLY A 1 786 ? -9.180 -31.190 22.044 1.00 80.62 786 GLY A O 1
ATOM 6115 N N . GLN A 1 787 ? -7.504 -29.776 22.503 1.00 87.62 787 GLN A N 1
ATOM 6116 C CA . GLN A 1 787 ? -7.931 -29.545 23.881 1.00 87.62 787 GLN A CA 1
ATOM 6117 C C . GLN A 1 787 ? -9.043 -28.491 23.934 1.00 87.62 787 GLN A C 1
ATOM 6119 O O . GLN A 1 787 ? -8.909 -27.401 23.376 1.00 87.62 787 GLN A O 1
ATOM 6124 N N . GLN A 1 788 ? -10.134 -28.791 24.647 1.00 90.19 788 GLN A N 1
ATOM 6125 C CA . GLN A 1 788 ? -11.175 -27.802 24.935 1.00 90.19 788 GLN A CA 1
ATOM 6126 C C . GLN A 1 788 ? -10.708 -26.887 26.057 1.00 90.19 788 GLN A C 1
ATOM 6128 O O . GLN A 1 788 ? -10.342 -27.358 27.133 1.00 90.19 788 GLN A O 1
ATOM 6133 N N . VAL A 1 789 ? -10.748 -25.583 25.823 1.00 91.38 789 VAL A N 1
ATOM 6134 C CA . VAL A 1 789 ? -10.536 -24.565 26.846 1.00 91.38 789 VAL A CA 1
ATOM 6135 C C . VAL A 1 789 ? -11.868 -24.309 27.538 1.00 91.38 789 VAL A C 1
ATOM 6137 O O . VAL A 1 789 ? -12.896 -24.114 26.893 1.00 91.38 789 VAL A O 1
ATOM 6140 N N . ALA A 1 790 ? -11.853 -24.301 28.862 1.00 91.50 790 ALA A N 1
ATOM 6141 C CA . ALA A 1 790 ? -12.991 -23.986 29.703 1.00 91.50 790 ALA A CA 1
ATOM 6142 C C . ALA A 1 790 ? -12.631 -22.869 30.684 1.00 91.50 790 ALA A C 1
ATOM 6144 O O . ALA A 1 790 ? -11.489 -22.777 31.147 1.00 91.50 790 ALA A O 1
ATOM 6145 N N . ALA A 1 791 ? -13.627 -22.062 31.026 1.00 90.62 791 ALA A N 1
ATOM 6146 C CA . ALA A 1 791 ? -13.562 -21.128 32.134 1.00 90.62 791 ALA A CA 1
ATOM 6147 C C . ALA A 1 791 ? -14.322 -21.669 33.347 1.00 90.62 791 ALA A C 1
ATOM 6149 O O . ALA A 1 791 ? -15.349 -22.329 33.190 1.00 90.62 791 ALA A O 1
ATOM 6150 N N . GLY A 1 792 ? -13.822 -21.380 34.548 1.00 84.94 792 GLY A N 1
ATOM 6151 C CA . GLY A 1 792 ? -14.385 -21.889 35.801 1.00 84.94 792 GLY A CA 1
ATOM 6152 C C . GLY A 1 792 ? -13.967 -23.328 36.145 1.00 84.94 792 GLY A C 1
ATOM 6153 O O . GLY A 1 792 ? -13.174 -23.971 35.450 1.00 84.94 792 GLY A O 1
ATOM 6154 N N . GLU A 1 793 ? -14.470 -23.835 37.272 1.00 73.44 793 GLU A N 1
ATOM 6155 C CA . GLU A 1 793 ? -14.001 -25.088 37.881 1.00 73.44 793 GLU A CA 1
ATOM 6156 C C . GLU A 1 793 ? -14.879 -26.312 37.534 1.00 73.44 793 GLU A C 1
ATOM 6158 O O . GLU A 1 793 ? -16.084 -26.190 37.346 1.00 73.44 793 GLU A O 1
ATOM 6163 N N . LEU A 1 794 ? -14.280 -27.516 37.489 1.00 65.25 794 LEU A N 1
ATOM 6164 C CA . LEU A 1 794 ? -14.978 -28.809 37.289 1.00 65.25 794 LEU A CA 1
ATOM 6165 C C . LEU A 1 794 ? -15.959 -28.980 38.454 1.00 65.25 794 LEU A C 1
ATOM 6167 O O . LEU A 1 794 ? -15.551 -28.793 39.599 1.00 65.25 794 LEU A O 1
ATOM 6171 N N . GLN A 1 795 ? -17.175 -29.468 38.200 1.00 65.56 795 GLN A N 1
ATOM 6172 C CA . GLN A 1 795 ? -18.135 -29.782 39.270 1.00 65.56 795 GLN A CA 1
ATOM 6173 C C . GLN A 1 795 ? -17.568 -30.707 40.370 1.00 65.56 795 GLN A C 1
ATOM 6175 O O . GLN A 1 795 ? -18.066 -30.682 41.491 1.00 65.56 795 GLN A O 1
ATOM 6180 N N . SER A 1 796 ? -16.529 -31.499 40.073 1.00 65.38 796 SER A N 1
ATOM 6181 C CA . SER A 1 796 ? -15.888 -32.439 41.002 1.00 65.38 796 SER A CA 1
ATOM 6182 C C . SER A 1 796 ? -14.792 -31.846 41.898 1.00 65.38 796 SER A C 1
ATOM 6184 O O . SER A 1 796 ? -14.348 -32.520 42.830 1.00 65.38 796 SER A O 1
ATOM 6186 N N . ALA A 1 797 ? -14.329 -30.621 41.646 1.00 66.25 797 ALA A N 1
ATOM 6187 C CA . ALA A 1 797 ? -13.270 -30.012 42.440 1.00 66.25 797 ALA A CA 1
ATOM 6188 C C . ALA A 1 797 ? -13.857 -29.282 43.662 1.00 66.25 797 ALA A C 1
ATOM 6190 O O . ALA A 1 797 ? -14.895 -28.628 43.592 1.00 66.25 797 ALA A O 1
ATOM 6191 N N . LYS A 1 798 ? -13.213 -29.443 44.825 1.00 66.81 798 LYS A N 1
ATOM 6192 C CA . LYS A 1 798 ? -13.707 -28.924 46.115 1.00 66.81 798 LYS A CA 1
ATOM 6193 C C . LYS A 1 798 ? -13.515 -27.405 46.284 1.00 66.81 798 LYS A C 1
ATOM 6195 O O . LYS A 1 798 ? -13.790 -26.897 47.367 1.00 66.81 798 LYS A O 1
ATOM 6200 N N . SER A 1 799 ? -13.024 -26.675 45.278 1.00 65.56 799 SER A N 1
ATOM 6201 C CA . SER A 1 799 ? -12.419 -25.352 45.474 1.00 65.56 799 SER A CA 1
ATOM 6202 C C . SER A 1 799 ? -12.771 -24.307 44.418 1.00 65.56 799 SER A C 1
ATOM 6204 O O . SER A 1 799 ? -11.913 -23.842 43.672 1.00 65.56 799 SER A O 1
ATOM 6206 N N . ARG A 1 800 ? -14.027 -23.859 44.399 1.00 68.06 800 ARG A N 1
ATOM 6207 C CA . ARG A 1 800 ? -14.499 -22.933 43.361 1.00 68.06 800 ARG A CA 1
ATOM 6208 C C . ARG A 1 800 ? -13.939 -21.525 43.544 1.00 68.06 800 ARG A C 1
ATOM 6210 O O . ARG A 1 800 ? -13.989 -20.971 44.646 1.00 68.06 800 ARG A O 1
ATOM 6217 N N . LEU A 1 801 ? -13.493 -20.910 42.440 1.00 77.19 801 LEU A N 1
ATOM 6218 C CA . LEU A 1 801 ? -13.500 -19.448 42.346 1.00 77.19 801 LEU A CA 1
ATOM 6219 C C . LEU A 1 801 ? -14.941 -19.003 42.595 1.00 77.19 801 LEU A C 1
ATOM 6221 O O . LEU A 1 801 ? -15.856 -19.485 41.931 1.00 77.19 801 LEU A O 1
ATOM 6225 N N . ARG A 1 802 ? -15.154 -18.120 43.575 1.00 77.88 802 ARG A N 1
ATOM 6226 C CA . ARG A 1 802 ? -16.516 -17.745 43.978 1.00 77.88 802 ARG A CA 1
ATOM 6227 C C . ARG A 1 802 ? -17.268 -17.028 42.867 1.00 77.88 802 ARG A C 1
ATOM 6229 O O . ARG A 1 802 ? -18.472 -17.222 42.762 1.00 77.88 802 ARG A O 1
ATOM 6236 N N . ARG A 1 803 ? -16.579 -16.161 42.116 1.00 85.12 803 ARG A N 1
ATOM 6237 C CA . ARG A 1 803 ? -17.149 -15.409 40.993 1.00 85.12 803 ARG A CA 1
ATOM 6238 C C . ARG A 1 803 ? -16.084 -15.134 39.943 1.00 85.12 803 ARG A C 1
ATOM 6240 O O . ARG A 1 803 ? -14.953 -14.772 40.273 1.00 85.12 803 ARG A O 1
ATOM 6247 N N . LEU A 1 804 ? -16.485 -15.270 38.688 1.00 86.88 804 LEU A N 1
ATOM 6248 C CA . LEU A 1 804 ? -15.682 -14.989 37.510 1.00 86.88 804 LEU A CA 1
ATOM 6249 C C . LEU A 1 804 ? -16.522 -14.130 36.566 1.00 86.88 804 LEU A C 1
ATOM 6251 O O . LEU A 1 804 ? -17.680 -14.455 36.315 1.00 86.88 804 LEU A O 1
ATOM 6255 N N . THR A 1 805 ? -15.969 -13.033 36.063 1.00 87.62 805 THR A N 1
ATOM 6256 C CA . THR A 1 805 ? -16.643 -12.189 35.068 1.00 87.62 805 THR A CA 1
ATOM 6257 C C . THR A 1 805 ? -15.636 -11.653 34.060 1.00 87.62 805 THR A C 1
ATOM 6259 O O . THR A 1 805 ? -14.422 -11.738 34.266 1.00 87.62 805 THR A O 1
ATOM 6262 N N . SER A 1 806 ? -16.144 -11.088 32.969 1.00 87.56 806 SER A N 1
ATOM 6263 C CA . SER A 1 806 ? -15.348 -10.325 32.008 1.00 87.56 806 SER A CA 1
ATOM 6264 C C . SER A 1 806 ? -14.177 -11.106 31.419 1.00 87.56 806 SER A C 1
ATOM 6266 O O . SER A 1 806 ? -13.018 -10.704 31.524 1.00 87.56 806 SER A O 1
ATOM 6268 N N . LEU A 1 807 ? -14.502 -12.246 30.815 1.00 91.12 807 LEU A N 1
ATOM 6269 C CA . LEU A 1 807 ? -13.523 -13.136 30.211 1.00 91.12 807 LEU A CA 1
ATOM 6270 C C . LEU A 1 807 ? -13.193 -12.725 28.789 1.00 91.12 807 LEU A C 1
ATOM 6272 O O . LEU A 1 807 ? -14.104 -12.500 27.986 1.00 91.12 807 LEU A O 1
ATOM 6276 N N . PHE A 1 808 ? -11.903 -12.731 28.467 1.00 92.69 808 PHE A N 1
ATOM 6277 C CA . PHE A 1 808 ? -11.407 -12.502 27.116 1.00 92.69 808 PHE A CA 1
ATOM 6278 C C . PHE A 1 808 ? -10.275 -13.459 26.763 1.00 92.69 808 PHE A C 1
ATOM 6280 O O . PHE A 1 808 ? -9.436 -13.782 27.607 1.00 92.69 808 PHE A O 1
ATOM 6287 N N . VAL A 1 809 ? -10.236 -13.858 25.491 1.00 93.81 809 VAL A N 1
ATOM 6288 C CA . VAL A 1 809 ? -9.133 -14.622 24.898 1.00 93.81 809 VAL A CA 1
ATOM 6289 C C . VAL A 1 809 ? -8.664 -13.909 23.635 1.00 93.81 809 VAL A C 1
ATOM 6291 O O . VAL A 1 809 ? -9.458 -13.693 22.718 1.00 93.81 809 VAL A O 1
ATOM 6294 N N . PHE A 1 810 ? -7.381 -13.558 23.590 1.00 93.44 810 PHE A N 1
ATOM 6295 C CA . PHE A 1 810 ? -6.728 -12.901 22.459 1.00 93.44 810 PHE A CA 1
ATOM 6296 C C . PHE A 1 810 ? -5.664 -13.828 21.854 1.00 93.44 810 PHE A C 1
ATOM 6298 O O . PHE A 1 810 ? -4.845 -14.351 22.613 1.00 93.44 810 PHE A O 1
ATOM 6305 N N . PRO A 1 811 ? -5.611 -13.997 20.519 1.00 92.12 811 PRO A N 1
ATOM 6306 C CA . PRO A 1 811 ? -4.626 -14.841 19.836 1.00 92.12 811 PRO A CA 1
ATOM 6307 C C . PRO A 1 811 ? -3.299 -14.093 19.590 1.00 92.12 811 PRO A C 1
ATOM 6309 O O . PRO A 1 811 ? -2.662 -14.243 18.550 1.00 92.12 811 PRO A O 1
ATOM 6312 N N . GLU A 1 812 ? -2.931 -13.207 20.516 1.00 92.38 812 GLU A N 1
ATOM 6313 C CA . GLU A 1 812 ? -1.681 -12.451 20.512 1.00 92.38 812 GLU A CA 1
ATOM 6314 C C . GLU A 1 812 ? -1.269 -12.070 21.943 1.00 92.38 812 GLU A C 1
ATOM 6316 O O . GLU A 1 812 ? -2.098 -12.046 22.861 1.00 92.38 812 GLU A O 1
ATOM 6321 N N . ALA A 1 813 ? 0.014 -11.757 22.142 1.00 95.06 813 ALA A N 1
ATOM 6322 C CA . ALA A 1 813 ? 0.497 -11.178 23.392 1.00 95.06 813 ALA A CA 1
ATOM 6323 C C . ALA A 1 813 ? 0.150 -9.685 23.430 1.00 95.06 813 ALA A C 1
ATOM 6325 O O . ALA A 1 813 ? 0.654 -8.905 22.622 1.00 95.06 813 ALA A O 1
ATOM 6326 N N . LEU A 1 814 ? -0.699 -9.288 24.374 1.00 94.12 814 LEU A N 1
ATOM 6327 C CA . LEU A 1 814 ? -1.056 -7.890 24.576 1.00 94.12 814 LEU A CA 1
ATOM 6328 C C . LEU A 1 814 ? 0.014 -7.157 25.387 1.00 94.12 814 LEU A C 1
ATOM 6330 O O . LEU A 1 814 ? 0.683 -7.728 26.253 1.00 94.12 814 LEU A O 1
ATOM 6334 N N . GLU A 1 815 ? 0.150 -5.861 25.123 1.00 90.31 815 GLU A N 1
ATOM 6335 C CA . GLU A 1 815 ? 0.963 -4.971 25.945 1.00 90.31 815 GLU A CA 1
ATOM 6336 C C . GLU A 1 815 ? 0.177 -4.483 27.172 1.00 90.31 815 GLU A C 1
ATOM 6338 O O . GLU A 1 815 ? -1.051 -4.389 27.151 1.00 90.31 815 GLU A O 1
ATOM 6343 N N . THR A 1 816 ? 0.883 -4.074 28.229 1.00 86.31 816 THR A N 1
ATOM 6344 C CA . THR A 1 816 ? 0.305 -3.545 29.481 1.00 86.31 816 THR A CA 1
ATOM 6345 C C . THR A 1 816 ? -0.724 -2.437 29.242 1.00 86.31 816 THR A C 1
ATOM 6347 O O . THR A 1 816 ? -1.783 -2.416 29.867 1.00 86.31 816 THR A O 1
ATOM 6350 N N . LYS A 1 817 ? -0.446 -1.530 28.296 1.00 85.38 817 LYS A N 1
ATOM 6351 C CA . LYS A 1 817 ? -1.360 -0.433 27.945 1.00 85.38 817 LYS A CA 1
ATOM 6352 C C . LYS A 1 817 ? -2.666 -0.929 27.319 1.00 85.38 817 LYS A C 1
ATOM 6354 O O . LYS A 1 817 ? -3.711 -0.335 27.564 1.00 85.38 817 LYS A O 1
ATOM 6359 N N . ASP A 1 818 ? -2.609 -2.012 26.543 1.00 86.56 818 ASP A N 1
ATOM 6360 C CA . ASP A 1 818 ? -3.782 -2.598 25.894 1.00 86.56 818 ASP A CA 1
ATOM 6361 C C . ASP A 1 818 ? -4.640 -3.323 26.934 1.00 86.56 818 ASP A C 1
ATOM 6363 O O . ASP A 1 818 ? -5.858 -3.177 26.937 1.00 86.56 818 ASP A O 1
ATOM 6367 N N . ILE A 1 819 ? -4.006 -4.028 27.878 1.00 89.31 819 ILE A N 1
ATOM 6368 C CA . ILE A 1 819 ? -4.684 -4.690 29.003 1.00 89.31 819 ILE A CA 1
ATOM 6369 C C . ILE A 1 819 ? -5.422 -3.662 29.867 1.00 89.31 819 ILE A C 1
ATOM 6371 O O . ILE A 1 819 ? -6.615 -3.821 30.129 1.00 89.31 819 ILE A O 1
ATOM 6375 N N . ALA A 1 820 ? -4.748 -2.570 30.242 1.00 85.44 820 ALA A N 1
ATOM 6376 C CA . ALA A 1 820 ? -5.363 -1.477 30.992 1.00 85.44 820 ALA A CA 1
ATOM 6377 C C . ALA A 1 820 ? -6.523 -0.825 30.216 1.00 85.44 820 ALA A C 1
ATOM 6379 O O . ALA A 1 820 ? -7.576 -0.545 30.790 1.00 85.44 820 ALA A O 1
ATOM 6380 N N . ALA A 1 821 ? -6.363 -0.626 28.902 1.00 81.25 821 ALA A N 1
ATOM 6381 C CA . ALA A 1 821 ? -7.411 -0.079 28.042 1.00 81.25 821 ALA A CA 1
ATOM 6382 C C . ALA A 1 821 ? -8.613 -1.024 27.871 1.00 81.25 821 ALA A C 1
ATOM 6384 O O . ALA A 1 821 ? -9.730 -0.547 27.676 1.00 81.25 821 ALA A O 1
ATOM 6385 N N . ILE A 1 822 ? -8.411 -2.344 27.933 1.00 85.19 822 ILE A N 1
ATOM 6386 C CA . ILE A 1 822 ? -9.502 -3.324 27.916 1.00 85.19 822 ILE A CA 1
ATOM 6387 C C . ILE A 1 822 ? -10.241 -3.292 29.251 1.00 85.19 822 ILE A C 1
ATOM 6389 O O . ILE A 1 822 ? -11.457 -3.126 29.253 1.00 85.19 822 ILE A O 1
ATOM 6393 N N . PHE A 1 823 ? -9.542 -3.399 30.386 1.00 84.81 823 PHE A N 1
ATOM 6394 C CA . PHE A 1 823 ? -10.198 -3.407 31.698 1.00 84.81 823 PHE A CA 1
ATOM 6395 C C . PHE A 1 823 ? -10.931 -2.102 32.017 1.00 84.81 823 PHE A C 1
ATOM 6397 O O . PHE A 1 823 ? -11.994 -2.146 32.644 1.00 84.81 823 PHE A O 1
ATOM 6404 N N . SER A 1 824 ? -10.446 -0.961 31.518 1.00 79.94 824 SER A N 1
ATOM 6405 C CA . SER A 1 824 ? -11.159 0.310 31.661 1.00 79.94 824 SER A CA 1
ATOM 6406 C C . SER A 1 824 ? -12.519 0.312 30.955 1.00 79.94 824 SER A C 1
ATOM 6408 O O . SER A 1 824 ? -13.427 0.986 31.426 1.00 79.94 824 SER A O 1
ATOM 6410 N N . GLN A 1 825 ? -12.701 -0.483 29.895 1.00 79.50 825 GLN A N 1
ATOM 6411 C CA . GLN A 1 825 ? -13.947 -0.600 29.116 1.00 79.50 825 GLN A CA 1
ATOM 6412 C C . GLN A 1 825 ? -14.899 -1.693 29.629 1.00 79.50 825 GLN A C 1
ATOM 6414 O O . GLN A 1 825 ? -15.956 -1.950 29.048 1.00 79.50 825 GLN A O 1
ATOM 6419 N N . VAL A 1 826 ? -14.516 -2.398 30.689 1.00 80.75 826 VAL A N 1
ATOM 6420 C CA . VAL A 1 826 ? -15.230 -3.570 31.189 1.00 80.75 826 VAL A CA 1
ATOM 6421 C C . VAL A 1 826 ? -15.990 -3.208 32.470 1.00 80.75 826 VAL A C 1
ATOM 6423 O O . VAL A 1 826 ? -15.403 -2.605 33.372 1.00 80.75 826 VAL A O 1
ATOM 6426 N N . PRO A 1 827 ? -17.264 -3.619 32.624 1.00 81.38 827 PRO A N 1
ATOM 6427 C CA . PRO A 1 827 ? -18.050 -3.286 33.811 1.00 81.38 827 PRO A CA 1
ATOM 6428 C C . PRO A 1 827 ? -17.484 -3.941 35.083 1.00 81.38 827 PRO A C 1
ATOM 6430 O O . PRO A 1 827 ? -17.182 -5.136 35.102 1.00 81.38 827 PRO A O 1
ATOM 6433 N N . LEU A 1 828 ? -17.304 -3.144 36.143 1.00 76.19 828 LEU A N 1
ATOM 6434 C CA . LEU A 1 828 ? -16.706 -3.498 37.445 1.00 76.19 828 LEU A CA 1
ATOM 6435 C C . LEU A 1 828 ? -17.546 -4.473 38.262 1.00 76.19 828 LEU A C 1
ATOM 6437 O O . LEU A 1 828 ? -17.006 -5.232 39.060 1.00 76.19 828 LEU A O 1
ATOM 6441 N N . SER A 1 829 ? -18.856 -4.492 38.044 1.00 67.38 829 SER A N 1
ATOM 6442 C CA . SER A 1 829 ? -19.742 -5.484 38.641 1.00 67.38 829 SER A CA 1
ATOM 6443 C C . SER A 1 829 ? -20.846 -5.871 37.669 1.00 67.38 829 SER A C 1
ATOM 6445 O O . SER A 1 829 ? -21.284 -5.051 36.862 1.00 67.38 829 SER A O 1
ATOM 6447 N N . SER A 1 830 ? -21.276 -7.126 37.772 1.00 62.50 830 SER A N 1
ATOM 6448 C CA . SER A 1 830 ? -22.510 -7.643 37.193 1.00 62.50 830 SER A CA 1
ATOM 6449 C C . SER A 1 830 ? -23.244 -8.406 38.288 1.00 62.50 830 SER A C 1
ATOM 6451 O O . SER A 1 830 ? -22.749 -9.447 38.715 1.00 62.50 830 SER A O 1
ATOM 6453 N N . SER A 1 831 ? -24.366 -7.893 38.798 1.00 61.41 831 SER A N 1
ATOM 6454 C CA . SER A 1 831 ? -25.200 -8.642 39.748 1.00 61.41 831 SER A CA 1
ATOM 6455 C C . SER A 1 831 ? -26.385 -9.289 39.035 1.00 61.41 831 SER A C 1
ATOM 6457 O O . SER A 1 831 ? -27.072 -8.670 38.218 1.00 61.41 831 SER A O 1
ATOM 6459 N N . ALA A 1 832 ? -26.621 -10.562 39.351 1.00 57.53 832 ALA A N 1
ATOM 6460 C CA . ALA A 1 832 ? -27.753 -11.313 38.840 1.00 57.53 832 ALA A CA 1
ATOM 6461 C C . ALA A 1 832 ? -29.019 -10.928 39.620 1.00 57.53 832 ALA A C 1
ATOM 6463 O O . ALA A 1 832 ? -29.174 -11.309 40.773 1.00 57.53 832 ALA A O 1
ATOM 6464 N N . SER A 1 833 ? -29.891 -10.159 38.961 1.00 64.62 833 SER A N 1
ATOM 6465 C CA . SER A 1 833 ? -31.345 -10.085 39.177 1.00 64.62 833 SER A CA 1
ATOM 6466 C C . SER A 1 833 ? -31.859 -9.934 40.625 1.00 64.62 833 SER A C 1
ATOM 6468 O O . SER A 1 833 ? -31.870 -10.886 41.400 1.00 64.62 833 SER A O 1
ATOM 6470 N N . LEU A 1 834 ? -32.479 -8.793 40.940 1.00 74.06 834 LEU A N 1
ATOM 6471 C CA . LEU A 1 834 ? -33.373 -8.654 42.098 1.00 74.06 834 LEU A CA 1
ATOM 6472 C C . LEU A 1 834 ? -34.832 -8.712 41.631 1.00 74.06 834 LEU A C 1
ATOM 6474 O O . LEU A 1 834 ? -35.268 -7.875 40.837 1.00 74.06 834 LEU A O 1
ATOM 6478 N N . SER A 1 835 ? -35.597 -9.683 42.140 1.00 73.12 835 SER A N 1
ATOM 6479 C CA . SER A 1 835 ? -37.037 -9.804 41.884 1.00 73.12 835 SER A CA 1
ATOM 6480 C C . SER A 1 835 ? -37.862 -9.595 43.161 1.00 73.12 835 SER A C 1
ATOM 6482 O O . SER A 1 835 ? -37.684 -10.334 44.130 1.00 73.12 835 SER A O 1
ATOM 6484 N N . GLY A 1 836 ? -38.820 -8.662 43.138 1.00 64.69 836 GLY A N 1
ATOM 6485 C CA . GLY A 1 836 ? -39.820 -8.469 44.202 1.00 64.69 836 GLY A CA 1
ATOM 6486 C C . GLY A 1 836 ? -39.340 -7.599 45.370 1.00 64.69 836 GLY A C 1
ATOM 6487 O O . GLY A 1 836 ? -38.349 -6.890 45.238 1.00 64.69 836 GLY A O 1
ATOM 6488 N N . ASN A 1 837 ? -40.011 -7.690 46.530 1.00 63.19 837 ASN A N 1
ATOM 6489 C CA . ASN A 1 837 ? -39.638 -7.023 47.800 1.00 63.19 837 ASN A CA 1
ATOM 6490 C C . ASN A 1 837 ? -38.311 -7.548 48.401 1.00 63.19 837 ASN A C 1
ATOM 6492 O O . ASN A 1 837 ? -38.128 -7.544 49.620 1.00 63.19 837 ASN A O 1
ATOM 6496 N N . ALA A 1 838 ? -37.413 -8.082 47.571 1.00 58.28 838 ALA A N 1
ATOM 6497 C CA . ALA A 1 838 ? -36.110 -8.562 47.986 1.00 58.28 838 ALA A CA 1
ATOM 6498 C C . ALA A 1 838 ? -35.366 -7.419 48.686 1.00 58.28 838 ALA A C 1
ATOM 6500 O O . ALA A 1 838 ? -35.282 -6.305 48.168 1.00 58.28 838 ALA A O 1
ATOM 6501 N N . GLY A 1 839 ? -34.883 -7.700 49.897 1.00 73.38 839 GLY A N 1
ATOM 6502 C CA . GLY A 1 839 ? -34.192 -6.723 50.725 1.00 73.38 839 GLY A CA 1
ATOM 6503 C C . GLY A 1 839 ? -33.004 -6.076 50.010 1.00 73.38 839 GLY A C 1
ATOM 6504 O O . GLY A 1 839 ? -32.459 -6.598 49.035 1.00 73.38 839 GLY A O 1
ATOM 6505 N N . ALA A 1 840 ? -32.599 -4.923 50.534 1.00 83.50 840 ALA A N 1
ATOM 6506 C CA . ALA A 1 840 ? -31.446 -4.170 50.070 1.00 83.50 840 ALA A CA 1
ATOM 6507 C C . ALA A 1 840 ? -30.224 -5.070 49.804 1.00 83.50 840 ALA A C 1
ATOM 6509 O O . ALA A 1 840 ? -29.779 -5.797 50.693 1.00 83.50 840 ALA A O 1
ATOM 6510 N N . THR A 1 841 ? -29.650 -4.988 48.603 1.00 86.25 841 THR A N 1
ATOM 6511 C CA . THR A 1 841 ? -28.443 -5.749 48.243 1.00 86.25 841 THR A CA 1
ATOM 6512 C C . THR A 1 841 ? -27.249 -4.820 48.131 1.00 86.25 841 THR A C 1
ATOM 6514 O O . THR A 1 841 ? -27.263 -3.865 47.355 1.00 86.25 841 THR A O 1
ATOM 6517 N N . LYS A 1 842 ? -26.199 -5.102 48.902 1.00 86.12 842 LYS A N 1
ATOM 6518 C CA . LYS A 1 842 ? -24.929 -4.376 48.834 1.00 86.12 842 LYS A CA 1
ATOM 6519 C C . LYS A 1 842 ? -24.166 -4.782 47.570 1.00 86.12 842 LYS A C 1
ATOM 6521 O O . LYS A 1 842 ? -23.879 -5.962 47.383 1.00 86.12 842 LYS A O 1
ATOM 6526 N N . VAL A 1 843 ? -23.833 -3.809 46.723 1.00 85.00 843 VAL A N 1
ATOM 6527 C CA . VAL A 1 843 ? -23.019 -4.006 45.507 1.00 85.00 843 VAL A CA 1
ATOM 6528 C C . VAL A 1 843 ? -21.533 -3.985 45.858 1.00 85.00 843 VAL A C 1
ATOM 6530 O O . VAL A 1 843 ? -20.782 -4.851 45.420 1.00 85.00 843 VAL A O 1
ATOM 6533 N N . GLY A 1 844 ? -21.123 -3.017 46.680 1.00 84.44 844 GLY A N 1
ATOM 6534 C CA . GLY A 1 844 ? -19.744 -2.832 47.130 1.00 84.44 844 GLY A CA 1
ATOM 6535 C C . GLY A 1 844 ? -19.414 -1.359 47.399 1.00 84.44 844 GLY A C 1
ATOM 6536 O O . GLY A 1 844 ? -20.253 -0.494 47.136 1.00 84.44 844 GLY A O 1
ATOM 6537 N N . PRO A 1 845 ? -18.213 -1.054 47.913 1.00 87.06 845 PRO A N 1
ATOM 6538 C CA . PRO A 1 845 ? -17.766 0.317 48.151 1.00 87.06 845 PRO A CA 1
ATOM 6539 C C . PRO A 1 845 ? -17.658 1.123 46.848 1.00 87.06 845 PRO A C 1
ATOM 6541 O O . PRO A 1 845 ? -17.101 0.641 45.861 1.00 87.06 845 PRO A O 1
ATOM 6544 N N . ALA A 1 846 ? -18.120 2.375 46.848 1.00 86.00 846 ALA A N 1
ATOM 6545 C CA . ALA A 1 846 ? -18.075 3.276 45.691 1.00 86.00 846 ALA A CA 1
ATOM 6546 C C . ALA A 1 846 ? -16.650 3.487 45.144 1.00 86.00 846 ALA A C 1
ATOM 6548 O O . ALA A 1 846 ? -16.463 3.587 43.931 1.00 86.00 846 ALA A O 1
ATOM 6549 N N . SER A 1 847 ? -15.645 3.489 46.026 1.00 83.81 847 SER A N 1
ATOM 6550 C CA . SER A 1 847 ? -14.224 3.560 45.670 1.00 83.81 847 SER A CA 1
ATOM 6551 C C . SER A 1 847 ? -13.754 2.355 44.847 1.00 83.81 847 SER A C 1
ATOM 6553 O O . SER A 1 847 ? -13.032 2.525 43.870 1.00 83.81 847 SER A O 1
ATOM 6555 N N . GLN A 1 848 ? -14.217 1.144 45.174 1.00 82.25 848 GLN A N 1
ATOM 6556 C CA . GLN A 1 848 ? -13.897 -0.078 44.421 1.00 82.25 848 GLN A CA 1
ATOM 6557 C C . GLN A 1 848 ? -14.678 -0.181 43.106 1.00 82.25 848 GLN A C 1
ATOM 6559 O O . GLN A 1 848 ? -14.232 -0.827 42.163 1.00 82.25 848 GLN A O 1
ATOM 6564 N N . LEU A 1 849 ? -15.838 0.474 43.035 1.00 83.62 849 LEU A N 1
ATOM 6565 C CA . LEU A 1 849 ? -16.649 0.585 41.823 1.00 83.62 849 LEU A CA 1
ATOM 6566 C C . LEU A 1 849 ? -16.211 1.749 40.914 1.00 83.62 849 LEU A C 1
ATOM 6568 O O . LEU A 1 849 ? -16.851 1.988 39.893 1.00 83.62 849 LEU A O 1
ATOM 6572 N N . GLY A 1 850 ? -15.147 2.477 41.276 1.00 84.38 850 GLY A N 1
ATOM 6573 C CA . GLY A 1 850 ? -14.614 3.598 40.497 1.00 84.38 850 GLY A CA 1
ATOM 6574 C C . GLY A 1 850 ? -15.583 4.774 40.339 1.00 84.38 850 GLY A C 1
ATOM 6575 O O . GLY A 1 850 ? -15.469 5.536 39.387 1.00 84.38 850 GLY A O 1
ATOM 6576 N N . ILE A 1 851 ? -16.542 4.913 41.257 1.00 88.12 851 ILE A N 1
ATOM 6577 C CA . ILE A 1 851 ? -17.509 6.023 41.295 1.00 88.12 851 ILE A CA 1
ATOM 6578 C C . ILE A 1 851 ? -16.924 7.204 42.101 1.00 88.12 851 ILE A C 1
ATOM 6580 O O . ILE A 1 851 ? -17.384 8.339 42.005 1.00 88.12 851 ILE A O 1
ATOM 6584 N N . ASP A 1 852 ? -15.888 6.958 42.910 1.00 84.25 852 ASP A N 1
ATOM 6585 C CA . ASP A 1 852 ? -15.305 7.956 43.805 1.00 84.25 852 ASP A CA 1
ATOM 6586 C C . ASP A 1 852 ? -14.405 8.972 43.070 1.00 84.25 852 ASP A C 1
ATOM 6588 O O . ASP A 1 852 ? -13.269 8.669 42.712 1.00 84.25 852 ASP A O 1
ATOM 6592 N N . GLY A 1 853 ? -14.903 10.198 42.868 1.00 75.00 853 GLY A N 1
ATOM 6593 C CA . GLY A 1 853 ? -14.117 11.331 42.355 1.00 75.00 853 GLY A CA 1
ATOM 6594 C C . GLY A 1 853 ? -13.829 11.326 40.847 1.00 75.00 853 GLY A C 1
ATOM 6595 O O . GLY A 1 853 ? -13.026 12.139 40.393 1.00 75.00 853 GLY A O 1
ATOM 6596 N N . GLY A 1 854 ? -14.472 10.443 40.078 1.00 85.12 854 GLY A N 1
ATOM 6597 C CA . GLY A 1 854 ? -14.295 10.314 38.629 1.00 85.12 854 GLY A CA 1
ATOM 6598 C C . GLY A 1 854 ? -15.610 10.301 37.845 1.00 85.12 854 GLY A C 1
ATOM 6599 O O . GLY A 1 854 ? -16.703 10.344 38.412 1.00 85.12 854 GLY A O 1
ATOM 6600 N N . SER A 1 855 ? -15.497 10.258 36.516 1.00 89.94 855 SER A N 1
ATOM 6601 C CA . SER A 1 855 ? -16.629 9.981 35.624 1.00 89.94 855 SER A CA 1
ATOM 6602 C C . SER A 1 855 ? -17.068 8.528 35.789 1.00 89.94 855 SER A C 1
ATOM 6604 O O . SER A 1 855 ? -16.229 7.658 35.983 1.00 89.94 855 SER A O 1
ATOM 6606 N N . PHE A 1 856 ? -18.358 8.234 35.667 1.00 92.38 856 PHE A N 1
ATOM 6607 C CA . PHE A 1 856 ? -18.859 6.865 35.764 1.00 92.38 856 PHE A CA 1
ATOM 6608 C C . PHE A 1 856 ? -20.123 6.665 34.932 1.00 92.38 856 PHE A C 1
ATOM 6610 O O . PHE A 1 856 ? -20.813 7.617 34.560 1.00 92.38 856 PHE A O 1
ATOM 6617 N N . THR A 1 857 ? -20.449 5.401 34.679 1.00 93.56 857 THR A N 1
ATOM 6618 C CA . THR A 1 857 ? -21.711 4.999 34.064 1.00 93.56 857 THR A CA 1
ATOM 6619 C C . THR A 1 857 ? -22.311 3.843 34.830 1.00 93.56 857 THR A C 1
ATOM 6621 O O . THR A 1 857 ? -21.634 2.866 35.125 1.00 93.56 857 THR A O 1
ATOM 6624 N N . ILE A 1 858 ? -23.600 3.920 35.122 1.00 94.00 858 ILE A N 1
ATOM 6625 C CA . ILE A 1 858 ? -24.360 2.809 35.682 1.00 94.00 858 ILE A CA 1
ATOM 6626 C C . ILE A 1 858 ? -25.442 2.447 34.679 1.00 94.00 858 ILE A C 1
ATOM 6628 O O . ILE A 1 858 ? -26.240 3.307 34.317 1.00 94.00 858 ILE A O 1
ATOM 6632 N N . THR A 1 859 ? -25.495 1.190 34.249 1.00 94.06 859 THR A N 1
ATOM 6633 C CA . THR A 1 859 ? -26.560 0.677 33.380 1.00 94.06 859 THR A CA 1
ATOM 6634 C C . THR A 1 859 ? -27.264 -0.495 34.047 1.00 94.06 859 THR A C 1
ATOM 6636 O O . THR A 1 859 ? -26.642 -1.223 34.813 1.00 94.06 859 THR A O 1
ATOM 6639 N N . MET A 1 860 ? -28.561 -0.660 33.810 1.00 94.62 860 MET A N 1
ATOM 6640 C CA . MET A 1 860 ? -29.331 -1.818 34.277 1.00 94.62 860 MET A CA 1
ATOM 6641 C C . MET A 1 860 ? -30.640 -1.928 33.495 1.00 94.62 860 MET A C 1
ATOM 6643 O O . MET A 1 860 ? -31.063 -0.968 32.849 1.00 94.62 860 MET A O 1
ATOM 6647 N N . GLN A 1 861 ? -31.323 -3.063 33.606 1.00 93.81 861 GLN A N 1
ATOM 6648 C CA . GLN A 1 861 ? -32.715 -3.188 33.182 1.00 93.81 861 GLN A CA 1
ATOM 6649 C C . GLN A 1 861 ? -33.638 -3.056 34.384 1.00 93.81 861 GLN A C 1
ATOM 6651 O O . GLN A 1 861 ? -33.429 -3.715 35.402 1.00 93.81 861 GLN A O 1
ATOM 6656 N N . LEU A 1 862 ? -34.675 -2.232 34.249 1.00 94.25 862 LEU A N 1
ATOM 6657 C CA . LEU A 1 862 ? -35.717 -2.041 35.253 1.00 94.25 862 LEU A CA 1
ATOM 6658 C C . LEU A 1 862 ? -37.064 -2.513 34.718 1.00 94.25 862 LEU A C 1
ATOM 6660 O O . LEU A 1 862 ? -37.428 -2.196 33.589 1.00 94.25 862 LEU A O 1
ATOM 6664 N N . LEU A 1 863 ? -37.822 -3.223 35.549 1.00 94.06 863 LEU A N 1
ATOM 6665 C CA . LEU A 1 863 ? -39.227 -3.545 35.321 1.00 94.06 863 LEU A CA 1
ATOM 6666 C C . LEU A 1 863 ? -40.049 -2.877 36.423 1.00 94.06 863 LEU A C 1
ATOM 6668 O O . LEU A 1 863 ? -40.088 -3.347 37.562 1.00 94.06 863 LEU A O 1
ATOM 6672 N N . LYS A 1 864 ? -40.686 -1.757 36.080 1.00 93.44 864 LYS A N 1
ATOM 6673 C CA . LYS A 1 864 ? -41.538 -0.990 36.993 1.00 93.44 864 LYS A CA 1
ATOM 6674 C C . LYS A 1 864 ? -42.933 -1.615 37.063 1.00 93.44 864 LYS A C 1
ATOM 6676 O O . LYS A 1 864 ? -43.569 -1.833 36.029 1.00 93.44 864 LYS A O 1
ATOM 6681 N N . THR A 1 865 ? -43.421 -1.888 38.270 1.00 90.69 865 THR A N 1
ATOM 6682 C CA . THR A 1 865 ? -44.814 -2.304 38.501 1.00 90.69 865 THR A CA 1
ATOM 6683 C C . THR A 1 865 ? -45.741 -1.087 38.439 1.00 90.69 865 THR A C 1
ATOM 6685 O O . THR A 1 865 ? -45.303 0.042 38.648 1.00 90.69 865 THR A O 1
ATOM 6688 N N . GLU A 1 866 ? -47.032 -1.280 38.159 1.00 87.75 866 GLU A N 1
ATOM 6689 C CA . GLU A 1 866 ? -47.998 -0.164 38.099 1.00 87.75 866 GLU A CA 1
ATOM 6690 C C . GLU A 1 866 ? -48.113 0.609 39.425 1.00 87.75 866 GLU A C 1
ATOM 6692 O O . GLU A 1 866 ? -48.437 1.792 39.423 1.00 87.75 866 GLU A O 1
ATOM 6697 N N . GLN A 1 867 ? -47.796 -0.039 40.550 1.00 82.25 867 GLN A N 1
ATOM 6698 C CA . GLN A 1 867 ? -47.852 0.544 41.894 1.00 82.25 867 GLN A CA 1
ATOM 6699 C C . GLN A 1 867 ? -46.568 1.299 42.292 1.00 82.25 867 GLN A C 1
ATOM 6701 O O . GLN A 1 867 ? -46.575 2.048 43.265 1.00 82.25 867 GLN A O 1
ATOM 6706 N N . ALA A 1 868 ? -45.466 1.132 41.554 1.00 81.25 868 ALA A N 1
ATOM 6707 C CA . ALA A 1 868 ? -44.162 1.712 41.879 1.00 81.25 868 ALA A CA 1
ATOM 6708 C C . ALA A 1 868 ? -43.992 3.116 41.273 1.00 81.25 868 ALA A C 1
ATOM 6710 O O . ALA A 1 868 ? -43.167 3.305 40.379 1.00 81.25 868 ALA A O 1
ATOM 6711 N N . ALA A 1 869 ? -44.796 4.096 41.702 1.00 82.62 869 ALA A N 1
ATOM 6712 C CA . ALA A 1 869 ? -44.634 5.485 41.250 1.00 82.62 869 ALA A CA 1
ATOM 6713 C C . ALA A 1 869 ? -43.310 6.095 41.747 1.00 82.62 869 ALA A C 1
ATOM 6715 O O . ALA A 1 869 ? -42.588 6.703 40.953 1.00 82.62 869 ALA A O 1
ATOM 6716 N N . ASP A 1 870 ? -42.982 5.839 43.015 1.00 89.25 870 ASP A N 1
ATOM 6717 C CA . ASP A 1 870 ? -41.757 6.283 43.672 1.00 89.25 870 ASP A CA 1
ATOM 6718 C C . ASP A 1 870 ? -40.997 5.086 44.250 1.00 89.25 870 ASP A C 1
ATOM 6720 O O . ASP A 1 870 ? -41.595 4.115 44.722 1.00 89.25 870 ASP A O 1
ATOM 6724 N N . GLY A 1 871 ? -39.668 5.161 44.247 1.00 89.44 871 GLY A N 1
ATOM 6725 C CA . GLY A 1 871 ? -38.835 4.123 44.848 1.00 89.44 871 GLY A CA 1
ATOM 6726 C C . GLY A 1 871 ? -37.350 4.311 44.581 1.00 89.44 871 GLY A C 1
ATOM 6727 O O . GLY A 1 871 ? -36.955 4.734 43.489 1.00 89.44 871 GLY A O 1
ATOM 6728 N N . VAL A 1 872 ? -36.526 3.980 45.577 1.00 89.06 872 VAL A N 1
ATOM 6729 C CA . VAL A 1 872 ? -35.062 4.071 45.488 1.00 89.06 872 VAL A CA 1
ATOM 6730 C C . VAL A 1 872 ? -34.486 2.840 44.797 1.00 89.06 872 VAL A C 1
ATOM 6732 O O . VAL A 1 872 ? -34.603 1.727 45.307 1.00 89.06 872 VAL A O 1
ATOM 6735 N N . ILE A 1 873 ? -33.833 3.052 43.654 1.00 87.50 873 ILE A N 1
ATOM 6736 C CA . ILE A 1 873 ? -33.209 1.997 42.847 1.00 87.50 873 ILE A CA 1
ATOM 6737 C C . ILE A 1 873 ? -31.769 1.771 43.320 1.00 87.50 873 ILE A C 1
ATOM 6739 O O . ILE A 1 873 ? -31.408 0.647 43.662 1.00 87.50 873 ILE A O 1
ATOM 6743 N N . ILE A 1 874 ? -30.969 2.840 43.380 1.00 90.12 874 ILE A N 1
ATOM 6744 C CA . ILE A 1 874 ? -29.584 2.837 43.870 1.00 90.12 874 ILE A CA 1
ATOM 6745 C C . ILE A 1 874 ? -29.403 3.949 44.893 1.00 90.12 874 ILE A C 1
ATOM 6747 O O . ILE A 1 874 ? -29.818 5.081 44.645 1.00 90.12 874 ILE A O 1
ATOM 6751 N N . SER A 1 875 ? -28.717 3.652 45.994 1.00 91.38 875 SER A N 1
ATOM 6752 C CA . SER A 1 875 ? -28.319 4.654 46.982 1.00 91.38 875 SER A CA 1
ATOM 6753 C C . SER A 1 875 ? -26.913 4.403 47.525 1.00 91.38 875 SER A C 1
ATOM 6755 O O . SER A 1 875 ? -26.502 3.265 47.759 1.00 91.38 875 SER A O 1
ATOM 6757 N N . SER A 1 876 ? -26.166 5.485 47.744 1.00 88.19 876 SER A N 1
ATOM 6758 C CA . SER A 1 876 ? -24.969 5.487 48.585 1.00 88.19 876 SER A CA 1
ATOM 6759 C C . SER A 1 876 ? -25.352 6.042 49.963 1.00 88.19 876 SER A C 1
ATOM 6761 O O . SER A 1 876 ? -25.468 7.259 50.130 1.00 88.19 876 SER A O 1
ATOM 6763 N N . VAL A 1 877 ? -25.600 5.173 50.941 1.00 77.31 877 VAL A N 1
ATOM 6764 C CA . VAL A 1 877 ? -26.027 5.578 52.293 1.00 77.31 877 VAL A CA 1
ATOM 6765 C C . VAL A 1 877 ? -24.885 5.326 53.272 1.00 77.31 877 VAL A C 1
ATOM 6767 O O . VAL A 1 877 ? -24.378 4.208 53.344 1.00 77.31 877 VAL A O 1
ATOM 6770 N N . LYS A 1 878 ? -24.484 6.348 54.039 1.00 75.38 878 LYS A N 1
ATOM 6771 C CA . LYS A 1 878 ? -23.670 6.149 55.249 1.00 75.38 878 LYS A CA 1
ATOM 6772 C C . LYS A 1 878 ? -24.598 5.656 56.354 1.00 75.38 878 LYS A C 1
ATOM 6774 O O . LYS A 1 878 ? -25.597 6.310 56.621 1.00 75.38 878 LYS A O 1
ATOM 6779 N N . ASP A 1 879 ? -24.267 4.532 56.985 1.00 64.25 879 ASP A N 1
ATOM 6780 C CA . ASP A 1 879 ? -25.147 3.762 57.884 1.00 64.25 879 ASP A CA 1
ATOM 6781 C C . ASP A 1 879 ? -25.689 4.498 59.141 1.00 64.25 879 ASP A C 1
ATOM 6783 O O . ASP A 1 879 ? -26.362 3.864 59.949 1.00 64.25 879 ASP A O 1
ATOM 6787 N N . SER A 1 880 ? -25.463 5.806 59.341 1.00 60.06 880 SER A N 1
ATOM 6788 C CA . SER A 1 880 ? -25.885 6.485 60.580 1.00 60.06 880 SER A CA 1
ATOM 6789 C C . SER A 1 880 ? -26.276 7.968 60.514 1.00 60.06 880 SER A C 1
ATOM 6791 O O . SER A 1 880 ? -26.795 8.453 61.514 1.00 60.06 880 SER A O 1
ATOM 6793 N N . ASP A 1 881 ? -26.088 8.694 59.404 1.00 60.75 881 ASP A N 1
ATOM 6794 C CA . ASP A 1 881 ? -26.325 10.150 59.377 1.00 60.75 881 ASP A CA 1
ATOM 6795 C C . ASP A 1 881 ? -27.381 10.553 58.344 1.00 60.75 881 ASP A C 1
ATOM 6797 O O . ASP A 1 881 ? -27.353 10.102 57.201 1.00 60.75 881 ASP A O 1
ATOM 6801 N N . SER A 1 882 ? -28.262 11.487 58.721 1.00 60.25 882 SER A N 1
ATOM 6802 C CA . SER A 1 882 ? -29.294 12.133 57.884 1.00 60.25 882 SER A CA 1
ATOM 6803 C C . SER A 1 882 ? -28.743 12.969 56.716 1.00 60.25 882 SER A C 1
ATOM 6805 O O . SER A 1 882 ? -29.461 13.778 56.125 1.00 60.25 882 SER A O 1
ATOM 6807 N N . SER A 1 883 ? -27.466 12.793 56.374 1.00 68.44 883 SER A N 1
ATOM 6808 C CA . SER A 1 883 ? -26.843 13.458 55.237 1.00 68.44 883 SER A CA 1
ATOM 6809 C C . SER A 1 883 ? -27.464 12.941 53.935 1.00 68.44 883 SER A C 1
ATOM 6811 O O . SER A 1 883 ? -27.687 11.732 53.803 1.00 68.44 883 SER A O 1
ATOM 6813 N N . PRO A 1 884 ? -27.747 13.822 52.960 1.00 69.12 884 PRO A N 1
ATOM 6814 C CA . PRO A 1 884 ? -28.257 13.392 51.668 1.00 69.12 884 PRO A CA 1
ATOM 6815 C C . PRO A 1 884 ? -27.281 12.391 51.024 1.00 69.12 884 PRO A C 1
ATOM 6817 O O . PRO A 1 884 ? -26.062 12.535 51.166 1.00 69.12 884 PRO A O 1
ATOM 6820 N N . PRO A 1 885 ? -27.791 11.356 50.335 1.00 71.75 885 PRO A N 1
ATOM 6821 C CA . PRO A 1 885 ? -26.936 10.403 49.642 1.00 71.75 885 PRO A CA 1
ATOM 6822 C C . PRO A 1 885 ? -26.088 11.138 48.597 1.00 71.75 885 PRO A C 1
ATOM 6824 O O . PRO A 1 885 ? -26.607 11.935 47.816 1.00 71.75 885 PRO A O 1
ATOM 6827 N N . GLY A 1 886 ? -24.784 10.852 48.566 1.00 82.75 886 GLY A N 1
ATOM 6828 C CA . GLY A 1 886 ? -23.884 11.425 47.559 1.00 82.75 886 GLY A CA 1
ATOM 6829 C C . GLY A 1 886 ? -24.218 10.974 46.129 1.00 82.75 886 GLY A C 1
ATOM 6830 O O . GLY A 1 886 ? -23.991 11.724 45.180 1.00 82.75 886 GLY A O 1
ATOM 6831 N N . LEU A 1 887 ? -24.800 9.776 45.993 1.00 91.25 887 LEU A N 1
ATOM 6832 C CA . LEU A 1 887 ? -25.360 9.209 44.773 1.00 91.25 887 LEU A CA 1
ATOM 6833 C C . LEU A 1 887 ? -26.729 8.569 45.064 1.00 91.25 887 LEU A C 1
ATOM 6835 O O . LEU A 1 887 ? -26.841 7.665 45.897 1.00 91.25 887 LEU A O 1
ATOM 6839 N N . LEU A 1 888 ? -27.757 9.001 44.337 1.00 92.88 888 LEU A N 1
ATOM 6840 C CA . LEU A 1 888 ? -29.103 8.426 44.344 1.00 92.88 888 LEU A CA 1
ATOM 6841 C C . LEU A 1 888 ? -29.581 8.229 42.904 1.00 92.88 888 LEU A C 1
ATOM 6843 O O . LEU A 1 888 ? -29.496 9.151 42.097 1.00 92.88 888 LEU A O 1
ATOM 6847 N N . LEU A 1 889 ? -30.141 7.065 42.593 1.00 94.25 889 LEU A N 1
ATOM 6848 C CA . LEU A 1 889 ? -30.996 6.856 41.426 1.00 94.25 889 LEU A CA 1
ATOM 6849 C C . LEU A 1 889 ? -32.334 6.327 41.935 1.00 94.25 889 LEU A C 1
ATOM 6851 O O . LEU A 1 889 ? -32.389 5.295 42.602 1.00 94.25 889 LEU A O 1
ATOM 6855 N N . ALA A 1 890 ? -33.410 7.038 41.639 1.00 94.88 890 ALA A N 1
ATOM 6856 C CA . ALA A 1 890 ? -34.747 6.732 42.116 1.00 94.88 890 ALA A CA 1
ATOM 6857 C C . ALA A 1 890 ? -35.782 6.993 41.019 1.00 94.88 890 ALA A C 1
ATOM 6859 O O . ALA A 1 890 ? -35.488 7.575 39.973 1.00 94.88 890 ALA A O 1
ATOM 6860 N N . THR A 1 891 ? -37.010 6.565 41.271 1.00 94.19 891 THR A N 1
ATOM 6861 C CA . THR A 1 891 ? -38.180 7.086 40.562 1.00 94.19 891 THR A CA 1
ATOM 6862 C C . THR A 1 891 ? -38.890 8.099 41.445 1.00 94.19 891 THR A C 1
ATOM 6864 O O . THR A 1 891 ? -39.003 7.875 42.652 1.00 94.19 891 THR A O 1
ATOM 6867 N N . ARG A 1 892 ? -39.307 9.218 40.847 1.00 93.19 892 ARG A N 1
ATOM 6868 C CA . ARG A 1 892 ? -40.126 10.251 41.478 1.00 93.19 892 ARG A CA 1
ATOM 6869 C C . ARG A 1 892 ? -41.201 10.709 40.505 1.00 93.19 892 ARG A C 1
ATOM 6871 O O . ARG A 1 892 ? -40.880 11.056 39.364 1.00 93.19 892 ARG A O 1
ATOM 6878 N N . ASP A 1 893 ? -42.455 10.656 40.937 1.00 92.81 893 ASP A N 1
ATOM 6879 C CA . ASP A 1 893 ? -43.635 10.901 40.101 1.00 92.81 893 ASP A CA 1
ATOM 6880 C C . ASP A 1 893 ? -43.638 10.002 38.849 1.00 92.81 893 ASP A C 1
ATOM 6882 O O . ASP A 1 893 ? -44.039 10.380 37.749 1.00 92.81 893 ASP A O 1
ATOM 6886 N N . GLY A 1 894 ? -43.108 8.785 38.998 1.00 92.31 894 GLY A N 1
ATOM 6887 C CA . GLY A 1 894 ? -42.964 7.810 37.929 1.00 92.31 894 GLY A CA 1
ATOM 6888 C C . GLY A 1 894 ? -41.802 8.040 36.957 1.00 92.31 894 GLY A C 1
ATOM 6889 O O . GLY A 1 894 ? -41.542 7.127 36.167 1.00 92.31 894 GLY A O 1
ATOM 6890 N N . SER A 1 895 ? -41.094 9.171 37.014 1.00 95.62 895 SER A N 1
ATOM 6891 C CA . SER A 1 895 ? -39.921 9.484 36.180 1.00 95.62 895 SER A CA 1
ATOM 6892 C C . SER A 1 895 ? -38.607 9.137 36.871 1.00 95.62 895 SER A C 1
ATOM 6894 O O . SER A 1 895 ? -38.507 9.182 38.094 1.00 95.62 895 SER A O 1
ATOM 6896 N N . LEU A 1 896 ? -37.570 8.812 36.093 1.00 96.81 896 LEU A N 1
ATOM 6897 C CA . LEU A 1 896 ? -36.228 8.601 36.646 1.00 96.81 896 LEU A CA 1
ATOM 6898 C C . LEU A 1 896 ? -35.665 9.917 37.181 1.00 96.81 896 LEU A C 1
ATOM 6900 O O . LEU A 1 896 ? -35.614 10.914 36.466 1.00 96.81 896 LEU A O 1
ATOM 6904 N N . GLN A 1 897 ? -35.188 9.893 38.416 1.00 96.25 897 GLN A N 1
ATOM 6905 C CA . GLN A 1 897 ? -34.478 10.983 39.059 1.00 96.25 897 GLN A CA 1
ATOM 6906 C C . GLN A 1 897 ? -33.125 10.468 39.529 1.00 96.25 897 GLN A C 1
ATOM 6908 O O . GLN A 1 897 ? -33.022 9.402 40.130 1.00 96.25 897 GLN A O 1
ATOM 6913 N N . SER A 1 898 ? -32.079 11.236 39.268 1.00 94.88 898 SER A N 1
ATOM 6914 C CA . SER A 1 898 ? -30.744 10.961 39.778 1.00 94.88 898 SER A CA 1
ATOM 6915 C C . SER A 1 898 ? -30.229 12.165 40.549 1.00 94.88 898 SER A C 1
ATOM 6917 O O . SER A 1 898 ? -30.420 13.300 40.120 1.00 94.88 898 SER A O 1
ATOM 6919 N N . VAL A 1 899 ? -29.603 11.916 41.693 1.00 92.69 899 VAL A N 1
ATOM 6920 C CA . VAL A 1 899 ? -28.935 12.931 42.504 1.00 92.69 899 VAL A CA 1
ATOM 6921 C C . VAL A 1 899 ? -27.467 12.565 42.575 1.00 92.69 899 VAL A C 1
ATOM 6923 O O . VAL A 1 899 ? -27.129 11.483 43.050 1.00 92.69 899 VAL A O 1
ATOM 6926 N N . VAL A 1 900 ? -26.608 13.444 42.071 1.00 90.00 900 VAL A N 1
ATOM 6927 C CA . VAL A 1 900 ? -25.151 13.301 42.144 1.00 90.00 900 VAL A CA 1
ATOM 6928 C C . VAL A 1 900 ? -24.618 14.584 42.759 1.00 90.00 900 VAL A C 1
ATOM 6930 O O . VAL A 1 900 ? -24.864 15.660 42.219 1.00 90.00 900 VAL A O 1
ATOM 6933 N N . LEU A 1 901 ? -23.924 14.482 43.897 1.00 84.50 901 LEU A N 1
ATOM 6934 C CA . LEU A 1 901 ? -23.362 15.646 44.600 1.00 84.50 901 LEU A CA 1
ATOM 6935 C C . LEU A 1 901 ? -24.414 16.749 44.850 1.00 84.50 901 LEU A C 1
ATOM 6937 O O . LEU A 1 901 ? -24.195 17.915 44.530 1.00 84.50 901 LEU A O 1
ATOM 6941 N N . GLU A 1 902 ? -25.580 16.359 45.376 1.00 85.06 902 GLU A N 1
ATOM 6942 C CA . GLU A 1 902 ? -26.720 17.243 45.695 1.00 85.06 902 GLU A CA 1
ATOM 6943 C C . GLU A 1 902 ? -27.450 17.864 44.485 1.00 85.06 902 GLU A C 1
ATOM 6945 O O . GLU A 1 902 ? -28.491 18.496 44.665 1.00 85.06 902 GLU A O 1
ATOM 6950 N N . GLN A 1 903 ? -26.980 17.656 43.249 1.00 90.12 903 GLN A N 1
ATOM 6951 C CA . GLN A 1 903 ? -27.674 18.129 42.050 1.00 90.12 903 GLN A CA 1
ATOM 6952 C C . GLN A 1 903 ? -28.701 17.117 41.561 1.00 90.12 903 GLN A C 1
ATOM 6954 O O . GLN A 1 903 ? -28.390 15.950 41.323 1.00 90.12 903 GLN A O 1
ATOM 6959 N N . ILE A 1 904 ? -29.938 17.584 41.397 1.00 93.44 904 ILE A N 1
ATOM 6960 C CA . ILE A 1 904 ? -31.069 16.770 40.958 1.00 93.44 904 ILE A CA 1
ATOM 6961 C C . ILE A 1 904 ? -31.172 16.827 39.433 1.00 93.44 904 ILE A C 1
ATOM 6963 O O . ILE A 1 904 ? -31.362 17.893 38.851 1.00 93.44 904 ILE A O 1
ATOM 6967 N N . CYS A 1 905 ? -31.142 15.662 38.793 1.00 95.25 905 CYS A N 1
ATOM 6968 C CA . CYS A 1 905 ? -31.432 15.497 37.377 1.00 95.25 905 CYS A CA 1
ATOM 6969 C C . CYS A 1 905 ? -32.619 14.550 37.191 1.00 95.25 905 CYS A C 1
ATOM 6971 O O . CYS A 1 905 ? -32.521 13.362 37.499 1.00 95.25 905 CYS A O 1
ATOM 6973 N N . GLN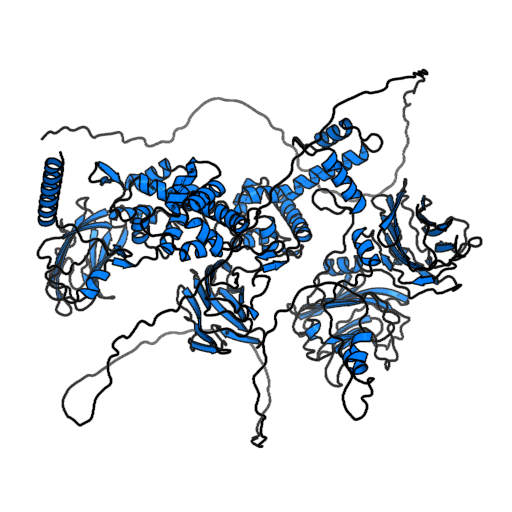 A 1 906 ? -33.748 15.071 36.704 1.00 97.12 906 GLN A N 1
ATOM 6974 C CA . GLN A 1 906 ? -34.993 14.315 36.534 1.00 97.12 906 GLN A CA 1
ATOM 6975 C C . GLN A 1 906 ? -35.390 14.221 35.059 1.00 97.12 906 GLN A C 1
ATOM 6977 O O . GLN A 1 906 ? -35.439 15.229 34.353 1.00 97.12 906 GLN A O 1
ATOM 6982 N N . ALA A 1 907 ? -35.671 12.999 34.610 1.00 95.81 907 ALA A N 1
ATOM 6983 C CA . ALA A 1 907 ? -36.176 12.700 33.280 1.00 95.81 907 ALA A CA 1
ATOM 6984 C C . ALA A 1 907 ? -37.561 13.307 33.050 1.00 95.81 907 ALA A C 1
ATOM 6986 O O . ALA A 1 907 ? -38.432 13.248 33.916 1.00 95.81 907 ALA A O 1
ATOM 6987 N N . GLU A 1 908 ? -37.761 13.862 31.856 1.00 91.12 908 GLU A N 1
ATOM 6988 C CA . GLU A 1 908 ? -39.053 14.420 31.442 1.00 91.12 908 GLU A CA 1
ATOM 6989 C C . GLU A 1 908 ? -40.054 13.314 31.088 1.00 91.12 908 GLU A C 1
ATOM 6991 O O . GLU A 1 908 ? -41.256 13.478 31.280 1.00 91.12 908 GLU A O 1
ATOM 6996 N N . SER A 1 909 ? -39.561 12.164 30.617 1.00 91.44 909 SER A N 1
ATOM 6997 C CA . SER A 1 909 ? -40.381 10.997 30.308 1.00 91.44 909 SER A CA 1
ATOM 6998 C C . SER A 1 909 ? -40.515 10.052 31.515 1.00 91.44 909 SER A C 1
ATOM 7000 O O . SER A 1 909 ? -39.494 9.610 32.070 1.00 91.44 909 SER A O 1
ATOM 7002 N N . PRO A 1 910 ? -41.752 9.673 31.900 1.00 94.38 910 PRO A N 1
ATOM 7003 C CA . PRO A 1 910 ? -41.970 8.679 32.941 1.00 94.38 910 PRO A CA 1
ATOM 7004 C C . PRO A 1 910 ? -41.422 7.318 32.509 1.00 94.38 910 PRO A C 1
ATOM 7006 O O . PRO A 1 910 ? -41.486 6.944 31.336 1.00 94.38 910 PRO A O 1
ATOM 7009 N N . LEU A 1 911 ? -40.904 6.553 33.471 1.00 94.88 911 LEU A N 1
ATOM 7010 C CA . LEU A 1 911 ? -40.485 5.176 33.241 1.00 94.88 9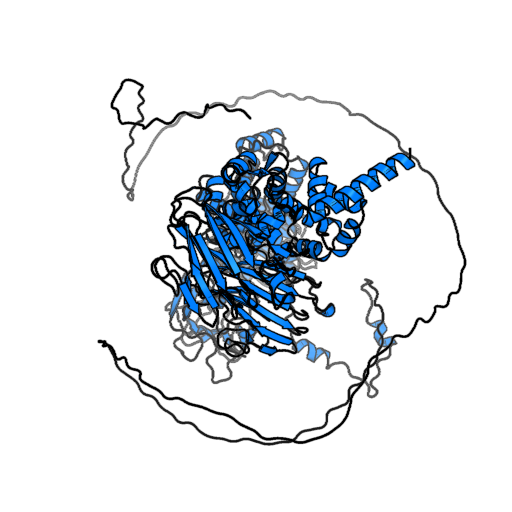11 LEU A CA 1
ATOM 7011 C C . LEU A 1 911 ? -41.743 4.324 32.970 1.00 94.88 911 LEU A C 1
ATOM 7013 O O . LEU A 1 911 ? -42.643 4.307 33.824 1.00 94.88 911 LEU A O 1
ATOM 7017 N N . PRO A 1 912 ? -41.843 3.640 31.816 1.00 93.75 912 PRO A N 1
ATOM 7018 C CA . PRO A 1 912 ? -43.029 2.863 31.475 1.00 93.75 912 PRO A CA 1
ATOM 7019 C C . PRO A 1 912 ? -43.183 1.654 32.403 1.00 93.75 912 PRO A C 1
ATOM 7021 O O . PRO A 1 912 ? -42.209 0.976 32.731 1.00 93.75 912 PRO A O 1
ATOM 7024 N N . SER A 1 913 ? -44.417 1.397 32.836 1.00 93.44 913 SER A N 1
ATOM 7025 C CA . SER A 1 913 ? -44.777 0.234 33.649 1.00 93.44 913 SER A CA 1
ATOM 7026 C C . SER A 1 913 ? -44.950 -1.023 32.789 1.00 93.44 913 SER A C 1
ATOM 7028 O O . SER A 1 913 ? -45.225 -0.948 31.592 1.00 93.44 913 SER A O 1
ATOM 7030 N N . GLY A 1 914 ? -44.773 -2.197 33.401 1.00 93.12 914 GLY A N 1
ATOM 7031 C CA . GLY A 1 914 ? -45.113 -3.488 32.789 1.00 93.12 914 GLY A CA 1
ATOM 7032 C C . GLY A 1 914 ? -44.157 -3.994 31.702 1.00 93.12 914 GLY A C 1
ATOM 7033 O O . GLY A 1 914 ? -44.423 -5.038 31.112 1.00 93.12 914 GLY A O 1
ATOM 7034 N N . ARG A 1 915 ? -43.034 -3.311 31.442 1.00 94.88 915 ARG A N 1
ATOM 7035 C CA . ARG A 1 915 ? -41.979 -3.790 30.533 1.00 94.88 915 ARG A CA 1
ATOM 7036 C C . ARG A 1 915 ? -40.579 -3.537 31.079 1.00 94.88 915 ARG A C 1
ATOM 7038 O O . ARG A 1 915 ? -40.379 -2.617 31.868 1.00 94.88 915 ARG A O 1
ATOM 7045 N N . TRP A 1 916 ? -39.618 -4.337 30.624 1.00 94.38 916 TRP A N 1
ATOM 7046 C CA . TRP A 1 916 ? -38.205 -4.063 30.860 1.00 94.38 916 TRP A CA 1
ATOM 7047 C C . TRP A 1 916 ? -37.788 -2.801 30.100 1.00 94.38 916 TRP A C 1
ATOM 7049 O O . TRP A 1 916 ? -38.144 -2.615 28.932 1.00 94.38 916 TRP A O 1
ATOM 7059 N N . VAL A 1 917 ? -37.053 -1.937 30.788 1.00 94.88 917 VAL A N 1
ATOM 7060 C CA . VAL A 1 917 ? -36.482 -0.702 30.253 1.00 94.88 917 VAL A CA 1
ATOM 7061 C C . VAL A 1 917 ? -34.999 -0.714 30.560 1.00 94.88 917 VAL A C 1
ATOM 7063 O O . VAL A 1 917 ? -34.621 -0.834 31.727 1.00 94.88 917 VAL A O 1
ATOM 7066 N N . GLN A 1 918 ? -34.160 -0.572 29.536 1.00 95.00 918 GLN A N 1
ATOM 7067 C CA . GLN A 1 918 ? -32.734 -0.358 29.763 1.00 95.00 918 GLN A CA 1
ATOM 7068 C C . GLN A 1 918 ? -32.551 1.085 30.227 1.00 95.00 918 GLN A C 1
ATOM 7070 O O . GLN A 1 918 ? -32.899 2.022 29.510 1.00 95.00 918 GLN A O 1
ATOM 7075 N N . VAL A 1 919 ? -31.989 1.282 31.411 1.00 96.19 919 VAL A N 1
ATOM 7076 C CA . VAL A 1 919 ? -31.676 2.612 31.929 1.00 96.19 919 VAL A CA 1
ATOM 7077 C C . VAL A 1 919 ? -30.172 2.778 32.041 1.00 96.19 919 VAL A C 1
ATOM 7079 O O . VAL A 1 919 ? -29.456 1.822 32.345 1.00 96.19 919 VAL A O 1
ATOM 7082 N N . ALA A 1 920 ? -29.692 3.994 31.797 1.00 95.69 920 ALA A N 1
ATOM 7083 C CA . ALA A 1 920 ? -28.313 4.352 32.089 1.00 95.69 920 ALA A CA 1
ATOM 7084 C C . ALA A 1 920 ? -28.221 5.730 32.743 1.00 95.69 920 ALA A C 1
ATOM 7086 O O . ALA A 1 920 ? -28.865 6.680 32.300 1.00 95.69 920 ALA A O 1
ATOM 7087 N N . LEU A 1 921 ? -27.400 5.828 33.783 1.00 95.94 921 LEU A N 1
ATOM 7088 C CA . LEU A 1 921 ? -26.957 7.074 34.392 1.00 95.94 921 LEU A CA 1
ATOM 7089 C C . LEU A 1 921 ? -25.491 7.276 34.018 1.00 95.94 921 LEU A C 1
ATOM 7091 O O . LEU A 1 921 ? -24.656 6.457 34.391 1.00 95.94 921 LEU A O 1
ATOM 7095 N N . VAL A 1 922 ? -25.186 8.355 33.303 1.00 94.44 922 VAL A N 1
ATOM 7096 C CA . VAL A 1 922 ? -23.817 8.739 32.941 1.00 94.44 922 VAL A CA 1
ATOM 7097 C C . VAL A 1 922 ? -23.465 10.024 33.670 1.00 94.44 922 VAL A C 1
ATOM 7099 O O . VAL A 1 922 ? -24.159 11.031 33.515 1.00 94.44 922 VAL A O 1
ATOM 7102 N N . PHE A 1 923 ? -22.373 10.003 34.422 1.00 93.44 923 PHE A N 1
ATOM 7103 C CA . PHE A 1 923 ? -21.785 11.185 35.033 1.00 93.44 923 PHE A CA 1
ATOM 7104 C C . PHE A 1 923 ? -20.401 11.435 34.441 1.00 93.44 923 PHE A C 1
ATOM 7106 O O . PHE A 1 923 ? -19.544 10.554 34.422 1.00 93.44 923 PHE A O 1
ATOM 7113 N N . ASP A 1 924 ? -20.192 12.643 33.939 1.00 89.50 924 ASP A N 1
ATOM 7114 C CA . ASP A 1 924 ? -18.928 13.116 33.400 1.00 89.50 924 ASP A CA 1
ATOM 7115 C C . ASP A 1 924 ? -18.353 14.161 34.355 1.00 89.50 924 ASP A C 1
ATOM 7117 O O . ASP A 1 924 ? -18.793 15.313 34.375 1.00 89.50 924 ASP A O 1
ATOM 7121 N N . ALA A 1 925 ? -17.388 13.735 35.166 1.00 85.38 925 ALA A N 1
ATOM 7122 C CA . ALA A 1 925 ? -16.760 14.574 36.173 1.00 85.38 925 ALA A CA 1
ATOM 7123 C C . ALA A 1 925 ? -15.876 15.665 35.558 1.00 85.38 925 ALA A C 1
ATOM 7125 O O . ALA A 1 925 ? -15.686 16.697 36.186 1.00 85.38 925 ALA A O 1
ATOM 7126 N N . GLN A 1 926 ? -15.354 15.472 34.342 1.00 79.88 926 GLN A N 1
ATOM 7127 C CA . GLN A 1 926 ? -14.505 16.470 33.687 1.00 79.88 926 GLN A CA 1
ATOM 7128 C C . GLN A 1 926 ? -15.321 17.693 33.261 1.00 79.88 926 GLN A C 1
ATOM 7130 O O . GLN A 1 926 ? -14.859 18.824 33.388 1.00 79.88 926 GLN A O 1
ATOM 7135 N N . HIS A 1 927 ? -16.544 17.460 32.785 1.00 81.94 927 HIS A N 1
ATOM 7136 C CA . HIS A 1 927 ? -17.431 18.516 32.295 1.00 81.94 927 HIS A CA 1
ATOM 7137 C C . HIS A 1 927 ? -18.548 18.881 33.279 1.00 81.94 927 HIS A C 1
ATOM 7139 O O . HIS A 1 927 ? -19.313 19.805 33.015 1.00 81.94 927 HIS A O 1
ATOM 7145 N N . GLY A 1 928 ? -18.681 18.154 34.393 1.00 86.69 928 GLY A N 1
ATOM 7146 C CA . GLY A 1 928 ? -19.797 18.307 35.324 1.00 86.69 928 GLY A CA 1
ATOM 7147 C C . GLY A 1 928 ? -21.143 18.011 34.669 1.00 86.69 928 GLY A C 1
ATOM 7148 O O . GLY A 1 928 ? -22.102 18.740 34.891 1.00 86.69 928 GLY A O 1
ATOM 7149 N N . LEU A 1 929 ? -21.226 16.977 33.829 1.00 90.44 929 LEU A N 1
ATOM 7150 C CA . LEU A 1 929 ? -22.445 16.642 33.087 1.00 90.44 929 LEU A CA 1
ATOM 7151 C C . LEU A 1 929 ? -23.075 15.351 33.600 1.00 90.44 929 LEU A C 1
ATOM 7153 O O . LEU A 1 929 ? -22.433 14.305 33.644 1.00 90.44 929 LEU A O 1
ATOM 7157 N N . GLN A 1 930 ? -24.370 15.403 33.890 1.00 93.56 930 GLN A N 1
ATOM 7158 C CA . GLN A 1 930 ? -25.181 14.253 34.274 1.00 93.56 930 GLN A CA 1
ATOM 7159 C C . GLN A 1 930 ? -26.203 13.958 33.180 1.00 93.56 930 GLN A C 1
ATOM 7161 O O . GLN A 1 930 ? -26.902 14.857 32.714 1.00 93.56 930 GLN A O 1
ATOM 7166 N N . ARG A 1 931 ? -26.294 12.701 32.745 1.00 94.31 931 ARG A N 1
ATOM 7167 C CA . ARG A 1 931 ? -27.176 12.268 31.657 1.00 94.31 931 ARG A CA 1
ATOM 7168 C C . ARG A 1 931 ? -27.945 11.015 32.060 1.00 94.31 931 ARG A C 1
ATOM 7170 O O . ARG A 1 931 ? -27.358 10.066 32.571 1.00 94.31 931 ARG A O 1
ATOM 7177 N N . ILE A 1 932 ? -29.249 11.008 31.801 1.00 96.19 932 ILE A N 1
ATOM 7178 C CA . ILE A 1 932 ? -30.127 9.850 31.999 1.00 96.19 932 ILE A CA 1
ATOM 7179 C C . ILE A 1 932 ? -30.559 9.341 30.630 1.00 96.19 932 ILE A C 1
ATOM 7181 O O . ILE A 1 932 ? -31.057 10.120 29.816 1.00 96.19 932 ILE A O 1
ATOM 7185 N N . PHE A 1 933 ? -30.429 8.039 30.399 1.00 95.50 933 PHE A N 1
ATOM 7186 C CA . PHE A 1 933 ? -30.909 7.361 29.200 1.00 95.50 933 PHE A CA 1
ATOM 7187 C C . PHE A 1 933 ? -32.004 6.344 29.538 1.00 95.50 933 PHE A C 1
ATOM 7189 O O . PHE A 1 933 ? -31.944 5.679 30.572 1.00 95.50 933 PHE A O 1
ATOM 7196 N N . GLN A 1 934 ? -32.979 6.213 28.638 1.00 95.69 934 GLN A N 1
ATOM 7197 C CA . GLN A 1 934 ? -34.037 5.198 28.648 1.00 95.69 934 GLN A CA 1
ATOM 7198 C C . GLN A 1 934 ? -34.072 4.521 27.271 1.00 95.69 934 GLN A C 1
ATOM 7200 O O . GLN A 1 934 ? -34.203 5.199 26.252 1.00 95.69 934 GLN A O 1
ATOM 7205 N N . ASP A 1 935 ? -33.914 3.199 27.227 1.00 93.31 935 ASP A N 1
ATOM 7206 C CA . ASP A 1 935 ? -33.822 2.387 26.005 1.00 93.31 935 ASP A CA 1
ATOM 7207 C C . ASP A 1 935 ? -32.828 2.966 24.978 1.00 93.31 935 ASP A C 1
ATOM 7209 O O . ASP A 1 935 ? -33.105 3.075 23.783 1.00 93.31 935 ASP A O 1
ATOM 7213 N N . GLY A 1 936 ? -31.663 3.403 25.472 1.00 87.69 936 GLY A N 1
ATOM 7214 C CA . GLY A 1 936 ? -30.584 3.954 24.646 1.00 87.69 936 GLY A CA 1
ATOM 7215 C C . GLY A 1 936 ? -30.815 5.387 24.161 1.00 87.69 936 GLY A C 1
ATOM 7216 O O . GLY A 1 936 ? -29.957 5.945 23.483 1.00 87.69 936 GLY A O 1
ATOM 7217 N N . LYS A 1 937 ? -31.948 6.007 24.505 1.00 89.00 937 LYS A N 1
ATOM 7218 C CA . LYS A 1 937 ? -32.274 7.395 24.153 1.00 89.00 937 LYS A CA 1
ATOM 7219 C C . LYS A 1 937 ? -31.996 8.321 25.327 1.00 89.00 937 LYS A C 1
ATOM 7221 O O . LYS A 1 937 ? -32.329 7.987 26.461 1.00 89.00 937 LYS A O 1
ATOM 7226 N N . LEU A 1 938 ? -31.418 9.490 25.055 1.00 92.00 938 LEU A N 1
ATOM 7227 C CA . LEU A 1 938 ? -31.198 10.520 26.070 1.00 92.00 938 LEU A CA 1
ATOM 7228 C C . LEU A 1 938 ? -32.554 11.051 26.562 1.00 92.00 938 LEU A C 1
ATOM 7230 O O . LEU A 1 938 ? -33.296 11.655 25.794 1.00 92.00 938 LEU A O 1
ATOM 7234 N N . ALA A 1 939 ? -32.864 10.814 27.835 1.00 92.88 939 ALA A N 1
ATOM 7235 C CA . ALA A 1 939 ? -34.090 11.263 28.492 1.00 92.88 939 ALA A CA 1
ATOM 7236 C C . ALA A 1 939 ? -33.901 12.599 29.231 1.00 92.88 939 ALA A C 1
ATOM 7238 O O . ALA A 1 939 ? -34.842 13.384 29.335 1.00 92.88 939 ALA A O 1
ATOM 7239 N N . LYS A 1 940 ? -32.694 12.869 29.754 1.00 94.44 940 LYS A N 1
ATOM 7240 C CA . LYS A 1 940 ? -32.331 14.163 30.357 1.00 94.44 940 LYS A CA 1
ATOM 7241 C C . LYS A 1 940 ? -30.828 14.392 30.364 1.00 94.44 940 LYS A C 1
ATOM 7243 O O . LYS A 1 940 ? -30.064 13.444 30.527 1.00 94.44 940 LYS A O 1
ATOM 7248 N N . MET A 1 941 ? -30.433 15.658 30.278 1.00 93.00 941 MET A N 1
ATOM 7249 C CA . MET A 1 941 ? -29.086 16.135 30.568 1.00 93.00 941 MET A CA 1
ATOM 7250 C C . MET A 1 941 ? -29.154 17.307 31.553 1.00 93.00 941 MET A C 1
ATOM 7252 O O . MET A 1 941 ? -30.016 18.175 31.415 1.00 93.00 941 MET A O 1
ATOM 7256 N N . CYS A 1 942 ? -28.256 17.322 32.533 1.00 92.81 942 CYS A N 1
ATOM 7257 C CA . CYS A 1 942 ? -28.154 18.360 33.552 1.00 92.81 942 CYS A CA 1
ATOM 7258 C C . CYS A 1 942 ? -26.689 18.762 33.755 1.00 92.81 942 CYS A C 1
ATOM 7260 O O . CYS A 1 942 ? -25.800 17.909 33.730 1.00 92.81 942 CYS A O 1
ATOM 7262 N N . GLN A 1 943 ? -26.453 20.057 33.967 1.00 89.00 943 GLN A N 1
ATOM 7263 C CA . GLN A 1 943 ? -25.146 20.607 34.320 1.00 89.00 943 GLN A CA 1
ATOM 7264 C C . GLN A 1 943 ? -25.015 20.672 35.844 1.00 89.00 943 GLN A C 1
ATOM 7266 O O . GLN A 1 943 ? -25.904 21.172 36.531 1.00 89.00 943 GLN A O 1
ATOM 7271 N N . VAL A 1 944 ? -23.890 20.202 36.366 1.00 86.00 944 VAL A N 1
ATOM 7272 C CA . VAL A 1 944 ? -23.533 20.250 37.782 1.00 86.00 944 VAL A CA 1
ATOM 7273 C C . VAL A 1 944 ? -22.665 21.489 37.994 1.00 86.00 944 VAL A C 1
ATOM 7275 O O . VAL A 1 944 ? -21.491 21.524 37.633 1.00 86.00 944 VAL A O 1
ATOM 7278 N N . SER A 1 945 ? -23.272 22.546 38.538 1.00 77.56 945 SER A N 1
ATOM 7279 C CA . SER A 1 945 ? -22.704 23.906 38.599 1.00 77.56 945 SER A CA 1
ATOM 7280 C C . SER A 1 945 ? -21.466 24.048 39.492 1.00 77.56 945 SER A C 1
ATOM 7282 O O . SER A 1 945 ? -20.778 25.066 39.444 1.00 77.56 945 SER A O 1
ATOM 7284 N N . ARG A 1 946 ? -21.194 23.060 40.347 1.00 71.38 946 ARG A N 1
ATOM 7285 C CA . ARG A 1 946 ? -19.987 22.970 41.170 1.00 71.38 946 ARG A CA 1
ATOM 7286 C C . ARG A 1 946 ? -19.574 21.512 41.206 1.00 71.38 946 ARG A C 1
ATOM 7288 O O . ARG A 1 946 ? -20.369 20.685 41.631 1.00 71.38 946 ARG A O 1
ATOM 7295 N N . LEU A 1 947 ? -18.345 21.220 40.799 1.00 66.38 947 LEU A N 1
ATOM 7296 C CA . LEU A 1 947 ? -17.673 19.953 41.071 1.00 66.38 947 LEU A CA 1
ATOM 7297 C C . LEU A 1 947 ? -16.879 20.128 42.374 1.00 66.38 947 LEU A C 1
ATOM 7299 O O . LEU A 1 947 ? -15.696 20.469 42.317 1.00 66.38 947 LEU A O 1
ATOM 7303 N N . PRO A 1 948 ? -17.481 20.001 43.571 1.00 57.22 948 PRO A N 1
ATOM 7304 C CA . PRO A 1 948 ? -16.663 19.849 44.757 1.00 57.22 948 PRO A CA 1
ATOM 7305 C C . PRO A 1 948 ? -15.787 18.605 44.570 1.00 57.22 948 PRO A C 1
ATOM 7307 O O . PRO A 1 948 ? -16.251 17.576 44.082 1.00 57.22 948 PRO A O 1
ATOM 7310 N N . ALA A 1 949 ? -14.529 18.673 45.008 1.00 55.25 949 ALA A N 1
ATOM 7311 C CA . ALA A 1 949 ? -13.620 17.524 45.093 1.00 55.25 949 ALA A CA 1
ATOM 7312 C C . ALA A 1 949 ? -14.093 16.457 46.112 1.00 55.25 949 ALA A C 1
ATOM 7314 O O . ALA A 1 949 ? -13.293 15.684 46.643 1.00 55.25 949 ALA A O 1
ATOM 7315 N N . THR A 1 950 ? -15.382 16.449 46.458 1.00 52.66 950 THR A N 1
ATOM 7316 C CA . THR A 1 950 ? -15.994 15.534 47.410 1.00 52.66 950 THR A CA 1
ATOM 7317 C C . THR A 1 950 ? -15.978 14.136 46.837 1.00 52.66 950 THR A C 1
ATOM 7319 O O . THR A 1 950 ? -16.731 13.782 45.932 1.00 52.66 950 THR A O 1
ATOM 7322 N N . ARG A 1 951 ? -15.092 13.352 47.435 1.00 71.00 951 ARG A N 1
ATOM 7323 C CA . ARG A 1 951 ? -15.049 11.908 47.343 1.00 71.00 951 ARG A CA 1
ATOM 7324 C C . ARG A 1 951 ? -16.301 11.325 48.007 1.00 71.00 951 ARG A C 1
ATOM 7326 O O . ARG A 1 951 ? -16.594 11.660 49.156 1.00 71.00 951 ARG A O 1
ATOM 7333 N N . LEU A 1 952 ? -17.019 10.444 47.308 1.00 76.06 952 LEU A N 1
ATOM 7334 C CA . LEU A 1 952 ? -18.023 9.554 47.903 1.00 76.06 952 LEU A CA 1
ATOM 7335 C C . LEU A 1 952 ? -17.390 8.702 49.017 1.00 76.06 952 LEU A C 1
ATOM 7337 O O . LEU A 1 952 ? -18.077 8.312 49.958 1.00 76.06 952 LEU A O 1
ATOM 7341 N N . GLY A 1 953 ? -16.074 8.465 48.949 1.00 79.62 953 GLY A N 1
ATOM 7342 C CA . GLY A 1 953 ? -15.310 7.706 49.934 1.00 79.62 953 GLY A CA 1
ATOM 7343 C C . GLY A 1 953 ? -15.662 6.216 49.930 1.00 79.62 953 GLY A C 1
ATOM 7344 O O . GLY A 1 953 ? -16.174 5.676 48.951 1.00 79.62 953 GLY A O 1
ATOM 7345 N N . ASN A 1 954 ? -15.419 5.532 51.052 1.00 80.88 954 ASN A N 1
ATOM 7346 C CA . ASN A 1 954 ? -15.717 4.099 51.224 1.00 80.88 954 ASN A CA 1
ATOM 7347 C C . ASN A 1 954 ? -17.204 3.816 51.515 1.00 80.88 954 ASN A C 1
ATOM 7349 O O . ASN A 1 954 ? -17.526 2.900 52.268 1.00 80.88 954 ASN A O 1
ATOM 7353 N N . VAL A 1 955 ? -18.118 4.620 50.968 1.00 86.62 955 VAL A N 1
ATOM 7354 C CA . VAL A 1 955 ? -19.558 4.399 51.139 1.00 86.62 955 VAL A CA 1
ATOM 7355 C C . VAL A 1 955 ? -19.993 3.243 50.254 1.00 86.62 955 VAL A C 1
ATOM 7357 O O . VAL A 1 955 ? -19.629 3.178 49.081 1.00 86.62 955 VAL A O 1
ATOM 7360 N N . ASP A 1 956 ? -20.780 2.333 50.813 1.00 86.56 956 ASP A N 1
ATOM 7361 C CA . ASP A 1 956 ? -21.329 1.215 50.062 1.00 86.56 956 ASP A CA 1
ATOM 7362 C C . ASP A 1 956 ? -22.453 1.666 49.130 1.00 86.56 956 ASP A C 1
ATOM 7364 O O . ASP A 1 956 ? -23.348 2.423 49.515 1.00 86.56 956 ASP A O 1
ATOM 7368 N N . LEU A 1 957 ? -22.421 1.151 47.905 1.00 89.06 957 LEU A N 1
ATOM 7369 C CA . LEU A 1 957 ? -23.515 1.247 46.958 1.00 89.06 957 LEU A CA 1
ATOM 7370 C C . LEU A 1 957 ? -24.522 0.127 47.238 1.00 89.06 957 LEU A C 1
ATOM 7372 O O . LEU A 1 957 ? -24.161 -1.054 47.276 1.00 89.06 957 LEU A O 1
ATOM 7376 N N . TRP A 1 958 ? -25.787 0.494 47.406 1.00 89.88 958 TRP A N 1
ATOM 7377 C CA . TRP A 1 958 ? -26.885 -0.429 47.669 1.00 89.88 958 TRP A CA 1
ATOM 7378 C C . TRP A 1 958 ? -27.915 -0.404 46.543 1.00 89.88 958 TRP A C 1
ATOM 7380 O O . TRP A 1 958 ? -28.229 0.655 46.002 1.00 89.88 958 TRP A O 1
ATOM 7390 N N . LEU A 1 959 ? -28.482 -1.571 46.238 1.00 89.94 959 LEU A N 1
ATOM 7391 C CA . LEU A 1 959 ? -29.637 -1.742 45.359 1.00 89.94 959 LEU A CA 1
ATOM 7392 C C . LEU A 1 959 ? -30.903 -1.904 46.193 1.00 89.94 959 LEU A C 1
ATOM 7394 O O . LEU A 1 959 ? -30.926 -2.715 47.120 1.00 89.94 959 LEU A O 1
ATOM 7398 N N . GLY A 1 960 ? -31.949 -1.151 45.858 1.00 86.44 960 GLY A N 1
ATOM 7399 C CA . GLY A 1 960 ? -33.271 -1.253 46.485 1.00 86.44 960 GLY A CA 1
ATOM 7400 C C . GLY A 1 960 ? -33.361 -0.746 47.932 1.00 86.44 960 GLY A C 1
ATOM 7401 O O . GLY A 1 960 ? -34.420 -0.874 48.544 1.00 86.44 960 GLY A O 1
ATOM 7402 N N . LYS A 1 961 ? -32.287 -0.171 48.500 1.00 80.44 961 LYS A N 1
ATOM 7403 C CA . LYS A 1 961 ? -32.269 0.384 49.868 1.00 80.44 961 LYS A CA 1
ATOM 7404 C C . LYS A 1 961 ? -32.760 1.831 49.863 1.00 80.44 961 LYS A C 1
ATOM 7406 O O . LYS A 1 961 ? -32.046 2.718 49.393 1.00 80.44 961 LYS A O 1
ATOM 7411 N N . GLY A 1 962 ? -33.946 2.074 50.414 1.00 69.12 962 GLY A N 1
ATOM 7412 C CA . GLY A 1 962 ? -34.364 3.420 50.806 1.00 69.12 962 GLY A CA 1
ATOM 7413 C C . GLY A 1 962 ? -33.679 3.865 52.102 1.00 69.12 962 GLY A C 1
ATOM 7414 O O . GLY A 1 962 ? -33.260 3.029 52.906 1.00 69.12 962 GLY A O 1
ATOM 7415 N N . ASN A 1 963 ? -33.560 5.178 52.317 1.00 67.50 963 ASN A N 1
ATOM 7416 C CA . ASN A 1 963 ? -33.319 5.709 53.664 1.00 67.50 963 ASN A CA 1
ATOM 7417 C C . ASN A 1 963 ? -34.526 5.402 54.568 1.00 67.50 963 ASN A C 1
ATOM 7419 O O . ASN A 1 963 ? -35.573 5.008 54.065 1.00 67.50 963 ASN A O 1
ATOM 7423 N N . VAL A 1 964 ? -34.387 5.594 55.886 1.00 58.66 964 VAL A N 1
ATOM 7424 C CA . VAL A 1 964 ? -35.380 5.224 56.924 1.00 58.66 964 VAL A CA 1
ATOM 7425 C C . VAL A 1 964 ? -36.826 5.669 56.602 1.00 58.66 964 VAL A C 1
ATOM 7427 O O . VAL A 1 964 ? -37.759 4.991 57.019 1.00 58.66 964 VAL A O 1
ATOM 7430 N N . ASP A 1 965 ? -37.007 6.707 55.771 1.00 62.50 965 ASP A N 1
ATOM 7431 C CA . ASP A 1 965 ? -38.313 7.249 55.359 1.00 62.50 965 ASP A CA 1
ATOM 7432 C C . ASP A 1 965 ? -38.666 7.075 53.861 1.00 62.50 965 ASP A C 1
ATOM 7434 O O . ASP A 1 965 ? -39.705 7.555 53.410 1.00 62.50 965 ASP A O 1
ATOM 7438 N N . GLN A 1 966 ? -37.816 6.436 53.049 1.00 72.00 966 GLN A N 1
ATOM 7439 C CA . GLN A 1 966 ? -38.049 6.255 51.609 1.00 72.00 966 GLN A CA 1
ATOM 7440 C C . GLN A 1 966 ? -38.408 4.806 51.282 1.00 72.00 966 GLN A C 1
ATOM 7442 O O . GLN A 1 966 ? -37.710 3.873 51.677 1.00 72.00 966 GLN A O 1
ATOM 7447 N N . ASN A 1 967 ? -39.466 4.614 50.491 1.00 80.25 967 ASN A N 1
ATOM 7448 C CA . ASN A 1 967 ? -39.831 3.294 49.987 1.00 80.25 967 ASN A CA 1
ATOM 7449 C C . ASN A 1 967 ? -38.696 2.736 49.107 1.00 80.25 967 ASN A C 1
ATOM 7451 O O . ASN A 1 967 ? -38.196 3.410 48.198 1.00 80.25 967 ASN A O 1
ATOM 7455 N N . GLY A 1 968 ? -38.283 1.496 49.380 1.00 85.06 968 GLY A N 1
ATOM 7456 C CA . GLY A 1 968 ? -37.387 0.751 48.495 1.00 85.06 968 GLY A CA 1
ATOM 7457 C C . GLY A 1 968 ? -38.016 0.523 47.115 1.00 85.06 968 GLY A C 1
ATOM 7458 O O . GLY A 1 968 ? -39.206 0.758 46.904 1.00 85.06 968 GLY A O 1
ATOM 7459 N N . TRP A 1 969 ? -37.218 0.070 46.151 1.00 90.19 969 TRP A N 1
ATOM 7460 C CA . TRP A 1 969 ? -37.715 -0.248 44.811 1.00 90.19 969 TRP A CA 1
ATOM 7461 C C . TRP A 1 969 ? -38.742 -1.393 44.843 1.00 90.19 969 TRP A C 1
ATOM 7463 O O . TRP A 1 969 ? -38.405 -2.516 45.201 1.00 90.19 969 TRP A O 1
ATOM 7473 N N . LEU A 1 970 ? -39.981 -1.119 44.417 1.00 87.12 970 LEU A N 1
ATOM 7474 C CA . LEU A 1 970 ? -41.083 -2.097 44.340 1.00 87.12 970 LEU A CA 1
ATOM 7475 C C . LEU A 1 970 ? -41.169 -2.831 42.980 1.00 87.12 970 LEU A C 1
ATOM 7477 O O . LEU A 1 970 ? -42.179 -3.467 42.668 1.00 87.12 970 LEU A O 1
ATOM 7481 N N . GLY A 1 971 ? -40.145 -2.705 42.132 1.00 89.88 971 GLY A N 1
ATOM 7482 C CA . GLY A 1 971 ? -40.062 -3.358 40.822 1.00 89.88 971 GLY A CA 1
ATOM 7483 C C . GLY A 1 971 ? -39.065 -4.519 40.784 1.00 89.88 971 GLY A C 1
ATOM 7484 O O . GLY A 1 971 ? -38.587 -4.995 41.809 1.00 89.88 971 GLY A O 1
ATOM 7485 N N . GLN A 1 972 ? -38.717 -4.968 39.577 1.00 92.00 972 GLN A N 1
ATOM 7486 C CA . GLN A 1 972 ? -37.598 -5.896 39.360 1.00 92.00 972 GLN A CA 1
ATOM 7487 C C . GLN A 1 972 ? -36.438 -5.161 38.688 1.00 92.00 972 GLN A C 1
ATOM 7489 O O . GLN A 1 972 ? -36.647 -4.158 37.999 1.00 92.00 972 GLN A O 1
ATOM 7494 N N . MET A 1 973 ? -35.215 -5.641 38.895 1.00 91.75 973 MET A N 1
ATOM 7495 C CA . MET A 1 973 ? -34.023 -5.131 38.218 1.00 91.75 973 MET A CA 1
ATOM 7496 C C . MET A 1 973 ? -33.081 -6.278 37.854 1.00 91.75 973 MET A C 1
ATOM 7498 O O . MET A 1 973 ? -32.997 -7.257 38.590 1.00 91.75 973 MET A O 1
ATOM 7502 N N . LYS A 1 974 ? -32.360 -6.166 36.739 1.00 89.44 974 LYS A N 1
ATOM 7503 C CA . LYS A 1 974 ? -31.324 -7.129 36.326 1.00 89.44 974 LYS A CA 1
ATOM 7504 C C . LYS A 1 974 ? -30.238 -6.440 35.503 1.00 89.44 974 LYS A C 1
ATOM 7506 O O . LYS A 1 974 ? -30.379 -5.270 35.149 1.00 89.44 974 LYS A O 1
ATOM 7511 N N . ASP A 1 975 ? -29.174 -7.176 35.202 1.00 86.56 975 ASP A N 1
ATOM 7512 C CA . ASP A 1 975 ? -28.085 -6.734 34.325 1.00 86.56 975 ASP A CA 1
ATOM 7513 C C . ASP A 1 975 ? -27.428 -5.421 34.785 1.00 86.56 975 ASP A C 1
ATOM 7515 O O . ASP A 1 975 ? -27.065 -4.582 33.961 1.00 86.56 975 ASP A O 1
ATOM 7519 N N . LEU A 1 976 ? -27.287 -5.223 36.105 1.00 90.31 976 LEU A N 1
ATOM 7520 C CA . LEU A 1 976 ? -26.571 -4.065 36.641 1.00 90.31 976 LEU A CA 1
ATOM 7521 C C . LEU A 1 976 ? -25.122 -4.109 36.165 1.00 90.31 976 LEU A C 1
ATOM 7523 O O . LEU A 1 976 ? -24.426 -5.081 36.426 1.00 90.31 976 LEU A O 1
ATOM 7527 N N . GLN A 1 977 ? -24.666 -3.039 35.533 1.00 89.62 977 GLN A N 1
ATOM 7528 C CA . GLN A 1 977 ? -23.288 -2.838 35.115 1.00 89.62 977 GLN A CA 1
ATOM 7529 C C . GLN A 1 977 ? -22.820 -1.470 35.592 1.00 89.62 977 GLN A C 1
ATOM 7531 O O . GLN A 1 977 ? -23.503 -0.468 35.382 1.00 89.62 977 GLN A O 1
ATOM 7536 N N . VAL A 1 978 ? -21.646 -1.427 36.217 1.00 90.00 978 VAL A N 1
ATOM 7537 C CA . VAL A 1 978 ? -21.011 -0.183 36.669 1.00 90.00 978 VAL A CA 1
ATOM 7538 C C . VAL A 1 978 ? -19.689 -0.008 35.937 1.00 90.00 978 VAL A C 1
ATOM 7540 O O . VAL A 1 978 ? -18.845 -0.896 35.976 1.00 90.00 978 VAL A O 1
ATOM 7543 N N . PHE A 1 979 ? -19.504 1.131 35.289 1.00 88.88 979 PHE A N 1
ATOM 7544 C CA . PHE A 1 979 ? -18.291 1.527 34.590 1.00 88.88 979 PHE A CA 1
ATOM 7545 C C . PHE A 1 979 ? -17.662 2.705 35.332 1.00 88.88 979 PHE A C 1
ATOM 7547 O O . PHE A 1 979 ? -18.360 3.654 35.686 1.00 88.88 979 PHE A O 1
ATOM 7554 N N . SER A 1 980 ? -16.346 2.679 35.515 1.00 86.38 980 SER A N 1
ATOM 7555 C CA . SER A 1 980 ? -15.555 3.760 36.124 1.00 86.38 980 SER A CA 1
ATOM 7556 C C . SER A 1 980 ? -15.216 4.898 35.150 1.00 86.38 980 SER A C 1
ATOM 7558 O O . SER A 1 980 ? -14.213 5.591 35.311 1.00 86.38 980 SER A O 1
ATOM 7560 N N . HIS A 1 981 ? -16.011 5.052 34.089 1.00 86.38 981 HIS A N 1
ATOM 7561 C CA . HIS A 1 981 ? -15.879 6.113 33.097 1.00 86.38 981 HIS A CA 1
ATOM 7562 C C . HIS A 1 981 ? -17.250 6.496 32.517 1.00 86.38 981 HIS A C 1
ATOM 7564 O O . HIS A 1 981 ? -18.241 5.774 32.673 1.00 86.38 981 HIS A O 1
ATOM 7570 N N . SER A 1 982 ? -17.321 7.646 31.844 1.00 88.69 982 SER A N 1
ATOM 7571 C CA . SER A 1 982 ? -18.521 8.099 31.137 1.00 88.69 982 SER A CA 1
ATOM 7572 C C . SER A 1 982 ? -18.646 7.411 29.772 1.00 88.69 982 SER A C 1
ATOM 7574 O O . SER A 1 982 ? -17.814 7.589 28.884 1.00 88.69 982 SER A O 1
ATOM 7576 N N . GLU A 1 983 ? -19.709 6.633 29.590 1.00 88.62 983 GLU A N 1
ATOM 7577 C CA . GLU A 1 983 ? -20.002 5.913 28.353 1.00 88.62 983 GLU A CA 1
ATOM 7578 C C . GLU A 1 983 ? -20.637 6.834 27.306 1.00 88.62 983 GLU A C 1
ATOM 7580 O O . GLU A 1 983 ? -21.402 7.758 27.614 1.00 88.62 983 GLU A O 1
ATOM 7585 N N . CYS A 1 984 ? -20.346 6.561 26.035 1.00 84.31 984 CYS A N 1
ATOM 7586 C CA . CYS A 1 984 ? -20.964 7.275 24.926 1.00 84.31 984 CYS A CA 1
ATOM 7587 C C . CYS A 1 984 ? -22.426 6.875 24.716 1.00 84.31 984 CYS A C 1
ATOM 7589 O O . CYS A 1 984 ? -22.793 5.708 24.836 1.00 84.31 984 CYS A O 1
ATOM 7591 N N . ALA A 1 985 ? -23.240 7.827 24.245 1.00 81.31 985 ALA A N 1
ATOM 7592 C CA . ALA A 1 985 ? -24.632 7.578 23.866 1.00 81.31 985 ALA A CA 1
ATOM 7593 C C . ALA A 1 985 ? -24.775 6.414 22.865 1.00 81.31 985 ALA A C 1
ATOM 7595 O O . ALA A 1 985 ? -25.691 5.609 22.995 1.00 81.31 985 ALA A O 1
ATOM 7596 N N . VAL A 1 986 ? -23.842 6.279 21.913 1.00 77.88 986 VAL A N 1
ATOM 7597 C CA . VAL A 1 986 ? -23.848 5.170 20.944 1.00 77.88 986 VAL A CA 1
ATOM 7598 C C . VAL A 1 986 ? -23.629 3.806 21.606 1.00 77.88 986 VAL A C 1
ATOM 7600 O O . VAL A 1 986 ? -24.362 2.872 21.299 1.00 77.88 986 VAL A O 1
ATOM 7603 N N . ASN A 1 987 ? -22.708 3.698 22.571 1.00 82.44 987 ASN A N 1
ATOM 7604 C CA . ASN A 1 987 ? -22.463 2.451 23.305 1.00 82.44 987 ASN A CA 1
ATOM 7605 C C . ASN A 1 987 ? -23.706 2.071 24.129 1.00 82.44 987 ASN A C 1
ATOM 7607 O O . ASN A 1 987 ? -24.098 0.908 24.191 1.00 82.44 987 ASN A O 1
ATOM 7611 N N . LEU A 1 988 ? -24.376 3.067 24.719 1.00 87.75 988 LEU A N 1
ATOM 7612 C CA . LEU A 1 988 ? -25.621 2.873 25.465 1.00 87.75 988 LEU A CA 1
ATOM 7613 C C . LEU A 1 988 ? -26.793 2.479 24.563 1.00 87.75 988 LEU A C 1
ATOM 7615 O O . LEU A 1 988 ? -27.641 1.687 24.970 1.00 87.75 988 LEU A O 1
ATOM 7619 N N . GLN A 1 989 ? -26.843 3.005 23.339 1.00 81.75 989 GLN A N 1
ATOM 7620 C CA . GLN A 1 989 ? -27.826 2.605 22.341 1.00 81.75 989 GLN A CA 1
ATOM 7621 C C . GLN A 1 989 ? -27.600 1.161 21.879 1.00 81.75 989 GLN A C 1
ATOM 7623 O O . GLN A 1 989 ? -28.564 0.409 21.750 1.00 81.75 989 GLN A O 1
ATOM 7628 N N . GLU A 1 990 ? -26.343 0.754 21.691 1.00 78.62 990 GLU A N 1
ATOM 7629 C CA . GLU A 1 990 ? -25.974 -0.634 21.391 1.00 78.62 990 GLU A CA 1
ATOM 7630 C C . GLU A 1 990 ? -26.331 -1.578 22.550 1.00 78.62 990 GLU A C 1
ATOM 7632 O O . GLU A 1 990 ? -26.944 -2.621 22.316 1.00 78.62 990 GLU A O 1
ATOM 7637 N N . LEU A 1 991 ? -26.041 -1.188 23.799 1.00 80.38 991 LEU A N 1
ATOM 7638 C CA . LEU A 1 991 ? -26.450 -1.928 25.000 1.00 80.38 991 LEU A CA 1
ATOM 7639 C C . LEU A 1 991 ? -27.977 -2.071 25.103 1.00 80.38 991 LEU A C 1
ATOM 7641 O O . LEU A 1 991 ? -28.471 -3.138 25.460 1.00 80.38 991 LEU A O 1
ATOM 7645 N N . ALA A 1 992 ? -28.727 -1.015 24.783 1.00 79.88 992 ALA A N 1
ATOM 7646 C CA . ALA A 1 992 ? -30.184 -1.001 24.893 1.00 79.88 992 ALA A CA 1
ATOM 7647 C C . ALA A 1 992 ? -30.908 -1.717 23.749 1.00 79.88 992 ALA A C 1
ATOM 7649 O O . ALA A 1 992 ? -32.004 -2.235 23.948 1.00 79.88 992 ALA A O 1
ATOM 7650 N N . GLY A 1 993 ? -30.319 -1.758 22.552 1.00 72.06 993 GLY A N 1
ATOM 7651 C CA . GLY A 1 993 ? -30.949 -2.353 21.375 1.00 72.06 993 GLY A CA 1
ATOM 7652 C C . GLY A 1 993 ? -31.115 -3.871 21.452 1.00 72.06 993 GLY A C 1
ATOM 7653 O O . GLY A 1 993 ? -31.705 -4.450 20.542 1.00 72.06 993 GLY A O 1
ATOM 7654 N N . GLY A 1 994 ? -30.555 -4.538 22.471 1.00 50.44 994 GLY A N 1
ATOM 7655 C CA . GLY A 1 994 ? -30.520 -6.002 22.542 1.00 50.44 994 GLY A CA 1
ATOM 7656 C C . GLY A 1 994 ? -29.818 -6.637 21.337 1.00 50.44 994 GLY A C 1
ATOM 7657 O O . GLY A 1 994 ? -29.893 -7.852 21.146 1.00 50.44 994 GLY A O 1
ATOM 7658 N N . ILE A 1 995 ? -29.136 -5.825 20.520 1.00 37.75 995 ILE A N 1
ATOM 7659 C CA . ILE A 1 995 ? -28.329 -6.279 19.404 1.00 37.75 995 ILE A CA 1
ATOM 7660 C C . ILE A 1 995 ? -27.123 -6.927 20.065 1.00 37.75 995 ILE A C 1
ATOM 7662 O O . ILE A 1 995 ? -26.116 -6.276 20.335 1.00 37.75 995 ILE A O 1
ATOM 7666 N N . ARG A 1 996 ? -27.219 -8.236 20.327 1.00 36.12 996 ARG A N 1
ATOM 7667 C CA . ARG A 1 996 ? -26.023 -9.070 20.284 1.00 36.12 996 ARG A CA 1
ATOM 7668 C C . ARG A 1 996 ? -25.338 -8.654 18.979 1.00 36.12 996 ARG A C 1
ATOM 7670 O O . ARG A 1 996 ? -25.992 -8.741 17.930 1.00 36.12 996 ARG A O 1
ATOM 7677 N N . PRO A 1 997 ? -24.095 -8.131 19.005 1.00 32.94 997 PRO A N 1
ATOM 7678 C CA . PRO A 1 997 ? -23.308 -8.015 17.785 1.00 32.94 997 PRO A CA 1
ATOM 7679 C C . PRO A 1 997 ? -23.490 -9.329 17.033 1.00 32.94 997 PRO A C 1
ATOM 7681 O O . PRO A 1 997 ? -23.633 -10.353 17.698 1.00 32.94 997 PRO A O 1
ATOM 7684 N N . LYS A 1 998 ? -23.559 -9.325 15.698 1.00 32.03 998 LYS A N 1
ATOM 7685 C CA . LYS A 1 998 ? -23.557 -10.577 14.931 1.00 32.03 998 LYS A CA 1
ATOM 7686 C C . LYS A 1 998 ? -22.292 -11.364 15.297 1.00 32.03 998 LYS A C 1
ATOM 7688 O O . LYS A 1 998 ? -21.281 -11.269 14.607 1.00 32.03 998 LYS A O 1
ATOM 7693 N N . GLU A 1 999 ? -22.343 -12.121 16.386 1.00 33.09 999 GLU A N 1
ATOM 7694 C CA . GLU A 1 999 ? -21.524 -13.280 16.621 1.00 33.09 999 GLU A CA 1
ATOM 7695 C C . GLU A 1 999 ? -21.771 -14.102 15.368 1.00 33.09 999 GLU A C 1
ATOM 7697 O O . GLU A 1 999 ? -22.915 -14.409 15.010 1.00 33.09 999 GLU A O 1
ATOM 7702 N N . ARG A 1 1000 ? -20.702 -14.342 14.605 1.00 27.00 1000 ARG A N 1
ATOM 7703 C CA . ARG A 1 1000 ? -20.756 -15.410 13.613 1.00 27.00 1000 ARG A CA 1
ATOM 7704 C C . ARG A 1 1000 ? -21.307 -16.611 14.374 1.00 27.00 1000 ARG A C 1
ATOM 7706 O O . ARG A 1 1000 ? -20.769 -16.871 15.449 1.00 27.00 1000 ARG A O 1
ATOM 7713 N N . PRO A 1 1001 ? -22.368 -17.273 13.890 1.00 24.64 1001 PRO A N 1
ATOM 7714 C CA . PRO A 1 1001 ? -22.900 -18.420 14.594 1.00 24.64 1001 PRO A CA 1
ATOM 7715 C C . PRO A 1 1001 ? -21.742 -19.398 14.769 1.00 24.64 1001 PRO A C 1
ATOM 7717 O O . PRO A 1 1001 ? -21.237 -19.959 13.796 1.00 24.64 1001 PRO A O 1
ATOM 7720 N N . VAL A 1 1002 ? -21.268 -19.538 16.005 1.00 31.62 1002 VAL A N 1
ATOM 7721 C CA . VAL A 1 1002 ? -20.641 -20.780 16.415 1.00 31.62 1002 VAL A CA 1
ATOM 7722 C C . VAL A 1 1002 ? -21.802 -21.749 16.344 1.00 31.62 1002 VAL A C 1
ATOM 7724 O O . VAL A 1 1002 ? -22.810 -21.562 17.021 1.00 31.62 1002 VAL A O 1
ATOM 7727 N N . VAL A 1 1003 ? -21.725 -22.666 15.388 1.00 26.56 1003 VAL A N 1
ATOM 7728 C CA . VAL A 1 1003 ? -22.716 -23.720 15.234 1.00 26.56 1003 VAL A CA 1
ATOM 7729 C C . VAL A 1 1003 ? -22.671 -24.520 16.528 1.00 26.56 1003 VAL A C 1
ATOM 7731 O O . VAL A 1 1003 ? -21.743 -25.297 16.741 1.00 26.56 1003 VAL A O 1
ATOM 7734 N N . ASP A 1 1004 ? -23.637 -24.273 17.404 1.00 31.12 1004 ASP A N 1
ATOM 7735 C CA . ASP A 1 1004 ? -23.921 -25.166 18.507 1.00 31.12 1004 ASP A CA 1
ATOM 7736 C C . ASP A 1 1004 ? -24.633 -26.385 17.912 1.00 31.12 1004 ASP A C 1
ATOM 7738 O O . ASP A 1 1004 ? -25.793 -26.324 17.500 1.00 31.12 1004 ASP A O 1
ATOM 7742 N N . LEU A 1 1005 ? -23.876 -27.467 17.732 1.00 33.28 1005 LEU A N 1
ATOM 7743 C CA . LEU A 1 1005 ? -24.365 -28.701 17.121 1.00 33.28 1005 LEU A CA 1
ATOM 7744 C C . LEU A 1 1005 ? -25.272 -29.504 18.070 1.00 33.28 1005 LEU A C 1
ATOM 7746 O O . LEU A 1 1005 ? -25.888 -30.456 17.596 1.00 33.28 1005 LEU A O 1
ATOM 7750 N N . SER A 1 1006 ? -25.415 -29.135 19.354 1.00 30.77 1006 SER A N 1
ATOM 7751 C CA . SER A 1 1006 ? -26.334 -29.852 20.255 1.00 30.77 1006 SER A CA 1
ATOM 7752 C C . SER A 1 1006 ? -27.810 -29.492 20.061 1.00 30.77 1006 SER A C 1
ATOM 7754 O O . SER A 1 1006 ? -28.660 -30.367 20.211 1.00 30.77 1006 SER A O 1
ATOM 7756 N N . ASP A 1 1007 ? -28.133 -28.278 19.602 1.00 31.16 1007 ASP A N 1
ATOM 7757 C CA . ASP A 1 1007 ? -29.531 -27.882 19.333 1.00 31.16 1007 ASP A CA 1
ATOM 7758 C C . ASP A 1 1007 ? -30.095 -28.529 18.047 1.00 31.16 1007 ASP A C 1
ATOM 7760 O O . ASP A 1 1007 ? -31.313 -28.590 17.830 1.00 31.16 1007 ASP A O 1
ATOM 7764 N N . PHE A 1 1008 ? -29.211 -29.060 17.193 1.00 32.06 1008 PHE A N 1
ATOM 7765 C CA . PHE A 1 1008 ? -29.580 -29.754 15.956 1.00 32.06 1008 PHE A CA 1
ATOM 7766 C C . PHE A 1 1008 ? -29.975 -31.225 16.188 1.00 32.06 1008 PHE A C 1
ATOM 7768 O O . PHE A 1 1008 ? -30.723 -31.780 15.382 1.00 32.06 1008 PHE A O 1
ATOM 7775 N N . GLU A 1 1009 ? -29.535 -31.849 17.290 1.00 32.38 1009 GLU A N 1
ATOM 7776 C CA . GLU A 1 1009 ? -29.874 -33.244 17.623 1.00 32.38 1009 GLU A CA 1
ATOM 7777 C C . GLU A 1 1009 ? -31.160 -33.377 18.458 1.00 32.38 1009 GLU A C 1
ATOM 7779 O O . GLU A 1 1009 ? -31.867 -34.379 18.333 1.00 32.38 1009 GLU A O 1
ATOM 7784 N N . GLU A 1 1010 ? -31.546 -32.361 19.239 1.00 30.84 1010 GLU A N 1
ATOM 7785 C CA . GLU A 1 1010 ? -32.803 -32.399 20.009 1.00 30.84 1010 GLU A CA 1
ATOM 7786 C C . GLU A 1 1010 ? -34.042 -32.088 19.151 1.00 30.84 1010 GLU A C 1
ATOM 7788 O O . GLU A 1 1010 ? -35.118 -32.647 19.374 1.00 30.84 1010 GLU A O 1
ATOM 7793 N N . SER A 1 1011 ? -33.882 -31.297 18.085 1.00 30.36 1011 SER A N 1
ATOM 7794 C CA . SER A 1 1011 ? -34.974 -30.973 17.152 1.00 30.36 1011 SER A CA 1
ATOM 7795 C C . SER A 1 1011 ? -35.325 -32.119 16.186 1.00 30.36 1011 SER A C 1
ATOM 7797 O O . SER A 1 1011 ? -36.378 -32.081 15.551 1.00 30.36 1011 SER A O 1
ATOM 7799 N N . PHE A 1 1012 ? -34.482 -33.156 16.080 1.00 30.08 1012 PHE A N 1
ATOM 7800 C CA . PHE A 1 1012 ? -34.722 -34.319 15.210 1.00 30.08 1012 PHE A CA 1
ATOM 7801 C C . PHE A 1 1012 ? -35.365 -35.521 15.923 1.00 30.08 1012 PHE A C 1
ATOM 7803 O O . PHE A 1 1012 ? -35.822 -36.443 15.250 1.00 30.08 1012 PHE A O 1
ATOM 7810 N N . ASN A 1 1013 ? -35.466 -35.503 17.258 1.00 32.97 1013 ASN A N 1
ATOM 7811 C CA . ASN A 1 1013 ? -35.970 -36.635 18.047 1.00 32.97 1013 ASN A CA 1
ATOM 7812 C C . ASN A 1 1013 ? -37.430 -36.500 18.533 1.00 32.97 1013 ASN A C 1
ATOM 7814 O O . ASN A 1 1013 ? -37.881 -37.358 19.289 1.00 32.97 1013 ASN A O 1
ATOM 7818 N N . SER A 1 1014 ? -38.196 -35.481 18.109 1.00 31.91 1014 SER A N 1
ATOM 7819 C CA . SER A 1 1014 ? -39.595 -35.295 18.563 1.00 31.91 1014 SER A CA 1
ATOM 7820 C C . SER A 1 1014 ? -40.682 -35.312 17.478 1.00 31.91 1014 SER A C 1
ATOM 7822 O O . SER A 1 1014 ? -41.840 -35.020 17.771 1.00 31.91 1014 SER A O 1
ATOM 7824 N N . LEU A 1 1015 ? -40.370 -35.730 16.247 1.00 29.25 1015 LEU A N 1
ATOM 7825 C CA . LEU A 1 1015 ? -41.388 -35.978 15.218 1.00 29.25 1015 LEU A CA 1
ATOM 7826 C C . LEU A 1 1015 ? -41.593 -37.481 15.023 1.00 29.25 1015 LEU A C 1
ATOM 7828 O O . LEU A 1 1015 ? -40.908 -38.140 14.243 1.00 29.25 1015 LEU A O 1
ATOM 7832 N N . ASP A 1 1016 ? -42.559 -37.997 15.778 1.00 36.81 1016 ASP A N 1
ATOM 7833 C CA . ASP A 1 1016 ? -43.113 -39.341 15.661 1.00 36.81 1016 ASP A CA 1
ATOM 7834 C C . ASP A 1 1016 ? -43.768 -39.482 14.273 1.00 36.81 1016 ASP A C 1
ATOM 7836 O O . ASP A 1 1016 ? -44.846 -38.948 14.004 1.00 36.81 1016 ASP A O 1
ATOM 7840 N N . ALA A 1 1017 ? -43.066 -40.134 13.346 1.00 31.59 1017 ALA A N 1
ATOM 7841 C CA . ALA A 1 1017 ? -43.613 -40.501 12.051 1.00 31.59 1017 ALA A CA 1
ATOM 7842 C C . ALA A 1 1017 ? -44.511 -41.726 12.235 1.00 31.59 1017 ALA A C 1
ATOM 7844 O O . ALA A 1 1017 ? -44.060 -42.781 12.694 1.00 31.59 1017 ALA A O 1
ATOM 7845 N N . ASP A 1 1018 ? -45.774 -41.626 11.823 1.00 46.38 1018 ASP A N 1
ATOM 7846 C CA . ASP A 1 1018 ? -46.572 -42.825 11.633 1.00 46.38 1018 ASP A CA 1
ATOM 7847 C C . ASP A 1 1018 ? -45.909 -43.740 10.581 1.00 46.38 1018 ASP A C 1
ATOM 7849 O O . ASP A 1 1018 ? -45.104 -43.327 9.737 1.00 46.38 1018 ASP A O 1
ATOM 7853 N N . ARG A 1 1019 ? -46.207 -45.040 10.674 1.00 36.91 1019 ARG A N 1
ATOM 7854 C CA . ARG A 1 1019 ? -45.493 -46.152 10.012 1.00 36.91 1019 ARG A CA 1
ATOM 7855 C C . ARG A 1 1019 ? -45.442 -46.119 8.474 1.00 36.91 1019 ARG A C 1
ATOM 7857 O O . ARG A 1 1019 ? -44.945 -47.074 7.879 1.00 36.91 1019 ARG A O 1
ATOM 7864 N N . ASN A 1 1020 ? -45.915 -45.055 7.828 1.00 39.31 1020 ASN A N 1
ATOM 7865 C CA . ASN A 1 1020 ? -46.057 -44.964 6.378 1.00 39.31 1020 ASN A CA 1
ATOM 7866 C C . ASN A 1 1020 ? -45.331 -43.757 5.745 1.00 39.31 1020 ASN A C 1
ATOM 7868 O O . ASN A 1 1020 ? -45.366 -43.623 4.521 1.00 39.31 1020 ASN A O 1
ATOM 7872 N N . GLY A 1 1021 ? -44.651 -42.905 6.524 1.00 39.22 1021 GLY A N 1
ATOM 7873 C CA . GLY A 1 1021 ? -43.673 -41.939 6.000 1.00 39.22 1021 GLY A CA 1
ATOM 7874 C C . GLY A 1 1021 ? -44.209 -40.923 4.979 1.00 39.22 1021 GLY A C 1
ATOM 7875 O O . GLY A 1 1021 ? -43.530 -40.635 3.990 1.00 39.22 1021 GLY A O 1
ATOM 7876 N N . ARG A 1 1022 ? -45.416 -40.375 5.179 1.00 35.12 1022 ARG A N 1
ATOM 7877 C CA . ARG A 1 1022 ? -45.962 -39.289 4.341 1.00 35.12 1022 ARG A CA 1
ATOM 7878 C C . ARG A 1 1022 ? -46.652 -38.218 5.184 1.00 35.12 1022 ARG A C 1
ATOM 7880 O O . ARG A 1 1022 ? -47.755 -38.437 5.661 1.00 35.12 1022 ARG A O 1
ATOM 7887 N N . ILE A 1 1023 ? -46.043 -37.036 5.262 1.00 40.03 1023 ILE A N 1
ATOM 7888 C CA . ILE A 1 1023 ? -46.709 -35.807 5.717 1.00 40.03 1023 ILE A CA 1
ATOM 7889 C C . ILE A 1 1023 ? -47.540 -35.264 4.546 1.00 40.03 1023 ILE A C 1
ATOM 7891 O O . ILE A 1 1023 ? -47.047 -35.185 3.415 1.00 40.03 1023 ILE A O 1
ATOM 7895 N N . SER A 1 1024 ? -48.808 -34.933 4.790 1.00 43.72 1024 SER A N 1
ATOM 7896 C CA . SER A 1 1024 ? -49.697 -34.380 3.762 1.00 43.72 1024 SER A CA 1
ATOM 7897 C C . SER A 1 1024 ? -49.419 -32.889 3.520 1.00 43.72 1024 SER A C 1
ATOM 7899 O O . SER A 1 1024 ? -49.008 -32.159 4.422 1.00 43.72 1024 SER A O 1
ATOM 7901 N N . ALA A 1 1025 ? -49.651 -32.415 2.292 1.00 35.44 1025 ALA A N 1
ATOM 7902 C CA . ALA A 1 1025 ? -49.394 -31.026 1.896 1.00 35.44 1025 ALA A CA 1
ATOM 7903 C C . ALA A 1 1025 ? -50.229 -29.990 2.681 1.00 35.44 1025 ALA A C 1
ATOM 7905 O O . ALA A 1 1025 ? -49.833 -28.829 2.763 1.00 35.44 1025 ALA A O 1
ATOM 7906 N N . ASP A 1 1026 ? -51.334 -30.409 3.302 1.00 37.72 1026 ASP A N 1
ATOM 7907 C CA . ASP A 1 1026 ? -52.235 -29.524 4.046 1.00 37.72 1026 ASP A CA 1
ATOM 7908 C C . ASP A 1 1026 ? -51.751 -29.253 5.488 1.00 37.72 1026 ASP A C 1
ATOM 7910 O O . ASP A 1 1026 ? -52.038 -28.194 6.047 1.00 37.72 1026 ASP A O 1
ATOM 7914 N N . GLU A 1 1027 ? -50.933 -30.140 6.072 1.00 44.16 1027 GLU A N 1
ATOM 7915 C CA . GLU A 1 1027 ? -50.261 -29.899 7.364 1.00 44.16 1027 GLU A CA 1
ATOM 7916 C C . GLU A 1 1027 ? -49.038 -28.984 7.225 1.00 44.16 1027 GLU A C 1
ATOM 7918 O O . GLU A 1 1027 ? -48.746 -28.194 8.121 1.00 44.16 1027 GLU A O 1
ATOM 7923 N N . TYR A 1 1028 ? -48.364 -29.013 6.072 1.00 39.41 1028 TYR A N 1
ATOM 7924 C CA . TYR A 1 1028 ? -47.220 -28.140 5.792 1.00 39.41 1028 TYR A CA 1
ATOM 7925 C C . TYR A 1 1028 ? -47.637 -26.675 5.553 1.00 39.41 1028 TYR A C 1
ATOM 7927 O O . TYR A 1 1028 ? -46.891 -25.750 5.871 1.00 39.41 1028 TYR A O 1
ATOM 7935 N N . MET A 1 1029 ? -48.848 -26.443 5.034 1.00 37.69 1029 MET A N 1
ATOM 7936 C CA . MET A 1 1029 ? -49.316 -25.103 4.647 1.00 37.69 1029 MET A CA 1
ATOM 7937 C C . MET A 1 1029 ? -49.948 -24.290 5.789 1.00 37.69 1029 MET A C 1
ATOM 7939 O O . MET A 1 1029 ? -50.030 -23.069 5.676 1.00 37.69 1029 MET A O 1
ATOM 7943 N N . ASN A 1 1030 ? -50.329 -24.912 6.910 1.00 38.97 1030 ASN A N 1
ATOM 7944 C CA . ASN A 1 1030 ? -50.897 -24.194 8.062 1.00 38.97 1030 ASN A CA 1
ATOM 7945 C C . ASN A 1 1030 ? -49.841 -23.657 9.054 1.00 38.97 1030 ASN A C 1
ATOM 7947 O O . ASN A 1 1030 ? -50.182 -22.879 9.943 1.00 38.97 1030 ASN A O 1
ATOM 7951 N N . GLY A 1 1031 ? -48.561 -24.018 8.897 1.00 37.53 1031 GLY A N 1
ATOM 7952 C CA . GLY A 1 1031 ? -47.472 -23.618 9.803 1.00 37.53 1031 GLY A CA 1
ATOM 7953 C C . GLY A 1 1031 ? -46.746 -22.307 9.462 1.00 37.53 1031 GLY A C 1
ATOM 7954 O O . GLY A 1 1031 ? -45.893 -21.876 10.233 1.00 37.53 1031 GLY A O 1
ATOM 7955 N N . LEU A 1 1032 ? -47.047 -21.654 8.332 1.00 32.88 1032 LEU A N 1
ATOM 7956 C CA . LEU A 1 1032 ? -46.313 -20.466 7.862 1.00 32.88 1032 LEU A CA 1
ATOM 7957 C C . LEU A 1 1032 ? -47.245 -19.278 7.592 1.00 32.88 1032 LEU A C 1
ATOM 7959 O O . LEU A 1 1032 ? -47.434 -18.830 6.462 1.00 32.88 1032 LEU A O 1
ATOM 7963 N N . GLY A 1 1033 ? -47.812 -18.740 8.669 1.00 27.28 1033 GLY A N 1
ATOM 7964 C CA . GLY A 1 1033 ? -48.460 -17.434 8.674 1.00 27.28 1033 GLY A CA 1
ATOM 7965 C C . GLY A 1 1033 ? -47.474 -16.304 8.993 1.00 27.28 1033 GLY A C 1
ATOM 7966 O O . GLY A 1 1033 ? -47.040 -16.172 10.129 1.00 27.28 1033 GLY A O 1
ATOM 7967 N N . ALA A 1 1034 ? -47.231 -15.453 7.991 1.00 32.16 1034 ALA A N 1
ATOM 7968 C CA . ALA A 1 1034 ? -46.781 -14.055 8.070 1.00 32.16 1034 ALA A CA 1
ATOM 7969 C C . ALA A 1 1034 ? -45.293 -13.735 8.341 1.00 32.16 1034 ALA A C 1
ATOM 7971 O O . ALA A 1 1034 ? -44.944 -13.344 9.444 1.00 32.16 1034 ALA A O 1
ATOM 7972 N N . VAL A 1 1035 ? -44.479 -13.670 7.274 1.00 25.44 1035 VAL A N 1
ATOM 7973 C CA . VAL A 1 1035 ? -43.701 -12.458 6.910 1.00 25.44 1035 VAL A CA 1
ATOM 7974 C C . VAL A 1 1035 ? -43.556 -12.410 5.381 1.00 25.44 1035 VAL A C 1
ATOM 7976 O O . VAL A 1 1035 ? -43.104 -13.360 4.750 1.00 25.44 1035 VAL A O 1
ATOM 7979 N N . SER A 1 1036 ? -43.968 -11.294 4.782 1.00 27.38 1036 SER A N 1
ATOM 7980 C CA . SER A 1 1036 ? -43.868 -11.004 3.349 1.00 27.38 1036 SER A CA 1
ATOM 7981 C C . SER A 1 1036 ? -42.489 -10.435 3.011 1.00 27.38 1036 SER A C 1
ATOM 7983 O O . SER A 1 1036 ? -42.087 -9.458 3.638 1.00 27.38 1036 SER A O 1
ATOM 7985 N N . LEU A 1 1037 ? -41.799 -10.994 2.010 1.00 24.83 1037 LEU A N 1
ATOM 7986 C CA . LEU A 1 1037 ? -41.106 -10.218 0.971 1.00 24.83 1037 LEU A CA 1
ATOM 7987 C C . LEU A 1 1037 ? -40.615 -11.119 -0.173 1.00 24.83 1037 LEU A C 1
ATOM 7989 O O . LEU A 1 1037 ? -39.986 -12.156 0.004 1.00 24.83 1037 LEU A O 1
ATOM 7993 N N . SER A 1 1038 ? -40.958 -10.671 -1.370 1.00 27.25 1038 SER A N 1
ATOM 7994 C CA . SER A 1 1038 ? -40.836 -11.285 -2.685 1.00 27.25 1038 SER A CA 1
ATOM 7995 C C . SER A 1 1038 ? -39.461 -11.101 -3.331 1.00 27.25 1038 SER A C 1
ATOM 7997 O O . SER A 1 1038 ? -39.066 -9.953 -3.505 1.00 27.25 1038 SER A O 1
ATOM 7999 N N . VAL A 1 1039 ? -38.833 -12.174 -3.841 1.00 25.27 1039 VAL A N 1
ATOM 8000 C CA . VAL A 1 1039 ? -38.041 -12.164 -5.095 1.00 25.27 1039 VAL A CA 1
ATOM 8001 C C . VAL A 1 1039 ? -38.122 -13.544 -5.773 1.00 25.27 1039 VAL A C 1
ATOM 8003 O O . VAL A 1 1039 ? -38.048 -14.583 -5.127 1.00 25.27 1039 VAL A O 1
ATOM 8006 N N . ALA A 1 1040 ? -38.314 -13.526 -7.093 1.00 28.23 1040 ALA A N 1
ATOM 8007 C CA . ALA A 1 1040 ? -38.600 -14.650 -7.979 1.00 28.23 1040 ALA A CA 1
ATOM 8008 C C . ALA A 1 1040 ? -37.437 -15.646 -8.173 1.00 28.23 1040 ALA A C 1
ATOM 8010 O O . ALA A 1 1040 ? -36.305 -15.247 -8.442 1.00 28.23 1040 ALA A O 1
ATOM 8011 N N . ALA A 1 1041 ? -37.754 -16.946 -8.169 1.00 25.66 1041 ALA A N 1
ATOM 8012 C CA . ALA A 1 1041 ? -36.856 -18.027 -8.575 1.00 25.66 1041 ALA A CA 1
ATOM 8013 C C . ALA A 1 1041 ? -37.198 -18.532 -9.991 1.00 25.66 1041 ALA A C 1
ATOM 8015 O O . ALA A 1 1041 ? -38.329 -18.933 -10.276 1.00 25.66 1041 ALA A O 1
ATOM 8016 N N . LYS A 1 1042 ? -36.199 -18.531 -10.882 1.00 27.47 1042 LYS A N 1
ATOM 8017 C CA . LYS A 1 1042 ? -36.223 -19.198 -12.194 1.00 27.47 1042 LYS A CA 1
ATOM 8018 C C . LYS A 1 1042 ? -35.797 -20.663 -12.012 1.00 27.47 1042 LYS A C 1
ATOM 8020 O O . LYS A 1 1042 ? -34.769 -20.935 -11.403 1.00 27.47 1042 LYS A O 1
ATOM 8025 N N . LYS A 1 1043 ? -36.597 -21.588 -12.550 1.00 28.70 1043 LYS A N 1
ATOM 8026 C CA . LYS A 1 1043 ? -36.372 -23.047 -12.578 1.00 28.70 1043 LYS A CA 1
ATOM 8027 C C . LYS A 1 1043 ? -35.100 -23.439 -13.350 1.00 28.70 1043 LYS A C 1
ATOM 8029 O O . LYS A 1 1043 ? -34.887 -22.930 -14.447 1.00 28.70 1043 LYS A O 1
ATOM 8034 N N . HIS A 1 1044 ? -34.384 -24.453 -12.854 1.00 28.03 1044 HIS A N 1
ATOM 8035 C CA . HIS A 1 1044 ? -33.528 -25.351 -13.646 1.00 28.03 1044 HIS A CA 1
ATOM 8036 C C . HIS A 1 1044 ? -33.993 -26.816 -13.477 1.00 28.03 1044 HIS A C 1
ATOM 8038 O O . HIS A 1 1044 ? -34.575 -27.137 -12.437 1.00 28.03 1044 HIS A O 1
ATOM 8044 N N . PRO A 1 1045 ? -33.803 -27.691 -14.487 1.00 42.31 1045 PRO A N 1
ATOM 8045 C CA . PRO A 1 1045 ? -34.331 -29.051 -14.496 1.00 42.31 1045 PRO A CA 1
ATOM 8046 C C . PRO A 1 1045 ? -33.358 -30.092 -13.920 1.00 42.31 1045 PRO A C 1
ATOM 8048 O O . PRO A 1 1045 ? -32.144 -29.907 -13.893 1.00 42.31 1045 PRO A O 1
ATOM 8051 N N . GLN A 1 1046 ? -33.958 -31.198 -13.485 1.00 31.05 1046 GLN A N 1
ATOM 8052 C CA . GLN A 1 1046 ? -33.361 -32.414 -12.936 1.00 31.05 1046 GLN A CA 1
ATOM 8053 C C . GLN A 1 1046 ? -32.530 -33.216 -13.953 1.00 31.05 1046 GLN A C 1
ATOM 8055 O O . GLN A 1 1046 ? -32.862 -33.247 -15.136 1.00 31.05 1046 GLN A O 1
ATOM 8060 N N . GLY A 1 1047 ? -31.582 -34.010 -13.434 1.00 30.36 1047 GLY A N 1
ATOM 8061 C CA . GLY A 1 1047 ? -31.272 -35.337 -13.980 1.00 30.36 1047 GLY A CA 1
ATOM 8062 C C . GLY A 1 1047 ? -29.792 -35.730 -13.965 1.00 30.36 1047 GLY A C 1
ATOM 8063 O O . GLY A 1 1047 ? -29.013 -35.198 -14.745 1.00 30.36 1047 GLY A O 1
ATOM 8064 N N . GLY A 1 1048 ? -29.423 -36.724 -13.147 1.00 27.94 1048 GLY A N 1
ATOM 8065 C CA . GLY A 1 1048 ? -28.126 -37.408 -13.242 1.00 27.94 1048 GLY A CA 1
ATOM 8066 C C . GLY A 1 1048 ? -27.843 -38.361 -12.078 1.00 27.94 1048 GLY A C 1
ATOM 8067 O O . GLY A 1 1048 ? -27.422 -37.926 -11.015 1.00 27.94 1048 GLY A O 1
ATOM 8068 N N . LEU A 1 1049 ? -28.107 -39.652 -12.291 1.00 29.06 1049 LEU A N 1
ATOM 8069 C CA . LEU A 1 1049 ? -27.962 -40.776 -11.355 1.00 29.06 1049 LEU A CA 1
ATOM 8070 C C . LEU A 1 1049 ? -26.490 -41.144 -11.064 1.00 29.06 1049 LEU A C 1
ATOM 8072 O O . LEU A 1 1049 ? -25.666 -41.174 -11.974 1.00 29.06 1049 LEU A O 1
ATOM 8076 N N . LEU A 1 1050 ? -26.201 -41.510 -9.810 1.00 32.00 1050 LEU A N 1
ATOM 8077 C CA . LEU A 1 1050 ? -24.969 -42.174 -9.348 1.00 32.00 1050 LEU A CA 1
ATOM 8078 C C . LEU A 1 1050 ? -25.101 -43.709 -9.427 1.00 32.00 1050 LEU A C 1
ATOM 8080 O O . LEU A 1 1050 ? -26.207 -44.215 -9.218 1.00 32.00 1050 LEU A O 1
ATOM 8084 N N . PRO A 1 1051 ? -24.000 -44.473 -9.584 1.00 44.50 1051 PRO A N 1
ATOM 8085 C CA . PRO A 1 1051 ? -23.944 -45.871 -9.177 1.00 44.50 1051 PRO A CA 1
ATOM 8086 C C . PRO A 1 1051 ? -23.194 -46.065 -7.842 1.00 44.50 1051 PRO A C 1
ATOM 8088 O O . PRO A 1 1051 ? -22.259 -45.340 -7.507 1.00 44.50 1051 PRO A O 1
ATOM 8091 N N . ALA A 1 1052 ? -23.647 -47.069 -7.090 1.00 29.31 1052 ALA A N 1
ATOM 8092 C CA . ALA A 1 1052 ? -23.197 -47.478 -5.757 1.00 29.31 1052 ALA A CA 1
ATOM 8093 C C . ALA A 1 1052 ? -21.795 -48.142 -5.725 1.00 29.31 1052 ALA A C 1
ATOM 8095 O O . ALA A 1 1052 ? -21.342 -48.648 -6.754 1.00 29.31 1052 ALA A O 1
ATOM 8096 N N . PRO A 1 1053 ? -21.126 -48.216 -4.551 1.00 39.72 1053 PRO A N 1
ATOM 8097 C CA . PRO A 1 1053 ? -19.833 -48.881 -4.392 1.00 39.72 1053 PRO A CA 1
ATOM 8098 C C . PRO A 1 1053 ? -19.960 -50.347 -3.930 1.00 39.72 1053 PRO A C 1
ATOM 8100 O O . PRO A 1 1053 ? -20.908 -50.725 -3.244 1.00 39.72 1053 PRO A O 1
ATOM 8103 N N . ALA A 1 1054 ? -18.950 -51.155 -4.263 1.00 28.77 1054 ALA A N 1
ATOM 8104 C CA . ALA A 1 1054 ? -18.732 -52.522 -3.776 1.00 28.77 1054 ALA A CA 1
ATOM 8105 C C . ALA A 1 1054 ? -17.357 -52.630 -3.053 1.00 28.77 1054 ALA A C 1
ATOM 8107 O O . ALA A 1 1054 ? -16.533 -51.727 -3.206 1.00 28.77 1054 ALA A O 1
ATOM 8108 N N . PRO A 1 1055 ? -17.113 -53.675 -2.229 1.00 44.78 1055 PRO A N 1
ATOM 8109 C CA . PRO A 1 1055 ? -16.445 -53.527 -0.929 1.00 44.78 1055 PRO A CA 1
ATOM 8110 C C . PRO A 1 1055 ? -15.000 -54.067 -0.811 1.00 44.78 1055 PRO A C 1
ATOM 8112 O O . PRO A 1 1055 ? -14.537 -54.868 -1.613 1.00 44.78 1055 PRO A O 1
ATOM 8115 N N . SER A 1 1056 ? -14.347 -53.620 0.272 1.00 34.22 1056 SER A N 1
ATOM 8116 C CA . SER A 1 1056 ? -13.252 -54.202 1.081 1.00 34.22 1056 SER A CA 1
ATOM 8117 C C . SER A 1 1056 ? -12.371 -55.347 0.542 1.00 34.22 1056 SER A C 1
ATOM 8119 O O . SER A 1 1056 ? -12.848 -56.459 0.318 1.00 34.22 1056 SER A O 1
ATOM 8121 N N . SER A 1 1057 ? -11.048 -55.161 0.643 1.00 28.80 1057 SER A N 1
ATOM 8122 C CA . SER A 1 1057 ? -10.100 -56.250 0.927 1.00 28.80 1057 SER A CA 1
ATOM 8123 C C . SER A 1 1057 ? -8.909 -55.781 1.774 1.00 28.80 1057 SER A C 1
ATOM 8125 O O . SER A 1 1057 ? -8.449 -54.648 1.670 1.00 28.80 1057 SER A O 1
ATOM 8127 N N . GLN A 1 1058 ? -8.471 -56.690 2.641 1.00 31.06 1058 GLN A N 1
ATOM 8128 C CA . GLN A 1 1058 ? -7.554 -56.547 3.767 1.00 31.06 1058 GLN A CA 1
ATOM 8129 C C . GLN A 1 1058 ? -6.050 -56.573 3.408 1.00 31.06 1058 GLN A C 1
ATOM 8131 O O . GLN A 1 1058 ? -5.662 -57.075 2.360 1.00 31.06 1058 GLN A O 1
ATOM 8136 N N . LEU A 1 1059 ? -5.257 -56.216 4.435 1.00 30.02 1059 LEU A N 1
ATOM 8137 C CA . LEU A 1 1059 ? -3.940 -56.751 4.847 1.00 30.02 1059 LEU A CA 1
ATOM 8138 C C . LEU A 1 1059 ? -2.650 -56.229 4.186 1.00 30.02 1059 LEU A C 1
ATOM 8140 O O . LEU A 1 1059 ? -2.424 -56.368 2.992 1.00 30.02 1059 LEU A O 1
ATOM 8144 N N . GLY A 1 1060 ? -1.727 -55.775 5.052 1.00 25.75 1060 GLY A N 1
ATOM 8145 C CA . GLY A 1 1060 ? -0.297 -55.672 4.747 1.00 25.75 1060 GLY A CA 1
ATOM 8146 C C . GLY A 1 1060 ? 0.526 -54.796 5.701 1.00 25.75 1060 GLY A C 1
ATOM 8147 O O . GLY A 1 1060 ? 0.986 -53.735 5.302 1.00 25.75 1060 GLY A O 1
ATOM 8148 N N . VAL A 1 1061 ? 0.744 -55.235 6.946 1.00 35.44 1061 VAL A N 1
ATOM 8149 C CA . VAL A 1 1061 ? 1.776 -54.683 7.858 1.00 35.44 1061 VAL A CA 1
ATOM 8150 C C . VAL A 1 1061 ? 3.144 -55.288 7.506 1.00 35.44 1061 VAL A C 1
ATOM 8152 O O . VAL A 1 1061 ? 3.206 -56.486 7.228 1.00 35.44 1061 VAL A O 1
ATOM 8155 N N . PRO A 1 1062 ? 4.251 -54.532 7.641 1.00 35.78 1062 PRO A N 1
ATOM 8156 C CA . PRO A 1 1062 ? 5.375 -55.078 8.404 1.00 35.78 1062 PRO A CA 1
ATOM 8157 C C . PRO A 1 1062 ? 5.970 -54.110 9.443 1.00 35.78 1062 PRO A C 1
ATOM 8159 O O . PRO A 1 1062 ? 5.961 -52.890 9.311 1.00 35.78 1062 PRO A O 1
ATOM 8162 N N . LYS A 1 1063 ? 6.469 -54.744 10.508 1.00 30.84 1063 LYS A N 1
ATOM 8163 C CA . LYS A 1 1063 ? 7.083 -54.233 11.742 1.00 30.84 1063 LYS A CA 1
ATOM 8164 C C . LYS A 1 1063 ? 8.605 -53.986 11.610 1.00 30.84 1063 LYS A C 1
ATOM 8166 O O . LYS A 1 1063 ? 9.233 -54.570 10.736 1.00 30.84 1063 LYS A O 1
ATOM 8171 N N . LEU A 1 1064 ? 9.147 -53.343 12.666 1.00 28.73 1064 LEU A N 1
ATOM 8172 C CA . LEU A 1 1064 ? 10.544 -53.298 13.185 1.00 28.73 1064 LEU A CA 1
ATOM 8173 C C . LEU A 1 1064 ? 11.415 -52.166 12.589 1.00 28.73 1064 LEU A C 1
ATOM 8175 O O . LEU A 1 1064 ? 11.343 -51.915 11.400 1.00 28.73 1064 LEU A O 1
ATOM 8179 N N . GLN A 1 1065 ? 12.261 -51.424 13.321 1.00 26.64 1065 GLN A N 1
ATOM 8180 C CA . GLN A 1 1065 ? 12.888 -51.613 14.640 1.00 26.64 1065 GLN A CA 1
ATOM 8181 C C . GLN A 1 1065 ? 13.531 -50.279 15.113 1.00 26.64 1065 GLN A C 1
ATOM 8183 O O . GLN A 1 1065 ? 14.017 -49.514 14.287 1.00 26.64 1065 GLN A O 1
ATOM 8188 N N . ALA A 1 1066 ? 13.584 -50.025 16.427 1.00 34.12 1066 ALA A N 1
ATOM 8189 C CA . ALA A 1 1066 ? 14.458 -49.017 17.063 1.00 34.12 1066 ALA A CA 1
ATOM 8190 C C . ALA A 1 1066 ? 15.869 -49.602 17.325 1.00 34.12 1066 ALA A C 1
ATOM 8192 O O . ALA A 1 1066 ? 15.983 -50.831 17.377 1.00 34.12 1066 ALA A O 1
ATOM 8193 N N . PRO A 1 1067 ? 16.936 -48.789 17.512 1.00 43.28 1067 PRO A N 1
ATOM 8194 C CA . PRO A 1 1067 ? 17.369 -48.373 18.873 1.00 43.28 1067 PRO A CA 1
ATOM 8195 C C . PRO A 1 1067 ? 17.983 -46.939 18.926 1.00 43.28 1067 PRO A C 1
ATOM 8197 O O . PRO A 1 1067 ? 18.503 -46.454 17.933 1.00 43.28 1067 PRO A O 1
ATOM 8200 N N . LYS A 1 1068 ? 17.801 -46.100 19.961 1.00 31.36 1068 LYS A N 1
ATOM 8201 C CA . LYS A 1 1068 ? 18.266 -46.076 21.375 1.00 31.36 1068 LYS A CA 1
ATOM 8202 C C . LYS A 1 1068 ? 19.641 -45.383 21.603 1.00 31.36 1068 LYS A C 1
ATOM 8204 O O . LYS A 1 1068 ? 20.667 -45.905 21.198 1.00 31.36 1068 LYS A O 1
ATOM 8209 N N . ALA A 1 1069 ? 19.579 -44.303 22.402 1.00 30.34 1069 ALA A N 1
ATOM 8210 C CA . ALA A 1 1069 ? 20.548 -43.752 23.378 1.00 30.34 1069 ALA A CA 1
ATOM 8211 C C . ALA A 1 1069 ? 21.722 -42.815 22.968 1.00 30.34 1069 ALA A C 1
ATOM 8213 O O . ALA A 1 1069 ? 22.634 -43.175 22.235 1.00 30.34 1069 ALA A O 1
ATOM 8214 N N . THR A 1 1070 ? 21.699 -41.630 23.598 1.00 40.38 1070 THR A N 1
ATOM 8215 C CA . THR A 1 1070 ? 22.740 -40.601 23.868 1.00 40.38 1070 THR A CA 1
ATOM 8216 C C . THR A 1 1070 ? 23.758 -41.068 24.945 1.00 40.38 1070 THR A C 1
ATOM 8218 O O . THR A 1 1070 ? 23.424 -42.032 25.642 1.00 40.38 1070 THR A O 1
ATOM 8221 N N . PRO A 1 1071 ? 24.952 -40.432 25.163 1.00 49.69 1071 PRO A N 1
ATOM 8222 C CA . PRO A 1 1071 ? 25.075 -39.093 25.796 1.00 49.69 1071 PRO A CA 1
ATOM 8223 C C . PRO A 1 1071 ? 26.271 -38.168 25.387 1.00 49.69 1071 PRO A C 1
ATOM 8225 O O . PRO A 1 1071 ? 27.290 -38.606 24.868 1.00 49.69 1071 PRO A O 1
ATOM 8228 N N . SER A 1 1072 ? 26.094 -36.867 25.686 1.00 33.09 1072 SER A N 1
ATOM 8229 C CA . SER A 1 1072 ? 26.998 -35.676 25.776 1.00 33.09 1072 SER A CA 1
ATOM 8230 C C . SER A 1 1072 ? 28.335 -35.838 26.559 1.00 33.09 1072 SER A C 1
ATOM 8232 O O . SER A 1 1072 ? 28.513 -36.904 27.146 1.00 33.09 1072 SER A O 1
ATOM 8234 N N . PRO A 1 1073 ? 29.180 -34.789 26.837 1.00 60.72 1073 PRO A N 1
ATOM 8235 C CA . PRO A 1 1073 ? 29.512 -33.477 26.191 1.00 60.72 1073 PRO A CA 1
ATOM 8236 C C . PRO A 1 1073 ? 31.044 -33.099 26.201 1.00 60.72 1073 PRO A C 1
ATOM 8238 O O . PRO A 1 1073 ? 31.821 -33.782 26.857 1.00 60.72 1073 PRO A O 1
ATOM 8241 N N . ARG A 1 1074 ? 31.446 -31.948 25.590 1.00 29.47 1074 ARG A N 1
ATOM 8242 C CA . ARG A 1 1074 ? 32.536 -30.955 25.955 1.00 29.47 1074 ARG A CA 1
ATOM 8243 C C . ARG A 1 1074 ? 33.280 -30.378 24.722 1.00 29.47 1074 ARG A C 1
ATOM 8245 O O . ARG A 1 1074 ? 33.753 -31.136 23.895 1.00 29.47 1074 ARG A O 1
ATOM 8252 N N . GLN A 1 1075 ? 33.183 -29.066 24.450 1.00 30.59 1075 GLN A N 1
ATOM 8253 C CA . GLN A 1 1075 ? 34.061 -27.913 24.808 1.00 30.59 1075 GLN A CA 1
ATOM 8254 C C . GLN A 1 1075 ? 35.228 -27.581 23.831 1.00 30.59 1075 GLN A C 1
ATOM 8256 O O . GLN A 1 1075 ? 36.163 -28.354 23.703 1.00 30.59 1075 GLN A O 1
ATOM 8261 N N . VAL A 1 1076 ? 35.153 -26.353 23.275 1.00 30.00 1076 VAL A N 1
ATOM 8262 C CA . VAL A 1 1076 ? 36.187 -25.308 23.002 1.00 30.00 1076 VAL A CA 1
ATOM 8263 C C . VAL A 1 1076 ? 37.376 -25.577 22.034 1.00 30.00 1076 VAL A C 1
ATOM 8265 O O . VAL A 1 1076 ? 38.285 -26.315 22.376 1.00 30.00 1076 VAL A O 1
ATOM 8268 N N . SER A 1 1077 ? 37.347 -24.864 20.882 1.00 30.50 1077 SER A N 1
ATOM 8269 C CA . SER A 1 1077 ? 38.360 -24.091 20.079 1.00 30.50 1077 SER A CA 1
ATOM 8270 C C . SER A 1 1077 ? 39.895 -24.331 20.190 1.00 30.50 1077 SER A C 1
ATOM 8272 O O . SER A 1 1077 ? 40.330 -24.806 21.230 1.00 30.50 1077 SER A O 1
ATOM 8274 N N . PRO A 1 1078 ? 40.784 -23.801 19.288 1.00 54.47 1078 PRO A N 1
ATOM 8275 C CA . PRO A 1 1078 ? 40.686 -23.291 17.895 1.00 54.47 1078 PRO A CA 1
ATOM 8276 C C . PRO A 1 1078 ? 41.832 -23.802 16.944 1.00 54.47 1078 PRO A C 1
ATOM 8278 O O . PRO A 1 1078 ? 42.636 -24.651 17.311 1.00 54.47 1078 PRO A O 1
ATOM 8281 N N . THR A 1 1079 ? 41.954 -23.168 15.760 1.00 31.16 1079 THR A N 1
ATOM 8282 C CA . THR A 1 1079 ? 43.149 -22.929 14.892 1.00 31.16 1079 THR A CA 1
ATOM 8283 C C . THR A 1 1079 ? 43.526 -23.833 13.691 1.00 31.16 1079 THR A C 1
ATOM 8285 O O . THR A 1 1079 ? 43.726 -25.031 13.820 1.00 31.16 1079 THR A O 1
ATOM 8288 N N . GLN A 1 1080 ? 43.779 -23.118 12.572 1.00 29.23 1080 GLN A N 1
ATOM 8289 C CA . GLN A 1 1080 ? 44.792 -23.289 11.501 1.00 29.23 1080 GLN A CA 1
ATOM 8290 C C . GLN A 1 1080 ? 44.444 -23.939 10.133 1.00 29.23 1080 GLN A C 1
ATOM 8292 O O . GLN A 1 1080 ? 44.155 -25.122 10.011 1.00 29.23 1080 GLN A O 1
ATOM 8297 N N . HIS A 1 1081 ? 44.580 -23.097 9.089 1.00 36.03 1081 HIS A N 1
ATOM 8298 C CA . HIS A 1 1081 ? 44.927 -23.378 7.676 1.00 36.03 1081 HIS A CA 1
ATOM 8299 C C . HIS A 1 1081 ? 46.206 -24.243 7.548 1.00 36.03 1081 HIS A C 1
ATOM 8301 O O . HIS A 1 1081 ? 47.018 -24.176 8.474 1.00 36.03 1081 HIS A O 1
ATOM 8307 N N . PRO A 1 1082 ? 46.445 -25.010 6.449 1.00 48.81 1082 PRO A N 1
ATOM 8308 C CA . PRO A 1 1082 ? 46.871 -24.498 5.116 1.00 48.81 1082 PRO A CA 1
ATOM 8309 C C . PRO A 1 1082 ? 46.314 -25.300 3.899 1.00 48.81 1082 PRO A C 1
ATOM 8311 O O . PRO A 1 1082 ? 45.829 -26.413 4.050 1.00 48.81 1082 PRO A O 1
ATOM 8314 N N . ALA A 1 1083 ? 46.051 -24.666 2.749 1.00 30.06 1083 ALA A N 1
ATOM 8315 C CA . ALA A 1 1083 ? 46.895 -24.474 1.548 1.00 30.06 1083 ALA A CA 1
ATOM 8316 C C . ALA A 1 1083 ? 47.032 -25.692 0.597 1.00 30.06 1083 ALA A C 1
ATOM 8318 O O . ALA A 1 1083 ? 47.418 -26.777 1.008 1.00 30.06 1083 ALA A O 1
ATOM 8319 N N . GLU A 1 1084 ? 46.733 -25.406 -0.680 1.00 31.97 1084 GLU A N 1
ATOM 8320 C CA . GLU A 1 1084 ? 47.318 -25.918 -1.936 1.00 31.97 1084 GLU A CA 1
ATOM 8321 C C . GLU A 1 1084 ? 47.410 -27.438 -2.193 1.00 31.97 1084 GLU A C 1
ATOM 8323 O O . GLU A 1 1084 ? 48.156 -28.161 -1.543 1.00 31.97 1084 GLU A O 1
ATOM 8328 N N . ASN A 1 1085 ? 46.789 -27.906 -3.289 1.00 28.61 1085 ASN A N 1
ATOM 8329 C CA . ASN A 1 1085 ? 47.585 -28.321 -4.450 1.00 28.61 1085 ASN A CA 1
ATOM 8330 C C . ASN A 1 1085 ? 46.781 -28.554 -5.738 1.00 28.61 1085 ASN A C 1
ATOM 8332 O O . ASN A 1 1085 ? 45.686 -29.110 -5.775 1.00 28.61 1085 ASN A O 1
ATOM 8336 N N . LEU A 1 1086 ? 47.435 -28.081 -6.789 1.00 30.83 1086 LEU A N 1
ATOM 8337 C CA . LEU A 1 1086 ? 47.204 -28.145 -8.221 1.00 30.83 1086 LEU A CA 1
ATOM 8338 C C . LEU A 1 1086 ? 47.606 -29.548 -8.748 1.00 30.83 1086 LEU A C 1
ATOM 8340 O O . LEU A 1 1086 ? 48.531 -30.130 -8.191 1.00 30.83 1086 LEU A O 1
ATOM 8344 N N . TRP A 1 1087 ? 46.974 -30.053 -9.820 1.00 25.31 1087 TRP A N 1
ATOM 8345 C CA . TRP A 1 1087 ? 47.589 -30.684 -11.020 1.00 25.31 1087 TRP A CA 1
ATOM 8346 C C . TRP A 1 1087 ? 46.611 -31.598 -11.790 1.00 25.31 1087 TRP A C 1
ATOM 8348 O O . TRP A 1 1087 ? 46.093 -32.588 -11.284 1.00 25.31 1087 TRP A O 1
ATOM 8358 N N . VAL A 1 1088 ? 46.444 -31.255 -13.069 1.00 38.41 1088 VAL A N 1
ATOM 8359 C CA . VAL A 1 1088 ? 46.026 -32.100 -14.203 1.00 38.41 1088 VAL A CA 1
ATOM 8360 C C . VAL A 1 1088 ? 47.324 -32.553 -14.897 1.00 38.41 1088 VAL A C 1
ATOM 8362 O O . VAL A 1 1088 ? 48.273 -31.766 -14.910 1.00 38.41 1088 VAL A O 1
ATOM 8365 N N . PRO A 1 1089 ? 47.441 -33.790 -15.419 1.00 44.03 1089 PRO A N 1
ATOM 8366 C CA . PRO A 1 1089 ? 47.391 -34.018 -16.880 1.00 44.03 1089 PRO A CA 1
ATOM 8367 C C . PRO A 1 1089 ? 46.753 -35.382 -17.248 1.00 44.03 1089 PRO A C 1
ATOM 8369 O O . PRO A 1 1089 ? 46.887 -36.356 -16.524 1.00 44.03 1089 PRO A O 1
ATOM 8372 N N . GLY A 1 1090 ? 46.003 -35.523 -18.342 1.00 27.92 1090 GLY A N 1
ATOM 8373 C CA . GLY A 1 1090 ? 46.560 -35.665 -19.691 1.00 27.92 1090 GLY A CA 1
ATOM 8374 C C . GLY A 1 1090 ? 45.957 -36.890 -20.431 1.00 27.92 1090 GLY A C 1
ATOM 8375 O O . GLY A 1 1090 ? 45.189 -37.625 -19.821 1.00 27.92 1090 GLY A O 1
ATOM 8376 N N . PRO A 1 1091 ? 46.249 -37.098 -21.733 1.00 57.84 1091 PRO A N 1
ATOM 8377 C CA . PRO A 1 1091 ? 45.225 -37.326 -22.777 1.00 57.84 1091 PRO A CA 1
ATOM 8378 C C . PRO A 1 1091 ? 45.459 -38.546 -23.714 1.00 57.84 1091 PRO A C 1
ATOM 8380 O O . PRO A 1 1091 ? 46.519 -39.155 -23.648 1.00 57.84 1091 PRO A O 1
ATOM 8383 N N . ALA A 1 1092 ? 44.498 -38.842 -24.618 1.00 27.48 1092 ALA A N 1
ATOM 8384 C CA . ALA A 1 1092 ? 44.632 -39.379 -26.010 1.00 27.48 1092 ALA A CA 1
ATOM 8385 C C . ALA A 1 1092 ? 43.250 -39.909 -26.505 1.00 27.48 1092 ALA A C 1
ATOM 8387 O O . ALA A 1 1092 ? 42.619 -40.663 -25.774 1.00 27.48 1092 ALA A O 1
ATOM 8388 N N . SER A 1 1093 ? 42.583 -39.420 -27.573 1.00 31.58 1093 SER A N 1
ATOM 8389 C CA . SER A 1 1093 ? 42.814 -39.569 -29.041 1.00 31.58 1093 SER A CA 1
ATOM 8390 C C . SER A 1 1093 ? 42.844 -41.052 -29.505 1.00 31.58 1093 SER A C 1
ATOM 8392 O O . SER A 1 1093 ? 43.452 -41.867 -28.832 1.00 31.58 1093 SER A O 1
ATOM 8394 N N . ALA A 1 1094 ? 42.240 -41.559 -30.594 1.00 30.08 1094 ALA A N 1
ATOM 8395 C CA . ALA A 1 1094 ? 41.608 -41.051 -31.821 1.00 30.08 1094 ALA A CA 1
ATOM 8396 C C . ALA A 1 1094 ? 40.842 -42.230 -32.522 1.00 30.08 1094 ALA A C 1
ATOM 8398 O O . ALA A 1 1094 ? 41.281 -43.369 -32.420 1.00 30.08 1094 ALA A O 1
ATOM 8399 N N . SER A 1 1095 ? 39.682 -42.009 -33.163 1.00 29.73 1095 SER A N 1
ATOM 8400 C CA . SER A 1 1095 ? 39.430 -42.103 -34.631 1.00 29.73 1095 SER A CA 1
ATOM 8401 C C . SER A 1 1095 ? 38.765 -43.370 -35.234 1.00 29.73 1095 SER A C 1
ATOM 8403 O O . SER A 1 1095 ? 39.261 -44.480 -35.106 1.00 29.73 1095 SER A O 1
ATOM 8405 N N . ASN A 1 1096 ? 37.744 -43.083 -36.067 1.00 27.89 1096 ASN A N 1
ATOM 8406 C CA . ASN A 1 1096 ? 37.370 -43.659 -37.382 1.00 27.89 1096 ASN A CA 1
ATOM 8407 C C . ASN A 1 1096 ? 36.400 -44.865 -37.565 1.00 27.89 1096 ASN A C 1
ATOM 8409 O O . ASN A 1 1096 ? 36.778 -46.019 -37.438 1.00 27.89 1096 ASN A O 1
ATOM 8413 N N . ILE A 1 1097 ? 35.182 -44.526 -38.044 1.00 28.58 1097 ILE A N 1
ATOM 8414 C CA . ILE A 1 1097 ? 34.599 -44.783 -39.396 1.00 28.58 1097 ILE A CA 1
ATOM 8415 C C . ILE A 1 1097 ? 34.303 -46.241 -39.882 1.00 28.58 1097 ILE A C 1
ATOM 8417 O O . ILE A 1 1097 ? 35.220 -47.011 -40.130 1.00 28.58 1097 ILE A O 1
ATOM 8421 N N . MET A 1 1098 ? 33.008 -46.483 -40.210 1.00 25.48 1098 MET A N 1
ATOM 8422 C CA . MET A 1 1098 ? 32.373 -47.151 -41.397 1.00 25.48 1098 MET A CA 1
ATOM 8423 C C . MET A 1 1098 ? 31.339 -48.283 -41.150 1.00 25.48 1098 MET A C 1
ATOM 8425 O O . MET A 1 1098 ? 31.651 -49.318 -40.582 1.00 25.48 1098 MET A O 1
ATOM 8429 N N . LEU A 1 1099 ? 30.173 -48.077 -41.796 1.00 27.02 1099 LEU A N 1
ATOM 8430 C CA . LEU A 1 1099 ? 29.300 -49.006 -42.552 1.00 27.02 1099 LEU A CA 1
ATOM 8431 C C . LEU A 1 1099 ? 28.421 -50.083 -41.878 1.00 27.02 1099 LEU A C 1
ATOM 8433 O O . LEU A 1 1099 ? 28.883 -50.927 -41.123 1.00 27.02 1099 LEU A O 1
ATOM 8437 N N . GLY A 1 1100 ? 27.169 -50.136 -42.370 1.00 25.31 1100 GLY A N 1
ATOM 8438 C CA . GLY A 1 1100 ? 26.300 -51.326 -42.436 1.00 25.31 1100 GLY A CA 1
ATOM 8439 C C . GLY A 1 1100 ? 24.891 -51.096 -41.866 1.00 25.31 1100 GLY A C 1
ATOM 8440 O O . GLY A 1 1100 ? 24.742 -51.096 -40.655 1.00 25.31 1100 GLY A O 1
ATOM 8441 N N . THR A 1 1101 ? 23.879 -50.697 -42.660 1.00 28.19 1101 THR A N 1
ATOM 8442 C CA . THR A 1 1101 ? 22.858 -51.563 -43.330 1.00 28.19 1101 THR A CA 1
ATOM 8443 C C . THR A 1 1101 ? 21.988 -52.373 -42.357 1.00 28.19 1101 THR A C 1
ATOM 8445 O O . THR A 1 1101 ? 22.521 -52.960 -41.434 1.00 28.19 1101 THR A O 1
ATOM 8448 N N . ALA A 1 1102 ? 20.692 -52.626 -42.517 1.00 28.81 1102 ALA A N 1
ATOM 8449 C CA . ALA A 1 1102 ? 19.590 -52.218 -43.386 1.00 28.81 1102 ALA A CA 1
ATOM 8450 C C . ALA A 1 1102 ? 18.376 -53.064 -42.921 1.00 28.81 1102 ALA A C 1
ATOM 8452 O O . ALA A 1 1102 ? 18.563 -54.184 -42.449 1.00 28.81 1102 ALA A O 1
ATOM 8453 N N . GLY A 1 1103 ? 17.157 -52.567 -43.139 1.00 27.95 1103 GLY A N 1
ATOM 8454 C CA . GLY A 1 1103 ? 15.931 -53.372 -43.241 1.00 27.95 1103 GLY A CA 1
ATOM 8455 C C . GLY A 1 1103 ? 14.821 -52.969 -42.266 1.00 27.95 1103 GLY A C 1
ATOM 8456 O O . GLY A 1 1103 ? 15.088 -52.724 -41.099 1.00 27.95 1103 GLY A O 1
ATOM 8457 N N . ALA A 1 1104 ? 13.543 -52.911 -42.627 1.00 29.86 1104 ALA A N 1
ATOM 8458 C CA . ALA A 1 1104 ? 12.813 -52.915 -43.898 1.00 29.86 1104 ALA A CA 1
ATOM 8459 C C . ALA A 1 1104 ? 11.313 -52.809 -43.527 1.00 29.86 1104 ALA A C 1
ATOM 8461 O O . ALA A 1 1104 ? 10.925 -53.471 -42.572 1.00 29.86 1104 ALA A O 1
ATOM 8462 N N . HIS A 1 1105 ? 10.524 -52.062 -44.323 1.00 30.55 1105 HIS A N 1
ATOM 8463 C CA . HIS A 1 1105 ? 9.056 -52.160 -44.546 1.00 30.55 1105 HIS A CA 1
ATOM 8464 C C . HIS A 1 1105 ? 8.096 -51.990 -43.326 1.00 30.55 1105 HIS A C 1
ATOM 8466 O O . HIS A 1 1105 ? 8.361 -52.477 -42.242 1.00 30.55 1105 HIS A O 1
ATOM 8472 N N . ASP A 1 1106 ? 6.926 -51.332 -43.381 1.00 29.86 1106 ASP A N 1
ATOM 8473 C CA . ASP A 1 1106 ? 6.052 -50.971 -44.504 1.00 29.86 1106 ASP A CA 1
ATOM 8474 C C . ASP A 1 1106 ? 4.957 -49.928 -44.115 1.00 29.86 1106 ASP A C 1
ATOM 8476 O O . ASP A 1 1106 ? 4.537 -49.862 -42.963 1.00 29.86 1106 ASP A O 1
ATOM 8480 N N . GLN A 1 1107 ? 4.466 -49.209 -45.141 1.00 32.38 1107 GLN A N 1
ATOM 8481 C CA . GLN A 1 1107 ? 3.106 -48.656 -45.388 1.00 32.38 1107 GLN A CA 1
ATOM 8482 C C . GLN A 1 1107 ? 2.490 -47.463 -44.591 1.00 32.38 1107 GLN A C 1
ATOM 8484 O O . GLN A 1 1107 ? 1.850 -47.638 -43.565 1.00 32.38 1107 GLN A O 1
ATOM 8489 N N . SER A 1 1108 ? 2.543 -46.276 -45.232 1.00 30.14 1108 SER A N 1
ATOM 8490 C CA . SER A 1 1108 ? 1.417 -45.445 -45.763 1.00 30.14 1108 SER A CA 1
ATOM 8491 C C . SER A 1 1108 ? 0.308 -44.815 -44.860 1.00 30.14 1108 SER A C 1
ATOM 8493 O O . SER A 1 1108 ? 0.050 -45.285 -43.762 1.00 30.14 1108 SER A O 1
ATOM 8495 N N . PRO A 1 1109 ? -0.365 -43.714 -45.309 1.00 50.66 1109 PRO A N 1
ATOM 8496 C CA . PRO A 1 1109 ? -0.701 -42.539 -44.475 1.00 50.66 1109 PRO A CA 1
ATOM 8497 C C . PRO A 1 1109 ? -2.215 -42.220 -44.338 1.00 50.66 1109 PRO A C 1
ATOM 8499 O O . PRO A 1 1109 ? -3.039 -42.852 -44.996 1.00 50.66 1109 PRO A O 1
ATOM 8502 N N . PRO A 1 1110 ? -2.589 -41.142 -43.611 1.00 43.84 1110 PRO A N 1
ATOM 8503 C CA . PRO A 1 1110 ? -3.790 -40.356 -43.943 1.00 43.84 1110 PRO A CA 1
ATOM 8504 C C . PRO A 1 1110 ? -3.480 -38.840 -44.035 1.00 43.84 1110 PRO A C 1
ATOM 8506 O O . PRO A 1 1110 ? -2.740 -38.294 -43.225 1.00 43.84 1110 PRO A O 1
ATOM 8509 N N . ALA A 1 1111 ? -3.823 -38.136 -45.118 1.00 30.62 1111 ALA A N 1
ATOM 8510 C CA . ALA A 1 1111 ? -5.142 -37.684 -45.597 1.00 30.62 1111 ALA A CA 1
ATOM 8511 C C . ALA A 1 1111 ? -5.534 -36.278 -45.077 1.00 30.62 1111 ALA A C 1
ATOM 8513 O O . ALA A 1 1111 ? -5.716 -36.037 -43.889 1.00 30.62 1111 ALA A O 1
ATOM 8514 N N . THR A 1 1112 ? -5.657 -35.356 -46.034 1.00 40.31 1112 THR A N 1
ATOM 8515 C CA . THR A 1 1112 ? -6.170 -33.977 -45.974 1.00 40.31 1112 THR A CA 1
ATOM 8516 C C . THR A 1 1112 ? -7.683 -33.914 -45.714 1.00 40.31 1112 THR A C 1
ATOM 8518 O O . THR A 1 1112 ? -8.399 -34.797 -46.184 1.00 40.31 1112 THR A O 1
ATOM 8521 N N . PRO A 1 1113 ? -8.222 -32.814 -45.143 1.00 43.47 1113 PRO A N 1
ATOM 8522 C CA . PRO A 1 1113 ? -9.637 -32.484 -45.292 1.00 43.47 1113 PRO A CA 1
ATOM 8523 C C . PRO A 1 1113 ? -9.877 -31.258 -46.196 1.00 43.47 1113 PRO A C 1
ATOM 8525 O O . PRO A 1 1113 ? -9.238 -30.214 -46.070 1.00 43.47 1113 PRO A O 1
ATOM 8528 N N . LYS A 1 1114 ? -10.844 -31.417 -47.111 1.00 28.84 1114 LYS A N 1
ATOM 8529 C CA . LYS A 1 1114 ? -11.503 -30.380 -47.928 1.00 28.84 1114 LYS A CA 1
ATOM 8530 C C . LYS A 1 1114 ? -12.771 -29.849 -47.214 1.00 28.84 1114 LYS A C 1
ATOM 8532 O O . LYS A 1 1114 ? -13.279 -30.535 -46.330 1.00 28.84 1114 LYS A O 1
ATOM 8537 N N . PRO A 1 1115 ? -13.311 -28.681 -47.622 1.00 47.41 1115 PRO A N 1
ATOM 8538 C CA . PRO A 1 1115 ? -14.384 -27.961 -46.931 1.00 47.41 1115 PRO A CA 1
ATOM 8539 C C . PRO A 1 1115 ? -15.781 -28.216 -47.533 1.00 47.41 1115 PRO A C 1
ATOM 8541 O O . PRO A 1 1115 ? -15.910 -28.349 -48.747 1.00 47.41 1115 PRO A O 1
ATOM 8544 N N . LEU A 1 1116 ? -16.821 -28.200 -46.695 1.00 27.12 1116 LEU A N 1
ATOM 8545 C CA . LEU A 1 1116 ? -18.264 -28.215 -47.015 1.00 27.12 1116 LEU A CA 1
ATOM 8546 C C . LEU A 1 1116 ? -19.002 -27.675 -45.765 1.00 27.12 1116 LEU A C 1
ATOM 8548 O O . LEU A 1 1116 ? -18.529 -27.918 -44.663 1.00 27.12 1116 LEU A O 1
ATOM 8552 N N . GLN A 1 1117 ? -20.146 -26.992 -45.765 1.00 29.17 1117 GLN A N 1
ATOM 8553 C CA . GLN A 1 1117 ? -20.998 -26.327 -46.754 1.00 29.17 1117 GLN A CA 1
ATOM 8554 C C . GLN A 1 1117 ? -22.059 -25.544 -45.940 1.00 29.17 1117 GLN A C 1
ATOM 8556 O O . GLN A 1 1117 ? -22.372 -25.917 -44.810 1.00 29.17 1117 GLN A O 1
ATOM 8561 N N . GLN A 1 1118 ? -22.616 -24.474 -46.511 1.00 35.00 1118 GLN A N 1
ATOM 8562 C CA . GLN A 1 1118 ? -23.791 -23.752 -46.000 1.00 35.00 1118 GLN A CA 1
ATOM 8563 C C . GLN A 1 1118 ? -25.036 -24.650 -45.914 1.00 35.00 1118 GLN A C 1
ATOM 8565 O O . GLN A 1 1118 ? -25.298 -25.399 -46.852 1.00 35.00 1118 GLN A O 1
ATOM 8570 N N . VAL A 1 1119 ? -25.877 -24.453 -44.890 1.00 29.77 1119 VAL A N 1
ATOM 8571 C CA . VAL A 1 1119 ? -27.312 -24.788 -44.932 1.00 29.77 1119 VAL A CA 1
ATOM 8572 C C . VAL A 1 1119 ? -28.133 -23.650 -44.314 1.00 29.77 1119 VAL A C 1
ATOM 8574 O O . VAL A 1 1119 ? -27.704 -22.970 -43.385 1.00 29.77 1119 VAL A O 1
ATOM 8577 N N . GLN A 1 1120 ? -29.281 -23.427 -44.947 1.00 29.91 1120 GLN A N 1
ATOM 8578 C CA . GLN A 1 1120 ? -30.191 -22.289 -44.913 1.00 29.91 1120 GLN A CA 1
ATOM 8579 C C . GLN A 1 1120 ? -31.122 -22.226 -43.687 1.00 29.91 1120 GLN A C 1
ATOM 8581 O O . GLN A 1 1120 ? -31.343 -23.204 -42.979 1.00 29.91 1120 GLN A O 1
ATOM 8586 N N . SER A 1 1121 ? -31.706 -21.037 -43.522 1.00 30.77 1121 SER A N 1
ATOM 8587 C CA . SER A 1 1121 ? -32.817 -20.640 -42.644 1.00 30.77 1121 SER A CA 1
ATOM 8588 C C . SER A 1 1121 ? -34.120 -21.440 -42.842 1.00 30.77 1121 SER A C 1
ATOM 8590 O O . SER A 1 1121 ? -34.292 -22.110 -43.859 1.00 30.77 1121 SER A O 1
ATOM 8592 N N . PRO A 1 1122 ? -35.123 -21.202 -41.973 1.00 38.75 1122 PRO A N 1
ATOM 8593 C CA . PRO A 1 1122 ? -36.393 -20.703 -42.513 1.00 38.75 1122 PRO A CA 1
ATOM 8594 C C . PRO A 1 1122 ? -36.980 -19.491 -41.763 1.00 38.75 1122 PRO A C 1
ATOM 8596 O O . PRO A 1 1122 ? -36.815 -19.320 -40.558 1.00 38.75 1122 PRO A O 1
ATOM 8599 N N . SER A 1 1123 ? -37.684 -18.658 -42.538 1.00 31.25 1123 SER A N 1
ATOM 8600 C CA . SER A 1 1123 ? -38.537 -17.528 -42.136 1.00 31.25 1123 SER A CA 1
ATOM 8601 C C . SER A 1 1123 ? -40.005 -17.947 -41.971 1.00 31.25 1123 SER A C 1
ATOM 8603 O O . SER A 1 1123 ? -40.468 -18.789 -42.733 1.00 31.25 1123 SER A O 1
ATOM 8605 N N . ALA A 1 1124 ? -40.742 -17.262 -41.086 1.00 28.62 1124 ALA A N 1
ATOM 8606 C CA . ALA A 1 1124 ? -42.170 -16.888 -41.201 1.00 28.62 1124 ALA A CA 1
ATOM 8607 C C . ALA A 1 1124 ? -42.488 -15.882 -40.058 1.00 28.62 1124 ALA A C 1
ATOM 8609 O O . ALA A 1 1124 ? -42.270 -16.210 -38.899 1.00 28.62 1124 ALA A O 1
ATOM 8610 N N . ALA A 1 1125 ? -42.671 -14.576 -40.302 1.00 27.84 1125 ALA A N 1
ATOM 8611 C CA . ALA A 1 1125 ? -43.866 -13.849 -40.781 1.00 27.84 1125 ALA A CA 1
ATOM 8612 C C . ALA A 1 1125 ? -44.912 -13.498 -39.678 1.00 27.84 1125 ALA A C 1
ATOM 8614 O O . ALA A 1 1125 ? -45.643 -14.377 -39.247 1.00 27.84 1125 ALA A O 1
ATOM 8615 N N . LEU A 1 1126 ? -44.898 -12.209 -39.252 1.00 31.06 1126 LEU A N 1
ATOM 8616 C CA . LEU A 1 1126 ? -45.961 -11.178 -38.993 1.00 31.06 1126 LEU A CA 1
ATOM 8617 C C . LEU A 1 1126 ? -47.431 -11.584 -38.648 1.00 31.06 1126 LEU A C 1
ATOM 8619 O O . LEU A 1 1126 ? -47.808 -12.696 -38.991 1.00 31.06 1126 LEU A O 1
ATOM 8623 N N . PRO A 1 1127 ? -48.342 -10.689 -38.143 1.00 50.44 1127 PRO A N 1
ATOM 8624 C CA . PRO A 1 1127 ? -48.249 -9.234 -37.838 1.00 50.44 1127 PRO A CA 1
ATOM 8625 C C . PRO A 1 1127 ? -48.920 -8.764 -36.503 1.00 50.44 1127 PRO A C 1
ATOM 8627 O O . PRO A 1 1127 ? -49.629 -9.524 -35.855 1.00 50.44 1127 PRO A O 1
ATOM 8630 N N . LEU A 1 1128 ? -48.752 -7.476 -36.136 1.00 25.66 1128 LEU A N 1
ATOM 8631 C CA . LEU A 1 1128 ? -49.811 -6.472 -35.826 1.00 25.66 1128 LEU A CA 1
ATOM 8632 C C . LEU A 1 1128 ? -49.290 -5.322 -34.924 1.00 25.66 1128 LEU A C 1
ATOM 8634 O O . LEU A 1 1128 ? -48.856 -5.529 -33.796 1.00 25.66 1128 LEU A O 1
ATOM 8638 N N . SER A 1 1129 ? -49.378 -4.091 -35.434 1.00 28.28 1129 SER A N 1
ATOM 8639 C CA . SER A 1 1129 ? -49.395 -2.813 -34.684 1.00 28.28 1129 SER A CA 1
ATOM 8640 C C . SER A 1 1129 ? -50.857 -2.312 -34.601 1.00 28.28 1129 SER A C 1
ATOM 8642 O O . SER A 1 1129 ? -51.718 -2.972 -35.187 1.00 28.28 1129 SER A O 1
ATOM 8644 N N . PRO A 1 1130 ? -51.187 -1.096 -34.110 1.00 50.06 1130 PRO A N 1
ATOM 8645 C CA . PRO A 1 1130 ? -50.641 -0.239 -33.040 1.00 50.06 1130 PRO A CA 1
ATOM 8646 C C . PRO A 1 1130 ? -51.753 0.171 -32.031 1.00 50.06 1130 PRO A C 1
ATOM 8648 O O . PRO A 1 1130 ? -52.922 -0.116 -32.265 1.00 50.06 1130 PRO A O 1
ATOM 8651 N N . LEU A 1 1131 ? -51.452 0.932 -30.967 1.00 27.05 1131 LEU A N 1
ATOM 8652 C CA . LEU A 1 1131 ? -52.447 1.858 -30.392 1.00 27.05 1131 LEU A CA 1
ATOM 8653 C C . LEU A 1 1131 ? -51.802 3.034 -29.637 1.00 27.05 1131 LEU A C 1
ATOM 8655 O O . LEU A 1 1131 ? -51.086 2.863 -28.655 1.00 27.05 1131 LEU A O 1
ATOM 8659 N N . ASN A 1 1132 ? -52.107 4.225 -30.159 1.00 30.42 1132 ASN A N 1
ATOM 8660 C CA . ASN A 1 1132 ? -51.935 5.565 -29.600 1.00 30.42 1132 A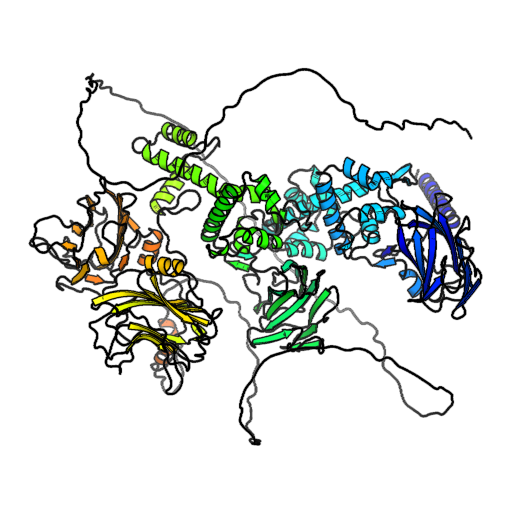SN A CA 1
ATOM 8661 C C . ASN A 1 1132 ? -52.498 5.714 -28.179 1.00 30.42 1132 ASN A C 1
ATOM 8663 O O . ASN A 1 1132 ? -53.571 5.175 -27.904 1.00 30.42 1132 ASN A O 1
ATOM 8667 N N . ARG A 1 1133 ? -51.891 6.611 -27.382 1.00 26.94 1133 ARG A N 1
ATOM 8668 C CA . ARG A 1 1133 ? -52.584 7.727 -26.695 1.00 26.94 1133 ARG A CA 1
ATOM 8669 C C . ARG A 1 1133 ? -51.600 8.630 -25.925 1.00 26.94 1133 ARG A C 1
ATOM 8671 O O . ARG A 1 1133 ? -51.057 8.214 -24.912 1.00 26.94 1133 ARG A O 1
ATOM 8678 N N . ASP A 1 1134 ? -51.484 9.873 -26.382 1.00 27.97 1134 ASP A N 1
ATOM 8679 C CA . ASP A 1 1134 ? -51.280 11.096 -25.577 1.00 27.97 1134 ASP A CA 1
ATOM 8680 C C . ASP A 1 1134 ? -52.626 11.869 -25.565 1.00 27.97 1134 ASP A C 1
ATOM 8682 O O . ASP A 1 1134 ? -53.480 11.555 -26.406 1.00 27.97 1134 ASP A O 1
ATOM 8686 N N . PRO A 1 1135 ? -52.821 12.986 -24.825 1.00 56.50 1135 PRO A N 1
ATOM 8687 C CA . PRO A 1 1135 ? -52.434 13.389 -23.459 1.00 56.50 1135 PRO A CA 1
ATOM 8688 C C . PRO A 1 1135 ? -53.706 13.812 -22.644 1.00 56.50 1135 PRO A C 1
ATOM 8690 O O . PRO A 1 1135 ? -54.817 13.502 -23.085 1.00 56.50 1135 PRO A O 1
ATOM 8693 N N . PRO A 1 1136 ? -53.622 14.515 -21.481 1.00 41.44 1136 PRO A N 1
ATOM 8694 C CA . PRO A 1 1136 ? -53.748 15.985 -21.545 1.00 41.44 1136 PRO A CA 1
ATOM 8695 C C . PRO A 1 1136 ? -53.033 16.823 -20.448 1.00 41.44 1136 PRO A C 1
ATOM 8697 O O . PRO A 1 1136 ? -52.936 16.452 -19.285 1.00 41.44 1136 PRO A O 1
ATOM 8700 N N . GLN A 1 1137 ? -52.574 17.993 -20.907 1.00 29.66 1137 GLN A N 1
ATOM 8701 C CA . GLN A 1 1137 ? -52.623 19.367 -20.365 1.00 29.66 1137 GLN A CA 1
ATOM 8702 C C . GLN A 1 1137 ? -52.666 19.684 -18.844 1.00 29.66 1137 GLN A C 1
ATOM 8704 O O . GLN A 1 1137 ? -53.496 19.204 -18.082 1.00 29.66 1137 GLN A O 1
ATOM 8709 N N . ALA A 1 1138 ? -51.802 20.656 -18.503 1.00 33.69 1138 ALA A N 1
ATOM 8710 C CA . ALA A 1 1138 ? -51.764 21.589 -17.359 1.00 33.69 1138 ALA A CA 1
ATOM 8711 C C . ALA A 1 1138 ? -53.067 22.438 -17.218 1.00 33.69 1138 ALA A C 1
ATOM 8713 O O . ALA A 1 1138 ? -53.965 22.229 -18.033 1.00 33.69 1138 ALA A O 1
ATOM 8714 N N . PRO A 1 1139 ? -53.199 23.462 -16.328 1.00 52.62 1139 PRO A N 1
ATOM 8715 C CA . PRO A 1 1139 ? -52.238 24.082 -15.390 1.00 52.62 1139 PRO A CA 1
ATOM 8716 C C . PRO A 1 1139 ? -52.825 24.370 -13.984 1.00 52.62 1139 PRO A C 1
ATOM 8718 O O . PRO A 1 1139 ? -53.995 24.123 -13.756 1.00 52.62 1139 PRO A O 1
ATOM 8721 N N . PHE A 1 1140 ? -52.038 24.913 -13.044 1.00 27.72 1140 PHE A N 1
ATOM 8722 C CA . PHE A 1 1140 ? -52.422 26.077 -12.216 1.00 27.72 1140 PHE A CA 1
ATOM 8723 C C . PHE A 1 1140 ? -51.281 26.485 -11.269 1.00 27.72 1140 PHE A C 1
ATOM 8725 O O . PHE A 1 1140 ? -50.728 25.676 -10.532 1.00 27.72 1140 PHE A O 1
ATOM 8732 N N . ASN A 1 1141 ? -50.961 27.774 -11.307 1.00 37.91 1141 ASN A N 1
ATOM 8733 C CA . ASN A 1 1141 ? -50.054 28.505 -10.430 1.00 37.91 1141 ASN A CA 1
ATOM 8734 C C . ASN A 1 1141 ? -50.862 29.712 -9.924 1.00 37.91 1141 ASN A C 1
ATOM 8736 O O . ASN A 1 1141 ? -51.533 30.338 -10.754 1.00 37.91 1141 ASN A O 1
ATOM 8740 N N . PRO A 1 1142 ? -50.867 30.037 -8.620 1.00 44.22 1142 PRO A N 1
ATOM 8741 C CA . PRO A 1 1142 ? -50.979 31.454 -8.260 1.00 44.22 1142 PRO A CA 1
ATOM 8742 C C . PRO A 1 1142 ? -50.160 31.914 -7.028 1.00 44.22 1142 PRO A C 1
ATOM 8744 O O . PRO A 1 1142 ? -50.213 31.290 -5.976 1.00 44.22 1142 PRO A O 1
ATOM 8747 N N . PHE A 1 1143 ? -49.530 33.090 -7.207 1.00 26.09 1143 PHE A N 1
ATOM 8748 C CA . PHE A 1 1143 ? -49.301 34.237 -6.288 1.00 26.09 1143 PHE A CA 1
ATOM 8749 C C . PHE A 1 1143 ? -48.478 34.050 -4.986 1.00 26.09 1143 PHE A C 1
ATOM 8751 O O . PHE A 1 1143 ? -48.729 33.155 -4.195 1.00 26.09 1143 PHE A O 1
ATOM 8758 N N . LEU A 1 1144 ? -47.370 34.781 -4.751 1.00 28.64 1144 LEU A N 1
ATOM 8759 C CA . LEU A 1 1144 ? -47.147 36.229 -4.484 1.00 28.64 1144 LEU A CA 1
ATOM 8760 C C . LEU A 1 1144 ? -47.643 36.728 -3.108 1.00 28.64 1144 LEU A C 1
ATOM 8762 O O . LEU A 1 1144 ? -48.835 36.722 -2.843 1.00 28.64 1144 LEU A O 1
ATOM 8766 N N . SER A 1 1145 ? -46.670 37.235 -2.330 1.00 30.53 1145 SER A N 1
ATOM 8767 C CA . SER A 1 1145 ? -46.682 38.306 -1.306 1.00 30.53 1145 SER A CA 1
ATOM 8768 C C . SER A 1 1145 ? -47.821 38.388 -0.275 1.00 30.53 1145 SER A C 1
ATOM 8770 O O . SER A 1 1145 ? -48.975 38.540 -0.649 1.00 30.53 1145 SER A O 1
ATOM 8772 N N . ALA A 1 1146 ? -47.495 38.591 1.009 1.00 25.97 1146 ALA A N 1
ATOM 8773 C CA . ALA A 1 1146 ? -47.311 39.928 1.600 1.00 25.97 1146 ALA A CA 1
ATOM 8774 C C . ALA A 1 1146 ? -47.353 39.905 3.150 1.00 25.97 1146 ALA A C 1
ATOM 8776 O O . ALA A 1 1146 ? -47.969 39.038 3.760 1.00 25.97 1146 ALA A O 1
ATOM 8777 N N . SER A 1 1147 ? -46.758 40.956 3.726 1.00 26.89 1147 SER A N 1
ATOM 8778 C CA . SER A 1 1147 ? -47.216 41.677 4.927 1.00 26.89 1147 SER A CA 1
ATOM 8779 C C . SER A 1 1147 ? -46.857 41.178 6.331 1.00 26.89 1147 SER A C 1
ATOM 8781 O O . SER A 1 1147 ? -47.368 40.191 6.847 1.00 26.89 1147 SER A O 1
ATOM 8783 N N . SER A 1 1148 ? -46.061 42.026 6.986 1.00 30.27 1148 SER A N 1
ATOM 8784 C CA . SER A 1 1148 ? -45.961 42.252 8.431 1.00 30.27 1148 SER A CA 1
ATOM 8785 C C . SER A 1 1148 ? -47.317 42.440 9.131 1.00 30.27 1148 SER A C 1
ATOM 8787 O O . SER A 1 1148 ? -48.309 42.798 8.493 1.00 30.27 1148 SER A O 1
ATOM 8789 N N . PRO A 1 1149 ? -47.303 42.412 10.475 1.00 36.97 1149 PRO A N 1
ATOM 8790 C CA . PRO A 1 1149 ? -47.834 43.564 11.200 1.00 36.97 1149 PRO A CA 1
ATOM 8791 C C . PRO A 1 1149 ? -46.896 44.083 12.304 1.00 36.97 1149 PRO A C 1
ATOM 8793 O O . PRO A 1 1149 ? -46.269 43.333 13.047 1.00 36.97 1149 PRO A O 1
ATOM 8796 N N . LEU A 1 1150 ? -46.848 45.414 12.389 1.00 28.50 1150 LEU A N 1
ATOM 8797 C CA . LEU A 1 1150 ? -46.411 46.222 13.529 1.00 28.50 1150 LEU A CA 1
ATOM 8798 C C . LEU A 1 1150 ? -47.489 46.205 14.627 1.00 28.50 1150 LEU A C 1
ATOM 8800 O O . LEU A 1 1150 ? -48.665 46.291 14.281 1.00 28.50 1150 LEU A O 1
ATOM 8804 N N . LEU A 1 1151 ? -47.099 46.234 15.910 1.00 26.67 1151 LEU A N 1
ATOM 8805 C CA . LEU A 1 1151 ? -47.388 47.341 16.852 1.00 26.67 1151 LEU A CA 1
ATOM 8806 C C . LEU A 1 1151 ? -47.032 47.005 18.314 1.00 26.67 1151 LEU A C 1
ATOM 8808 O O . LEU A 1 1151 ? -47.523 46.021 18.850 1.00 26.67 1151 LEU A O 1
ATOM 8812 N N . ALA A 1 1152 ? -46.303 47.957 18.922 1.00 27.70 1152 ALA A N 1
ATOM 8813 C CA . ALA A 1 1152 ? -46.326 48.418 20.323 1.00 27.70 1152 ALA A CA 1
ATOM 8814 C C . ALA A 1 1152 ? -45.938 47.409 21.438 1.00 27.70 1152 ALA A C 1
ATOM 8816 O O . ALA A 1 1152 ? -46.226 46.231 21.363 1.00 27.70 1152 ALA A O 1
ATOM 8817 N N . SER A 1 1153 ? -45.272 47.777 22.534 1.00 26.86 1153 SER A N 1
ATOM 8818 C CA . SER A 1 1153 ? -45.153 49.072 23.205 1.00 26.86 1153 SER A CA 1
ATOM 8819 C C . SER A 1 1153 ? -43.891 49.141 24.071 1.00 26.86 1153 SER A C 1
ATOM 8821 O O . SER A 1 1153 ? -43.463 48.162 24.677 1.00 26.86 1153 SER A O 1
ATOM 8823 N N . SER A 1 1154 ? -43.365 50.357 24.172 1.00 28.61 1154 SER A N 1
ATOM 8824 C CA . SER A 1 1154 ? -42.334 50.824 25.092 1.00 28.61 1154 SER A CA 1
ATOM 8825 C C . SER A 1 1154 ? -42.639 50.559 26.569 1.00 28.61 1154 SER A C 1
ATOM 8827 O O . SER A 1 1154 ? -43.738 50.871 27.021 1.00 28.61 1154 SER A O 1
ATOM 8829 N N . THR A 1 1155 ? -41.615 50.197 27.345 1.00 26.83 1155 THR A N 1
ATOM 8830 C CA . THR A 1 1155 ? -41.463 50.726 28.711 1.00 26.83 1155 THR A CA 1
ATOM 8831 C C . THR A 1 1155 ? -39.975 50.926 29.001 1.00 26.83 1155 THR A C 1
ATOM 8833 O O . THR A 1 1155 ? -39.221 49.963 29.094 1.00 26.83 1155 THR A O 1
ATOM 8836 N N . GLN A 1 1156 ? -39.542 52.185 29.093 1.00 29.84 1156 GLN A N 1
ATOM 8837 C CA . GLN A 1 1156 ? -38.282 52.562 29.732 1.00 29.84 1156 GLN A CA 1
ATOM 8838 C C . GLN A 1 1156 ? -38.539 52.713 31.232 1.00 29.84 1156 GLN A C 1
ATOM 8840 O O . GLN A 1 1156 ? -39.448 53.451 31.608 1.00 29.84 1156 GLN A O 1
ATOM 8845 N N . VAL A 1 1157 ? -37.705 52.095 32.073 1.00 27.97 1157 VAL A N 1
ATOM 8846 C CA . VAL A 1 1157 ? -37.447 52.584 33.433 1.00 27.97 1157 VAL A CA 1
ATOM 8847 C C . VAL A 1 1157 ? -35.940 52.572 33.702 1.00 27.97 1157 VAL A C 1
ATOM 8849 O O . VAL A 1 1157 ? -35.247 51.566 33.598 1.00 27.97 1157 VAL A O 1
ATOM 8852 N N . THR A 1 1158 ? -35.502 53.783 34.001 1.00 27.89 1158 THR A N 1
ATOM 8853 C CA . THR A 1 1158 ? -34.287 54.362 34.574 1.00 27.89 1158 THR A CA 1
ATOM 8854 C C . THR A 1 1158 ? -33.461 53.538 35.580 1.00 27.89 1158 THR A C 1
ATOM 8856 O O . THR A 1 1158 ? -33.979 53.046 36.574 1.00 27.89 1158 THR A O 1
ATOM 8859 N N . THR A 1 1159 ? -32.138 53.557 35.343 1.00 29.47 1159 THR A N 1
ATOM 8860 C CA . THR A 1 1159 ? -30.997 53.797 36.269 1.00 29.47 1159 THR A CA 1
ATOM 8861 C C . THR A 1 1159 ? -30.933 53.101 37.632 1.00 29.47 1159 THR A C 1
ATOM 8863 O O . THR A 1 1159 ? -31.779 53.348 38.483 1.00 29.47 1159 THR A O 1
ATOM 8866 N N . THR A 1 1160 ? -29.785 52.481 37.952 1.00 28.08 1160 THR A N 1
ATOM 8867 C CA . THR A 1 1160 ? -28.973 52.864 39.136 1.00 28.08 1160 THR A CA 1
ATOM 8868 C C . THR A 1 1160 ? -27.566 52.244 39.149 1.00 28.08 1160 THR A C 1
ATOM 8870 O O . THR A 1 1160 ? -27.308 51.205 38.555 1.00 28.08 1160 THR A O 1
ATOM 8873 N N . ASN A 1 1161 ? -26.666 52.980 39.804 1.00 28.92 1161 ASN A N 1
ATOM 8874 C CA . ASN A 1 1161 ? -25.205 52.900 39.857 1.00 28.92 1161 ASN A CA 1
ATOM 8875 C C . ASN A 1 1161 ? -24.599 51.593 40.413 1.00 28.92 1161 ASN A C 1
ATOM 8877 O O . ASN A 1 1161 ? -25.114 51.029 41.374 1.00 28.92 1161 ASN A O 1
ATOM 8881 N N . LEU A 1 1162 ? -23.414 51.224 39.907 1.00 27.95 1162 LEU A N 1
ATOM 8882 C CA . LEU A 1 1162 ? -22.469 50.275 40.518 1.00 27.95 1162 LEU A CA 1
ATOM 8883 C C . LEU A 1 1162 ? -21.208 51.034 40.994 1.00 27.95 1162 LEU A C 1
ATOM 8885 O O . LEU A 1 1162 ? -20.658 51.810 40.208 1.00 27.95 1162 LEU A O 1
ATOM 8889 N N . PRO A 1 1163 ? -20.738 50.843 42.242 1.00 36.78 1163 PRO A N 1
ATOM 8890 C CA . PRO A 1 1163 ? -19.516 51.464 42.751 1.00 36.78 1163 PRO A CA 1
ATOM 8891 C C . PRO A 1 1163 ? -18.256 50.609 42.514 1.00 36.78 1163 PRO A C 1
ATOM 8893 O O . PRO A 1 1163 ? -18.312 49.384 42.428 1.00 36.78 1163 PRO A O 1
ATOM 8896 N N . GLN A 1 1164 ? -17.111 51.297 42.432 1.00 32.72 1164 GLN A N 1
ATOM 8897 C CA . GLN A 1 1164 ? -15.747 50.752 42.358 1.00 32.72 1164 GLN A CA 1
ATOM 8898 C C . GLN A 1 1164 ? -15.351 49.931 43.608 1.00 32.72 1164 GLN A C 1
ATOM 8900 O O . GLN A 1 1164 ? -15.873 50.194 44.694 1.00 32.72 1164 GLN A O 1
ATOM 8905 N N . PRO A 1 1165 ? -14.395 48.983 43.495 1.00 37.19 1165 PRO A N 1
ATOM 8906 C CA . PRO A 1 1165 ? -13.924 48.172 44.618 1.00 37.19 1165 PRO A CA 1
ATOM 8907 C C . PRO A 1 1165 ? -12.809 48.868 45.427 1.00 37.19 1165 PRO A C 1
ATOM 8909 O O . PRO A 1 1165 ? -11.995 49.588 44.841 1.00 37.19 1165 PRO A O 1
ATOM 8912 N N . PRO A 1 1166 ? -12.714 48.630 46.752 1.00 43.84 1166 PRO A N 1
ATOM 8913 C CA . PRO A 1 1166 ? -11.618 49.127 47.564 1.00 43.84 1166 PRO A CA 1
ATOM 8914 C C . PRO A 1 1166 ? -10.459 48.125 47.692 1.00 43.84 1166 PRO A C 1
ATOM 8916 O O . PRO A 1 1166 ? -10.572 46.919 47.484 1.00 43.84 1166 PRO A O 1
ATOM 8919 N N . THR A 1 1167 ? -9.338 48.725 48.058 1.00 36.16 1167 THR A N 1
ATOM 8920 C CA . THR A 1 1167 ? -7.971 48.253 48.265 1.00 36.16 1167 THR A CA 1
ATOM 8921 C C . THR A 1 1167 ? -7.760 47.244 49.409 1.00 36.16 1167 THR A C 1
ATOM 8923 O O . THR A 1 1167 ? -8.491 47.229 50.394 1.00 36.16 1167 THR A O 1
ATOM 8926 N N . THR A 1 1168 ? -6.675 46.472 49.264 1.00 37.28 1168 THR A N 1
ATOM 8927 C CA . THR A 1 1168 ? -5.930 45.601 50.214 1.00 37.28 1168 THR A CA 1
ATOM 8928 C C . THR A 1 1168 ? -5.676 46.199 51.616 1.00 37.28 1168 THR A C 1
ATOM 8930 O O . THR A 1 1168 ? -5.677 47.427 51.728 1.00 37.28 1168 THR A O 1
ATOM 8933 N N . PRO A 1 1169 ? -5.391 45.385 52.672 1.00 48.97 1169 PRO A N 1
ATOM 8934 C CA . PRO A 1 1169 ? -3.987 45.027 53.008 1.00 48.97 1169 PRO A CA 1
ATOM 8935 C C . PRO A 1 1169 ? -3.709 43.651 53.693 1.00 48.97 1169 PRO A C 1
ATOM 8937 O O . PRO A 1 1169 ? -4.575 43.050 54.317 1.00 48.97 1169 PRO A O 1
ATOM 8940 N N . GLU A 1 1170 ? -2.446 43.216 53.525 1.00 34.47 1170 GLU A N 1
ATOM 8941 C CA . GLU A 1 1170 ? -1.488 42.467 54.388 1.00 34.47 1170 GLU A CA 1
ATOM 8942 C C . GLU A 1 1170 ? -1.925 41.433 55.460 1.00 34.47 1170 GLU A C 1
ATOM 8944 O O . GLU A 1 1170 ? -2.643 41.762 56.397 1.00 34.47 1170 GLU A O 1
ATOM 8949 N N . ALA A 1 1171 ? -1.314 40.228 55.436 1.00 30.56 1171 ALA A N 1
ATOM 8950 C CA . ALA A 1 1171 ? -0.220 39.799 56.349 1.00 30.56 1171 ALA A CA 1
ATOM 8951 C C . ALA A 1 1171 ? 0.017 38.257 56.373 1.00 30.56 1171 ALA A C 1
ATOM 8953 O O . ALA A 1 1171 ? -0.903 37.456 56.507 1.00 30.56 1171 ALA A O 1
ATOM 8954 N N . THR A 1 1172 ? 1.294 37.871 56.269 1.00 35.12 1172 THR A N 1
ATOM 8955 C CA . THR A 1 1172 ? 1.977 36.553 56.434 1.00 35.12 1172 THR A CA 1
ATOM 8956 C C . THR A 1 1172 ? 1.908 35.961 57.869 1.00 35.12 1172 THR A C 1
ATOM 8958 O O . THR A 1 1172 ? 1.618 36.755 58.765 1.00 35.12 1172 THR A O 1
ATOM 8961 N N . PRO A 1 1173 ? 2.223 34.653 58.168 1.00 52.09 1173 PRO A N 1
ATOM 8962 C CA . PRO A 1 1173 ? 3.545 34.014 57.909 1.00 52.09 1173 PRO A CA 1
ATOM 8963 C C . PRO A 1 1173 ? 3.676 32.471 57.673 1.00 52.09 1173 PRO A C 1
ATOM 8965 O O . PRO A 1 1173 ? 2.889 31.662 58.144 1.00 52.09 1173 PRO A O 1
ATOM 8968 N N . ASN A 1 1174 ? 4.773 32.126 56.967 1.00 33.88 1174 ASN A N 1
ATOM 8969 C CA . ASN A 1 1174 ? 5.694 30.954 56.950 1.00 33.88 1174 ASN A CA 1
ATOM 8970 C C . ASN A 1 1174 ? 5.317 29.549 57.498 1.00 33.88 1174 ASN A C 1
ATOM 8972 O O . ASN A 1 1174 ? 4.998 29.422 58.675 1.00 33.88 1174 ASN A O 1
ATOM 8976 N N . LEU A 1 1175 ? 5.652 28.484 56.727 1.00 30.44 1175 LEU A N 1
ATOM 8977 C CA . LEU A 1 1175 ? 6.771 27.525 56.984 1.00 30.44 1175 LEU A CA 1
ATOM 8978 C C . LEU A 1 1175 ? 6.907 26.389 55.916 1.00 30.44 1175 LEU A C 1
ATOM 8980 O O . LEU A 1 1175 ? 5.947 25.690 55.625 1.00 30.44 1175 LEU A O 1
ATOM 8984 N N . LEU A 1 1176 ? 8.152 26.208 55.424 1.00 32.59 1176 LEU A N 1
ATOM 8985 C CA . LEU A 1 1176 ? 8.893 24.996 54.964 1.00 32.59 1176 LEU A CA 1
ATOM 8986 C C . LEU A 1 1176 ? 8.318 23.995 53.925 1.00 32.59 1176 LEU A C 1
ATOM 8988 O O . LEU A 1 1176 ? 7.471 23.175 54.254 1.00 32.59 1176 LEU A O 1
ATOM 8992 N N . ALA A 1 1177 ? 8.957 23.910 52.742 1.00 30.72 1177 ALA A N 1
ATOM 8993 C CA . ALA A 1 1177 ? 9.906 22.841 52.332 1.00 30.72 1177 ALA A CA 1
ATOM 8994 C C . ALA A 1 1177 ? 10.147 22.838 50.797 1.00 30.72 1177 ALA A C 1
ATOM 8996 O O . ALA A 1 1177 ? 9.210 22.808 50.005 1.00 30.72 1177 ALA A O 1
ATOM 8997 N N . THR A 1 1178 ? 11.415 22.865 50.379 1.00 33.06 1178 THR A N 1
ATOM 8998 C CA . THR A 1 1178 ? 11.919 22.872 48.986 1.00 33.06 1178 THR A CA 1
ATOM 8999 C C . THR A 1 1178 ? 12.193 21.460 48.443 1.00 33.06 1178 THR A C 1
ATOM 9001 O O . THR A 1 1178 ? 12.527 20.565 49.220 1.00 33.06 1178 THR A O 1
ATOM 9004 N N . PRO A 1 1179 ? 12.189 21.282 47.103 1.00 40.00 1179 PRO A N 1
ATOM 9005 C CA . PRO A 1 1179 ? 13.411 20.780 46.463 1.00 40.00 1179 PRO A CA 1
ATOM 9006 C C . PRO A 1 1179 ? 13.811 21.494 45.147 1.00 40.00 1179 PRO A C 1
ATOM 9008 O O . PRO A 1 1179 ? 12.996 21.827 44.295 1.00 40.00 1179 PRO A O 1
ATOM 9011 N N . THR A 1 1180 ? 15.127 21.700 45.054 1.00 30.86 1180 THR A N 1
ATOM 9012 C CA . THR A 1 1180 ? 16.067 21.917 43.928 1.00 30.86 1180 THR A CA 1
ATOM 9013 C C . THR A 1 1180 ? 15.583 22.004 42.463 1.00 30.86 1180 THR A C 1
ATOM 9015 O O . THR A 1 1180 ? 15.079 21.031 41.908 1.00 30.86 1180 THR A O 1
ATOM 9018 N N . GLN A 1 1181 ? 15.951 23.114 41.796 1.00 31.66 1181 GLN A N 1
ATOM 9019 C CA . GLN A 1 1181 ? 16.077 23.290 40.333 1.00 31.66 1181 GLN A CA 1
ATOM 9020 C C . GLN A 1 1181 ? 17.562 23.468 39.903 1.00 31.66 1181 GLN A C 1
ATOM 9022 O O . GLN A 1 1181 ? 18.356 23.959 40.709 1.00 31.66 1181 GLN A O 1
ATOM 9027 N N . PRO A 1 1182 ? 17.942 23.109 38.653 1.00 37.16 1182 PRO A N 1
ATOM 9028 C CA . PRO A 1 1182 ? 19.275 23.326 38.061 1.00 37.16 1182 PRO A CA 1
ATOM 9029 C C . PRO A 1 1182 ? 19.422 24.718 37.375 1.00 37.16 1182 PRO A C 1
ATOM 9031 O O . PRO A 1 1182 ? 18.424 25.426 37.234 1.00 37.16 1182 PRO A O 1
ATOM 9034 N N . PRO A 1 1183 ? 20.646 25.154 36.985 1.00 44.00 1183 PRO A N 1
ATOM 9035 C CA . PRO A 1 1183 ? 21.000 26.576 36.829 1.00 44.00 1183 PRO A CA 1
ATOM 9036 C C . PRO A 1 1183 ? 20.667 27.196 35.451 1.00 44.00 1183 PRO A C 1
ATOM 9038 O O . PRO A 1 1183 ? 20.541 26.464 34.467 1.00 44.00 1183 PRO A O 1
ATOM 9041 N N . PRO A 1 1184 ? 20.586 28.544 35.348 1.00 41.56 1184 PRO A N 1
ATOM 9042 C CA . PRO A 1 1184 ? 20.246 29.249 34.112 1.00 41.56 1184 PRO A CA 1
ATOM 9043 C C . PRO A 1 1184 ? 21.476 29.589 33.251 1.00 41.56 1184 PRO A C 1
ATOM 9045 O O . PRO A 1 1184 ? 22.521 29.998 33.760 1.00 41.56 1184 PRO A O 1
ATOM 9048 N N . LEU A 1 1185 ? 21.319 29.472 31.928 1.00 33.00 1185 LEU A N 1
ATOM 9049 C CA . LEU A 1 1185 ? 22.259 29.956 30.910 1.00 33.00 1185 LEU A CA 1
ATOM 9050 C C . LEU A 1 1185 ? 21.876 31.369 30.443 1.00 33.00 1185 LEU A C 1
ATOM 9052 O O . LEU A 1 1185 ? 20.700 31.700 30.309 1.00 33.00 1185 LEU A O 1
ATOM 9056 N N . SER A 1 1186 ? 22.902 32.191 30.230 1.00 34.00 1186 SER A N 1
ATOM 9057 C CA . SER A 1 1186 ? 22.833 33.640 30.069 1.00 34.00 1186 SER A CA 1
ATOM 9058 C C . SER A 1 1186 ? 22.347 34.119 28.700 1.00 34.00 1186 SER A C 1
ATOM 9060 O O . SER A 1 1186 ? 22.659 33.549 27.657 1.00 34.00 1186 SER A O 1
ATOM 9062 N N . THR A 1 1187 ? 21.662 35.256 28.732 1.00 38.12 1187 THR A N 1
ATOM 9063 C CA . THR A 1 1187 ? 21.298 36.125 27.610 1.00 38.12 1187 THR A CA 1
ATOM 9064 C C . THR A 1 1187 ? 22.513 36.869 27.048 1.00 38.12 1187 THR A C 1
ATOM 9066 O O . THR A 1 1187 ? 23.314 37.392 27.822 1.00 38.12 1187 THR A O 1
ATOM 9069 N N . ALA A 1 1188 ? 22.608 36.994 25.722 1.00 31.02 1188 ALA A N 1
ATOM 9070 C CA . ALA A 1 1188 ? 23.458 37.985 25.062 1.00 31.02 1188 ALA A CA 1
ATOM 9071 C C . ALA A 1 1188 ? 22.674 38.688 23.945 1.00 31.02 1188 ALA A C 1
ATOM 9073 O O . ALA A 1 1188 ? 22.020 38.052 23.118 1.00 31.02 1188 ALA A O 1
ATOM 9074 N N . GLU A 1 1189 ? 22.725 40.015 24.009 1.00 30.67 1189 GLU A N 1
ATOM 9075 C CA . GLU A 1 1189 ? 22.017 41.007 23.208 1.00 30.67 1189 GLU A CA 1
ATOM 9076 C C . GLU A 1 1189 ? 22.484 41.068 21.748 1.00 30.67 1189 GLU A C 1
ATOM 9078 O O . GLU A 1 1189 ? 23.645 40.829 21.417 1.00 30.67 1189 GLU A O 1
ATOM 9083 N N . ALA A 1 1190 ? 21.553 41.467 20.880 1.00 33.31 1190 ALA A N 1
ATOM 9084 C CA . ALA A 1 1190 ? 21.789 41.783 19.483 1.00 33.31 1190 ALA A CA 1
ATOM 9085 C C . ALA A 1 1190 ? 22.173 43.261 19.309 1.00 33.31 1190 ALA A C 1
ATOM 9087 O O . ALA A 1 1190 ? 21.420 44.153 19.700 1.00 33.31 1190 ALA A O 1
ATOM 9088 N N . SER A 1 1191 ? 23.286 43.508 18.617 1.00 30.44 1191 SER A N 1
ATOM 9089 C CA . SER A 1 1191 ? 23.713 44.835 18.164 1.00 30.44 1191 SER A CA 1
ATOM 9090 C C . SER A 1 1191 ? 23.987 44.808 16.657 1.00 30.44 1191 SER A C 1
ATOM 9092 O O . SER A 1 1191 ? 24.808 44.027 16.181 1.00 30.44 1191 SER A O 1
ATOM 9094 N N . ARG A 1 1192 ? 23.308 45.686 15.904 1.00 36.59 1192 ARG A N 1
ATOM 9095 C CA . ARG A 1 1192 ? 23.717 46.152 14.556 1.00 36.59 1192 ARG A CA 1
ATOM 9096 C C . ARG A 1 1192 ? 25.108 46.812 14.639 1.00 36.59 1192 ARG A C 1
ATOM 9098 O O . ARG A 1 1192 ? 25.390 47.408 15.679 1.00 36.59 1192 ARG A O 1
ATOM 9105 N N . PRO A 1 1193 ? 25.941 46.802 13.574 1.00 43.00 1193 PRO A N 1
ATOM 9106 C CA . PRO A 1 1193 ? 25.988 47.979 12.686 1.00 43.00 1193 PRO A CA 1
ATOM 9107 C C . PRO A 1 1193 ? 26.424 47.723 11.217 1.00 43.00 1193 PRO A C 1
ATOM 9109 O O . PRO A 1 1193 ? 26.610 46.604 10.754 1.00 43.00 1193 PRO A O 1
ATOM 9112 N N . SER A 1 1194 ? 26.491 48.846 10.504 1.00 34.31 1194 SER A N 1
ATOM 9113 C CA . SER A 1 1194 ? 26.651 49.176 9.084 1.00 34.31 1194 SER A CA 1
ATOM 9114 C C . SER A 1 1194 ? 28.070 49.106 8.471 1.00 34.31 1194 SER A C 1
ATOM 9116 O O . SER A 1 1194 ? 29.065 49.056 9.180 1.00 34.31 1194 SER A O 1
ATOM 9118 N N . ALA A 1 1195 ? 28.077 49.179 7.128 1.00 38.50 1195 ALA A N 1
ATOM 9119 C CA . ALA A 1 1195 ? 29.130 49.391 6.111 1.00 38.50 1195 ALA A CA 1
ATOM 9120 C C . ALA A 1 1195 ? 30.462 50.087 6.491 1.00 38.50 1195 ALA A C 1
ATOM 9122 O O . ALA A 1 1195 ? 30.410 51.101 7.175 1.00 38.50 1195 ALA A O 1
ATOM 9123 N N . THR A 1 1196 ? 31.602 49.607 5.939 1.00 35.91 1196 THR A N 1
ATOM 9124 C CA . THR A 1 1196 ? 32.468 50.214 4.870 1.00 35.91 1196 THR A CA 1
ATOM 9125 C C . THR A 1 1196 ? 33.827 49.476 4.710 1.00 35.91 1196 THR A C 1
ATOM 9127 O O . THR A 1 1196 ? 34.373 48.998 5.696 1.00 35.91 1196 THR A O 1
ATOM 9130 N N . ASP A 1 1197 ? 34.345 49.461 3.466 1.00 31.61 1197 ASP A N 1
ATOM 9131 C CA . ASP A 1 1197 ? 35.747 49.349 2.968 1.00 31.61 1197 ASP A CA 1
ATOM 9132 C C . ASP A 1 1197 ? 36.586 48.030 2.971 1.00 31.61 1197 ASP A C 1
ATOM 9134 O O . ASP A 1 1197 ? 37.118 47.604 3.986 1.00 31.61 1197 ASP A O 1
ATOM 9138 N N . SER A 1 1198 ? 36.732 47.458 1.749 1.00 30.33 1198 SER A N 1
ATOM 9139 C CA . SER A 1 1198 ? 37.906 46.937 0.970 1.00 30.33 1198 SER A CA 1
ATOM 9140 C C . SER A 1 1198 ? 39.238 46.481 1.630 1.00 30.33 1198 SER A C 1
ATOM 9142 O O . SER A 1 1198 ? 39.597 46.978 2.688 1.00 30.33 1198 SER A O 1
ATOM 9144 N N . PRO A 1 1199 ? 40.165 45.797 0.898 1.00 51.69 1199 PRO A N 1
ATOM 9145 C CA . PRO A 1 1199 ? 40.039 44.739 -0.129 1.00 51.69 1199 PRO A CA 1
ATOM 9146 C C . PRO A 1 1199 ? 41.040 43.561 0.087 1.00 51.69 1199 PRO A C 1
ATOM 9148 O O . PRO A 1 1199 ? 42.067 43.731 0.737 1.00 51.69 1199 PRO A O 1
ATOM 9151 N N . LEU A 1 1200 ? 40.832 42.394 -0.547 1.00 30.27 1200 LEU A N 1
ATOM 9152 C CA . LEU A 1 1200 ? 41.939 41.520 -0.993 1.00 30.27 1200 LEU A CA 1
ATOM 9153 C C . LEU A 1 1200 ? 41.476 40.472 -2.021 1.00 30.27 1200 LEU A C 1
ATOM 9155 O O . LEU A 1 1200 ? 40.505 39.748 -1.824 1.00 30.27 1200 LEU A O 1
ATOM 9159 N N . ASN A 1 1201 ? 42.202 40.474 -3.138 1.00 31.89 1201 ASN A N 1
ATOM 9160 C CA . ASN A 1 1201 ? 42.027 39.713 -4.371 1.00 31.89 1201 ASN A CA 1
ATOM 9161 C C . ASN A 1 1201 ? 42.242 38.204 -4.199 1.00 31.89 1201 ASN A C 1
ATOM 9163 O O . ASN A 1 1201 ? 43.225 37.812 -3.576 1.00 31.89 1201 ASN A O 1
ATOM 9167 N N . GLN A 1 1202 ? 41.450 37.396 -4.912 1.00 30.81 1202 GLN A N 1
ATOM 9168 C CA . GLN A 1 1202 ? 41.941 36.202 -5.614 1.00 30.81 1202 GLN A CA 1
ATOM 9169 C C . GLN A 1 1202 ? 41.002 35.818 -6.777 1.00 30.81 1202 GLN A C 1
ATOM 9171 O O . GLN A 1 1202 ? 39.884 35.354 -6.589 1.00 30.81 1202 GLN A O 1
ATOM 9176 N N . GLU A 1 1203 ? 41.491 36.152 -7.973 1.00 27.78 1203 GLU A N 1
ATOM 9177 C CA . GLU A 1 1203 ? 41.444 35.445 -9.263 1.00 27.78 1203 GLU A CA 1
ATOM 9178 C C . GLU A 1 1203 ? 40.192 34.642 -9.672 1.00 27.78 1203 GLU A C 1
ATOM 9180 O O . GLU A 1 1203 ? 39.946 33.521 -9.236 1.00 27.78 1203 GLU A O 1
ATOM 9185 N N . ALA A 1 1204 ? 39.493 35.185 -10.674 1.00 30.39 1204 ALA A N 1
ATOM 9186 C CA . ALA A 1 1204 ? 38.650 34.447 -11.611 1.00 30.39 1204 ALA A CA 1
ATOM 9187 C C . ALA A 1 1204 ? 39.401 34.269 -12.946 1.00 30.39 1204 ALA A C 1
ATOM 9189 O O . ALA A 1 1204 ? 40.049 35.223 -13.387 1.00 30.39 1204 ALA A O 1
ATOM 9190 N N . PRO A 1 1205 ? 39.272 33.133 -13.656 1.00 32.34 1205 PRO A N 1
ATOM 9191 C CA . PRO A 1 1205 ? 39.674 33.057 -15.049 1.00 32.34 1205 PRO A CA 1
ATOM 9192 C C . PRO A 1 1205 ? 38.499 33.452 -15.953 1.00 32.34 1205 PRO A C 1
ATOM 9194 O O . PRO A 1 1205 ? 37.481 32.766 -16.044 1.00 32.34 1205 PRO A O 1
ATOM 9197 N N . SER A 1 1206 ? 38.667 34.572 -16.650 1.00 28.70 1206 SER A N 1
ATOM 9198 C CA . SER A 1 1206 ? 37.945 34.905 -17.872 1.00 28.70 1206 SER A CA 1
ATOM 9199 C C . SER A 1 1206 ? 38.788 34.491 -19.082 1.00 28.70 1206 SER A C 1
ATOM 9201 O O . SER A 1 1206 ? 39.992 34.730 -19.116 1.00 28.70 1206 SER A O 1
ATOM 9203 N N . SER A 1 1207 ? 38.155 33.859 -20.072 1.00 30.34 1207 SER A N 1
ATOM 9204 C CA . SER A 1 1207 ? 38.330 34.081 -21.522 1.00 30.34 1207 SER A CA 1
ATOM 9205 C C . SER A 1 1207 ? 37.951 32.825 -22.313 1.00 30.34 1207 SER A C 1
ATOM 9207 O O . SER A 1 1207 ? 38.496 31.753 -22.099 1.00 30.34 1207 SER A O 1
ATOM 9209 N N . PHE A 1 1208 ? 36.980 32.957 -23.219 1.00 25.78 1208 PHE A N 1
ATOM 9210 C CA . PHE A 1 1208 ? 37.208 32.796 -24.658 1.00 25.78 1208 PHE A CA 1
ATOM 9211 C C . PHE A 1 1208 ? 35.957 33.288 -25.400 1.00 25.78 1208 PHE A C 1
ATOM 9213 O O . PHE A 1 1208 ? 34.903 32.655 -25.399 1.00 25.78 1208 PHE A O 1
ATOM 9220 N N . GLN A 1 1209 ? 36.078 34.482 -25.981 1.00 28.41 1209 GLN A N 1
ATOM 9221 C CA . GLN A 1 1209 ? 35.149 35.032 -26.960 1.00 28.41 1209 GLN A CA 1
ATOM 9222 C C . GLN A 1 1209 ? 35.524 34.541 -28.363 1.00 28.41 1209 GLN A C 1
ATOM 9224 O O . GLN A 1 1209 ? 36.696 34.420 -28.706 1.00 28.41 1209 GLN A O 1
ATOM 9229 N N . SER A 1 1210 ? 34.466 34.289 -29.130 1.00 28.16 1210 SER A N 1
ATOM 9230 C CA . SER A 1 1210 ? 34.320 34.230 -30.587 1.00 28.16 1210 SER A CA 1
ATOM 9231 C C . SER A 1 1210 ? 35.555 34.421 -31.480 1.00 28.16 1210 SER A C 1
ATOM 9233 O O . SER A 1 1210 ? 36.112 35.513 -31.564 1.00 28.16 1210 SER A O 1
ATOM 9235 N N . LEU A 1 1211 ? 35.796 33.421 -32.329 1.00 26.95 1211 LEU A N 1
ATOM 9236 C CA . LEU A 1 1211 ? 36.336 33.585 -33.679 1.00 26.95 1211 LEU A CA 1
ATOM 9237 C C . LEU A 1 1211 ? 35.632 32.580 -34.598 1.00 26.95 1211 LEU A C 1
ATOM 9239 O O . LEU A 1 1211 ? 35.910 31.390 -34.523 1.00 26.95 1211 LEU A O 1
ATOM 9243 N N . CYS A 1 1212 ? 34.713 33.064 -35.433 1.00 23.89 1212 CYS A N 1
ATOM 9244 C CA . CYS A 1 1212 ? 34.325 32.457 -36.711 1.00 23.89 1212 CYS A CA 1
ATOM 9245 C C . CYS A 1 1212 ? 33.652 33.543 -37.562 1.00 23.89 1212 CYS A C 1
ATOM 9247 O O . CYS A 1 1212 ? 32.438 33.711 -37.542 1.00 23.89 1212 CYS A O 1
ATOM 9249 N N . ASN A 1 1213 ? 34.485 34.303 -38.272 1.00 27.02 1213 ASN A N 1
ATOM 9250 C CA . ASN A 1 1213 ? 34.129 34.981 -39.511 1.00 27.02 1213 ASN A CA 1
ATOM 9251 C C . ASN A 1 1213 ? 35.174 34.529 -40.533 1.00 27.02 1213 ASN A C 1
ATOM 9253 O O . ASN A 1 1213 ? 36.355 34.828 -40.356 1.00 27.02 1213 ASN A O 1
ATOM 9257 N N . ALA A 1 1214 ? 34.748 33.802 -41.560 1.00 27.09 1214 ALA A N 1
ATOM 9258 C CA . ALA A 1 1214 ? 35.457 33.707 -42.827 1.00 27.09 1214 ALA A CA 1
ATOM 9259 C C . ALA A 1 1214 ? 34.469 33.296 -43.924 1.00 27.09 1214 ALA A C 1
ATOM 9261 O O . ALA A 1 1214 ? 33.796 32.270 -43.825 1.00 27.09 1214 ALA A O 1
ATOM 9262 N N . ASP A 1 1215 ? 34.403 34.159 -44.930 1.00 34.91 1215 ASP A N 1
ATOM 9263 C CA . ASP A 1 1215 ? 33.776 33.985 -46.231 1.00 34.91 1215 ASP A CA 1
ATOM 9264 C C . ASP A 1 1215 ? 34.275 32.749 -46.993 1.00 34.91 1215 ASP A C 1
ATOM 9266 O O . ASP A 1 1215 ? 35.450 32.395 -46.917 1.00 34.91 1215 ASP A O 1
ATOM 9270 N N . HIS A 1 1216 ? 33.371 32.161 -47.781 1.00 28.86 1216 HIS A N 1
ATOM 9271 C CA . HIS A 1 1216 ? 33.460 31.831 -49.219 1.00 28.86 1216 HIS A CA 1
ATOM 9272 C C . HIS A 1 1216 ? 32.233 30.938 -49.531 1.00 28.86 1216 HIS A C 1
ATOM 9274 O O . HIS A 1 1216 ? 31.903 30.057 -48.750 1.00 28.86 1216 HIS A O 1
ATOM 9280 N N . GLY A 1 1217 ? 31.416 31.139 -50.567 1.00 33.53 1217 GLY A N 1
ATOM 9281 C CA . GLY A 1 1217 ? 31.723 31.619 -51.908 1.00 33.53 1217 GLY A CA 1
ATOM 9282 C C . GLY A 1 1217 ? 31.953 30.408 -52.821 1.00 33.53 1217 GLY A C 1
ATOM 9283 O O . GLY A 1 1217 ? 33.043 29.858 -52.765 1.00 33.53 1217 GLY A O 1
ATOM 9284 N N . SER A 1 1218 ? 30.940 30.095 -53.650 1.00 31.86 1218 SER A N 1
ATOM 9285 C CA . SER A 1 1218 ? 30.761 28.985 -54.624 1.00 31.86 1218 SER A CA 1
ATOM 9286 C C . SER A 1 1218 ? 30.245 27.651 -54.095 1.00 31.86 1218 SER A C 1
ATOM 9288 O O . SER A 1 1218 ? 31.011 26.970 -53.382 1.00 31.86 1218 SER A O 1
#

Sequence (1218 aa):
MMRSVLRVYLVLFLNLKGLRAAGLLRQPCPAGYVQVAPVHFDCARSGAALEARYLAPAGETSTVFVLPLGITDFEVSLQPEVPGSKVDWLVTLGNKQLVGPSAGVVDDQRRFGSDEGLQINFSGSKAETEKVSFKGTTLAPLTFQVRNGDLYPQLLHLVYRYAKVEDCSRAKLTACKQYDTFAVQRAVVDWSSWLQDKYRGNLNTAWKELAGPMLEAGPDGEMAVPRCKWDYVWGSWPGSKAQAVSSAEAFAYVGNGAPLVTRATFEEAFRLREVQDLARSCSIKLKQTFGTAERAWQDLQSQSGQDRFAEQCAGSSGRIMQTRKFLFGGQGDFSEAQFRLLWNELSPCPAKHYRKTPLLFSCKPGSGRARLMVSSRRTEKLADIPAGIVNLRIAARAKEDVDLMLFDPVAQTWIVRWQGGLLNKNKRTGTYAGVTLSFSGDADAEEVIEMRGTLDRPLIVEVNNFGKTAATIDVSSSWERIQEDQCPTVPPGCAAFDEHRTRVAAKKFSAWLASTYETEEKAWEGLRPSSGSLSAAVPFHDWKGLWQAWPSHGLGGVPWQEAFHLVDRDKDGAVSSLEFRRIFHLGTSQELVRNMFLEAAEHCSSDASAECWQKAARAAGGQQEGISQRQWEQLMQNYALQGVLPGGDQACQRWQEMRAYTFRHRGQLDDQSALGSAESLGIVMGSFTLLARIWAGAFESSLTQAAFRTSVGSDQPGLFAGLQGGQLAFSFGDQMSACRTEYKVPADTWLEVAWIYDASNEEQRIWMNGEEMKACTGAAPFRGFGQQVAAGELQSAKSRLRRLTSLFVFPEALETKDIAAIFSQVPLSSSASLSGNAGATKVGPASQLGIDGGSFTITMQLLKTEQAADGVIISSVKDSDSSPPGLLLATRDGSLQSVVLEQICQAESPLPSGRWVQVALVFDAQHGLQRIFQDGKLAKMCQVSRLPATRLGNVDLWLGKGNVDQNGWLGQMKDLQVFSHSECAVNLQELAGGIRPKERPVVDLSDFEESFNSLDADRNGRISADEYMNGLGAVSLSVAAKKHPQGGLLPAPAPSSQLGVPKLQAPKATPSPRQVSPTQHPAENLWVPGPASASNIMLGTAGAHDQSPPATPKPLQQVQSPSAALPLSPLNRDPPQAPFNPFLSASSPLLASSTQVTTTNLPQPPTTPEATPNLLATPTQPPPLSTAEASRPSATDSPLNQEAPSSFQSLCNADHGS